Protein 3ZHC (pdb70)

CATH classification: 3.40.50.1240 (+1 more: 3.40.50.1240)

Radius of gyration: 28.51 Å; Cα contacts (8 Å, |Δi|>4): 1708; chains: 2; bounding box: 86×76×58 Å

Nearest PDB structures (foldseek):
  3zhc-assembly1_B  TM=1.002E+00  e=6.112E-82  Citrobacter braakii
  3zhc-assembly1_A  TM=9.951E-01  e=2.573E-73  Citrobacter braakii
  7z1j-assembly1_A  TM=9.848E-01  e=3.747E-59  Escherichia coli K-12
  7z2t-assembly1_A  TM=9.834E-01  e=8.863E-59  Escherichia coli
  7z3v-assembly1_A  TM=9.828E-01  e=2.238E-57  Escherichia coli

Secondary structure (DSSP, 8-state):
-EEEEEEEEEE--SB--S---HHHHHT-SSPPPP-SS-TTPBPHHHHHHHHHHHHHHHHHHHHTTSS-SSSSPPTTSEEEEE-SSHHHHHHHHHHHHHHSTTS---EE------TTT-TTTTTSS---HHHHHHHHHHHTTSSHHHHHHTTHHHHHHHHHHHTGGGSTTT----HHHHS----EEETTEEE-TTHHHHHHHHHHHHHHHHHTT-SSSGGG---HHHHHHHHHHHHHHHHIIIIISHHHHHHHTHHHHHHHHHHHH-SSEE-TTT--EE--SEEEEEE-HHHHHHHHHHTT-----TT-S-SS-TT-EEEEEEEEETTTTEEEEEEEEEE--HHHHHHTPPPSSSSPPEEEEE--SS-SSB-TTSPEEHHHHHHHHHHH--GGG---/-EEEEEEEEEEE--SB--S---HHHHHT-SSPPPP-SSPTTPBPHHHHHHHHHHHHHHHHHHHHTTSS-SSSSPPTTSEEEEE-SSHHHHHHHHHHHHHHSTTS---EE--S--SS--TTT-GGGSSS----HHHHHHHHHHHTTSSHHHHHHHTHHHHHHHHHHHTGGGSGGGSS---SS---HHHHS----EEETTEEE-TTHHHHHHHHHHHHHHHHHTT-SSSGGG---HHHHHHHHHHHHHHHHIIIIISHHHHHHHHHHHHHHHHHHHH-SSEEETTTTEEE--SEEEEEE-HHHHHHHHHHHT----BTTBS-SS-TT-EEEEEEEEETTTTEEEEEEEEEE--HHHHHTTPPP-SSSPPEEEEE--TT-SSB-TTSPEEHHHHHHHHHHH--GGG----

Sequence (803 aa):
MKLERVVIVSRHGVRAPTKFTPIMKNVTPDQWPQWDVPLGWLTPRRGGELVSSELGQYQRLWFTSKGLLNNQTCPSPGQVAVIADTDQRTRKTGEAFLAGLAPKCQIQVHYQKKNDPLFNPVKMGKCSFNTLQVCNAILERAGGNIELYTQRYQSSFRTLENVLNFSQSETCCKKCTLPEALPSELKCTPDNVSLPGAWSLSSSTLTEIFLLQEAQGMPQQVAWGRITGEEKEWRDLLSLHNAQFDLLQRTPEVARSRATPLLDMIDTALLTNGTTENRYGIKLPVSLLFIAGHDTNLANLSGALDLNWSLPGQPDNTPPGGELVFEKWKRTSDNTDWVQVSFVYQTLRDMRDIQPLSLEKPAGKVDDLKLIACEEKNSQGMCSLKSFSRLIKEIRVPECAVTGMKLERVVIVSRHGVRAPTKFTPIMKNVTPDQWPQWDVPLGWLTPRGGELVSSELGQYQRLWFTSKGLLNNQTCPSPGQVAVIADTDQRTRKTGEAFLAGLAPKCQQIQVHYQKDEEKNDPLFNPVKMGKKCSFNNTLQVCNAILERAGGNNIELYTQQRYQSSFRTLENNVLNFSSQSETCKTTEKSTKCTLPEALPSELKCTPDNVVSLPGAWSLSSTLTEIFLLQEAQGMPQVAWGRITTGEKEWRDLLSSLHNAQQFDLLQRTPEVARSRATPLLDMIDTALLTNGTTENRYGIKLPVSLLFIAGHDTNLANLSGALDLNWSLPGQPDNTPPGGELVFEKWKRTSDNTDWVQVSFVYQTLRDMRDIQPLSLEKPAGKVDLKKLIACEEKNSQGMCCSLKKSFSRLIKEIRVPECAVTEE

InterPro domains:
  IPR000560 Histidine phosphatase superfamily, clade-2 [PF00328] (29-373)
  IPR000560 Histidine phosphatase superfamily, clade-2 [cd07061] (29-373)
  IPR029033 Histidine phosphatase superfamily [G3DSA:3.40.50.1240] (29-421)
  IPR029033 Histidine phosphatase superfamily [G3DSA:3.40.50.1240] (157-279)
  IPR029033 Histidine phosphatase superfamily [SSF53254] (27-427)
  IPR033379 Histidine acid phosphatase active site [PS00616] (30-44)
  IPR033379 Histidine acid phosphatase active site [PS00778] (318-334)
  IPR050645 Histidine Acid Phosphatase [PTHR11567] (19-386)

B-factor: mean 24.71, std 9.29, range [7.01, 67.53]

Foldseek 3Di:
DAFAAKEKEWEFFQFAAQDDDPVLQQQFVDDDDDDDDDHPAADVLRLLLLLLVLQACLQVCCVRPLADPDQAGDPQAEAAEFEPDNRLLSSRVSSCCNNHNPNPHHHFYPCVADLLQALQQNPLFWAPQVVLVCLLCVVCVNFVVSVCVVLVVLQVLVSQLRVSCPGNQVCVDTQCRSWPWHWDGDGRFIDTGGSLRVLLSLLLNLLSCLLVQPPQRSNPSQDDVVSNLSSCVSNVVRLCSGQLRLSRLQLSQQSVLVVVLCQQPDPWDQDPPRRRIDNHRYYYYHHHLSNVSSCCNLQVKDDDFVLANHPNHGGKIWMWIWDADPPVRFIWIFIKIWAAHSVCSNVVPNDYPVRHTTMDGIARPPFDDADPSRTHTSVSSSVSSVVSHDVSSHPD/DKAFAAKEKEWEFFQFAFQDDDPVLPQQFVDDDDDDPDPHPAQDVLRLLLLLLVLQACLQVCCVRPLAPPDQAGDPQAEAAEFWLDNRLQSSSVSSCCNNHNPHPHDYFYFPVSVDGDLLQALLPDPLAWAPFVVLQQLLCVVCVVHVVSVCVVLVVLQVLVCQLRVRCPGNLVPPDDDPDGDTQCVSWPWDWDGDGRAIAIDGSLVVLLSLLLNLLSCLLSLPPQRSNVRQDDPVNNLSSLVSNQVRLCSGQQSLSRLQLSQQSVLVVVLCQQDDPWDADDSGGRIDNHRYYYYYHHLSNVNSCCNLLVWDDDFVLASHPNHGGKIWMWIWMADPVPRFIWIWTKIWAAHSVCSNVVPNDYPVRHTTIDGIASPQFDDADPVRTHTSVSSSVSSVVRHDVSSYDPD

Structure (mmCIF, N/CA/C/O backbone):
data_3ZHC
#
_entry.id   3ZHC
#
_cell.length_a   121.510
_cell.length_b   121.510
_cell.length_c   129.110
_cell.angle_alpha   90.00
_cell.angle_beta   90.00
_cell.angle_gamma   120.00
#
_symmetry.space_group_name_H-M   'P 31 2 1'
#
loop_
_entity.id
_entity.type
_entity.pdbx_description
1 polymer PHYTASE
2 non-polymer 'FORMIC ACID'
3 non-polymer 'CHLORIDE ION'
4 water water
#
loop_
_atom_site.group_PDB
_atom_site.id
_atom_site.type_symbol
_atom_site.label_atom_id
_atom_site.label_alt_id
_atom_site.label_comp_id
_atom_site.label_asym_id
_atom_site.label_entity_id
_atom_site.label_seq_id
_atom_site.pdbx_PDB_ins_code
_atom_site.Cartn_x
_atom_site.Cartn_y
_atom_site.Cartn_z
_atom_site.occupancy
_atom_site.B_iso_or_equiv
_atom_site.auth_seq_id
_atom_site.auth_comp_id
_atom_site.auth_asym_id
_atom_site.auth_atom_id
_atom_site.pdbx_PDB_model_num
ATOM 1 N N . MET A 1 28 ? -17.720 -0.504 8.042 1.00 38.81 6 MET A N 1
ATOM 2 C CA . MET A 1 28 ? -19.171 -0.456 7.720 1.00 38.79 6 MET A CA 1
ATOM 3 C C . MET A 1 28 ? -19.502 0.712 6.746 1.00 38.42 6 MET A C 1
ATOM 4 O O . MET A 1 28 ? -19.455 1.890 7.137 1.00 38.41 6 MET A O 1
ATOM 9 N N . LYS A 1 29 ? -19.827 0.362 5.492 1.00 37.91 7 LYS A N 1
ATOM 10 C CA . LYS A 1 29 ? -20.216 1.317 4.456 1.00 37.56 7 LYS A CA 1
ATOM 11 C C . LYS A 1 29 ? -21.682 1.050 4.030 1.00 37.08 7 LYS A C 1
ATOM 12 O O . LYS A 1 29 ? -22.011 -0.060 3.572 1.00 37.00 7 LYS A O 1
ATOM 18 N N . LEU A 1 30 ? -22.543 2.073 4.181 1.00 36.43 8 LEU A N 1
ATOM 19 C CA . LEU A 1 30 ? -23.972 1.990 3.791 1.00 35.88 8 LEU A CA 1
ATOM 20 C C . LEU A 1 30 ? -24.081 2.148 2.279 1.00 35.32 8 LEU A C 1
ATOM 21 O O . LEU A 1 30 ? -23.723 3.206 1.746 1.00 35.30 8 LEU A O 1
ATOM 26 N N . GLU A 1 31 ? -24.572 1.099 1.588 1.00 34.57 9 GLU A N 1
ATOM 27 C CA . GLU A 1 31 ? -24.641 1.082 0.100 1.00 34.06 9 GLU A CA 1
ATOM 28 C C . GLU A 1 31 ? -26.066 1.134 -0.517 1.00 33.22 9 GLU A C 1
ATOM 29 O O . GLU A 1 31 ? -26.243 1.719 -1.592 1.00 33.08 9 GLU A O 1
ATOM 35 N N . ARG A 1 32 ? -27.056 0.514 0.147 1.00 32.25 10 ARG A N 1
ATOM 36 C CA . ARG A 1 32 ? -28.480 0.554 -0.310 1.00 31.44 10 ARG A CA 1
ATOM 37 C C . ARG A 1 32 ? -29.440 0.652 0.859 1.00 30.56 10 ARG A C 1
ATOM 38 O O . ARG A 1 32 ? -29.112 0.228 1.976 1.00 30.47 10 ARG A O 1
ATOM 46 N N . VAL A 1 33 ? -30.631 1.215 0.591 1.00 29.47 11 VAL A N 1
ATOM 47 C CA . VAL A 1 33 ? -31.698 1.363 1.597 1.00 28.59 11 VAL A CA 1
ATOM 48 C C . VAL A 1 33 ? -33.089 1.193 0.961 1.00 27.77 11 VAL A C 1
ATOM 49 O O . VAL A 1 33 ? -33.338 1.712 -0.123 1.00 27.73 11 VAL A O 1
ATOM 53 N N . VAL A 1 34 ? -33.972 0.451 1.644 1.00 26.73 12 VAL A N 1
ATOM 54 C CA . VAL A 1 34 ? -35.382 0.313 1.250 1.00 25.92 12 VAL A CA 1
ATOM 55 C C . VAL A 1 34 ? -36.213 0.779 2.430 1.00 25.17 12 VAL A C 1
ATOM 56 O O . VAL A 1 34 ? -35.995 0.319 3.561 1.00 25.15 12 VAL A O 1
ATOM 60 N N . ILE A 1 35 ? -37.147 1.701 2.166 1.00 24.16 13 ILE A N 1
ATOM 61 C CA . ILE A 1 35 ? -38.056 2.231 3.174 1.00 23.38 13 ILE A CA 1
ATOM 62 C C . ILE A 1 35 ? -39.459 1.896 2.769 1.00 22.62 13 ILE A C 1
ATOM 63 O O . ILE A 1 35 ? -39.846 2.169 1.635 1.00 22.52 13 ILE A O 1
ATOM 68 N N . VAL A 1 36 ? -40.216 1.290 3.699 1.00 21.64 14 VAL A N 1
ATOM 69 C CA . VAL A 1 36 ? -41.640 1.079 3.540 1.00 20.91 14 VAL A CA 1
ATOM 70 C C . VAL A 1 36 ? -42.282 2.018 4.558 1.00 20.22 14 VAL A C 1
ATOM 71 O O . VAL A 1 36 ? -42.110 1.844 5.781 1.00 19.97 14 VAL A O 1
ATOM 75 N N . SER A 1 37 ? -43.017 3.005 4.051 1.00 19.45 15 SER A N 1
ATOM 76 C CA . SER A 1 37 ? -43.612 4.044 4.876 1.00 18.80 15 SER A CA 1
ATOM 77 C C . SER A 1 37 ? -45.114 3.998 4.863 1.00 18.23 15 SER A C 1
ATOM 78 O O . SER A 1 37 ? -45.722 3.703 3.847 1.00 18.16 15 SER A O 1
ATOM 81 N N . ARG A 1 38 ? -45.710 4.292 6.011 1.00 17.64 16 ARG A N 1
ATOM 82 C CA . ARG A 1 38 ? -47.108 4.558 6.071 1.00 17.16 16 ARG A CA 1
ATOM 83 C C . ARG A 1 38 ? -47.272 5.975 5.526 1.00 17.00 16 ARG A C 1
ATOM 84 O O . ARG A 1 38 ? -46.380 6.824 5.685 1.00 16.78 16 ARG A O 1
ATOM 92 N N . HIS A 1 39 ? -48.406 6.214 4.881 1.00 16.72 17 HIS A N 1
ATOM 93 C CA . HIS A 1 39 ? -48.804 7.545 4.453 1.00 16.62 17 HIS A CA 1
ATOM 94 C C . HIS A 1 39 ? -48.865 8.507 5.658 1.00 16.50 17 HIS A C 1
ATOM 95 O O . HIS A 1 39 ? -49.005 8.066 6.814 1.00 16.38 17 HIS A O 1
ATOM 102 N N . GLY A 1 40 ? -48.770 9.805 5.388 1.00 16.29 18 GLY A N 1
ATOM 103 C CA . GLY A 1 40 ? -48.807 10.817 6.441 1.00 16.20 18 GLY A CA 1
ATOM 104 C C . GLY A 1 40 ? -50.164 10.988 7.095 1.00 16.10 18 GLY A C 1
ATOM 105 O O . GLY A 1 40 ? -51.082 10.204 6.861 1.00 16.07 18 GLY A O 1
ATOM 106 N N . VAL A 1 41 ? -50.291 12.023 7.920 1.00 16.17 19 VAL A N 1
ATOM 107 C CA . VAL A 1 41 ? -51.564 12.307 8.610 1.00 16.12 19 VAL A CA 1
ATOM 108 C C . VAL A 1 41 ? -52.669 12.554 7.570 1.00 16.33 19 VAL A C 1
ATOM 109 O O . VAL A 1 41 ? -52.486 13.321 6.630 1.00 16.32 19 VAL A O 1
ATOM 113 N N . ARG A 1 42 ? -53.800 11.872 7.766 1.00 16.53 20 ARG A N 1
ATOM 114 C CA . ARG A 1 42 ? -54.930 11.918 6.864 1.00 16.64 20 ARG A CA 1
ATOM 115 C C . ARG A 1 42 ? -56.214 12.132 7.609 1.00 16.79 20 ARG A C 1
ATOM 116 O O . ARG A 1 42 ? -56.278 11.915 8.840 1.00 16.88 20 ARG A O 1
ATOM 124 N N . ALA A 1 43 ? -57.250 12.545 6.870 1.00 16.90 21 ALA A N 1
ATOM 125 C CA . ALA A 1 43 ? -58.590 12.619 7.418 1.00 17.06 21 ALA A CA 1
ATOM 126 C C . ALA A 1 43 ? -59.073 11.172 7.712 1.00 17.43 21 ALA A C 1
ATOM 127 O O . ALA A 1 43 ? -58.519 10.203 7.157 1.00 17.32 21 ALA A O 1
ATOM 129 N N . PRO A 1 44 ? -60.099 11.015 8.583 1.00 17.92 22 PRO A N 1
ATOM 130 C CA . PRO A 1 44 ? -60.636 9.661 8.833 1.00 18.20 22 PRO A CA 1
ATOM 131 C C . PRO A 1 44 ? -61.110 8.967 7.535 1.00 18.66 22 PRO A C 1
ATOM 132 O O . PRO A 1 44 ? -61.509 9.648 6.594 1.00 18.52 22 PRO A O 1
ATOM 136 N N . THR A 1 45 ? -61.050 7.636 7.501 1.00 19.27 23 THR A N 1
ATOM 137 C CA . THR A 1 45 ? -61.456 6.860 6.295 1.00 19.80 23 THR A CA 1
ATOM 138 C C . THR A 1 45 ? -62.962 6.797 6.086 1.00 20.19 23 THR A C 1
ATOM 139 O O . THR A 1 45 ? -63.408 6.510 4.987 1.00 20.15 23 THR A O 1
ATOM 143 N N . LYS A 1 46 ? -63.735 7.060 7.141 1.00 20.83 24 LYS A N 1
ATOM 144 C CA . LYS A 1 46 ? -65.183 7.023 7.064 1.00 21.34 24 LYS A CA 1
ATOM 145 C C . LYS A 1 46 ? -65.839 7.810 8.181 1.00 21.63 24 LYS A C 1
ATOM 146 O O . LYS A 1 46 ? -65.195 8.162 9.184 1.00 21.53 24 LYS A O 1
ATOM 152 N N . PHE A 1 47 ? -67.125 8.086 7.975 1.00 22.07 25 PHE A N 1
ATOM 153 C CA . PHE A 1 47 ? -67.970 8.759 8.940 1.00 22.55 25 PHE A CA 1
ATOM 154 C C . PHE A 1 47 ? -69.360 8.097 8.866 1.00 22.63 25 PHE A C 1
ATOM 155 O O . PHE A 1 47 ? -70.096 8.316 7.904 1.00 22.74 25 PHE A O 1
ATOM 163 N N . THR A 1 48 ? -69.687 7.290 9.891 1.00 22.68 26 THR A N 1
ATOM 164 C CA . THR A 1 48 ? -70.908 6.467 9.931 1.00 22.68 26 THR A CA 1
ATOM 165 C C . THR A 1 48 ? -71.873 6.857 11.079 1.00 22.67 26 THR A C 1
ATOM 166 O O . THR A 1 48 ? -71.454 7.488 12.037 1.00 22.69 26 THR A O 1
ATOM 170 N N . PRO A 1 49 ? -73.179 6.484 10.968 1.00 22.68 27 PRO A N 1
ATOM 171 C CA . PRO A 1 49 ? -74.168 6.675 12.065 1.00 22.62 27 PRO A CA 1
ATOM 172 C C . PRO A 1 49 ? -73.738 6.134 13.458 1.00 22.60 27 PRO A C 1
ATOM 173 O O . PRO A 1 49 ? -73.983 6.799 14.472 1.00 22.55 27 PRO A O 1
ATOM 177 N N . ILE A 1 50 ? -73.104 4.950 13.503 1.00 22.58 28 ILE A N 1
ATOM 178 C CA . ILE A 1 50 ? -72.663 4.379 14.793 1.00 22.58 28 ILE A CA 1
ATOM 179 C C . ILE A 1 50 ? -71.643 5.305 15.477 1.00 22.58 28 ILE A C 1
ATOM 180 O O . ILE A 1 50 ? -71.652 5.442 16.706 1.00 22.61 28 ILE A O 1
ATOM 185 N N . MET A 1 51 ? -70.782 5.940 14.677 1.00 22.62 29 MET A N 1
ATOM 186 C CA . MET A 1 51 ? -69.807 6.917 15.198 1.00 22.63 29 MET A CA 1
ATOM 187 C C . MET A 1 51 ? -70.492 8.114 15.865 1.00 22.55 29 MET A C 1
ATOM 188 O O . MET A 1 51 ? -69.998 8.616 16.867 1.00 22.55 29 MET A O 1
ATOM 193 N N . LYS A 1 52 ? -71.620 8.556 15.304 1.00 22.54 30 LYS A N 1
ATOM 194 C CA . LYS A 1 52 ? -72.413 9.655 15.897 1.00 22.59 30 LYS A CA 1
ATOM 195 C C . LYS A 1 52 ? -73.177 9.208 17.146 1.00 22.46 30 LYS A C 1
ATOM 196 O O . LYS A 1 52 ? -73.293 9.963 18.102 1.00 22.43 30 LYS A O 1
ATOM 202 N N . ASN A 1 53 ? -73.701 7.980 17.120 1.00 22.22 31 ASN A N 1
ATOM 203 C CA . ASN A 1 53 ? -74.558 7.476 18.210 1.00 21.97 31 ASN A CA 1
ATOM 204 C C . ASN A 1 53 ? -73.839 6.991 19.448 1.00 21.54 31 ASN A C 1
ATOM 205 O O . ASN A 1 53 ? -74.476 6.847 20.469 1.00 21.52 31 ASN A O 1
ATOM 210 N N . VAL A 1 54 ? -72.528 6.737 19.373 1.00 21.03 32 VAL A N 1
ATOM 211 C CA . VAL A 1 54 ? -71.761 6.288 20.575 1.00 20.67 32 VAL A CA 1
ATOM 212 C C . VAL A 1 54 ? -71.209 7.463 21.451 1.00 20.35 32 VAL A C 1
ATOM 213 O O . VAL A 1 54 ? -70.501 7.227 22.428 1.00 20.32 32 VAL A O 1
ATOM 217 N N . THR A 1 55 ? -71.542 8.704 21.081 1.00 19.99 33 THR A N 1
ATOM 218 C CA . THR A 1 55 ? -71.195 9.890 21.858 1.00 19.75 33 THR A CA 1
ATOM 219 C C . THR A 1 55 ? -72.321 10.961 21.753 1.00 19.74 33 THR A C 1
ATOM 220 O O . THR A 1 55 ? -72.912 11.113 20.703 1.00 19.68 33 THR A O 1
ATOM 224 N N . PRO A 1 56 ? -72.619 11.682 22.856 1.00 19.76 34 PRO A N 1
ATOM 225 C CA . PRO A 1 56 ? -73.574 12.805 22.772 1.00 19.85 34 PRO A CA 1
ATOM 226 C C . PRO A 1 56 ? -72.978 14.059 22.111 1.00 19.79 34 PRO A C 1
ATOM 227 O O . PRO A 1 56 ? -73.711 14.942 21.731 1.00 19.78 34 PRO A O 1
ATOM 231 N N . ASP A 1 57 ? -71.653 14.115 21.998 1.00 19.92 35 ASP A N 1
ATOM 232 C CA . ASP A 1 57 ? -70.957 15.235 21.362 1.00 19.98 35 ASP A CA 1
ATOM 233 C C . ASP A 1 57 ? -70.852 15.025 19.851 1.00 19.88 35 ASP A C 1
ATOM 234 O O . ASP A 1 57 ? -71.078 13.917 19.341 1.00 19.78 35 ASP A O 1
ATOM 239 N N . GLN A 1 58 ? -70.509 16.095 19.149 1.00 19.77 36 GLN A N 1
ATOM 240 C CA . GLN A 1 58 ? -70.319 16.051 17.701 1.00 19.79 36 GLN A CA 1
ATOM 241 C C . GLN A 1 58 ? -68.834 15.946 17.356 1.00 19.50 36 GLN A C 1
ATOM 242 O O . GLN A 1 58 ? -67.990 16.567 18.006 1.00 19.47 36 GLN A O 1
ATOM 248 N N . TRP A 1 59 ? -68.527 15.153 16.332 1.00 19.29 37 TRP A N 1
ATOM 249 C CA . TRP A 1 59 ? -67.151 14.988 15.853 1.00 19.11 37 TRP A CA 1
ATOM 250 C C . TRP A 1 59 ? -66.701 16.209 15.051 1.00 19.07 37 TRP A C 1
ATOM 251 O O . TRP A 1 59 ? -67.467 16.729 14.255 1.00 18.96 37 TRP A O 1
ATOM 262 N N . PRO A 1 60 ? -65.455 16.675 15.260 1.00 19.05 38 PRO A N 1
ATOM 263 C CA . PRO A 1 60 ? -64.977 17.772 14.425 1.00 19.06 38 PRO A CA 1
ATOM 264 C C . PRO A 1 60 ? -64.789 17.341 12.964 1.00 19.10 38 PRO A C 1
ATOM 265 O O . PRO A 1 60 ? -64.321 16.230 12.714 1.00 19.23 38 PRO A O 1
ATOM 269 N N . GLN A 1 61 ? -65.162 18.222 12.028 1.00 19.03 39 GLN A N 1
ATOM 270 C CA . GLN A 1 61 ? -65.034 17.952 10.603 1.00 19.01 39 GLN A CA 1
ATOM 271 C C . GLN A 1 61 ? -63.660 18.351 10.091 1.00 18.62 39 GLN A C 1
ATOM 272 O O . GLN A 1 61 ? -63.004 19.259 10.631 1.00 18.51 39 GLN A O 1
ATOM 278 N N . TRP A 1 62 ? -63.244 17.661 9.040 1.00 18.19 40 TRP A N 1
ATOM 279 C CA . TRP A 1 62 ? -61.971 17.870 8.391 1.00 17.96 40 TRP A CA 1
ATOM 280 C C . TRP A 1 62 ? -62.225 18.612 7.079 1.00 17.92 40 TRP A C 1
ATOM 281 O O . TRP A 1 62 ? -63.344 18.575 6.550 1.00 17.89 40 TRP A O 1
ATOM 292 N N . ASP A 1 63 ? -61.192 19.288 6.558 1.00 17.89 41 ASP A N 1
ATOM 293 C CA . ASP A 1 63 ? -61.332 20.093 5.304 1.00 17.77 41 ASP A CA 1
ATOM 294 C C . ASP A 1 63 ? -60.620 19.481 4.064 1.00 17.45 41 ASP A C 1
ATOM 295 O O . ASP A 1 63 ? -60.343 20.185 3.097 1.00 17.39 41 ASP A O 1
ATOM 300 N N . VAL A 1 64 ? -60.336 18.177 4.129 1.00 17.17 42 VAL A N 1
ATOM 301 C CA . VAL A 1 64 ? -59.889 17.388 2.980 1.00 16.93 42 VAL A CA 1
ATOM 302 C C . VAL A 1 64 ? -60.813 16.177 2.918 1.00 16.86 42 VAL A C 1
ATOM 303 O O . VAL A 1 64 ? -61.400 15.813 3.947 1.00 16.87 42 VAL A O 1
ATOM 307 N N . PRO A 1 65 ? -60.955 15.535 1.724 1.00 16.81 43 PRO A N 1
ATOM 308 C CA . PRO A 1 65 ? -61.840 14.357 1.648 1.00 16.77 43 PRO A CA 1
ATOM 309 C C . PRO A 1 65 ? -61.422 13.229 2.606 1.00 16.75 43 PRO A C 1
ATOM 310 O O . PRO A 1 65 ? -60.241 13.128 2.975 1.00 16.43 43 PRO A O 1
ATOM 314 N N . LEU A 1 66 ? -62.394 12.411 3.000 1.00 16.80 44 LEU A N 1
ATOM 315 C CA . LEU A 1 66 ? -62.155 11.264 3.879 1.00 16.87 44 LEU A CA 1
ATOM 316 C C . LEU A 1 66 ? -61.036 10.377 3.328 1.00 16.86 44 LEU A C 1
ATOM 317 O O . LEU A 1 66 ? -61.073 9.994 2.157 1.00 16.86 44 LEU A O 1
ATOM 322 N N . GLY A 1 67 ? -60.044 10.077 4.171 1.00 16.82 45 GLY A N 1
ATOM 323 C CA . GLY A 1 67 ? -58.916 9.223 3.796 1.00 16.91 45 GLY A CA 1
ATOM 324 C C . GLY A 1 67 ? -57.790 9.892 3.014 1.00 16.99 45 GLY A C 1
ATOM 325 O O . GLY A 1 67 ? -56.825 9.230 2.660 1.00 16.86 45 GLY A O 1
ATOM 326 N N . TRP A 1 68 ? -57.908 11.202 2.746 1.00 17.01 46 TRP A N 1
ATOM 327 C CA . TRP A 1 68 ? -56.882 11.940 2.005 1.00 17.02 46 TRP A CA 1
ATOM 328 C C . TRP A 1 68 ? -55.894 12.571 2.963 1.00 17.03 46 TRP A C 1
ATOM 329 O O . TRP A 1 68 ? -56.230 12.896 4.121 1.00 16.86 46 TRP A O 1
ATOM 340 N N . LEU A 1 69 ? -54.674 12.753 2.468 1.00 17.14 47 LEU A N 1
ATOM 341 C CA . LEU A 1 69 ? -53.608 13.372 3.222 1.00 17.16 47 LEU A CA 1
ATOM 342 C C . LEU A 1 69 ? -53.925 14.852 3.420 1.00 17.29 47 LEU A C 1
ATOM 343 O O . LEU A 1 69 ? -54.431 15.500 2.508 1.00 17.34 47 LEU A O 1
ATOM 348 N N . THR A 1 70 ? -53.638 15.374 4.615 1.00 17.47 48 THR A N 1
ATOM 349 C CA . THR A 1 70 ? -53.760 16.798 4.873 1.00 17.50 48 THR A CA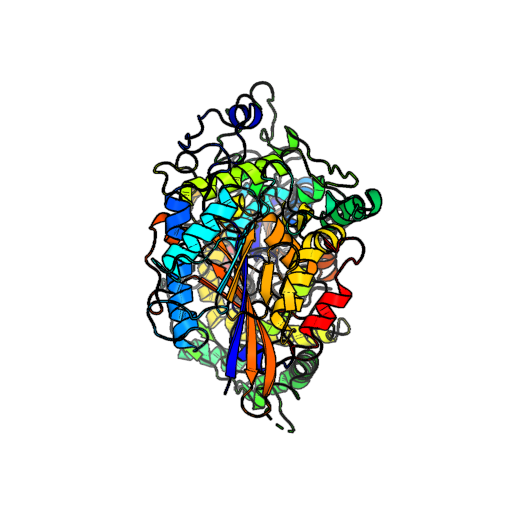 1
ATOM 350 C C . THR A 1 70 ? -52.447 17.435 4.442 1.00 17.71 48 THR A C 1
ATOM 351 O O . THR A 1 70 ? -51.405 16.739 4.401 1.00 17.60 48 THR A O 1
ATOM 355 N N . PRO A 1 71 ? -52.471 18.750 4.103 1.00 18.01 49 PRO A N 1
ATOM 356 C CA . PRO A 1 71 ? -51.220 19.504 3.828 1.00 18.20 49 PRO A CA 1
ATOM 357 C C . PRO A 1 71 ? -50.202 19.372 4.968 1.00 18.34 49 PRO A C 1
ATOM 358 O O . PRO A 1 71 ? -48.995 19.184 4.722 1.00 18.45 49 PRO A O 1
ATOM 362 N N . ARG A 1 72 ? -50.696 19.464 6.196 1.00 18.49 50 ARG A N 1
ATOM 363 C CA A ARG A 1 72 ? -49.855 19.301 7.385 0.50 18.58 50 ARG A CA 1
ATOM 364 C CA B ARG A 1 72 ? -49.855 19.298 7.397 0.50 18.63 50 ARG A CA 1
ATOM 365 C C . ARG A 1 72 ? -49.270 17.885 7.474 1.00 18.59 50 ARG A C 1
ATOM 366 O O . ARG A 1 72 ? -48.132 17.709 7.911 1.00 18.69 50 ARG A O 1
ATOM 381 N N . GLY A 1 73 ? -50.052 16.881 7.060 1.00 18.58 51 GLY A N 1
ATOM 382 C CA . GLY A 1 73 ? -49.571 15.502 7.007 1.00 18.66 51 GLY A CA 1
ATOM 383 C C . GLY A 1 73 ? -48.400 15.424 6.034 1.00 18.71 51 GLY A C 1
ATOM 384 O O . GLY A 1 73 ? -47.391 14.791 6.319 1.00 18.43 51 GLY A O 1
ATOM 385 N N . GLY A 1 74 ? -48.557 16.089 4.881 1.00 19.06 52 GLY A N 1
ATOM 386 C CA . GLY A 1 74 ? -47.497 16.220 3.892 1.00 19.41 52 GLY A CA 1
ATOM 387 C C . GLY A 1 74 ? -46.251 16.890 4.452 1.00 19.82 52 GLY A C 1
ATOM 388 O O . GLY A 1 74 ? -45.145 16.431 4.200 1.00 19.86 52 GLY A O 1
ATOM 389 N N . GLU A 1 75 ? -46.430 17.97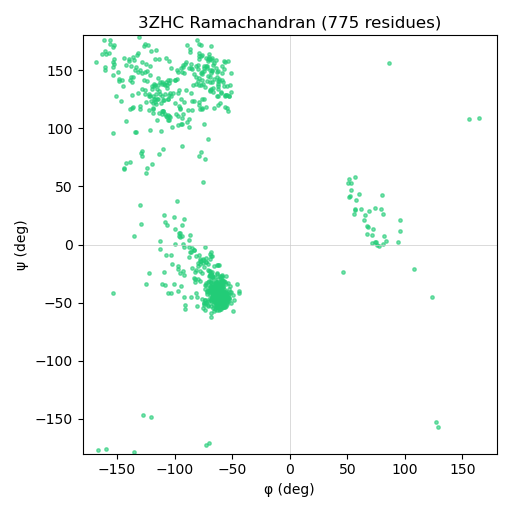2 5.218 1.00 20.38 53 GLU A N 1
ATOM 390 C CA . GLU A 1 75 ? -45.283 18.671 5.842 1.00 20.95 53 GLU A CA 1
ATOM 391 C C . GLU A 1 75 ? -44.543 17.749 6.814 1.00 21.28 53 GLU A C 1
ATOM 392 O O . GLU A 1 75 ? -43.324 17.712 6.813 1.00 21.31 53 GLU A O 1
ATOM 398 N N . LEU A 1 76 ? -45.293 17.011 7.635 1.00 21.72 54 LEU A N 1
ATOM 399 C CA . LEU A 1 76 ? -44.689 16.064 8.614 1.00 21.96 54 LEU A CA 1
ATOM 400 C C . LEU A 1 76 ? -43.847 14.982 7.934 1.00 22.43 54 LEU A C 1
ATOM 401 O O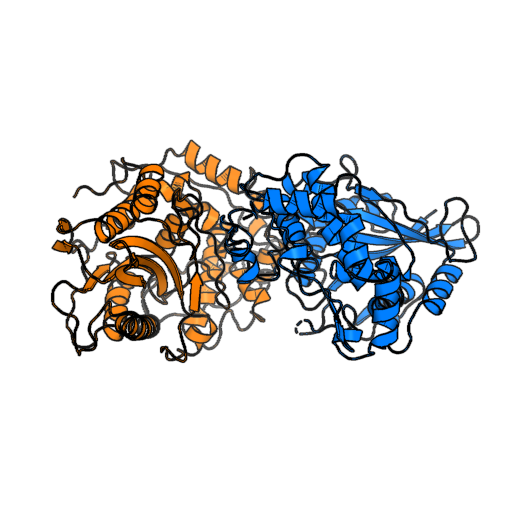 . LEU A 1 76 ? -42.784 14.607 8.459 1.00 22.61 54 LEU A O 1
ATOM 406 N N . VAL A 1 77 ? -44.311 14.492 6.779 1.00 22.97 55 VAL A N 1
ATOM 407 C CA . VAL A 1 77 ? -43.539 13.536 5.968 1.00 23.37 55 VAL A CA 1
ATOM 408 C C . VAL A 1 77 ? -42.283 14.216 5.380 1.00 23.95 55 VAL A C 1
ATOM 409 O O . VAL A 1 77 ? -41.213 13.597 5.363 1.00 23.87 55 VAL A O 1
ATOM 413 N N . SER A 1 78 ? -42.410 15.481 4.905 1.00 24.50 56 SER A N 1
ATOM 414 C CA A SER A 1 78 ? -41.248 16.211 4.344 0.50 24.79 56 SER A CA 1
ATOM 415 C CA B SER A 1 78 ? -41.248 16.232 4.358 0.50 24.79 56 SER A CA 1
ATOM 416 C C . SER A 1 78 ? -40.145 16.383 5.399 1.00 25.10 56 SER A C 1
ATOM 417 O O . SER A 1 78 ? -38.970 16.328 5.068 1.00 25.05 56 SER A O 1
ATOM 422 N N . GLU A 1 79 ? -40.538 16.579 6.669 1.00 25.74 57 GLU A N 1
ATOM 423 C CA . GLU A 1 79 ? -39.562 16.666 7.785 1.00 26.38 57 GLU A CA 1
ATOM 424 C C . GLU A 1 79 ? -38.759 15.364 7.911 1.00 26.80 57 GLU A C 1
ATOM 425 O O . GLU A 1 79 ? -37.545 15.409 8.161 1.00 26.97 57 GLU A O 1
ATOM 431 N N . LEU A 1 80 ? -39.441 14.215 7.746 1.00 27.33 58 LEU A N 1
ATOM 432 C CA . LEU A 1 80 ? -38.767 12.895 7.720 1.00 27.78 58 LEU A CA 1
ATOM 433 C C . LEU A 1 80 ? -37.858 12.783 6.488 1.00 28.27 58 LEU A C 1
ATOM 434 O O . LEU A 1 80 ? -36.790 12.217 6.577 1.00 28.20 58 LEU A O 1
ATOM 439 N N . GLY A 1 81 ? -38.307 13.333 5.350 1.00 29.01 59 GLY A N 1
ATOM 440 C CA . GLY A 1 81 ? -37.497 13.398 4.115 1.00 29.62 59 GLY A CA 1
ATOM 441 C C . GLY A 1 81 ? -36.229 14.223 4.304 1.00 30.29 59 GLY A C 1
ATOM 442 O O . GLY A 1 81 ? -35.161 13.843 3.808 1.00 30.30 59 GLY A O 1
ATOM 443 N N . GLN A 1 82 ? -36.347 15.352 5.024 1.00 31.10 60 GLN A N 1
ATOM 444 C CA . GLN A 1 82 ? -35.176 16.201 5.352 1.00 31.80 60 GLN A CA 1
ATOM 445 C C . GLN A 1 82 ? -34.214 15.463 6.268 1.00 32.22 60 GLN A C 1
ATOM 446 O O . GLN A 1 82 ? -33.019 15.423 5.993 1.00 32.26 60 GLN A O 1
ATOM 452 N N . TYR A 1 83 ? -34.747 14.878 7.352 1.00 32.76 61 TYR A N 1
ATOM 453 C CA . TYR A 1 83 ? -33.935 14.101 8.296 1.00 33.25 61 TYR A CA 1
ATOM 454 C C . TYR A 1 83 ? -33.142 12.988 7.592 1.00 33.72 61 TYR A C 1
ATOM 455 O O . TYR A 1 83 ? -31.953 12.812 7.851 1.00 33.74 61 TYR A O 1
ATOM 464 N N . GLN A 1 84 ? -33.819 12.253 6.710 1.00 34.34 62 GLN A N 1
ATOM 465 C CA . GLN A 1 84 ? -33.191 11.156 5.959 1.00 34.80 62 GLN A CA 1
ATOM 466 C C . GLN A 1 84 ? -32.144 11.651 4.955 1.00 35.24 62 GLN A C 1
ATOM 467 O O . GLN A 1 84 ? -31.128 10.989 4.773 1.00 35.32 62 GLN A O 1
ATOM 473 N N . ARG A 1 85 ? -32.395 12.804 4.309 1.00 35.84 63 ARG A N 1
ATOM 474 C CA . ARG A 1 85 ? -31.368 13.448 3.446 1.00 36.33 63 ARG A CA 1
ATOM 475 C C . ARG A 1 85 ? -30.103 13.713 4.266 1.00 36.56 63 ARG A C 1
ATOM 476 O O . ARG A 1 85 ? -29.015 13.357 3.845 1.00 36.52 63 ARG A O 1
ATOM 484 N N . LEU A 1 86 ? -30.270 14.336 5.434 1.00 36.94 64 LEU A N 1
ATOM 485 C CA . LEU A 1 86 ? -29.145 14.629 6.321 1.00 37.25 64 LEU A CA 1
ATOM 486 C C . LEU A 1 86 ? -28.449 13.349 6.793 1.00 37.60 64 LEU A C 1
ATOM 487 O O . LEU A 1 86 ? -27.220 13.266 6.746 1.00 37.63 64 LEU A O 1
ATOM 492 N N . TRP A 1 87 ? -29.231 12.355 7.228 1.00 38.05 65 TRP A N 1
ATOM 493 C CA . TRP A 1 87 ? -28.655 11.105 7.761 1.00 38.45 65 TRP A CA 1
ATOM 494 C C . TRP A 1 87 ? -27.948 10.276 6.674 1.00 38.78 65 TRP A C 1
ATOM 495 O O . TRP A 1 87 ? -26.808 9.851 6.875 1.00 38.85 65 TRP A O 1
ATOM 506 N N . PHE A 1 88 ? -28.620 10.061 5.535 1.00 39.16 66 PHE A N 1
ATOM 507 C CA . PHE A 1 88 ? -28.029 9.289 4.418 1.00 39.47 66 PHE A CA 1
ATOM 508 C C . PHE A 1 88 ? -26.836 9.999 3.755 1.00 39.80 66 PHE A C 1
ATOM 509 O O . PHE A 1 88 ? -25.958 9.323 3.200 1.00 39.88 66 PHE A O 1
ATOM 517 N N . THR A 1 89 ? -26.805 11.344 3.807 1.00 40.13 67 THR A N 1
ATOM 518 C CA . THR A 1 89 ? -25.654 12.122 3.292 1.00 40.41 67 THR A CA 1
ATOM 519 C C . THR A 1 89 ? -24.431 11.962 4.217 1.00 40.67 67 THR A C 1
ATOM 520 O O . THR A 1 89 ? -23.310 11.801 3.726 1.00 40.68 67 THR A O 1
ATOM 524 N N . SER A 1 90 ? -24.656 12.007 5.546 1.00 40.98 68 SER A N 1
ATOM 525 C CA . SER A 1 90 ? -23.560 11.822 6.543 1.00 41.25 68 SER A CA 1
ATOM 526 C C . SER A 1 90 ? -22.928 10.416 6.484 1.00 41.46 68 SER A C 1
ATOM 527 O O . SER A 1 90 ? -21.717 10.267 6.715 1.00 41.53 68 SER A O 1
ATOM 530 N N . LYS A 1 91 ? -23.762 9.403 6.180 1.00 41.66 69 LYS A N 1
ATOM 531 C CA . LYS A 1 91 ? -23.323 7.993 6.056 1.00 41.82 69 LYS A CA 1
ATOM 532 C C . LYS A 1 91 ? -22.752 7.618 4.655 1.00 41.88 69 LYS A C 1
ATOM 533 O O . LYS A 1 91 ? -22.302 6.481 4.455 1.00 41.83 69 LYS A O 1
ATOM 539 N N . GLY A 1 92 ? -22.776 8.566 3.703 1.00 41.98 70 GLY A N 1
ATOM 540 C CA . GLY A 1 92 ? -22.201 8.356 2.352 1.00 42.06 70 GLY A CA 1
ATOM 541 C C . GLY A 1 92 ? -23.071 7.659 1.305 1.00 42.13 70 GLY A C 1
ATOM 542 O O . GLY A 1 92 ? -22.601 7.420 0.180 1.00 42.15 70 GLY A O 1
ATOM 543 N N . LEU A 1 93 ? -24.328 7.332 1.660 1.00 42.18 71 LEU A N 1
ATOM 544 C CA . LEU A 1 93 ? -25.275 6.682 0.723 1.00 42.21 71 LEU A CA 1
ATOM 545 C C . LEU A 1 93 ? -25.565 7.615 -0.443 1.00 42.26 71 LEU A C 1
ATOM 546 O O . LEU A 1 93 ? -25.353 7.254 -1.596 1.00 42.29 71 LEU A O 1
ATOM 551 N N . LEU A 1 94 ? -26.044 8.816 -0.116 1.00 42.34 72 LEU A N 1
ATOM 552 C CA . LEU A 1 94 ? -26.301 9.869 -1.094 1.00 42.41 72 LEU A CA 1
ATOM 553 C C . LEU A 1 94 ? -25.165 10.881 -1.005 1.00 42.49 72 LEU A C 1
ATOM 554 O O . LEU A 1 94 ? -24.546 11.036 0.062 1.00 42.56 72 LEU A O 1
ATOM 559 N N . ASN A 1 95 ? -24.888 11.565 -2.119 1.00 42.52 73 ASN A N 1
ATOM 560 C CA . ASN A 1 95 ? -23.779 12.554 -2.190 1.00 42.51 73 ASN A CA 1
ATOM 561 C C . ASN A 1 95 ? -24.221 13.910 -1.651 1.00 42.44 73 ASN A C 1
ATOM 562 O O . ASN A 1 95 ? -25.401 14.280 -1.805 1.00 42.42 73 ASN A O 1
ATOM 567 N N . ASN A 1 96 ? -23.295 14.657 -1.015 1.00 42.36 74 ASN A N 1
ATOM 568 C CA . ASN A 1 96 ? -23.608 16.023 -0.517 1.00 42.29 74 ASN A CA 1
ATOM 569 C C . ASN A 1 96 ? -23.750 16.913 -1.762 1.00 42.10 74 ASN A C 1
ATOM 570 O O . ASN A 1 96 ? -22.770 17.491 -2.262 1.00 42.20 74 ASN A O 1
ATOM 575 N N . GLN A 1 97 ? -24.994 16.995 -2.249 1.00 41.75 75 GLN A N 1
ATOM 576 C CA . GLN A 1 97 ? -25.311 17.568 -3.545 1.00 41.46 75 GLN A CA 1
ATOM 577 C C . GLN A 1 97 ? -26.740 18.129 -3.563 1.00 41.04 75 GLN A C 1
ATOM 578 O O . GLN A 1 97 ? -27.579 17.741 -2.728 1.00 41.05 75 GLN A O 1
ATOM 584 N N . THR A 1 98 ? -27.014 19.041 -4.513 1.00 40.45 76 THR A N 1
ATOM 585 C CA . THR A 1 98 ? -28.337 19.700 -4.628 1.00 39.94 76 THR A CA 1
ATOM 586 C C . THR A 1 98 ? -29.440 18.680 -4.979 1.00 39.45 76 THR A C 1
ATOM 587 O O . THR A 1 98 ? -30.443 18.572 -4.249 1.00 39.37 76 THR A O 1
ATOM 591 N N . CYS A 1 99 ? -29.239 17.943 -6.082 1.00 38.78 77 CYS A N 1
ATOM 592 C CA . CYS A 1 99 ? -30.161 16.877 -6.516 1.00 38.20 77 CYS A CA 1
ATOM 593 C C . CYS A 1 99 ? -29.422 15.552 -6.675 1.00 38.11 77 CYS A C 1
ATOM 594 O O . CYS A 1 99 ? -28.232 15.554 -7.010 1.00 38.13 77 CYS A O 1
ATOM 597 N N . PRO A 1 100 ? -30.125 14.401 -6.442 1.00 37.88 78 PRO A N 1
ATOM 598 C CA . PRO A 1 100 ? -29.422 13.118 -6.562 1.00 37.67 78 PRO A CA 1
ATOM 599 C C . PRO A 1 100 ? -29.110 12.768 -8.003 1.00 37.45 78 PRO A C 1
ATOM 600 O O . PRO A 1 100 ? -29.825 13.214 -8.918 1.00 37.48 78 PRO A O 1
ATOM 604 N N . SER A 1 101 ? -28.050 11.975 -8.203 1.00 37.13 79 SER A N 1
ATOM 605 C CA . SER A 1 101 ? -27.658 11.513 -9.545 1.00 36.88 79 SER A CA 1
ATOM 606 C C . SER A 1 101 ? -28.686 10.495 -10.080 1.00 36.55 79 SER A C 1
ATOM 607 O O . SER A 1 101 ? -29.452 9.935 -9.289 1.00 36.57 79 SER A O 1
ATOM 610 N N . PRO A 1 102 ? -28.713 10.261 -11.429 1.00 36.17 80 PRO A N 1
ATOM 611 C CA . PRO A 1 102 ? -29.661 9.275 -12.000 1.00 35.82 80 PRO A CA 1
ATOM 612 C C . PRO A 1 102 ? -29.513 7.872 -11.404 1.00 35.32 80 PRO A C 1
ATOM 613 O O . PRO A 1 102 ? -28.378 7.392 -11.218 1.00 35.42 80 PRO A O 1
ATOM 617 N N . GLY A 1 103 ? -30.644 7.234 -11.105 1.00 34.63 81 GLY A N 1
ATOM 618 C CA . GLY A 1 103 ? -30.655 5.887 -10.534 1.00 34.08 81 GLY A CA 1
ATOM 619 C C . GLY A 1 103 ? -30.136 5.774 -9.111 1.00 33.50 81 GLY A C 1
ATOM 620 O O . 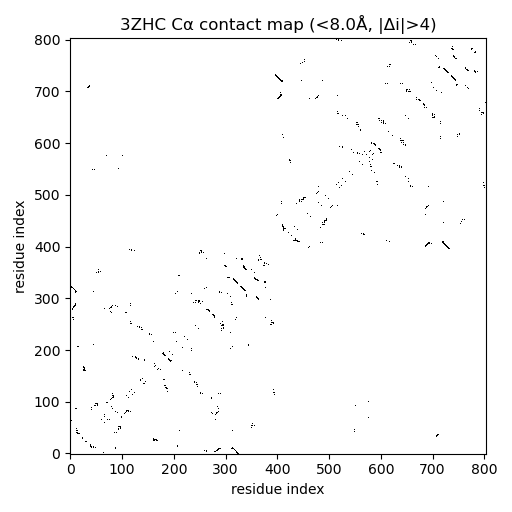GLY A 1 103 ? -29.597 4.725 -8.736 1.00 33.57 81 GLY A O 1
ATOM 621 N N . GLN A 1 104 ? -30.289 6.855 -8.325 1.00 32.71 82 GLN A N 1
ATOM 622 C CA . GLN A 1 104 ? -29.919 6.879 -6.894 1.00 32.11 82 GLN A CA 1
ATOM 623 C C . GLN A 1 104 ? -31.166 6.839 -5.984 1.00 31.25 82 GLN A C 1
ATOM 624 O O . GLN A 1 104 ? -31.163 6.145 -4.970 1.00 31.28 82 GLN A O 1
ATOM 630 N N . VAL A 1 105 ? -32.214 7.589 -6.358 1.00 30.27 83 VAL A N 1
ATOM 631 C CA . VAL A 1 105 ? -33.467 7.657 -5.593 1.00 29.45 83 VAL A CA 1
ATOM 632 C C . VAL A 1 105 ? -34.668 7.309 -6.479 1.00 28.68 83 VAL A C 1
ATOM 633 O O . VAL A 1 105 ? -34.895 7.958 -7.512 1.00 28.71 83 VAL A O 1
ATOM 637 N N . ALA A 1 106 ? -35.427 6.285 -6.067 1.00 27.69 84 ALA A N 1
ATOM 638 C CA . ALA A 1 106 ? -36.684 5.876 -6.741 1.00 26.88 84 ALA A CA 1
ATOM 639 C C . ALA A 1 106 ? -37.816 5.835 -5.723 1.00 26.13 84 ALA A C 1
ATOM 640 O O . ALA A 1 106 ? -37.585 5.538 -4.545 1.00 25.93 84 ALA A O 1
ATOM 642 N N . VAL A 1 107 ? -39.045 6.132 -6.177 1.00 25.32 85 VAL A N 1
ATOM 643 C CA . VAL A 1 107 ? -40.220 6.165 -5.301 1.00 24.61 85 VAL A CA 1
ATOM 644 C C . VAL A 1 107 ? -41.422 5.389 -5.890 1.00 24.01 85 VAL A C 1
ATOM 645 O O . VAL A 1 107 ? -41.789 5.585 -7.039 1.00 23.97 85 VAL A O 1
ATOM 649 N N . ILE A 1 108 ? -42.010 4.506 -5.065 1.00 23.27 86 ILE A N 1
ATOM 650 C CA . ILE A 1 108 ? -43.204 3.750 -5.405 1.00 22.64 86 ILE A CA 1
ATOM 651 C C . ILE A 1 108 ? -44.294 4.136 -4.420 1.00 22.16 86 ILE A C 1
ATOM 652 O O . ILE A 1 108 ? -44.041 4.242 -3.221 1.00 22.15 86 ILE A O 1
ATOM 657 N N . ALA A 1 109 ? -45.501 4.350 -4.920 1.00 21.56 87 ALA A N 1
ATOM 658 C CA . ALA A 1 109 ? -46.645 4.667 -4.076 1.00 21.17 87 ALA A CA 1
ATOM 659 C C . ALA A 1 109 ? -47.838 3.847 -4.507 1.00 20.82 87 ALA A C 1
ATOM 660 O O . ALA A 1 109 ? -47.956 3.494 -5.681 1.00 20.68 87 ALA A O 1
ATOM 662 N N . ASP A 1 110 ? -48.717 3.544 -3.541 1.00 20.49 88 ASP A N 1
ATOM 663 C CA . ASP A 1 110 ? -49.992 2.887 -3.808 1.00 20.41 88 ASP A CA 1
ATOM 664 C C . ASP A 1 110 ? -50.885 3.914 -4.554 1.00 20.23 88 ASP A C 1
ATOM 665 O O . ASP A 1 110 ? -50.633 5.133 -4.488 1.00 19.99 88 ASP A O 1
ATOM 670 N N . THR A 1 111 ? -51.909 3.414 -5.251 1.00 20.04 89 THR A N 1
ATOM 671 C CA . THR A 1 111 ? -52.790 4.240 -6.108 1.00 20.04 89 THR A CA 1
ATOM 672 C C . THR A 1 111 ? -53.591 5.335 -5.394 1.00 19.98 89 THR A C 1
ATOM 673 O O . THR A 1 111 ? -54.089 6.264 -6.058 1.00 20.00 89 THR A O 1
ATOM 677 N N . ASP A 1 112 ? -53.725 5.237 -4.069 1.00 19.86 90 ASP A N 1
ATOM 678 C CA . ASP A 1 112 ? -54.467 6.237 -3.296 1.00 19.73 90 ASP A CA 1
ATOM 679 C C . ASP A 1 112 ? -53.757 7.562 -3.296 1.00 19.46 90 ASP A C 1
ATOM 680 O O . ASP A 1 112 ? -52.518 7.624 -3.382 1.00 19.37 90 ASP A O 1
ATOM 685 N N . GLN A 1 113 ? -54.541 8.627 -3.202 1.00 19.19 91 GLN A N 1
ATOM 686 C CA . GLN A 1 113 ? -54.002 9.962 -3.112 1.00 19.02 91 GLN A CA 1
ATOM 687 C C . GLN A 1 113 ? -53.084 10.097 -1.899 1.00 18.84 91 GLN A C 1
ATOM 688 O O . GLN A 1 113 ? -52.027 10.707 -1.999 1.00 18.65 91 GLN A O 1
ATOM 694 N N . ARG A 1 114 ? -53.497 9.528 -0.761 1.00 18.70 92 ARG A N 1
ATOM 695 C CA . ARG A 1 114 ? -52.713 9.647 0.481 1.00 18.71 92 ARG A CA 1
ATOM 696 C C . ARG A 1 114 ? -51.287 9.082 0.372 1.00 18.46 92 ARG A C 1
ATOM 697 O O . ARG A 1 114 ? -50.375 9.629 0.971 1.00 18.35 92 ARG A O 1
ATOM 705 N N . THR A 1 115 ? -51.113 8.003 -0.391 1.00 18.29 93 THR A N 1
ATOM 706 C CA . THR A 1 115 ? -49.789 7.390 -0.576 1.00 18.30 93 THR A CA 1
ATOM 707 C C . THR A 1 115 ? -48.963 8.146 -1.631 1.00 18.41 93 THR A C 1
ATOM 708 O O . THR A 1 115 ? -47.771 8.407 -1.413 1.00 18.39 93 THR A O 1
ATOM 712 N N . ARG A 1 116 ? -49.593 8.485 -2.763 1.00 18.59 94 ARG A N 1
ATOM 713 C CA . ARG A 1 116 ? -48.934 9.289 -3.836 1.00 18.81 94 ARG A CA 1
ATOM 714 C C . ARG A 1 116 ? -48.385 10.585 -3.269 1.00 18.85 94 ARG A C 1
ATOM 715 O O . ARG A 1 116 ? -47.229 10.921 -3.479 1.00 18.81 94 ARG A O 1
ATOM 723 N N . LYS A 1 117 ? -49.242 11.285 -2.530 1.00 19.07 95 LYS A N 1
ATOM 724 C CA . LYS A 1 117 ? -48.896 12.557 -1.877 1.00 19.18 95 LYS A CA 1
ATOM 725 C C . LYS A 1 117 ? -47.782 12.370 -0.846 1.00 19.05 95 LYS A C 1
ATOM 726 O O . LYS A 1 117 ? -46.931 13.237 -0.691 1.00 19.12 95 LYS A O 1
ATOM 732 N N . THR A 1 118 ? -47.802 11.241 -0.138 1.00 18.98 96 THR A N 1
ATOM 733 C CA . THR A 1 118 ? -46.754 10.920 0.832 1.00 18.94 96 THR A CA 1
ATOM 734 C C . THR A 1 118 ? -45.401 10.730 0.110 1.00 19.08 96 THR A C 1
ATOM 735 O O . THR A 1 118 ? -44.370 11.167 0.612 1.00 19.02 96 THR A O 1
ATOM 739 N N . GLY A 1 119 ? -45.424 10.086 -1.058 1.00 19.35 97 GLY A N 1
ATOM 740 C CA . GLY A 1 119 ? -44.214 9.940 -1.896 1.00 19.63 97 GLY A CA 1
ATOM 741 C C . GLY A 1 119 ? -43.672 11.309 -2.301 1.00 19.85 97 GLY A C 1
ATOM 742 O O . GLY A 1 119 ? -42.491 11.578 -2.133 1.00 19.76 97 GLY A O 1
ATOM 743 N N . GLU A 1 120 ? -44.569 12.160 -2.825 1.00 20.22 98 GLU A N 1
ATOM 744 C CA . GLU A 1 120 ? -44.252 13.550 -3.215 1.00 20.61 98 GLU A CA 1
ATOM 745 C C . GLU A 1 120 ? -43.723 14.380 -2.033 1.00 20.71 98 GLU A C 1
ATOM 746 O O . GLU A 1 120 ? -42.693 15.029 -2.143 1.00 20.75 98 GLU A O 1
ATOM 752 N N . ALA A 1 121 ? -44.454 14.345 -0.907 1.00 20.89 99 ALA A N 1
ATOM 753 C CA . ALA A 1 121 ? -44.050 15.059 0.329 1.00 21.01 99 ALA A CA 1
ATOM 754 C C . ALA A 1 121 ? -42.671 14.612 0.809 1.00 21.17 99 ALA A C 1
ATOM 755 O O . ALA A 1 121 ? -41.853 15.446 1.226 1.00 21.18 99 ALA A O 1
ATOM 757 N N . PHE A 1 122 ? -42.412 13.301 0.743 1.00 21.32 100 PHE A N 1
ATOM 758 C CA . PHE A 1 122 ? -41.102 12.752 1.131 1.00 21.56 100 PHE A CA 1
ATOM 759 C C . PHE A 1 122 ? -39.973 13.325 0.245 1.00 21.90 100 PHE A C 1
ATOM 760 O O . PHE A 1 122 ? -38.941 13.746 0.762 1.00 21.95 100 PHE A O 1
ATOM 768 N N . LEU A 1 123 ? -40.196 13.331 -1.078 1.00 22.34 101 LEU A N 1
ATOM 769 C CA . LEU A 1 123 ? -39.255 13.949 -2.051 1.00 22.67 101 LEU A CA 1
ATOM 770 C C . LEU A 1 123 ? -39.128 15.468 -1.835 1.00 23.00 101 LEU A C 1
ATOM 771 O O . LEU A 1 123 ? -38.044 16.027 -2.029 1.00 23.04 101 LEU A O 1
ATOM 776 N N . ALA A 1 124 ? -40.223 16.128 -1.430 1.00 23.36 102 ALA A N 1
ATOM 777 C CA . ALA A 1 124 ? -40.188 17.578 -1.092 1.00 23.69 102 ALA A CA 1
ATOM 778 C C . ALA A 1 124 ? -39.178 17.916 0.057 1.00 24.04 102 ALA A C 1
ATOM 779 O O . ALA A 1 124 ? -38.681 19.054 0.144 1.00 24.05 102 ALA A O 1
ATOM 781 N N . GLY A 1 125 ? -38.905 16.930 0.924 1.00 24.42 103 GLY A N 1
ATOM 782 C CA . GLY A 1 125 ? -37.917 17.046 2.001 1.00 24.75 103 GLY A CA 1
ATOM 783 C C . GLY A 1 125 ? -36.565 16.451 1.632 1.00 25.10 103 GLY A C 1
ATOM 784 O O . GLY A 1 125 ? -35.528 17.015 1.977 1.00 25.23 103 GLY A O 1
ATOM 785 N N . LEU A 1 126 ? -36.580 15.304 0.934 1.00 25.49 104 LEU A N 1
ATOM 786 C CA . LEU A 1 126 ? -35.352 14.625 0.497 1.00 25.82 104 LEU A CA 1
ATOM 787 C C . LEU A 1 126 ? -34.627 15.380 -0.623 1.00 26.21 104 LEU A C 1
ATOM 788 O O . LEU A 1 126 ? -33.433 15.642 -0.518 1.00 26.24 104 LEU A O 1
ATOM 793 N N . ALA A 1 127 ? -35.366 15.706 -1.692 1.00 26.58 105 ALA A N 1
ATOM 794 C CA . ALA A 1 127 ? -34.808 16.354 -2.895 1.00 26.91 105 ALA A CA 1
ATOM 795 C C . ALA A 1 127 ? -35.756 17.435 -3.399 1.00 27.20 105 ALA A C 1
ATOM 796 O O . ALA A 1 127 ? -36.409 17.259 -4.443 1.00 27.19 105 ALA A O 1
ATOM 798 N N . PRO A 1 128 ? -35.856 18.562 -2.654 1.00 27.65 106 PRO A N 1
ATOM 799 C CA . PRO A 1 128 ? -36.800 19.610 -3.050 1.00 28.03 106 PRO A CA 1
ATOM 800 C C . PRO A 1 128 ? -36.508 20.151 -4.440 1.00 28.51 106 PRO A C 1
ATOM 801 O O . PRO A 1 128 ? -35.362 20.477 -4.734 1.00 28.40 106 PRO A O 1
ATOM 805 N N . LYS A 1 129 ? -37.557 20.208 -5.277 1.00 29.12 107 LYS A N 1
ATOM 806 C CA . LYS A 1 129 ? -37.511 20.770 -6.641 1.00 29.63 107 LYS A CA 1
ATOM 807 C C . LYS A 1 129 ? -36.641 19.958 -7.652 1.00 30.07 107 LYS A C 1
ATOM 808 O O . LYS A 1 129 ? -36.302 20.476 -8.724 1.00 30.07 107 LYS A O 1
ATOM 814 N N . CYS A 1 130 ? -36.303 18.697 -7.311 1.00 30.57 108 CYS A N 1
ATOM 815 C CA . CYS A 1 130 ? -35.463 17.829 -8.187 1.00 31.03 108 CYS A CA 1
ATOM 816 C C . CYS A 1 130 ? -36.261 17.055 -9.230 1.00 30.93 108 CYS A C 1
ATOM 817 O O . CYS A 1 130 ? -35.667 16.408 -10.078 1.00 30.78 108 CYS A O 1
ATOM 820 N N . GLN A 1 131 ? -37.603 17.129 -9.153 1.00 31.03 109 GLN A N 1
ATOM 821 C CA . GLN A 1 131 ? -38.533 16.493 -10.132 1.00 31.08 109 GLN A CA 1
ATOM 822 C C . GLN A 1 131 ? -38.426 14.939 -10.206 1.00 31.13 109 GLN A C 1
ATOM 823 O O . GLN A 1 131 ? -38.674 14.329 -11.274 1.00 31.04 109 GLN A O 1
ATOM 829 N N . ILE A 1 132 ? -38.066 14.313 -9.077 1.00 31.25 110 ILE A N 1
ATOM 830 C CA . ILE A 1 132 ? -38.002 12.848 -8.993 1.00 31.40 110 ILE A CA 1
ATOM 831 C C . ILE A 1 132 ? -39.448 12.370 -9.085 1.00 31.54 110 ILE A C 1
ATOM 832 O O . ILE A 1 132 ? -40.332 12.922 -8.419 1.00 31.55 110 ILE A O 1
ATOM 837 N N . GLN A 1 133 ? -39.690 11.366 -9.913 1.00 31.79 111 GLN A N 1
ATOM 838 C CA . GLN A 1 133 ? -41.057 10.885 -10.163 1.00 32.08 111 GLN A CA 1
ATOM 839 C C . GLN A 1 133 ? -41.542 9.975 -9.029 1.00 31.98 111 GLN A C 1
ATOM 840 O O . GLN A 1 133 ? -40.740 9.311 -8.366 1.00 31.96 111 GLN A O 1
ATOM 846 N N . VAL A 1 134 ? -42.856 9.968 -8.813 1.00 31.94 112 VAL A N 1
ATOM 847 C CA . VAL A 1 134 ? -43.501 9.042 -7.896 1.00 31.98 112 VAL A CA 1
ATOM 848 C C . VAL A 1 134 ? -44.182 8.002 -8.785 1.00 32.10 112 VAL A C 1
ATOM 849 O O . VAL A 1 134 ? -45.145 8.317 -9.467 1.00 32.02 112 VAL A O 1
ATOM 853 N N . HIS A 1 135 ? -43.664 6.768 -8.783 1.00 32.38 113 HIS A N 1
ATOM 854 C CA . HIS A 1 135 ? -44.239 5.677 -9.595 1.00 32.62 113 HIS A CA 1
ATOM 855 C C . HIS A 1 135 ? -45.459 5.074 -8.919 1.00 32.74 113 HIS A C 1
ATOM 856 O O . HIS A 1 135 ? -45.478 4.912 -7.702 1.00 32.64 113 HIS A O 1
ATOM 863 N N . TYR A 1 136 ? -46.469 4.744 -9.722 1.00 33.05 114 TYR A N 1
ATOM 864 C CA . TYR A 1 136 ? -47.703 4.091 -9.247 1.00 33.37 114 TYR A CA 1
ATOM 865 C C . TYR A 1 136 ? -48.458 3.480 -10.439 1.00 33.74 114 TYR A C 1
ATOM 866 O O . TYR A 1 136 ? -48.169 3.825 -11.587 1.00 33.81 114 TYR A O 1
ATOM 875 N N . GLN A 1 137 ? -49.412 2.581 -10.169 1.00 34.20 115 GLN A N 1
ATOM 876 C CA . GLN A 1 137 ? -50.242 1.981 -11.242 1.00 34.62 115 GLN A CA 1
ATOM 877 C C . GLN A 1 137 ? -51.277 2.992 -11.800 1.00 34.73 115 GLN A C 1
ATOM 878 O O . GLN A 1 137 ? -52.157 3.457 -11.068 1.00 34.69 115 GLN A O 1
ATOM 884 N N . LYS A 1 138 ? -51.165 3.305 -13.094 1.00 34.95 116 LYS A N 1
ATOM 885 C CA . LYS A 1 138 ? -52.035 4.302 -13.748 1.00 35.15 116 LYS A CA 1
ATOM 886 C C . LYS A 1 138 ? -53.447 3.747 -14.011 1.00 35.21 116 LYS A C 1
ATOM 887 O O . LYS A 1 138 ? -53.617 2.566 -14.360 1.00 35.28 116 LYS A O 1
ATOM 893 N N . LYS A 1 142 ? -56.496 0.028 -2.859 1.00 37.28 120 LYS A N 1
ATOM 894 C CA . LYS A 1 142 ? -57.655 0.205 -3.757 1.00 37.30 120 LYS A CA 1
ATOM 895 C C . LYS A 1 142 ? -57.494 -0.405 -5.177 1.00 36.99 120 LYS A C 1
ATOM 896 O O . LYS A 1 142 ? -58.519 -0.712 -5.838 1.00 37.10 120 LYS A O 1
ATOM 902 N N . ASN A 1 143 ? -56.239 -0.576 -5.643 1.00 36.44 121 ASN A N 1
ATOM 903 C CA . ASN A 1 143 ? -55.977 -1.120 -7.002 1.00 35.93 121 ASN A CA 1
ATOM 904 C C . ASN A 1 143 ? -54.599 -1.857 -7.181 1.00 35.18 121 ASN A C 1
ATOM 905 O O . ASN A 1 143 ? -54.556 -2.906 -7.844 1.00 35.22 121 ASN A O 1
ATOM 910 N N . ASP A 1 144 ? -53.502 -1.319 -6.607 1.00 34.15 122 ASP A N 1
ATOM 911 C CA . ASP A 1 144 ? -52.148 -1.919 -6.774 1.00 33.37 122 ASP A CA 1
ATOM 912 C C . ASP A 1 144 ? -51.957 -3.186 -5.892 1.00 32.92 122 ASP A C 1
ATOM 913 O O . ASP A 1 144 ? -51.983 -3.085 -4.663 1.00 32.84 122 ASP A O 1
ATOM 918 N N . PRO A 1 145 ? -51.746 -4.381 -6.526 1.00 32.33 123 PRO A N 1
ATOM 919 C CA . PRO A 1 145 ? -51.565 -5.632 -5.750 1.00 31.91 123 PRO A CA 1
ATOM 920 C C . PRO A 1 145 ? -50.241 -5.753 -4.895 1.00 31.42 123 PRO A C 1
ATOM 921 O O . PRO A 1 145 ? -50.125 -6.693 -4.101 1.00 31.38 123 PRO A O 1
ATOM 925 N N . LEU A 1 146 ? -49.281 -4.827 -5.066 1.00 30.83 124 LEU A N 1
ATOM 926 C CA . LEU A 1 146 ? -48.074 -4.782 -4.204 1.00 30.46 124 LEU A CA 1
ATOM 927 C C . LEU A 1 146 ? -48.439 -4.556 -2.743 1.00 30.12 124 LEU A C 1
ATOM 928 O O . LEU A 1 146 ? -47.809 -5.108 -1.850 1.00 30.02 124 LEU A O 1
ATOM 933 N N . PHE A 1 147 ? -49.465 -3.728 -2.530 1.00 29.83 125 PHE A N 1
ATOM 934 C CA . PHE A 1 147 ? -49.944 -3.343 -1.211 1.00 29.65 125 PHE A CA 1
ATOM 935 C C . PHE A 1 147 ? -51.152 -4.169 -0.734 1.00 29.91 125 PHE A C 1
ATOM 936 O O . PHE A 1 147 ? -51.415 -4.216 0.464 1.00 29.79 125 PHE A O 1
ATOM 944 N N . ASN A 1 148 ? -51.881 -4.805 -1.667 1.00 30.26 126 ASN A N 1
ATOM 945 C CA . ASN A 1 148 ? -53.064 -5.608 -1.329 1.00 30.64 126 ASN A CA 1
ATOM 946 C C . ASN A 1 148 ? -53.219 -6.892 -2.247 1.00 30.72 126 ASN A C 1
ATOM 947 O O . ASN A 1 148 ? -54.184 -7.001 -2.993 1.00 30.72 126 ASN A O 1
ATOM 952 N N . PRO A 1 149 ? -52.275 -7.858 -2.164 1.00 30.89 127 PRO A N 1
ATOM 953 C CA . PRO A 1 149 ? -52.315 -9.049 -3.069 1.00 31.05 127 PRO A CA 1
ATOM 954 C C . PRO A 1 149 ? -53.544 -9.958 -2.899 1.00 31.26 127 PRO A C 1
ATOM 955 O O . PRO A 1 149 ? -54.003 -10.532 -3.875 1.00 31.17 127 PRO A O 1
ATOM 959 N N . VAL A 1 150 ? -54.051 -10.072 -1.667 1.00 31.62 128 VAL A N 1
ATOM 960 C CA . VAL A 1 150 ? -55.208 -10.915 -1.368 1.00 31.97 128 VAL A CA 1
ATOM 961 C C . VAL A 1 150 ? -56.496 -10.246 -1.880 1.00 32.37 128 VAL A C 1
ATOM 962 O O . VAL A 1 150 ? -57.287 -10.890 -2.590 1.00 32.29 128 VAL A O 1
ATOM 966 N N . LYS A 1 151 ? -56.690 -8.957 -1.518 1.00 32.84 129 LYS A N 1
ATOM 967 C CA . LYS A 1 151 ? -57.871 -8.146 -1.971 1.00 33.23 129 LYS A CA 1
ATOM 968 C C . LYS A 1 151 ? -58.016 -8.046 -3.495 1.00 33.42 129 LYS A C 1
ATOM 969 O O . LYS A 1 151 ? -59.127 -8.160 -4.013 1.00 33.61 129 LYS A O 1
ATOM 975 N N . MET A 1 152 ? -56.905 -7.834 -4.198 1.00 33.64 130 MET A N 1
ATOM 976 C CA . MET A 1 152 ? -56.928 -7.742 -5.678 1.00 33.86 130 MET A CA 1
ATOM 977 C C . MET A 1 152 ? -57.147 -9.115 -6.392 1.00 33.58 130 MET A C 1
ATOM 978 O O . MET A 1 152 ? -57.459 -9.148 -7.601 1.00 33.73 130 MET A O 1
ATOM 983 N N . GLY A 1 153 ? -56.980 -10.219 -5.662 1.00 33.14 131 GLY A N 1
ATOM 984 C CA . GLY A 1 153 ? -57.288 -11.556 -6.182 1.00 32.79 131 GLY A CA 1
ATOM 985 C C . GLY A 1 153 ? -56.148 -12.349 -6.752 1.00 32.36 131 GLY A C 1
ATOM 986 O O . GLY A 1 153 ? -56.392 -13.267 -7.541 1.00 32.40 131 GLY A O 1
ATOM 987 N N . LYS A 1 154 ? -54.898 -12.011 -6.367 1.00 31.84 132 LYS A N 1
ATOM 988 C CA . LYS A 1 154 ? -53.713 -12.810 -6.760 1.00 31.41 132 LYS A CA 1
ATOM 989 C C . LYS A 1 154 ? -53.839 -14.178 -6.069 1.00 30.77 132 LYS A C 1
ATOM 990 O O . LYS A 1 154 ? -53.800 -15.242 -6.720 1.00 30.87 132 LYS A O 1
ATOM 996 N N . CYS A 1 155 ? -53.996 -14.108 -4.737 1.00 29.92 133 CYS A N 1
ATOM 997 C CA . CYS A 1 155 ? -54.192 -15.242 -3.856 1.00 29.14 133 CYS A CA 1
ATOM 998 C C . CYS A 1 155 ? -55.391 -14.969 -2.947 1.00 28.38 133 CYS A C 1
ATOM 999 O O . CYS A 1 155 ? -56.007 -13.905 -3.031 1.00 28.25 133 CYS A O 1
ATOM 1002 N N . SER A 1 156 ? -55.716 -15.937 -2.086 1.00 27.40 134 SER A N 1
ATOM 1003 C CA . SER A 1 156 ? -56.819 -15.803 -1.122 1.00 26.64 134 SER A CA 1
ATOM 1004 C C . SER A 1 156 ? -56.495 -16.480 0.214 1.00 25.82 134 SER A C 1
ATOM 1005 O O . SER A 1 156 ? -55.606 -17.330 0.294 1.00 25.61 134 SER A O 1
ATOM 1008 N N . PHE A 1 157 ? -57.221 -16.087 1.257 1.00 24.99 135 PHE A N 1
ATOM 1009 C CA . PHE A 1 157 ? -57.068 -16.691 2.566 1.00 24.32 135 PHE A CA 1
ATOM 1010 C C . PHE A 1 157 ? -57.843 -17.982 2.629 1.00 23.87 135 PHE A C 1
ATOM 1011 O O . PHE A 1 157 ? -58.975 -18.043 2.129 1.00 23.87 135 PHE A O 1
ATOM 1019 N N . ASN A 1 158 ? -57.243 -19.020 3.234 1.00 23.26 136 ASN A N 1
ATOM 1020 C CA . ASN A 1 158 ? -58.007 -20.179 3.647 1.00 22.83 136 ASN A CA 1
ATOM 1021 C C . ASN A 1 158 ? -58.721 -19.636 4.877 1.00 22.41 136 ASN A C 1
ATOM 1022 O O . ASN A 1 158 ? -58.097 -19.478 5.943 1.00 22.28 136 ASN A O 1
ATOM 1027 N N . THR A 1 159 ? -60.019 -19.338 4.713 1.00 21.92 137 THR A N 1
ATOM 1028 C CA . THR A 1 159 ? -60.819 -18.648 5.740 1.00 21.57 137 THR A CA 1
ATOM 1029 C C . THR A 1 159 ? -60.818 -19.327 7.116 1.00 21.33 137 THR A C 1
ATOM 1030 O O . THR A 1 159 ? -60.699 -18.650 8.118 1.00 21.31 137 THR A O 1
ATOM 1034 N N . LEU A 1 160 ? -60.935 -20.661 7.143 1.00 21.06 138 LEU A N 1
ATOM 1035 C CA . LEU A 1 160 ? -60.918 -21.425 8.408 1.00 20.79 138 LEU A CA 1
ATOM 1036 C C . LEU A 1 160 ? -59.572 -21.345 9.117 1.00 20.60 138 LEU A C 1
ATOM 1037 O O . LEU A 1 160 ? -59.525 -21.103 10.331 1.00 20.60 138 LEU A O 1
ATOM 1042 N N . GLN A 1 161 ? -58.490 -21.542 8.369 1.00 20.28 139 GLN A N 1
ATOM 1043 C CA . GLN A 1 161 ? -57.117 -21.507 8.945 1.00 20.16 139 GLN A CA 1
ATOM 1044 C C . GLN A 1 161 ? -56.754 -20.143 9.497 1.00 19.83 139 GLN A C 1
ATOM 1045 O O . GLN A 1 161 ? -56.184 -20.047 10.589 1.00 19.61 139 GLN A O 1
ATOM 1051 N N . VAL A 1 162 ? -57.093 -19.099 8.736 1.00 19.61 140 VAL A N 1
ATOM 1052 C CA . VAL A 1 162 ? -56.882 -17.707 9.149 1.00 19.40 140 VAL A CA 1
ATOM 1053 C C . VAL A 1 162 ? -57.724 -17.375 10.404 1.00 19.37 140 VAL A C 1
ATOM 1054 O O . VAL A 1 162 ? -57.185 -16.861 11.381 1.00 19.12 140 VAL A O 1
ATOM 1058 N N . CYS A 1 163 ? -59.033 -17.680 10.364 1.00 19.36 141 CYS A N 1
ATOM 1059 C CA . CYS A 1 163 ? -59.925 -17.420 11.518 1.00 19.52 141 CYS A CA 1
ATOM 1060 C C . CYS A 1 163 ? -59.494 -18.194 12.775 1.00 18.95 141 CYS A C 1
ATOM 1061 O O . CYS A 1 163 ? -59.516 -17.633 13.881 1.00 18.75 141 CYS A O 1
ATOM 1064 N N . ASN A 1 164 ? -59.106 -19.465 12.597 1.00 18.35 142 ASN A N 1
ATOM 1065 C CA . ASN A 1 164 ? -58.627 -20.285 13.712 1.00 17.94 142 ASN A CA 1
ATOM 1066 C C . ASN A 1 164 ? -57.338 -19.715 14.329 1.00 17.70 142 ASN A C 1
ATOM 1067 O O . ASN A 1 164 ? -57.243 -19.610 15.552 1.00 17.61 142 ASN A O 1
ATOM 1072 N N . ALA A 1 165 ? -56.364 -19.354 13.477 1.00 17.38 143 ALA A N 1
ATOM 1073 C CA . ALA A 1 165 ? -55.096 -18.752 13.944 1.00 17.26 143 ALA A CA 1
ATOM 1074 C C . ALA A 1 165 ? -55.380 -17.476 14.739 1.00 17.21 143 ALA A C 1
ATOM 1075 O O . ALA A 1 165 ? -54.839 -17.296 15.828 1.00 17.10 143 ALA A O 1
ATOM 1077 N N . ILE A 1 166 ? -56.244 -16.609 14.193 1.00 17.28 144 ILE A N 1
ATOM 1078 C CA . ILE A 1 166 ? -56.636 -15.351 14.873 1.00 17.42 144 ILE A CA 1
ATOM 1079 C C . ILE A 1 166 ? -57.310 -15.630 16.225 1.00 17.65 144 ILE A C 1
ATOM 1080 O O . ILE A 1 166 ? -56.899 -15.066 17.237 1.00 17.50 144 ILE A O 1
ATOM 1085 N N . LEU A 1 167 ? -58.335 -16.502 16.225 1.00 18.04 145 LEU A N 1
ATOM 1086 C CA . LEU A 1 167 ? -59.060 -16.863 17.474 1.00 18.41 145 LEU A CA 1
ATOM 1087 C C . LEU A 1 167 ? -58.103 -17.396 18.583 1.00 18.89 145 LEU A C 1
ATOM 1088 O O . LEU A 1 167 ? -58.279 -17.052 19.741 1.00 18.65 145 LEU A O 1
ATOM 1093 N N . GLU A 1 168 ? -57.099 -18.211 18.199 1.00 19.53 146 GLU A N 1
ATOM 1094 C CA . GLU A 1 168 ? -56.060 -18.685 19.151 1.00 20.19 146 GLU A CA 1
ATOM 1095 C C . GLU A 1 168 ? -55.214 -17.524 19.705 1.00 20.58 146 GLU A C 1
ATOM 1096 O O . GLU A 1 168 ? -54.854 -17.523 20.885 1.00 20.52 146 GLU A O 1
ATOM 1102 N N . ARG A 1 169 ? -54.900 -16.543 18.858 1.00 21.13 147 ARG A N 1
ATOM 1103 C CA . ARG A 1 169 ? -54.161 -15.331 19.318 1.00 21.53 147 ARG A CA 1
ATOM 1104 C C . ARG A 1 169 ? -55.050 -14.467 20.191 1.00 21.96 147 ARG A C 1
ATOM 1105 O O . ARG A 1 169 ? -54.564 -13.828 21.126 1.00 22.13 147 ARG A O 1
ATOM 1113 N N . ALA A 1 170 ? -56.357 -14.464 19.899 1.00 22.50 148 ALA A N 1
ATOM 1114 C CA . ALA A 1 170 ? -57.351 -13.756 20.732 1.00 22.89 148 ALA A CA 1
ATOM 1115 C C . ALA A 1 170 ? -57.548 -14.380 22.145 1.00 23.40 148 ALA A C 1
ATOM 1116 O O . ALA A 1 170 ? -58.215 -13.782 22.980 1.00 23.32 148 ALA A O 1
ATOM 1118 N N . GLY A 1 171 ? -56.970 -15.578 22.387 1.00 24.02 149 GLY A N 1
ATOM 1119 C CA . GLY A 1 171 ? -57.134 -16.308 23.646 1.00 24.53 149 GLY A CA 1
ATOM 1120 C C . GLY A 1 171 ? -58.249 -17.368 23.589 1.00 25.00 149 GLY A C 1
ATOM 1121 O O . GLY A 1 171 ? -58.641 -17.905 24.640 1.00 25.13 149 GLY A O 1
ATOM 1122 N N . GLY A 1 172 ? -58.750 -17.673 22.373 1.00 25.43 150 GLY A N 1
ATOM 1123 C CA . GLY A 1 172 ? -59.827 -18.675 22.169 1.00 25.82 150 GLY A CA 1
ATOM 1124 C C . GLY A 1 172 ? -61.024 -18.096 21.450 1.00 26.15 150 GLY A C 1
ATOM 1125 O O . GLY A 1 172 ? -61.569 -18.724 20.541 1.00 26.30 150 GLY A O 1
ATOM 1126 N N . ASN A 1 173 ? -61.439 -16.897 21.874 1.00 26.51 151 ASN A N 1
ATOM 1127 C CA . ASN A 1 173 ? -62.527 -16.150 21.225 1.00 26.81 151 ASN A CA 1
ATOM 1128 C C . ASN A 1 173 ? -62.409 -14.627 21.516 1.00 27.18 151 ASN A C 1
ATOM 1129 O O . ASN A 1 173 ? -61.509 -14.192 22.283 1.00 27.18 151 ASN A O 1
ATOM 1134 N N . ILE A 1 174 ? -63.298 -13.838 20.916 1.00 27.48 152 ILE A N 1
ATOM 1135 C CA . ILE A 1 174 ? -63.222 -12.367 21.025 1.00 27.84 152 ILE A CA 1
ATOM 1136 C C . ILE A 1 174 ? -63.526 -11.867 22.459 1.00 28.04 152 ILE A C 1
ATOM 1137 O O . ILE A 1 174 ? -62.897 -10.900 22.908 1.00 28.03 152 ILE A O 1
ATOM 1142 N N . GLU A 1 175 ? -64.472 -12.528 23.158 1.00 28.33 153 GLU A N 1
ATOM 1143 C CA . GLU A 1 175 ? -64.800 -12.187 24.586 1.00 28.58 153 GLU A CA 1
ATOM 1144 C C . GLU A 1 175 ? -63.606 -12.297 25.521 1.00 28.43 153 GLU A C 1
ATOM 1145 O O . GLU A 1 175 ? -63.446 -11.476 26.412 1.00 28.58 153 GLU A O 1
ATOM 1151 N N . LEU A 1 176 ? -62.781 -13.318 25.322 1.00 28.37 154 LEU A N 1
ATOM 1152 C CA . LEU A 1 176 ? -61.568 -13.498 26.132 1.00 28.29 154 LEU A CA 1
ATOM 1153 C C . LEU A 1 176 ? -60.571 -12.342 25.848 1.00 28.22 154 LEU A C 1
ATOM 1154 O O . LEU A 1 176 ? -59.932 -11.835 26.767 1.00 28.21 154 LEU A O 1
ATOM 1159 N N . TYR A 1 177 ? -60.462 -11.949 24.572 1.00 28.13 155 TYR A N 1
ATOM 1160 C CA . TYR A 1 177 ? -59.597 -10.822 24.153 1.00 28.16 155 TYR A CA 1
ATOM 1161 C C . TYR A 1 177 ? -60.108 -9.511 24.757 1.00 28.13 155 TYR A C 1
ATOM 1162 O O . TYR A 1 177 ? -59.312 -8.711 25.223 1.00 28.06 155 TYR A O 1
ATOM 1171 N N . THR A 1 178 ? -61.443 -9.313 24.747 1.00 28.08 156 THR A N 1
ATOM 1172 C CA . THR A 1 178 ? -62.081 -8.139 25.382 1.00 28.13 156 THR A CA 1
ATOM 1173 C C . THR A 1 178 ? -61.659 -7.997 26.862 1.00 28.25 156 THR A C 1
ATOM 1174 O O . THR A 1 178 ? -61.312 -6.893 27.312 1.00 28.20 156 THR A O 1
ATOM 1178 N N . GLN A 1 179 ? -61.685 -9.124 27.596 1.00 28.31 157 GLN A N 1
ATOM 1179 C CA . GLN A 1 179 ? -61.272 -9.169 29.017 1.00 28.32 157 GLN A CA 1
ATOM 1180 C C . GLN A 1 179 ? -59.844 -8.696 29.268 1.00 28.24 157 GLN A C 1
ATOM 1181 O O . GLN A 1 179 ? -59.567 -8.151 30.333 1.00 28.25 157 GLN A O 1
ATOM 1187 N N . ARG A 1 180 ? -58.949 -8.902 28.294 1.00 28.09 158 ARG A N 1
ATOM 1188 C CA . ARG A 1 180 ? -57.547 -8.433 28.402 1.00 28.04 158 ARG A CA 1
ATOM 1189 C C . ARG A 1 180 ? -57.373 -6.901 28.193 1.00 27.62 158 ARG A C 1
ATOM 1190 O O . ARG A 1 180 ? -56.280 -6.361 28.476 1.00 27.55 158 ARG A O 1
ATOM 1198 N N . TYR A 1 181 ? -58.436 -6.218 27.698 1.00 27.16 159 TYR A N 1
ATOM 1199 C CA . TYR A 1 181 ? -58.409 -4.759 27.419 1.00 26.78 159 TYR A CA 1
ATOM 1200 C C . TYR A 1 181 ? -59.609 -4.016 28.036 1.00 26.62 159 TYR A C 1
ATOM 1201 O O . TYR A 1 181 ? -60.101 -3.040 27.468 1.00 26.44 159 TYR A O 1
ATOM 1210 N N . GLN A 1 182 ? -60.068 -4.485 29.204 1.00 26.47 160 GLN A N 1
ATOM 1211 C CA . GLN A 1 182 ? -61.224 -3.878 29.889 1.00 26.40 160 GLN A CA 1
ATOM 1212 C C . GLN A 1 182 ? -60.976 -2.416 30.248 1.00 25.99 160 GLN A C 1
ATOM 1213 O O . GLN A 1 182 ? -61.811 -1.567 29.953 1.00 25.99 160 GLN A O 1
ATOM 1219 N N . SER A 1 183 ? -59.830 -2.132 30.872 1.00 25.54 161 SER A N 1
ATOM 1220 C CA . SER A 1 183 ? -59.511 -0.761 31.283 1.00 25.32 161 SER A CA 1
ATOM 1221 C C . SER A 1 183 ? -59.494 0.152 30.041 1.00 24.93 161 SER A C 1
ATOM 1222 O O . SER A 1 183 ? -60.065 1.230 30.064 1.00 24.81 161 SER A O 1
ATOM 1225 N N . SER A 1 184 ? -58.846 -0.319 28.965 1.00 24.50 162 SER A N 1
ATOM 1226 C CA . SER A 1 184 ? -58.828 0.397 27.674 1.00 24.09 162 SER A CA 1
ATOM 1227 C C . SER A 1 184 ? -60.242 0.761 27.183 1.00 23.64 162 SER A C 1
ATOM 1228 O O . SER A 1 184 ? -60.469 1.898 26.755 1.00 23.54 162 SER A O 1
ATOM 1231 N N . PHE A 1 185 ? -61.173 -0.196 27.254 1.00 23.17 163 PHE A N 1
ATOM 1232 C CA . PHE A 1 185 ? -62.585 0.064 26.864 1.00 22.96 163 PHE A CA 1
ATOM 1233 C C . PHE A 1 185 ? -63.271 1.079 27.800 1.00 22.72 163 PHE A C 1
ATOM 1234 O O . PHE A 1 185 ? -64.061 1.901 27.328 1.00 22.72 163 PHE A O 1
ATOM 1242 N N . ARG A 1 186 ? -62.965 1.011 29.116 1.00 22.40 164 ARG A N 1
ATOM 1243 C CA . ARG A 1 186 ? -63.486 1.989 30.103 1.00 22.17 164 ARG A CA 1
ATOM 1244 C C . ARG A 1 186 ? -62.996 3.403 29.791 1.00 21.82 164 ARG A C 1
ATOM 1245 O O . ARG A 1 186 ? -63.764 4.343 29.876 1.00 21.84 164 ARG A O 1
ATOM 1253 N N . THR A 1 187 ? -61.709 3.529 29.441 1.00 21.46 165 THR A N 1
ATOM 1254 C CA . THR A 1 187 ? -61.100 4.827 29.074 1.00 21.26 165 THR A CA 1
ATOM 1255 C C . THR A 1 187 ? -61.780 5.418 27.824 1.00 21.13 165 THR A C 1
ATOM 1256 O O . THR A 1 187 ? -62.097 6.600 27.800 1.00 21.14 165 THR A O 1
ATOM 1260 N N . LEU A 1 188 ? -62.010 4.584 26.798 1.00 21.05 166 LEU A N 1
ATOM 1261 C CA . LEU A 1 188 ? -62.700 5.034 25.557 1.00 20.95 166 LEU A CA 1
ATOM 1262 C C . LEU A 1 188 ? -64.136 5.495 25.843 1.00 21.08 166 LEU A C 1
ATOM 1263 O O . LEU A 1 188 ? -64.565 6.515 25.335 1.00 21.02 166 LEU A O 1
ATOM 1268 N N . GLU A 1 189 ? -64.856 4.732 26.658 1.00 21.30 167 GLU A N 1
ATOM 1269 C CA . GLU A 1 189 ? -66.242 5.084 27.054 1.00 21.51 167 GLU A CA 1
ATOM 1270 C C . GLU A 1 189 ? -66.313 6.424 27.794 1.00 21.52 167 GLU A C 1
ATOM 1271 O O . GLU A 1 189 ? -67.264 7.182 27.606 1.00 21.48 167 GLU A O 1
ATOM 1277 N N . ASN A 1 190 ? -65.306 6.698 28.626 1.00 21.69 168 ASN A N 1
ATOM 1278 C CA . ASN A 1 190 ? -65.196 7.983 29.332 1.00 21.95 168 ASN A CA 1
ATOM 1279 C C . ASN A 1 190 ? -64.907 9.123 28.331 1.00 21.93 168 ASN A C 1
ATOM 1280 O O . ASN A 1 190 ? -65.533 10.198 28.401 1.00 21.90 168 ASN A O 1
ATOM 1285 N N . VAL A 1 191 ? -63.965 8.881 27.400 1.00 21.94 169 VAL A N 1
ATOM 1286 C CA . VAL A 1 191 ? -63.630 9.880 26.343 1.00 21.95 169 VAL A CA 1
ATOM 1287 C C . VAL A 1 191 ? -64.872 10.204 25.480 1.00 22.06 169 VAL A C 1
ATOM 1288 O O . VAL A 1 191 ? -65.100 11.358 25.135 1.00 21.94 169 VAL A O 1
ATOM 1292 N N . LEU A 1 192 ? -65.658 9.175 25.158 1.00 22.21 170 LEU A N 1
ATOM 1293 C CA . LEU A 1 192 ? -66.886 9.334 24.365 1.00 22.45 170 LEU A CA 1
ATOM 1294 C C . LEU A 1 192 ? -68.095 9.874 25.145 1.00 22.77 170 LEU A C 1
ATOM 1295 O O . LEU A 1 192 ? -69.084 10.287 24.523 1.00 22.56 170 LEU A O 1
ATOM 1300 N N . ASN A 1 193 ? -68.018 9.869 26.486 1.00 23.25 171 ASN A N 1
ATOM 1301 C CA . ASN A 1 193 ? -69.172 10.122 27.354 1.00 23.87 171 ASN A CA 1
ATOM 1302 C C . ASN A 1 193 ? -70.310 9.149 26.940 1.00 24.36 171 ASN A C 1
ATOM 1303 O O . ASN A 1 193 ? -71.460 9.539 26.774 1.00 24.30 171 ASN A O 1
ATOM 1308 N N . PHE A 1 194 ? -69.916 7.876 26.780 1.00 25.17 172 PHE A N 1
ATOM 1309 C CA . PHE A 1 194 ? -70.766 6.781 26.268 1.00 25.87 172 PHE A CA 1
ATOM 1310 C C . PHE A 1 194 ? -72.111 6.624 27.015 1.00 26.61 172 PHE A C 1
ATOM 1311 O O . PHE A 1 194 ? -73.141 6.337 26.382 1.00 26.54 172 PHE A O 1
ATOM 1319 N N . SER A 1 195 ? -72.078 6.820 28.347 1.00 27.53 173 SER A N 1
ATOM 1320 C CA . SER A 1 195 ? -73.288 6.787 29.216 1.00 28.35 173 SER A CA 1
ATOM 1321 C C . SER A 1 195 ? -74.443 7.637 28.693 1.00 29.10 173 SER A C 1
ATOM 1322 O O . SER A 1 195 ? -75.599 7.199 28.711 1.00 29.11 173 SER A O 1
ATOM 1325 N N . GLN A 1 196 ? -74.121 8.848 28.220 1.00 29.97 174 GLN A N 1
ATOM 1326 C CA . GLN A 1 196 ? -75.140 9.794 27.717 1.00 30.73 174 GLN A CA 1
ATOM 1327 C C . GLN A 1 196 ? -75.383 9.721 26.188 1.00 31.29 174 GLN A C 1
ATOM 1328 O O . GLN A 1 196 ? -75.971 10.633 25.620 1.00 31.39 174 GLN A O 1
ATOM 1334 N N . SER A 1 197 ? -74.948 8.638 25.538 1.00 32.03 175 SER A N 1
ATOM 1335 C CA . SER A 1 197 ? -75.080 8.500 24.088 1.00 32.64 175 SER A CA 1
ATOM 1336 C C . SER A 1 197 ? -76.398 7.822 23.670 1.00 33.31 175 SER A C 1
ATOM 1337 O O . SER A 1 197 ? -77.009 7.087 24.454 1.00 33.28 175 SER A O 1
ATOM 1340 N N . GLU A 1 198 ? -76.807 8.083 22.419 1.00 34.12 176 GLU A N 1
ATOM 1341 C CA . GLU A 1 198 ? -77.991 7.458 21.783 1.00 34.90 176 GLU A CA 1
ATOM 1342 C C . GLU A 1 198 ? -77.951 5.912 21.847 1.00 35.33 176 GLU A C 1
ATOM 1343 O O . GLU A 1 198 ? -78.996 5.266 21.957 1.00 35.52 176 GLU A O 1
ATOM 1349 N N . THR A 1 199 ? -76.740 5.339 21.777 1.00 35.81 177 THR A N 1
ATOM 1350 C CA . THR A 1 199 ? -76.537 3.885 21.833 1.00 36.15 177 THR A CA 1
ATOM 1351 C C . THR A 1 199 ? -76.923 3.262 23.207 1.00 36.57 177 THR A C 1
ATOM 1352 O O . THR A 1 199 ? -77.496 2.176 23.232 1.00 36.61 177 THR A O 1
ATOM 1356 N N . CYS A 1 200 ? -76.611 3.952 24.319 1.00 36.98 178 CYS A N 1
ATOM 1357 C CA A CYS A 1 200 ? -76.954 3.464 25.678 0.75 37.22 178 CYS A CA 1
ATOM 1358 C CA B CYS A 1 200 ? -76.973 3.448 25.682 0.25 37.16 178 CYS A CA 1
ATOM 1359 C C . CYS A 1 200 ? -78.462 3.592 25.998 1.00 37.33 178 CYS A C 1
ATOM 1360 O O . CYS A 1 200 ? -79.013 2.774 26.738 1.00 37.50 178 CYS A O 1
ATOM 1365 N N . LYS A 1 201 ? -79.116 4.620 25.442 1.00 37.52 179 LYS A N 1
ATOM 1366 C CA . LYS A 1 201 ? -80.562 4.863 25.692 1.00 37.76 179 LYS A CA 1
ATOM 1367 C C . LYS A 1 201 ? -81.489 3.859 24.969 1.00 37.85 179 LYS A C 1
ATOM 1368 O O . LYS A 1 201 ? -81.047 2.820 24.451 1.00 38.00 179 LYS A O 1
ATOM 1374 N N . LYS A 1 208 ? -76.054 -0.409 33.721 1.00 37.74 186 LYS A N 1
ATOM 1375 C CA . LYS A 1 208 ? -74.708 0.036 33.379 1.00 37.66 186 LYS A CA 1
ATOM 1376 C C . LYS A 1 208 ? -74.335 -0.484 31.971 1.00 37.41 186 LYS A C 1
ATOM 1377 O O . LYS A 1 208 ? -74.282 -1.710 31.750 1.00 37.44 186 LYS A O 1
ATOM 1383 N N . CYS A 1 209 ? -74.083 0.446 31.030 1.00 37.01 187 CYS A N 1
ATOM 1384 C CA . CYS A 1 209 ? -73.780 0.104 29.614 1.00 36.67 187 CYS A CA 1
ATOM 1385 C C . CYS A 1 209 ? -72.295 0.281 29.277 1.00 35.99 187 CYS A C 1
ATOM 1386 O O . CYS A 1 209 ? -71.651 1.211 29.756 1.00 35.91 187 CYS A O 1
ATOM 1389 N N . THR A 1 210 ? -71.772 -0.639 28.454 1.00 35.20 188 THR A N 1
ATOM 1390 C CA . THR A 1 210 ? -70.380 -0.623 27.980 1.00 34.61 188 THR A CA 1
ATOM 1391 C C . THR A 1 210 ? -70.336 -0.917 26.467 1.00 34.09 188 THR A C 1
ATOM 1392 O O . THR A 1 210 ? -71.292 -1.490 25.899 1.00 33.90 188 THR A O 1
ATOM 1396 N N . LEU A 1 211 ? -69.238 -0.518 25.823 1.00 33.50 189 LEU A N 1
ATOM 1397 C CA . LEU A 1 211 ? -69.059 -0.732 24.359 1.00 33.10 189 LEU A CA 1
ATOM 1398 C C . LEU A 1 211 ? -69.115 -2.221 23.937 1.00 32.68 189 LEU A C 1
ATOM 1399 O O . LEU A 1 211 ? -69.850 -2.553 23.011 1.00 32.54 189 LEU A O 1
ATOM 1404 N N . PRO A 1 212 ? -68.346 -3.113 24.621 1.00 32.38 190 PRO A N 1
ATOM 1405 C CA . PRO A 1 212 ? -68.390 -4.538 24.251 1.00 32.27 190 PRO A CA 1
ATOM 1406 C C . PRO A 1 212 ? -69.751 -5.193 24.490 1.00 32.12 190 PRO A C 1
ATOM 1407 O O . PRO A 1 212 ? -70.119 -6.099 23.758 1.00 32.07 190 PRO A O 1
ATOM 1411 N N . GLU A 1 213 ? -70.477 -4.722 25.509 1.00 31.98 191 GLU A N 1
ATOM 1412 C CA . GLU A 1 213 ? -71.811 -5.228 25.830 1.00 31.92 191 GLU A CA 1
ATOM 1413 C C . GLU A 1 213 ? -72.843 -4.710 24.829 1.00 31.50 191 GLU A C 1
ATOM 1414 O O . GLU A 1 213 ? -73.623 -5.491 24.274 1.00 31.51 191 GLU A O 1
ATOM 1420 N N . ALA A 1 214 ? -72.841 -3.394 24.601 1.00 31.05 192 ALA A N 1
ATOM 1421 C CA . ALA A 1 214 ? -73.783 -2.748 23.664 1.00 30.67 192 ALA A CA 1
ATOM 1422 C C . ALA A 1 214 ? -73.511 -3.076 22.178 1.00 30.35 192 ALA A C 1
ATOM 1423 O O . ALA A 1 214 ? -74.449 -3.111 21.370 1.00 30.17 192 ALA A O 1
ATOM 1425 N N . LEU A 1 215 ? -72.233 -3.304 21.832 1.00 30.06 193 LEU A N 1
ATOM 1426 C CA . LEU A 1 215 ? -71.815 -3.658 20.457 1.00 29.85 193 LEU A CA 1
ATOM 1427 C C . LEU A 1 215 ? -70.935 -4.924 20.485 1.00 29.72 193 LEU A C 1
ATOM 1428 O O . LEU A 1 215 ? -69.689 -4.831 20.439 1.00 29.65 193 LEU A O 1
ATOM 1433 N N . PRO A 1 216 ? -71.578 -6.130 20.572 1.00 29.59 194 PRO A N 1
ATOM 1434 C CA . PRO A 1 216 ? -70.802 -7.374 20.617 1.00 29.50 194 PRO A CA 1
ATOM 1435 C C . PRO A 1 216 ? -69.993 -7.581 19.342 1.00 29.36 194 PRO A C 1
ATOM 1436 O O . PRO A 1 216 ? -70.496 -7.328 18.232 1.00 29.20 194 PRO A O 1
ATOM 1440 N N . SER A 1 217 ? -68.759 -8.026 19.511 1.00 29.30 195 SER A N 1
ATOM 1441 C CA . SER A 1 217 ? -67.853 -8.227 18.410 1.00 29.29 195 SER A CA 1
ATOM 1442 C C . SER A 1 217 ? -67.827 -9.697 17.977 1.00 29.38 195 SER A C 1
ATOM 1443 O O . SER A 1 217 ? -67.908 -10.605 18.815 1.00 29.31 195 SER A O 1
ATOM 1446 N N . GLU A 1 218 ? -67.726 -9.922 16.667 1.00 29.42 196 GLU A N 1
ATOM 1447 C CA . GLU A 1 218 ? -67.532 -11.283 16.121 1.00 29.54 196 GLU A CA 1
ATOM 1448 C C . GLU A 1 218 ? -66.512 -11.238 14.999 1.00 29.26 196 GLU A C 1
ATOM 1449 O O . GLU A 1 218 ? -66.464 -10.269 14.243 1.00 29.28 196 GLU A O 1
ATOM 1455 N N . LEU A 1 219 ? -65.691 -12.288 14.906 1.00 28.98 197 LEU A N 1
ATOM 1456 C CA . LEU A 1 219 ? -64.674 -12.384 13.873 1.00 28.72 197 LEU A CA 1
ATOM 1457 C C . LEU A 1 219 ? -65.343 -12.773 12.550 1.00 28.51 197 LEU A C 1
ATOM 1458 O O . LEU A 1 219 ? -66.230 -13.636 12.521 1.00 28.43 197 LEU A O 1
ATOM 1463 N N . LYS A 1 220 ? -64.913 -12.115 11.471 1.00 28.29 198 LYS A N 1
ATOM 1464 C CA . LYS A 1 220 ? -65.409 -12.371 10.126 1.00 28.20 198 LYS A CA 1
ATOM 1465 C C . LYS A 1 220 ? -64.219 -12.549 9.213 1.00 27.91 198 LYS A C 1
ATOM 1466 O O . LYS A 1 220 ? -63.434 -11.629 9.043 1.00 27.94 198 LYS A O 1
ATOM 1472 N N . CYS A 1 221 ? -64.080 -13.747 8.638 1.00 27.63 199 CYS A N 1
ATOM 1473 C CA . CYS A 1 221 ? -63.025 -14.037 7.654 1.00 27.32 199 CYS A CA 1
ATOM 1474 C C . CYS A 1 221 ? -63.695 -14.413 6.335 1.00 27.31 199 CYS A C 1
ATOM 1475 O O . CYS A 1 221 ? -64.548 -15.332 6.296 1.00 27.16 199 CYS A O 1
ATOM 1478 N N . THR A 1 222 ? -63.313 -13.684 5.276 1.00 27.20 200 THR A N 1
ATOM 1479 C CA . THR A 1 222 ? -63.720 -13.942 3.919 1.00 27.18 200 THR A CA 1
ATOM 1480 C C . THR A 1 222 ? -62.427 -14.201 3.121 1.00 27.30 200 THR A C 1
ATOM 1481 O O . THR A 1 222 ? -61.320 -13.914 3.623 1.00 27.14 200 THR A O 1
ATOM 1485 N N . PRO A 1 223 ? -62.545 -14.752 1.872 1.00 27.48 201 PRO A N 1
ATOM 1486 C CA . PRO A 1 223 ? -61.340 -15.073 1.077 1.00 27.53 201 PRO A CA 1
ATOM 1487 C C . PRO A 1 223 ? -60.365 -13.911 0.845 1.00 27.60 201 PRO A C 1
ATOM 1488 O O . PRO A 1 223 ? -59.175 -14.168 0.678 1.00 27.56 201 PRO A O 1
ATOM 1492 N N . ASP A 1 224 ? -60.870 -12.659 0.843 1.00 27.75 202 ASP A N 1
ATOM 1493 C CA . ASP A 1 224 ? -60.029 -11.454 0.622 1.00 28.01 202 ASP A CA 1
ATOM 1494 C C . ASP A 1 224 ? -59.857 -10.493 1.845 1.00 27.90 202 ASP A C 1
ATOM 1495 O O . ASP A 1 224 ? -59.112 -9.493 1.743 1.00 27.94 202 ASP A O 1
ATOM 1500 N N . ASN A 1 225 ? -60.529 -10.775 2.977 1.00 27.68 203 ASN A N 1
ATOM 1501 C CA . ASN A 1 225 ? -60.444 -9.879 4.143 1.00 27.53 203 ASN A CA 1
ATOM 1502 C C . ASN A 1 225 ? -60.854 -10.533 5.486 1.00 27.26 203 ASN A C 1
ATOM 1503 O O . ASN A 1 225 ? -61.666 -11.488 5.527 1.00 27.14 203 ASN A O 1
ATOM 1508 N N . VAL A 1 226 ? -60.276 -10.005 6.568 1.00 26.89 204 VAL A N 1
ATOM 1509 C CA . VAL A 1 226 ? -60.635 -10.381 7.936 1.00 26.62 204 VAL A CA 1
ATOM 1510 C C . VAL A 1 226 ? -61.082 -9.102 8.652 1.00 26.24 204 VAL A C 1
ATOM 1511 O O . VAL A 1 226 ? -60.561 -8.014 8.376 1.00 26.19 204 VAL A O 1
ATOM 1515 N N . SER A 1 227 ? -62.048 -9.232 9.556 1.00 25.80 205 SER A N 1
ATOM 1516 C CA . SER A 1 227 ? -62.539 -8.084 10.335 1.00 25.41 205 SER A CA 1
ATOM 1517 C C . SER A 1 227 ? -63.208 -8.498 11.654 1.00 24.91 205 SER A C 1
ATOM 1518 O O . SER A 1 227 ? -63.552 -9.676 11.856 1.00 24.82 205 SER A O 1
ATOM 1521 N N . LEU A 1 228 ? -63.376 -7.502 12.532 1.00 24.22 206 LEU A N 1
ATOM 1522 C CA . LEU A 1 228 ? -63.986 -7.643 13.860 1.00 23.73 206 LEU A CA 1
ATOM 1523 C C . LEU A 1 228 ? -65.173 -6.659 14.026 1.00 23.14 206 LEU A C 1
ATOM 1524 O O . LEU A 1 228 ? -65.141 -5.796 14.898 1.00 23.00 206 LEU A O 1
ATOM 1529 N N . PRO A 1 229 ? -66.241 -6.799 13.177 1.00 22.50 207 PRO A N 1
ATOM 1530 C CA . PRO A 1 229 ? -67.399 -5.893 13.314 1.00 22.10 207 PRO A CA 1
ATOM 1531 C C . PRO A 1 229 ? -67.949 -5.918 14.741 1.00 21.66 207 PRO A C 1
ATOM 1532 O O . PRO A 1 229 ? -68.063 -6.994 15.332 1.00 21.65 207 PRO A O 1
ATOM 1536 N N . GLY A 1 230 ? -68.265 -4.741 15.273 1.00 21.02 208 GLY A N 1
ATOM 1537 C CA . GLY A 1 230 ? -68.716 -4.586 16.666 1.00 20.59 208 GLY A CA 1
ATOM 1538 C C . GLY A 1 230 ? -67.863 -3.547 17.362 1.00 20.14 208 GLY A C 1
ATOM 1539 O O . GLY A 1 230 ? -67.310 -2.643 16.702 1.00 20.18 208 GLY A O 1
ATOM 1540 N N . ALA A 1 231 ? -67.743 -3.666 18.686 1.00 19.49 209 ALA A N 1
ATOM 1541 C CA . ALA A 1 231 ? -66.986 -2.684 19.492 1.00 18.95 209 ALA A CA 1
ATOM 1542 C C . ALA A 1 231 ? -65.487 -2.649 19.166 1.00 18.44 209 ALA A C 1
ATOM 1543 O O . ALA A 1 231 ? -64.870 -1.581 19.237 1.00 18.24 209 ALA A O 1
ATOM 1545 N N . TRP A 1 232 ? -64.907 -3.804 18.815 1.00 17.81 210 TRP A N 1
ATOM 1546 C CA . TRP A 1 232 ? -63.480 -3.851 18.434 1.00 17.33 210 TRP A CA 1
ATOM 1547 C C . TRP A 1 232 ? -63.182 -3.020 17.156 1.00 17.11 210 TRP A C 1
ATOM 1548 O O . TRP A 1 232 ? -62.309 -2.160 17.190 1.00 16.97 210 TRP A O 1
ATOM 1559 N N . SER A 1 233 ? -63.914 -3.280 16.062 1.00 16.72 211 SER A N 1
ATOM 1560 C CA . SER A 1 233 ? -63.742 -2.506 14.798 1.00 16.58 211 SER A CA 1
ATOM 1561 C C . SER A 1 233 ? -63.883 -1.011 15.046 1.00 16.22 211 SER A C 1
ATOM 1562 O O . SER A 1 233 ? -63.000 -0.227 14.650 1.00 16.05 211 SER A O 1
ATOM 1565 N N . LEU A 1 234 ? -64.984 -0.641 15.705 1.00 15.85 212 LEU A N 1
ATOM 1566 C CA . LEU A 1 234 ? -65.289 0.753 16.033 1.00 15.66 212 LEU A CA 1
ATOM 1567 C C . LEU A 1 234 ? -64.174 1.419 16.854 1.00 15.44 212 LEU A C 1
ATOM 1568 O O . LEU A 1 234 ? -63.689 2.470 16.472 1.00 15.47 212 LEU A O 1
ATOM 1573 N N . SER A 1 235 ? -63.779 0.781 17.963 1.00 15.26 213 SER A N 1
ATOM 1574 C CA A SER A 1 235 ? -62.741 1.331 18.862 0.50 15.13 213 SER A CA 1
ATOM 1575 C CA B SER A 1 235 ? -62.736 1.321 18.872 0.50 15.19 213 SER A CA 1
ATOM 1576 C C . SER A 1 235 ? -61.400 1.502 18.167 1.00 15.17 213 SER A C 1
ATOM 1577 O O . SER A 1 235 ? -60.673 2.492 18.425 1.00 15.31 213 SER A O 1
ATOM 1582 N N . SER A 1 236 ? -61.063 0.555 17.290 1.00 14.99 214 SER A N 1
ATOM 1583 C CA . SER A 1 236 ? -59.841 0.635 16.519 1.00 14.95 214 SER A CA 1
ATOM 1584 C C . SER A 1 236 ? -59.863 1.873 15.590 1.00 14.89 214 SER A C 1
ATOM 1585 O O . SER A 1 236 ? -58.851 2.539 15.424 1.00 15.05 214 SER A O 1
ATOM 1588 N N . THR A 1 237 ? -61.028 2.159 15.009 1.00 14.80 215 THR A N 1
ATOM 1589 C CA . THR A 1 237 ? -61.214 3.322 14.148 1.00 14.71 215 THR A CA 1
ATOM 1590 C C . THR A 1 237 ? -61.257 4.622 14.961 1.00 14.44 215 THR A C 1
ATOM 1591 O O . THR A 1 237 ? -60.571 5.576 14.607 1.00 14.47 215 THR A O 1
ATOM 1595 N N . LEU A 1 238 ? -62.048 4.659 16.045 1.00 14.03 216 LEU A N 1
ATOM 1596 C CA . LEU A 1 238 ? -62.174 5.907 16.862 1.00 13.80 216 LEU A CA 1
ATOM 1597 C C . LEU A 1 238 ? -60.845 6.345 17.515 1.00 13.64 216 LEU A C 1
ATOM 1598 O O . LEU A 1 238 ? -60.512 7.530 17.498 1.00 13.81 216 LEU A O 1
ATOM 1603 N N . THR A 1 239 ? -60.087 5.399 18.069 1.00 13.38 217 THR A N 1
ATOM 1604 C CA . THR A 1 239 ? -58.815 5.742 18.732 1.00 13.23 217 THR A CA 1
ATOM 1605 C C . THR A 1 239 ? -57.739 6.230 17.717 1.00 13.09 217 THR A C 1
ATOM 1606 O O . THR A 1 239 ? -56.923 7.084 18.058 1.00 12.84 217 THR A O 1
ATOM 1610 N N . GLU A 1 240 ? -57.755 5.690 16.482 1.00 12.96 218 GLU A N 1
ATOM 1611 C CA . GLU A 1 240 ? -56.891 6.207 15.407 1.00 12.85 218 GLU A CA 1
ATOM 1612 C C . GLU A 1 240 ? -57.337 7.633 15.032 1.00 12.71 218 GLU A C 1
ATOM 1613 O O . GLU A 1 240 ? -56.503 8.496 14.784 1.00 12.70 218 GLU A O 1
ATOM 1619 N N . ILE A 1 241 ? -58.649 7.869 14.995 1.00 12.55 219 ILE A N 1
ATOM 1620 C CA . ILE A 1 241 ? -59.174 9.221 14.701 1.00 12.63 219 ILE A CA 1
ATOM 1621 C C . ILE A 1 241 ? -58.624 10.240 15.724 1.00 12.60 219 ILE A C 1
ATOM 1622 O O . ILE A 1 241 ? -58.157 11.287 15.331 1.00 12.54 219 ILE A O 1
ATOM 1627 N N . PHE A 1 242 ? -58.665 9.904 17.022 1.00 12.69 220 PHE A N 1
ATOM 1628 C CA . PHE A 1 242 ? -58.126 10.811 18.057 1.00 12.66 220 PHE A CA 1
ATOM 1629 C C . PHE A 1 242 ? -56.651 11.105 17.821 1.00 12.83 220 PHE A C 1
ATOM 1630 O O . PHE A 1 242 ? -56.226 12.243 17.945 1.00 12.85 220 PHE A O 1
ATOM 1638 N N . LEU A 1 243 ? -55.875 10.072 17.472 1.00 12.89 221 LEU A N 1
ATOM 1639 C CA . LEU A 1 243 ? -54.455 10.255 17.193 1.00 12.95 221 LEU A CA 1
ATOM 1640 C C . LEU A 1 243 ? -54.217 11.181 15.963 1.00 12.98 221 LEU A C 1
ATOM 1641 O O . LEU A 1 243 ? -53.367 12.086 16.011 1.00 12.95 221 LEU A O 1
ATOM 1646 N N . LEU A 1 244 ? -54.971 10.947 14.890 1.00 12.93 222 LEU A N 1
ATOM 1647 C CA . LEU A 1 244 ? -54.902 11.787 13.689 1.00 12.98 222 LEU A CA 1
ATOM 1648 C C . LEU A 1 244 ? -55.303 13.232 14.016 1.00 13.05 222 LEU A C 1
ATOM 1649 O O . LEU A 1 244 ? -54.654 14.149 13.555 1.00 12.90 222 LEU A O 1
ATOM 1654 N N . GLN A 1 245 ? -56.371 13.418 14.822 1.00 13.25 223 GLN A N 1
ATOM 1655 C CA . GLN A 1 245 ? -56.782 14.774 15.290 1.00 13.33 223 GLN A CA 1
ATOM 1656 C C . GLN A 1 245 ? -55.643 15.499 16.006 1.00 13.79 223 GLN A C 1
ATOM 1657 O O . GLN A 1 245 ? -55.381 16.680 15.737 1.00 13.97 223 GLN A O 1
ATOM 1663 N N . GLU A 1 246 ? -54.980 14.788 16.921 1.00 14.16 224 GLU A N 1
ATOM 1664 C CA . GLU A 1 246 ? -53.832 15.324 17.691 1.00 14.59 224 GLU A CA 1
ATOM 1665 C C . GLU A 1 246 ? -52.623 15.621 16.792 1.00 14.71 224 GLU A C 1
ATOM 1666 O O . GLU A 1 246 ? -51.989 16.704 16.904 1.00 14.93 224 GLU A O 1
ATOM 1672 N N . ALA A 1 247 ? -52.298 14.671 15.921 1.00 14.78 225 ALA A N 1
ATOM 1673 C CA . ALA A 1 247 ? -51.189 14.824 14.971 1.00 14.98 225 ALA A CA 1
ATOM 1674 C C . ALA A 1 247 ? -51.461 15.913 13.928 1.00 15.05 225 ALA A C 1
ATOM 1675 O O . ALA A 1 247 ? -50.523 16.511 13.408 1.00 15.22 225 ALA A O 1
ATOM 1677 N N . GLN A 1 248 ? -52.749 16.153 13.629 1.00 15.21 226 GLN A N 1
ATOM 1678 C CA . GLN A 1 248 ? -53.189 17.230 12.728 1.00 15.22 226 GLN A CA 1
ATOM 1679 C C . GLN A 1 248 ? -53.163 18.632 13.412 1.00 15.54 226 GLN A C 1
ATOM 1680 O O . GLN A 1 248 ? -53.281 19.677 12.729 1.00 15.44 226 GLN A O 1
ATOM 1686 N N . GLY A 1 249 ? -53.015 18.658 14.745 1.00 15.72 227 GLY A N 1
ATOM 1687 C CA . GLY A 1 249 ? -52.996 19.892 15.488 1.00 15.96 227 GLY A CA 1
ATOM 1688 C C . GLY A 1 249 ? -54.352 20.550 15.628 1.00 16.23 227 GLY A C 1
ATOM 1689 O O . GLY A 1 249 ? -54.437 21.782 15.695 1.00 16.45 227 GLY A O 1
ATOM 1690 N N . MET A 1 250 ? -55.417 19.750 15.681 1.00 16.48 228 MET A N 1
ATOM 1691 C CA . MET A 1 250 ? -56.765 20.302 15.854 1.00 16.79 228 MET A CA 1
ATOM 1692 C C . MET A 1 250 ? -56.902 20.899 17.257 1.00 16.65 228 MET A C 1
ATOM 1693 O O . MET A 1 250 ? -56.280 20.394 18.204 1.00 16.63 228 MET A O 1
ATOM 1698 N N . PRO A 1 251 ? -57.713 21.981 17.397 1.00 16.52 229 PRO A N 1
ATOM 1699 C CA . PRO A 1 251 ? -57.856 22.627 18.704 1.00 16.37 229 PRO A CA 1
ATOM 1700 C C . PRO A 1 251 ? -58.548 21.761 19.762 1.00 16.21 229 PRO A C 1
ATOM 1701 O O . PRO A 1 251 ? -58.123 21.778 20.925 1.00 16.40 229 PRO A O 1
ATOM 1705 N N . GLN A 1 252 ? -59.588 21.020 19.342 1.00 15.99 230 GLN A N 1
ATOM 1706 C CA A GLN A 1 252 ? -60.383 20.153 20.218 0.50 15.86 230 GLN A CA 1
ATOM 1707 C CA B GLN A 1 252 ? -60.364 20.158 20.231 0.50 15.92 230 GLN A CA 1
ATOM 1708 C C . GLN A 1 252 ? -60.192 18.677 19.835 1.00 15.83 230 GLN A C 1
ATOM 1709 O O . GLN A 1 252 ? -60.884 18.172 18.941 1.00 15.85 230 GLN A O 1
ATOM 1720 N N . VAL A 1 253 ? -59.242 17.996 20.518 1.00 15.63 231 VAL A N 1
ATOM 1721 C CA . VAL A 1 253 ? -58.921 16.566 20.296 1.00 15.47 231 VAL A CA 1
ATOM 1722 C C . VAL A 1 253 ? -59.683 15.705 21.292 1.00 15.53 231 VAL A C 1
ATOM 1723 O O . VAL A 1 253 ? -59.464 15.826 22.498 1.00 15.58 231 VAL A O 1
ATOM 1727 N N . ALA A 1 254 ? -60.576 14.844 20.790 1.00 15.51 232 ALA A N 1
ATOM 1728 C CA . ALA A 1 254 ? -61.412 13.952 21.630 1.00 15.58 232 ALA A CA 1
ATOM 1729 C C . ALA A 1 254 ? -62.173 14.726 22.731 1.00 15.67 232 ALA A C 1
ATOM 1730 O O . ALA A 1 254 ? -62.263 14.284 23.901 1.00 15.43 232 ALA A O 1
ATOM 1732 N N . TRP A 1 255 ? -62.706 15.894 22.337 1.00 15.83 233 TRP A N 1
ATOM 1733 C CA . TRP A 1 255 ? -63.453 16.797 23.233 1.00 15.92 233 TRP A CA 1
ATOM 1734 C C . TRP A 1 255 ? -62.645 17.200 24.479 1.00 15.87 233 TRP A C 1
ATOM 1735 O O . TRP A 1 255 ? -63.211 17.543 25.524 1.00 15.77 233 TRP A O 1
ATOM 1746 N N . GLY A 1 256 ? -61.313 17.169 24.341 1.00 16.01 234 GLY A N 1
ATOM 1747 C CA . GLY A 1 256 ? -60.410 17.446 25.418 1.00 16.21 234 GLY A CA 1
ATOM 1748 C C . GLY A 1 256 ? -60.377 16.430 26.564 1.00 16.48 234 GLY A C 1
ATOM 1749 O O . GLY A 1 256 ? -59.833 16.746 27.595 1.00 16.10 234 GLY A O 1
ATOM 1750 N N . ARG A 1 257 ? -60.941 15.213 26.374 1.00 16.92 235 ARG A N 1
ATOM 1751 C CA . ARG A 1 257 ? -61.026 14.166 27.461 1.00 17.30 235 ARG A CA 1
ATOM 1752 C C . ARG A 1 257 ? -59.920 13.069 27.490 1.00 17.44 235 ARG A C 1
ATOM 1753 O O . ARG A 1 257 ? -60.057 12.084 28.244 1.00 17.77 235 ARG A O 1
ATOM 1761 N N . ILE A 1 258 ? -58.852 13.214 26.698 1.00 17.52 236 ILE A N 1
ATOM 1762 C CA . ILE A 1 258 ? -57.721 12.249 26.737 1.00 17.58 236 ILE A CA 1
ATOM 1763 C C . ILE A 1 258 ? -56.658 12.863 27.648 1.00 17.82 236 ILE A C 1
ATOM 1764 O O . ILE A 1 258 ? -55.925 13.779 27.225 1.00 18.06 236 ILE A O 1
ATOM 1769 N N . THR A 1 259 ? -56.579 12.359 28.896 1.00 17.99 237 THR A N 1
ATOM 1770 C CA . THR A 1 259 ? -55.688 12.919 29.943 1.00 18.11 237 THR A CA 1
ATOM 1771 C C . THR A 1 259 ? -54.467 12.039 30.271 1.00 18.18 237 THR A C 1
ATOM 1772 O O . THR A 1 259 ? -54.601 10.964 30.862 1.00 18.12 237 THR A O 1
ATOM 1776 N N . GLY A 1 260 ? -53.287 12.517 29.883 1.00 18.25 238 GLY A N 1
ATOM 1777 C CA . GLY A 1 260 ? -52.025 11.844 30.156 1.00 18.38 238 GLY A CA 1
ATOM 1778 C C . GLY A 1 260 ? -51.662 10.802 29.115 1.00 18.49 238 GLY A C 1
ATOM 1779 O O . GLY A 1 260 ? -52.533 10.279 28.436 1.00 18.47 238 GLY A O 1
ATOM 1780 N N . GLU A 1 261 ? -50.355 10.509 28.994 1.00 18.63 239 GLU A N 1
ATOM 1781 C CA A GLU A 1 261 ? -49.878 9.479 28.054 0.50 18.75 239 GLU A CA 1
ATOM 1782 C CA B GLU A 1 261 ? -49.877 9.473 28.045 0.50 18.65 239 GLU A CA 1
ATOM 1783 C C . GLU A 1 261 ? -50.461 8.100 28.394 1.00 18.73 239 GLU A C 1
ATOM 1784 O O . GLU A 1 261 ? -50.662 7.275 27.512 1.00 18.77 239 GLU A O 1
ATOM 1795 N N . LYS A 1 262 ? -50.731 7.865 29.683 1.00 18.82 240 LYS A N 1
ATOM 1796 C CA . LYS A 1 262 ? -51.366 6.622 30.135 1.00 18.86 240 LYS A CA 1
ATOM 1797 C C . LYS A 1 262 ? -52.686 6.373 29.414 1.00 18.66 240 LYS A C 1
ATOM 1798 O O . LYS A 1 262 ? -52.949 5.252 28.995 1.00 18.82 240 LYS A O 1
ATOM 1804 N N . GLU A 1 263 ? -53.511 7.413 29.285 1.00 18.40 241 GLU A N 1
ATOM 1805 C CA . GLU A 1 263 ? -54.809 7.287 28.583 1.00 18.29 241 GLU A CA 1
ATOM 1806 C C . GLU A 1 263 ? -54.629 7.163 27.051 1.00 18.15 241 GLU A C 1
ATOM 1807 O O . GLU A 1 263 ? -55.415 6.486 26.395 1.00 17.97 241 GLU A O 1
ATOM 1813 N N . TRP A 1 264 ? -53.603 7.826 26.500 1.00 18.09 242 TRP A N 1
ATOM 1814 C CA . TRP A 1 264 ? -53.247 7.667 25.064 1.00 18.14 242 TRP A CA 1
ATOM 1815 C C . TRP A 1 264 ? -52.887 6.200 24.758 1.00 18.27 242 TRP A C 1
ATOM 1816 O O . TRP A 1 264 ? -53.358 5.622 23.773 1.00 18.16 242 TRP A O 1
ATOM 1827 N N . ARG A 1 265 ? -52.054 5.625 25.625 1.00 18.45 243 ARG A N 1
ATOM 1828 C CA . ARG A 1 265 ? -51.615 4.231 25.506 1.00 18.68 243 ARG A CA 1
ATOM 1829 C C . ARG A 1 265 ? -52.774 3.252 25.656 1.00 18.62 243 ARG A C 1
ATOM 1830 O O . ARG A 1 265 ? -52.913 2.334 24.849 1.00 18.61 243 ARG A O 1
ATOM 1838 N N . ASP A 1 266 ? -53.602 3.456 26.680 1.00 18.59 244 ASP A N 1
ATOM 1839 C CA . ASP A 1 266 ? -54.813 2.639 26.877 1.00 18.62 244 ASP A CA 1
ATOM 1840 C C . ASP A 1 266 ? -55.744 2.675 25.652 1.00 18.33 244 ASP A C 1
ATOM 1841 O O . ASP A 1 266 ? -56.221 1.648 25.214 1.00 18.20 244 ASP A O 1
ATOM 1846 N N . LEU A 1 267 ? -55.986 3.874 25.116 1.00 18.18 245 LEU A N 1
ATOM 1847 C CA . LEU A 1 267 ? -56.881 4.040 23.936 1.00 17.91 245 LEU A CA 1
ATOM 1848 C C . LEU A 1 267 ? -56.332 3.321 22.690 1.00 17.85 245 LEU A C 1
ATOM 1849 O O . LEU A 1 267 ? -57.032 2.509 22.083 1.00 17.84 245 LEU A O 1
ATOM 1854 N N . LEU A 1 268 ? -55.095 3.617 22.337 1.00 17.61 246 LEU A N 1
ATOM 1855 C CA . LEU A 1 268 ? -54.473 3.035 21.127 1.00 17.76 246 LEU A CA 1
ATOM 1856 C C . LEU A 1 268 ? -54.043 1.562 21.243 1.00 17.81 246 LEU A C 1
ATOM 1857 O O . LEU A 1 268 ? -53.750 0.955 20.238 1.00 17.72 246 LEU A O 1
ATOM 1862 N N . SER A 1 269 ? -54.011 1.012 22.474 1.00 17.80 247 SER A N 1
ATOM 1863 C CA . SER A 1 269 ? -53.847 -0.435 22.690 1.00 17.80 247 SER A CA 1
ATOM 1864 C C . SER A 1 269 ? -54.975 -1.219 22.017 1.00 17.68 247 SER A C 1
ATOM 1865 O O . SER A 1 269 ? -54.749 -2.330 21.568 1.00 17.71 247 SER A O 1
ATOM 1868 N N . LEU A 1 270 ? -56.184 -0.626 21.969 1.00 17.53 248 LEU A N 1
ATOM 1869 C CA . LEU A 1 270 ? -57.327 -1.198 21.248 1.00 17.44 248 LEU A CA 1
ATOM 1870 C C . LEU A 1 270 ? -57.045 -1.220 19.745 1.00 17.57 248 LEU A C 1
ATOM 1871 O O . LEU A 1 270 ? -57.259 -2.242 19.084 1.00 17.50 248 LEU A O 1
ATOM 1876 N N . HIS A 1 271 ? -56.564 -0.088 19.215 1.00 17.60 249 HIS A N 1
ATOM 1877 C CA . HIS A 1 271 ? -56.170 0.006 17.811 1.00 17.59 249 HIS A CA 1
ATOM 1878 C C . HIS A 1 271 ? -55.048 -0.991 17.502 1.00 17.65 249 HIS A C 1
ATOM 1879 O O . HIS A 1 271 ? -55.136 -1.766 16.531 1.00 17.55 249 HIS A O 1
ATOM 1886 N N . ASN A 1 272 ? -54.012 -0.967 18.335 1.00 17.62 250 ASN A N 1
ATOM 1887 C CA . ASN A 1 272 ? -52.857 -1.837 18.162 1.00 17.63 250 ASN A CA 1
ATOM 1888 C C . ASN A 1 272 ? -53.211 -3.337 18.295 1.00 17.67 250 ASN A C 1
ATOM 1889 O O . ASN A 1 272 ? -52.724 -4.141 17.525 1.00 17.67 250 ASN A O 1
ATOM 1894 N N . ALA A 1 273 ? -54.064 -3.684 19.268 1.00 17.83 251 ALA A N 1
ATOM 1895 C CA . ALA A 1 273 ? -54.520 -5.089 19.463 1.00 17.86 251 ALA A CA 1
ATOM 1896 C C . ALA A 1 273 ? -55.285 -5.615 18.237 1.00 17.91 251 ALA A C 1
ATOM 1897 O O . ALA A 1 273 ? -55.097 -6.762 17.859 1.00 17.86 251 ALA A O 1
ATOM 1899 N N . GLN A 1 274 ? -56.138 -4.771 17.629 1.00 18.06 252 GLN A N 1
ATOM 1900 C CA . GLN A 1 274 ? -56.829 -5.139 16.358 1.00 18.20 252 GLN A CA 1
ATOM 1901 C C . GLN A 1 274 ? -55.862 -5.460 15.235 1.00 18.11 252 GLN A C 1
ATOM 1902 O O . GLN A 1 274 ? -55.976 -6.510 14.589 1.00 18.21 252 GLN A O 1
ATOM 1908 N N . PHE A 1 275 ? -54.927 -4.541 15.006 1.00 17.91 253 PHE A N 1
ATOM 1909 C CA . PHE A 1 275 ? -53.912 -4.707 13.974 1.00 17.85 253 PHE A CA 1
ATOM 1910 C C . PHE A 1 275 ? -52.995 -5.920 14.237 1.00 17.71 253 PHE A C 1
ATOM 1911 O O . PHE A 1 275 ? -52.504 -6.530 13.293 1.00 17.54 253 PHE A O 1
ATOM 1919 N N . ASP A 1 276 ? -52.788 -6.260 15.517 1.00 17.65 254 ASP A N 1
ATOM 1920 C CA . ASP A 1 276 ? -52.016 -7.453 15.894 1.00 17.57 254 ASP A CA 1
ATOM 1921 C C . ASP A 1 276 ? -52.755 -8.692 15.397 1.00 17.45 254 ASP A C 1
ATOM 1922 O O . ASP A 1 276 ? -52.175 -9.517 14.704 1.00 17.47 254 ASP A O 1
ATOM 1927 N N . LEU A 1 277 ? -54.040 -8.806 15.742 1.00 17.38 255 LEU A N 1
ATOM 1928 C CA . LEU A 1 277 ? -54.861 -9.946 15.319 1.00 17.32 255 LEU A CA 1
ATOM 1929 C C . LEU A 1 277 ? -55.136 -9.975 13.814 1.00 17.37 255 LEU A C 1
ATOM 1930 O O . LEU A 1 277 ? -54.888 -10.983 13.154 1.00 17.35 255 LEU A O 1
ATOM 1935 N N . LEU A 1 278 ? -55.650 -8.861 13.284 1.00 17.36 256 LEU A N 1
ATOM 1936 C CA . LEU A 1 278 ? -56.107 -8.803 11.886 1.00 17.37 256 LEU A CA 1
ATOM 1937 C C . LEU A 1 278 ? -55.005 -8.664 10.839 1.00 17.31 256 LEU A C 1
ATOM 1938 O O . LEU A 1 278 ? -55.229 -9.025 9.686 1.00 17.51 256 LEU A O 1
ATOM 1943 N N . GLN A 1 279 ? -53.829 -8.142 11.225 1.00 17.19 257 GLN A N 1
ATOM 1944 C CA . GLN A 1 279 ? -52.726 -7.889 10.254 1.00 16.95 257 GLN A CA 1
ATOM 1945 C C . GLN A 1 279 ? -51.393 -8.522 10.586 1.00 17.10 257 GLN A C 1
ATOM 1946 O O . GLN A 1 279 ? -50.667 -8.906 9.660 1.00 16.97 257 GLN A O 1
ATOM 1952 N N . ARG A 1 280 ? -51.037 -8.631 11.875 1.00 17.31 258 ARG A N 1
ATOM 1953 C CA . ARG A 1 280 ? -49.739 -9.259 12.239 1.00 17.50 258 ARG A CA 1
ATOM 1954 C C . ARG A 1 280 ? -49.794 -10.806 12.343 1.00 17.41 258 ARG A C 1
ATOM 1955 O O . ARG A 1 280 ? -48.750 -11.448 12.265 1.00 17.39 258 ARG A O 1
ATOM 1963 N N . THR A 1 281 ? -50.991 -11.393 12.519 1.00 17.36 259 THR A N 1
ATOM 1964 C CA . THR A 1 281 ? -51.119 -12.865 12.586 1.00 17.38 259 THR A CA 1
ATOM 1965 C C . THR A 1 281 ? -50.471 -13.468 11.322 1.00 17.43 259 THR A C 1
ATOM 1966 O O . THR A 1 281 ? -50.937 -13.185 10.222 1.00 17.37 259 THR A O 1
ATOM 1970 N N . PRO A 1 282 ? -49.385 -14.289 11.487 1.00 17.57 260 PRO A N 1
ATOM 1971 C CA . PRO A 1 282 ? -48.600 -14.855 10.341 1.00 17.73 260 PRO A CA 1
ATOM 1972 C C . PRO A 1 282 ? -49.425 -15.411 9.183 1.00 17.90 260 PRO A C 1
ATOM 1973 O O . PRO A 1 282 ? -49.055 -15.203 8.027 1.00 18.10 260 PRO A O 1
ATOM 1977 N N . GLU A 1 283 ? -50.529 -16.097 9.490 1.00 18.03 261 GLU A N 1
ATOM 1978 C CA . GLU A 1 283 ? -51.407 -16.664 8.445 1.00 18.27 261 GLU A CA 1
ATOM 1979 C C . GLU A 1 283 ? -52.048 -15.574 7.534 1.00 18.37 261 GLU A C 1
ATOM 1980 O O . GLU A 1 283 ? -52.407 -15.855 6.390 1.00 18.37 261 GLU A O 1
ATOM 1986 N N . VAL A 1 284 ? -52.189 -14.354 8.063 1.00 18.50 262 VAL A N 1
ATOM 1987 C CA . VAL A 1 284 ? -52.637 -13.211 7.292 1.00 18.60 262 VAL A CA 1
ATOM 1988 C C . VAL A 1 284 ? -51.407 -12.503 6.717 1.00 18.81 262 VAL A C 1
ATOM 1989 O O . VAL A 1 284 ? -51.298 -12.319 5.496 1.00 18.86 262 VAL A O 1
ATOM 1993 N N . ALA A 1 285 ? -50.490 -12.132 7.623 1.00 18.93 263 ALA A N 1
ATOM 1994 C CA . ALA A 1 285 ? -49.310 -11.300 7.329 1.00 19.07 263 ALA A CA 1
ATOM 1995 C C . ALA A 1 285 ? -48.392 -11.790 6.207 1.00 19.27 263 ALA A C 1
ATOM 1996 O O . ALA A 1 285 ? -48.009 -11.005 5.354 1.00 19.14 263 ALA A O 1
ATOM 1998 N N . ARG A 1 286 ? -48.055 -13.078 6.227 1.00 19.62 264 ARG A N 1
ATOM 1999 C CA . ARG A 1 286 ? -47.116 -13.673 5.242 1.00 20.02 264 ARG A CA 1
ATOM 2000 C C . ARG A 1 286 ? -47.630 -13.571 3.796 1.00 20.11 264 ARG A C 1
ATOM 2001 O O . ARG A 1 286 ? -46.853 -13.311 2.882 1.00 20.12 264 ARG A O 1
ATOM 2009 N N . SER A 1 287 ? -48.937 -13.773 3.608 1.00 20.25 265 SER A N 1
ATOM 2010 C CA . SER A 1 287 ? -49.570 -13.625 2.295 1.00 20.32 265 SER A CA 1
ATOM 2011 C C . SER A 1 287 ? -49.569 -12.157 1.860 1.00 20.46 265 SER A C 1
ATOM 2012 O O . SER A 1 287 ? -48.996 -11.806 0.808 1.00 20.45 265 SER A O 1
ATOM 2015 N N . ARG A 1 288 ? -50.203 -11.308 2.679 1.00 20.52 266 ARG A N 1
ATOM 2016 C CA . ARG A 1 288 ? -50.311 -9.864 2.385 1.00 20.61 266 ARG A CA 1
ATOM 2017 C C . ARG A 1 288 ? -48.973 -9.137 2.224 1.00 20.39 266 ARG A C 1
ATOM 2018 O O . ARG A 1 288 ? -48.883 -8.211 1.428 1.00 20.43 266 ARG A O 1
ATOM 2026 N N . ALA A 1 289 ? -47.961 -9.552 2.979 1.00 20.24 267 ALA A N 1
ATOM 2027 C CA . ALA A 1 289 ? -46.606 -8.938 2.900 1.00 20.18 267 ALA A CA 1
ATOM 2028 C C . ALA A 1 289 ? -45.679 -9.523 1.792 1.00 20.15 267 ALA A C 1
ATOM 2029 O O . ALA A 1 289 ? -44.574 -8.994 1.584 1.00 20.15 267 ALA A O 1
ATOM 2031 N N . THR A 1 290 ? -46.111 -10.592 1.099 1.00 20.14 268 THR A N 1
ATOM 2032 C CA . THR A 1 290 ? -45.238 -11.278 0.088 1.00 20.37 268 THR A CA 1
ATOM 2033 C C . THR A 1 290 ? -44.707 -10.338 -1.043 1.00 20.33 268 THR A C 1
ATOM 2034 O O . THR A 1 290 ? -43.498 -10.293 -1.262 1.00 20.32 268 THR A O 1
ATOM 2038 N N . PRO A 1 291 ? -45.607 -9.599 -1.748 1.00 20.44 269 PRO A N 1
ATOM 2039 C CA . PRO A 1 291 ? -45.130 -8.631 -2.780 1.00 20.47 269 PRO A CA 1
ATOM 2040 C C . PRO A 1 291 ? -44.074 -7.630 -2.266 1.00 20.59 269 PRO A C 1
ATOM 2041 O O . PRO A 1 291 ? -43.040 -7.422 -2.936 1.00 20.56 269 PRO A O 1
ATOM 2045 N N . LEU A 1 292 ? -44.325 -7.036 -1.097 1.00 20.77 270 LEU A N 1
ATOM 2046 C CA . LEU A 1 292 ? -43.359 -6.100 -0.482 1.00 20.98 270 LEU A CA 1
ATOM 2047 C C . LEU A 1 292 ? -42.056 -6.803 -0.076 1.00 21.22 270 LEU A C 1
ATOM 2048 O O . LEU A 1 292 ? -40.984 -6.266 -0.284 1.00 21.28 270 LEU A O 1
ATOM 2053 N N . LEU A 1 293 ? -42.162 -7.998 0.501 1.00 21.62 271 LEU A N 1
ATOM 2054 C CA . LEU A 1 293 ? -40.973 -8.790 0.861 1.00 21.88 271 LEU A CA 1
ATOM 2055 C C . LEU A 1 293 ? -40.104 -9.074 -0.381 1.00 22.34 271 LEU A C 1
ATOM 2056 O O . LEU A 1 293 ? -38.872 -8.903 -0.333 1.00 22.28 271 LEU A O 1
ATOM 2061 N N . ASP A 1 294 ? -40.757 -9.488 -1.484 1.00 22.87 272 ASP A N 1
ATOM 2062 C CA . ASP A 1 294 ? -40.067 -9.741 -2.784 1.00 23.35 272 ASP A CA 1
ATOM 2063 C C . ASP A 1 294 ? -39.365 -8.507 -3.341 1.00 23.83 272 ASP A C 1
ATOM 2064 O O . ASP A 1 294 ? -38.240 -8.613 -3.845 1.00 23.77 272 ASP A O 1
ATOM 2069 N N . MET A 1 295 ? -40.039 -7.347 -3.248 1.00 24.45 273 MET A N 1
ATOM 2070 C CA . MET A 1 295 ? -39.493 -6.062 -3.711 1.00 24.96 273 MET A CA 1
ATOM 2071 C C . MET A 1 295 ? -38.283 -5.650 -2.884 1.00 25.36 273 MET A C 1
ATOM 2072 O O . MET A 1 295 ? -37.267 -5.202 -3.442 1.00 25.24 273 MET A O 1
ATOM 2077 N N . ILE A 1 296 ? -38.396 -5.800 -1.551 1.00 25.90 274 ILE A N 1
ATOM 2078 C CA . ILE A 1 296 ? -37.280 -5.502 -0.632 1.00 26.32 274 ILE A CA 1
ATOM 2079 C C . ILE A 1 296 ? -36.096 -6.419 -0.950 1.00 26.77 274 ILE A C 1
ATOM 2080 O O . ILE A 1 296 ? -34.973 -5.963 -1.012 1.00 26.76 274 ILE A O 1
ATOM 2085 N N . ASP A 1 297 ? -36.385 -7.708 -1.159 1.00 27.48 275 ASP A N 1
ATOM 2086 C CA . ASP A 1 297 ? -35.363 -8.720 -1.497 1.00 28.09 275 ASP A CA 1
ATOM 2087 C C . ASP A 1 297 ? -34.640 -8.358 -2.804 1.00 28.52 275 ASP A C 1
ATOM 2088 O O . ASP A 1 297 ? -33.411 -8.247 -2.822 1.00 28.58 275 ASP A O 1
ATOM 2093 N N . THR A 1 298 ? -35.412 -8.167 -3.879 1.00 29.10 276 THR A N 1
ATOM 2094 C CA . THR A 1 298 ? -34.857 -7.795 -5.199 1.00 29.61 276 THR A CA 1
ATOM 2095 C C . THR A 1 298 ? -34.009 -6.510 -5.150 1.00 30.18 276 THR A C 1
ATOM 2096 O O . THR A 1 298 ? -32.939 -6.457 -5.747 1.00 30.40 276 THR A O 1
ATOM 2100 N N . ALA A 1 299 ? -34.495 -5.494 -4.432 1.00 30.80 277 ALA A N 1
ATOM 2101 C CA . ALA A 1 299 ? -33.794 -4.194 -4.315 1.00 31.22 277 ALA A CA 1
ATOM 2102 C C . ALA A 1 299 ? -32.434 -4.278 -3.604 1.00 31.71 277 ALA A C 1
ATOM 2103 O O . ALA A 1 299 ? -31.525 -3.516 -3.926 1.00 31.65 277 ALA A O 1
ATOM 2105 N N . LEU A 1 300 ? -32.314 -5.202 -2.643 1.00 32.34 278 LEU A N 1
ATOM 2106 C CA . LEU A 1 300 ? -31.073 -5.402 -1.864 1.00 32.88 278 LEU A CA 1
ATOM 2107 C C . LEU A 1 300 ? -30.104 -6.480 -2.446 1.00 33.37 278 LEU A C 1
ATOM 2108 O O . LEU A 1 300 ? -28.904 -6.432 -2.158 1.00 33.42 278 LEU A O 1
ATOM 2113 N N . LEU A 1 301 ? -30.619 -7.422 -3.254 1.00 33.94 279 LEU A N 1
ATOM 2114 C CA . LEU A 1 301 ? -29.802 -8.560 -3.783 1.00 34.49 279 LEU A CA 1
ATOM 2115 C C . LEU A 1 301 ? -29.289 -8.432 -5.238 1.00 35.00 279 LEU A C 1
ATOM 2116 O O . LEU A 1 301 ? -28.193 -8.923 -5.536 1.00 34.98 279 LEU A O 1
ATOM 2121 N N . THR A 1 302 ? -30.061 -7.796 -6.130 1.00 35.67 280 THR A N 1
ATOM 2122 C CA . THR A 1 302 ? -29.663 -7.723 -7.565 1.00 36.18 280 THR A CA 1
ATOM 2123 C C . THR A 1 302 ? -28.446 -6.845 -7.826 1.00 36.65 280 THR A C 1
ATOM 2124 O O . THR A 1 302 ? -28.083 -5.987 -7.006 1.00 36.63 280 THR A O 1
ATOM 2128 N N . ASN A 1 303 ? -27.821 -7.094 -8.980 1.00 37.22 281 ASN A N 1
ATOM 2129 C CA . ASN A 1 303 ? -26.710 -6.288 -9.499 1.00 37.63 281 ASN A CA 1
ATOM 2130 C C . ASN A 1 303 ? -27.144 -5.429 -10.696 1.00 37.87 281 ASN A C 1
ATOM 2131 O O . ASN A 1 303 ? -26.373 -4.565 -11.145 1.00 37.96 281 ASN A O 1
ATOM 2136 N N . GLY A 1 304 ? -28.368 -5.657 -11.210 1.00 38.08 282 GLY A N 1
ATOM 2137 C CA . GLY A 1 304 ? -28.872 -4.915 -12.355 1.00 38.30 282 GLY A CA 1
ATOM 2138 C C . GLY A 1 304 ? -30.084 -5.565 -13.018 1.00 38.47 282 GLY A C 1
ATOM 2139 O O . GLY A 1 304 ? -29.959 -6.612 -13.668 1.00 38.60 282 GLY A O 1
ATOM 2140 N N . THR A 1 305 ? -31.249 -4.944 -12.842 1.00 38.61 283 THR A N 1
ATOM 2141 C CA . THR A 1 305 ? -32.496 -5.378 -13.484 1.00 38.70 283 THR A CA 1
ATOM 2142 C C . THR A 1 305 ? -33.435 -4.193 -13.650 1.00 38.73 283 THR A C 1
ATOM 2143 O O . THR A 1 305 ? -33.449 -3.283 -12.805 1.00 38.71 283 THR A O 1
ATOM 2147 N N . THR A 1 306 ? -34.206 -4.202 -14.739 1.00 38.80 284 THR A N 1
ATOM 2148 C CA . THR A 1 306 ? -35.267 -3.216 -14.954 1.00 38.82 284 THR A CA 1
ATOM 2149 C C . THR A 1 306 ? -36.522 -3.889 -14.432 1.00 38.70 284 THR A C 1
ATOM 2150 O O . THR A 1 306 ? -37.084 -4.783 -15.084 1.00 38.82 284 THR A O 1
ATOM 2154 N N . GLU A 1 307 ? -36.947 -3.470 -13.236 1.00 38.49 285 GLU A N 1
ATOM 2155 C CA . GLU A 1 307 ? -38.146 -4.007 -12.570 1.00 38.27 285 GLU A CA 1
ATOM 2156 C C . GLU A 1 307 ? -39.408 -3.842 -13.507 1.00 38.04 285 GLU A C 1
ATOM 2157 O O . GLU A 1 307 ? -39.688 -2.746 -13.995 1.00 38.02 285 GLU A O 1
ATOM 2163 N N . ASN A 1 308 ? -40.136 -4.951 -13.722 1.00 37.78 286 ASN A N 1
ATOM 2164 C CA . ASN A 1 308 ? -41.169 -5.058 -14.818 1.00 37.57 286 ASN A CA 1
ATOM 2165 C C . ASN A 1 308 ? -42.576 -4.428 -14.645 1.00 37.22 286 ASN A C 1
ATOM 2166 O O . ASN A 1 308 ? -43.342 -4.397 -15.626 1.00 37.24 286 ASN A O 1
ATOM 2171 N N . ARG A 1 309 ? -42.929 -3.943 -13.451 1.00 36.74 287 ARG A N 1
ATOM 2172 C CA . ARG A 1 309 ? -44.304 -3.357 -13.231 1.00 36.33 287 ARG A CA 1
ATOM 2173 C C . ARG A 1 309 ? -44.338 -1.819 -13.201 1.00 35.84 287 ARG A C 1
ATOM 2174 O O . ARG A 1 309 ? -45.245 -1.220 -13.767 1.00 35.87 287 ARG A O 1
ATOM 2182 N N . TYR A 1 310 ? -43.355 -1.202 -12.547 1.00 35.32 288 TYR A N 1
ATOM 2183 C CA . TYR A 1 310 ? -43.238 0.281 -12.463 1.00 34.92 288 TYR A CA 1
ATOM 2184 C C . TYR A 1 310 ? -42.173 0.858 -13.429 1.00 34.76 288 TYR A C 1
ATOM 2185 O O . TYR A 1 310 ? -42.180 2.064 -13.703 1.00 34.79 288 TYR A O 1
ATOM 2194 N N . GLY A 1 311 ? -41.271 -0.009 -13.930 1.00 34.48 289 GLY A N 1
ATOM 2195 C CA . GLY A 1 311 ? -40.201 0.387 -14.845 1.00 34.25 289 GLY A CA 1
ATOM 2196 C C . GLY A 1 311 ? -39.018 1.045 -14.162 1.00 33.97 289 GLY A C 1
ATOM 2197 O O . GLY A 1 311 ? -38.359 1.894 -14.762 1.00 34.06 289 GLY A O 1
ATOM 2198 N N . ILE A 1 312 ? -38.742 0.655 -12.909 1.00 33.62 290 ILE A N 1
ATOM 2199 C CA . ILE A 1 312 ? -37.622 1.214 -12.137 1.00 33.31 290 ILE A CA 1
ATOM 2200 C C . ILE A 1 312 ? -36.391 0.370 -12.389 1.00 33.03 290 ILE A C 1
ATOM 2201 O O . ILE A 1 312 ? -36.452 -0.862 -12.337 1.00 33.03 290 ILE A O 1
ATOM 2206 N N . LYS A 1 313 ? -35.271 1.038 -12.663 1.00 32.65 291 LYS A N 1
ATOM 2207 C CA . LYS A 1 313 ? -34.011 0.372 -12.899 1.00 32.28 291 LYS A CA 1
ATOM 2208 C C . LYS A 1 313 ? -33.317 0.218 -11.557 1.00 31.79 291 LYS A C 1
ATOM 2209 O O . LYS A 1 313 ? -32.808 1.196 -10.994 1.00 31.76 291 LYS A O 1
ATOM 2215 N N . LEU A 1 314 ? -33.316 -1.020 -11.047 1.00 31.20 292 LEU A N 1
ATOM 2216 C CA . LEU A 1 314 ? -32.675 -1.362 -9.783 1.00 30.70 292 LEU A CA 1
ATOM 2217 C C . LEU A 1 314 ? -31.251 -1.872 -10.070 1.00 30.24 292 LEU A C 1
ATOM 2218 O O . LEU A 1 314 ? -31.003 -2.429 -11.134 1.00 30.22 292 LEU A O 1
ATOM 2223 N N . PRO A 1 315 ? -30.311 -1.699 -9.116 1.00 29.65 293 PRO A N 1
ATOM 2224 C CA . PRO A 1 315 ? -30.478 -1.140 -7.787 1.00 29.17 293 PRO A CA 1
ATOM 2225 C C . PRO A 1 315 ? -30.386 0.393 -7.737 1.00 28.67 293 PRO A C 1
ATOM 2226 O O . PRO A 1 315 ? -29.686 1.014 -8.561 1.00 28.63 293 PRO A O 1
ATOM 2230 N N . VAL A 1 316 ? -31.101 0.968 -6.762 1.00 27.90 294 VAL A N 1
ATOM 2231 C CA . VAL A 1 316 ? -31.042 2.388 -6.428 1.00 27.26 294 VAL A CA 1
ATOM 2232 C C . VAL A 1 316 ? -30.429 2.476 -5.049 1.00 26.78 294 VAL A C 1
ATOM 2233 O O . VAL A 1 316 ? -30.436 1.486 -4.301 1.00 26.80 294 VAL A O 1
ATOM 2237 N N . SER A 1 317 ? -29.889 3.645 -4.700 1.00 26.12 295 SER A N 1
ATOM 2238 C CA . SER A 1 317 ? -29.340 3.861 -3.342 1.00 25.59 295 SER A CA 1
ATOM 2239 C C . SER A 1 317 ? -30.476 3.919 -2.300 1.00 24.85 295 SER A C 1
ATOM 2240 O O . SER A 1 317 ? -30.316 3.405 -1.172 1.00 24.76 295 SER A O 1
ATOM 2243 N N . LEU A 1 318 ? -31.611 4.537 -2.685 1.00 23.93 296 LEU A N 1
ATOM 2244 C CA . LEU A 1 318 ? -32.790 4.657 -1.811 1.00 23.27 296 LEU A CA 1
ATOM 2245 C C . LEU A 1 318 ? -34.078 4.366 -2.561 1.00 22.60 296 LEU A C 1
ATOM 2246 O O . LEU A 1 318 ? -34.407 5.065 -3.527 1.00 22.63 296 LEU A O 1
ATOM 2251 N N . LEU A 1 319 ? -34.799 3.326 -2.117 1.00 21.69 297 LEU A N 1
ATOM 2252 C CA . LEU A 1 319 ? -36.118 2.989 -2.630 1.00 21.08 297 LEU A CA 1
ATOM 2253 C C . LEU A 1 319 ? -37.132 3.314 -1.513 1.00 20.52 297 LEU A C 1
ATOM 2254 O O . LEU A 1 319 ? -37.106 2.691 -0.444 1.00 20.36 297 LEU A O 1
ATOM 2259 N N . PHE A 1 320 ? -37.999 4.294 -1.771 1.00 19.83 298 PHE A N 1
ATOM 2260 C CA . PHE A 1 320 ? -39.045 4.708 -0.836 1.00 19.35 298 PHE A CA 1
ATOM 2261 C C . PHE A 1 320 ? -40.358 4.134 -1.335 1.00 18.92 298 PHE A C 1
ATOM 2262 O O . PHE A 1 320 ? -40.706 4.323 -2.497 1.00 18.88 298 PHE A O 1
ATOM 2270 N N . ILE A 1 321 ? -41.081 3.434 -0.453 1.00 18.46 299 ILE A N 1
ATOM 2271 C CA . ILE A 1 321 ? -42.355 2.789 -0.786 1.00 18.14 299 ILE A CA 1
ATOM 2272 C C . ILE A 1 321 ? -43.456 3.331 0.145 1.00 18.03 299 ILE A C 1
ATOM 2273 O O . ILE A 1 321 ? -43.393 3.128 1.365 1.00 17.98 299 ILE A O 1
ATOM 2278 N N . ALA A 1 322 ? -44.454 4.018 -0.444 1.00 17.85 300 ALA A N 1
ATOM 2279 C CA . ALA A 1 322 ? -45.570 4.649 0.301 1.00 17.67 300 ALA A CA 1
ATOM 2280 C C . ALA A 1 322 ? -46.773 3.715 0.390 1.00 17.61 300 ALA A C 1
ATOM 2281 O O . ALA A 1 322 ? -47.520 3.550 -0.588 1.00 17.28 300 ALA A O 1
ATOM 2283 N N . GLY A 1 323 ? -46.957 3.113 1.572 1.00 17.73 301 GLY A N 1
ATOM 2284 C CA . GLY A 1 323 ? -48.054 2.167 1.832 1.00 17.83 301 GLY A CA 1
ATOM 2285 C C . GLY A 1 323 ? -48.956 2.626 2.947 1.00 17.99 301 GLY A C 1
ATOM 2286 O O . GLY A 1 323 ? -49.142 3.837 3.159 1.00 18.03 301 GLY A O 1
ATOM 2287 N N . HIS A 1 324 ? -49.519 1.653 3.670 1.00 18.14 302 HIS A N 1
ATOM 2288 C CA . HIS A 1 324 ? -50.463 1.910 4.755 1.00 18.18 302 HIS A CA 1
ATOM 2289 C C . HIS A 1 324 ? -50.019 1.230 6.032 1.00 18.07 302 HIS A C 1
ATOM 2290 O O . HIS A 1 324 ? -49.073 0.431 6.036 1.00 18.13 302 HIS A O 1
ATOM 2297 N N . ASP A 1 325 ? -50.710 1.558 7.122 1.00 17.95 303 ASP A N 1
ATOM 2298 C CA . ASP A 1 325 ? -50.462 0.921 8.450 1.00 17.86 303 ASP A CA 1
ATOM 2299 C C . ASP A 1 325 ? -50.640 -0.596 8.387 1.00 17.83 303 ASP A C 1
ATOM 2300 O O . ASP A 1 325 ? -49.900 -1.339 9.064 1.00 17.79 303 ASP A O 1
ATOM 2305 N N . THR A 1 326 ? -51.606 -1.050 7.567 1.00 17.73 304 THR A N 1
ATOM 2306 C CA . THR A 1 326 ? -51.829 -2.478 7.342 1.00 17.63 304 THR A CA 1
ATOM 2307 C C . THR A 1 326 ? -50.571 -3.153 6.771 1.00 17.60 304 THR A C 1
ATOM 2308 O O . THR A 1 326 ? -50.257 -4.282 7.158 1.00 17.68 304 THR A O 1
ATOM 2312 N N . ASN A 1 327 ? -49.850 -2.463 5.871 1.00 17.41 305 ASN A N 1
ATOM 2313 C CA . ASN A 1 327 ? -48.605 -3.019 5.277 1.00 17.33 305 ASN A CA 1
ATOM 2314 C C . ASN A 1 327 ? -47.478 -3.142 6.286 1.00 17.14 305 ASN A C 1
ATOM 2315 O O . ASN A 1 327 ? -46.747 -4.135 6.277 1.00 17.17 305 ASN A O 1
ATOM 2320 N N . LEU A 1 328 ? -47.322 -2.133 7.146 1.00 16.92 306 LEU A N 1
ATOM 2321 C CA . LEU A 1 328 ? -46.294 -2.176 8.223 1.00 16.74 306 LEU A CA 1
ATOM 2322 C C . LEU A 1 328 ? -46.572 -3.327 9.206 1.00 16.49 306 LEU A C 1
ATOM 2323 O O . LEU A 1 328 ? -45.652 -4.019 9.628 1.00 16.35 306 LEU A O 1
ATOM 2328 N N . ALA A 1 329 ? -47.846 -3.513 9.549 1.00 16.37 307 ALA A N 1
ATOM 2329 C CA . ALA A 1 329 ? -48.275 -4.626 10.410 1.00 16.38 307 ALA A CA 1
ATOM 2330 C C . ALA A 1 329 ? -47.989 -5.988 9.754 1.00 16.37 307 ALA A C 1
ATOM 2331 O O . ALA A 1 329 ? -47.485 -6.898 10.419 1.00 16.17 307 ALA A O 1
ATOM 2333 N N . ASN A 1 330 ? -48.311 -6.112 8.453 1.00 16.47 308 ASN A N 1
ATOM 2334 C CA . ASN A 1 330 ? -48.059 -7.363 7.698 1.00 16.65 308 ASN A CA 1
ATOM 2335 C C . ASN A 1 330 ? -46.583 -7.720 7.721 1.00 16.84 308 ASN A C 1
ATOM 2336 O O . ASN A 1 330 ? -46.218 -8.857 8.051 1.00 16.65 308 ASN A O 1
ATOM 2341 N N . LE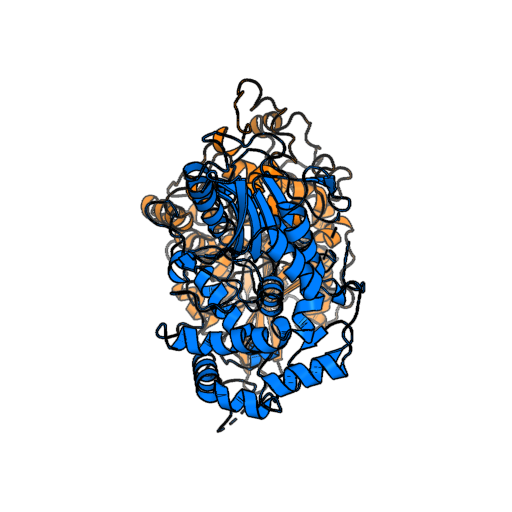U A 1 331 ? -45.739 -6.744 7.382 1.00 17.11 309 LEU A N 1
ATOM 2342 C CA . LEU A 1 331 ? -44.270 -6.937 7.383 1.00 17.42 309 LEU A CA 1
ATOM 2343 C C . LEU A 1 331 ? -43.742 -7.287 8.768 1.00 17.84 309 LEU A C 1
ATOM 2344 O O . LEU A 1 331 ? -42.849 -8.136 8.899 1.00 17.99 309 LEU A O 1
ATOM 2349 N N . SER A 1 332 ? -44.298 -6.623 9.790 1.00 18.25 310 SER A N 1
ATOM 2350 C CA . SER A 1 332 ? -43.965 -6.865 11.200 1.00 18.58 310 SER A CA 1
ATOM 2351 C C . SER A 1 332 ? -44.317 -8.304 11.641 1.00 18.89 310 SER A C 1
ATOM 2352 O O . SER A 1 332 ? -43.545 -8.956 12.332 1.00 18.89 310 SER A O 1
ATOM 2355 N N . GLY A 1 333 ? -45.493 -8.766 11.236 1.00 19.32 311 GLY A N 1
ATOM 2356 C CA . GLY A 1 333 ? -45.956 -10.110 11.551 1.00 19.67 311 GLY A CA 1
ATOM 2357 C C . GLY A 1 333 ? -45.157 -11.200 10.840 1.00 19.98 311 GLY A C 1
ATOM 2358 O O . GLY A 1 333 ? -44.751 -12.199 11.466 1.00 19.87 311 GLY A O 1
ATOM 2359 N N . ALA A 1 334 ? -44.939 -10.998 9.536 1.00 20.32 312 ALA A N 1
ATOM 2360 C CA . ALA A 1 334 ? -44.206 -11.938 8.695 1.00 20.71 312 ALA A CA 1
ATOM 2361 C C . ALA A 1 334 ? -42.734 -12.071 9.101 1.00 21.12 312 ALA A C 1
ATOM 2362 O O . ALA A 1 334 ? -42.183 -13.174 9.067 1.00 21.28 312 ALA A O 1
ATOM 2364 N N . LEU A 1 335 ? -42.117 -10.947 9.479 1.00 21.56 313 LEU A N 1
ATOM 2365 C CA . LEU A 1 335 ? -40.706 -10.902 9.888 1.00 21.91 313 LEU A CA 1
ATOM 2366 C C . LEU A 1 335 ? -40.506 -11.059 11.402 1.00 22.39 313 LEU A C 1
ATOM 2367 O O . LEU A 1 335 ? -39.367 -11.030 11.873 1.00 22.27 313 LEU A O 1
ATOM 2372 N N . ASP A 1 336 ? -41.609 -11.225 12.153 1.00 23.02 314 ASP A N 1
ATOM 2373 C CA . ASP A 1 336 ? -41.574 -11.434 13.604 1.00 23.57 314 ASP A CA 1
ATOM 2374 C C . ASP A 1 336 ? -40.847 -10.269 14.339 1.00 23.80 314 ASP A C 1
ATOM 2375 O O . ASP A 1 336 ? -40.107 -10.476 15.299 1.00 23.83 314 ASP A O 1
ATOM 2380 N N . LEU A 1 337 ? -41.084 -9.051 13.848 1.00 24.09 315 LEU A N 1
ATOM 2381 C CA . LEU A 1 337 ? -40.529 -7.852 14.418 1.00 24.27 315 LEU A CA 1
ATOM 2382 C C . LEU A 1 337 ? -41.565 -7.269 15.340 1.00 24.44 315 LEU A C 1
ATOM 2383 O O . LEU A 1 337 ? -42.661 -6.945 14.905 1.00 24.45 315 LEU A O 1
ATOM 2388 N N . ASN A 1 338 ? -41.220 -7.152 16.621 1.00 24.73 316 ASN A N 1
ATOM 2389 C CA . ASN A 1 338 ? -42.057 -6.480 17.609 1.00 24.97 316 ASN A CA 1
ATOM 2390 C C . ASN A 1 338 ? -41.349 -5.221 18.053 1.00 24.86 316 ASN A C 1
ATOM 2391 O O . ASN A 1 338 ? -40.106 -5.208 18.235 1.00 24.94 316 ASN A O 1
ATOM 2396 N N . TRP A 1 339 ? -42.127 -4.161 18.210 1.00 24.66 317 TRP A N 1
ATOM 2397 C CA . TRP A 1 339 ? -41.617 -2.893 18.650 1.00 24.46 317 TRP A CA 1
ATOM 2398 C C . TRP A 1 339 ? -42.696 -2.103 19.366 1.00 24.38 317 TRP A C 1
ATOM 2399 O O . TRP A 1 339 ? -43.902 -2.314 19.136 1.00 24.38 317 TRP A O 1
ATOM 2410 N N . SER A 1 340 ? -42.249 -1.203 20.234 1.00 24.22 318 SER A N 1
ATOM 2411 C CA . SER A 1 340 ? -43.092 -0.206 20.865 1.00 24.07 318 SER A CA 1
ATOM 2412 C C . SER A 1 340 ? -42.369 1.099 20.565 1.00 23.85 318 SER A C 1
ATOM 2413 O O . SER A 1 340 ? -41.119 1.134 20.577 1.00 23.96 318 SER A O 1
ATOM 2416 N N . LEU A 1 341 ? -43.116 2.161 20.282 1.00 23.52 319 LEU A N 1
ATOM 2417 C CA . LEU A 1 341 ? -42.515 3.433 19.872 1.00 23.27 319 LEU A CA 1
ATOM 2418 C C . LEU A 1 341 ? -42.588 4.446 20.993 1.00 23.05 319 LEU A C 1
ATOM 2419 O O . LEU A 1 341 ? -43.668 4.945 21.279 1.00 23.19 319 LEU A O 1
ATOM 2424 N N . PRO A 1 342 ? -41.428 4.755 21.652 1.00 22.76 320 PRO A N 1
ATOM 2425 C CA . PRO A 1 342 ? -41.407 5.779 22.697 1.00 22.44 320 PRO A CA 1
ATOM 2426 C C . PRO A 1 342 ? -42.012 7.122 22.232 1.00 22.05 320 PRO A C 1
ATOM 2427 O O . PRO A 1 342 ? -41.621 7.637 21.188 1.00 22.03 320 PRO A O 1
ATOM 2431 N N . GLY A 1 343 ? -42.962 7.649 23.011 1.00 21.53 321 GLY A N 1
ATOM 2432 C CA . GLY A 1 343 ? -43.649 8.902 22.693 1.00 21.13 321 GLY A CA 1
ATOM 2433 C C . GLY A 1 343 ? -44.702 8.838 21.572 1.00 20.69 321 GLY A C 1
ATOM 2434 O O . GLY A 1 343 ? -45.297 9.869 21.237 1.00 20.61 321 GLY A O 1
ATOM 2435 N N . GLN A 1 344 ? -44.938 7.638 21.004 1.00 20.03 322 GLN A N 1
ATOM 2436 C CA . GLN A 1 344 ? -45.861 7.463 19.884 1.00 19.60 322 GLN A CA 1
ATOM 2437 C C . GLN A 1 344 ? -46.813 6.247 20.133 1.00 19.32 322 GLN A C 1
ATOM 2438 O O . GLN A 1 344 ? -46.434 5.110 19.871 1.00 19.36 322 GLN A O 1
ATOM 2444 N N . PRO A 1 345 ? -48.047 6.511 20.643 1.00 18.91 323 PRO A N 1
ATOM 2445 C CA . PRO A 1 345 ? -49.052 5.482 20.973 1.00 18.78 323 PRO A CA 1
ATOM 2446 C C . PRO A 1 345 ? -49.460 4.490 19.850 1.00 18.60 323 PRO A C 1
ATOM 2447 O O . PRO A 1 345 ? -49.758 3.327 20.144 1.00 18.73 323 PRO A O 1
ATOM 2451 N N . ASP A 1 346 ? -49.488 4.953 18.603 1.00 18.39 324 ASP A N 1
ATOM 2452 C CA . ASP A 1 346 ? -49.795 4.098 17.445 1.00 18.13 324 ASP A CA 1
ATOM 2453 C C . ASP A 1 346 ? -48.517 3.375 17.033 1.00 17.88 324 ASP A C 1
ATOM 2454 O O . ASP A 1 346 ? -47.508 4.030 16.751 1.00 17.74 324 ASP A O 1
ATOM 2459 N N . ASN A 1 347 ? -48.566 2.020 17.006 1.00 17.51 325 ASN A N 1
ATOM 2460 C CA . ASN A 1 347 ? -47.409 1.182 16.568 1.00 17.35 325 ASN A CA 1
ATOM 2461 C C . ASN A 1 347 ? -47.103 1.323 15.100 1.00 17.08 325 ASN A C 1
ATOM 2462 O O . ASN A 1 347 ? -45.972 1.132 14.697 1.00 17.03 325 ASN A O 1
ATOM 2467 N N . THR A 1 348 ? -48.124 1.656 14.309 1.00 16.87 326 THR A N 1
ATOM 2468 C CA . THR A 1 348 ? -48.007 1.914 12.885 1.00 16.71 326 THR A CA 1
ATOM 2469 C C . THR A 1 348 ? -48.459 3.368 12.641 1.00 16.76 326 THR A C 1
ATOM 2470 O O . THR A 1 348 ? -49.520 3.609 12.037 1.00 16.63 326 THR A O 1
ATOM 2474 N N . PRO A 1 349 ? -47.645 4.356 13.110 1.00 16.86 327 PRO A N 1
ATOM 2475 C CA . PRO A 1 349 ? -48.063 5.747 13.082 1.00 16.93 327 PRO A CA 1
ATOM 2476 C C . PRO A 1 349 ? -47.940 6.422 11.704 1.00 17.13 327 PRO A C 1
ATOM 2477 O O . PRO A 1 349 ? -47.215 5.903 10.845 1.00 16.91 327 PRO A O 1
ATOM 2481 N N . PRO A 1 350 ? -48.652 7.591 11.499 1.00 17.45 328 PRO A N 1
ATOM 2482 C CA . PRO A 1 350 ? -48.571 8.360 10.246 1.00 17.67 328 PRO A CA 1
ATOM 2483 C C . PRO A 1 350 ? -47.138 8.690 9.915 1.00 17.98 328 PRO A C 1
ATOM 2484 O O . PRO A 1 350 ? -46.401 9.197 10.785 1.00 17.98 328 PRO A O 1
ATOM 2488 N N . GLY A 1 351 ? -46.727 8.384 8.687 1.00 18.32 329 GLY A N 1
ATOM 2489 C CA . GLY A 1 351 ? -45.367 8.617 8.252 1.00 18.68 329 GLY A CA 1
ATOM 2490 C C . GLY A 1 351 ? -44.315 7.641 8.779 1.00 19.17 329 GLY A C 1
ATOM 2491 O O . GLY A 1 351 ? -43.149 7.788 8.436 1.00 19.04 329 GLY A O 1
ATOM 2492 N N . GLY A 1 352 ? -44.713 6.644 9.601 1.00 19.73 330 GLY A N 1
ATOM 2493 C CA . GLY A 1 352 ? -43.774 5.678 10.191 1.00 20.09 330 GLY A CA 1
ATOM 2494 C C . GLY A 1 352 ? -43.078 4.856 9.114 1.00 20.59 330 GLY A C 1
ATOM 2495 O O . GLY A 1 352 ? -43.739 4.359 8.184 1.00 20.60 330 GLY A O 1
ATOM 2496 N N . GLU A 1 353 ? -41.754 4.712 9.249 1.00 21.08 331 GLU A N 1
ATOM 2497 C CA . GLU A 1 353 ? -40.921 4.072 8.255 1.00 21.56 331 GLU A CA 1
ATOM 2498 C C . GLU A 1 353 ? -40.197 2.834 8.780 1.00 22.04 331 GLU A C 1
ATOM 2499 O O . GLU A 1 353 ? -39.451 2.927 9.741 1.00 21.95 331 GLU A O 1
ATOM 2505 N N . LEU A 1 354 ? -40.441 1.686 8.132 1.00 22.68 332 LEU A N 1
ATOM 2506 C CA . LEU A 1 354 ? -39.690 0.455 8.366 1.00 23.25 332 LEU A CA 1
ATOM 2507 C C . LEU A 1 354 ? -38.526 0.557 7.394 1.00 23.86 332 LEU A C 1
ATOM 2508 O O . LEU A 1 354 ? -38.739 0.582 6.176 1.00 23.89 332 LEU A O 1
ATOM 2513 N N . VAL A 1 355 ? -37.302 0.631 7.931 1.00 24.70 333 VAL A N 1
ATOM 2514 C CA . VAL A 1 355 ? -36.079 0.885 7.147 1.00 25.38 333 VAL A CA 1
ATOM 2515 C C . VAL A 1 355 ? -35.184 -0.334 7.078 1.00 26.11 333 VAL A C 1
ATOM 2516 O O . VAL A 1 355 ? -34.807 -0.858 8.104 1.00 26.13 333 VAL A O 1
ATOM 2520 N N . PHE A 1 356 ? -34.853 -0.771 5.854 1.00 27.10 334 PHE A N 1
ATOM 2521 C CA . PHE A 1 356 ? -33.940 -1.901 5.613 1.00 27.97 334 PHE A CA 1
ATOM 2522 C C . PHE A 1 356 ? -32.652 -1.345 5.013 1.00 28.95 334 PHE A C 1
ATOM 2523 O O . PHE A 1 356 ? -32.662 -0.850 3.884 1.00 28.94 334 PHE A O 1
ATOM 2531 N N . GLU A 1 357 ? -31.551 -1.425 5.773 1.00 30.15 335 GLU A N 1
ATOM 2532 C CA . GLU A 1 357 ? -30.240 -0.897 5.364 1.00 31.22 335 GLU A CA 1
ATOM 2533 C C . GLU A 1 357 ? -29.286 -2.027 4.953 1.00 32.11 335 GLU A C 1
ATOM 2534 O O . GLU A 1 357 ? -29.115 -2.987 5.703 1.00 32.06 335 GLU A O 1
ATOM 2540 N N . LYS A 1 358 ? -28.673 -1.901 3.761 1.00 33.23 336 LYS A N 1
ATOM 2541 C CA . LYS A 1 358 ? -27.645 -2.846 3.271 1.00 34.07 336 LYS A CA 1
ATOM 2542 C C . LYS A 1 358 ? -26.281 -2.249 3.587 1.00 34.86 336 LYS A C 1
ATOM 2543 O O . LYS A 1 358 ? -25.901 -1.238 2.986 1.00 34.86 336 LYS A O 1
ATOM 2549 N N . TRP A 1 359 ? -25.556 -2.868 4.536 1.00 35.87 337 TRP A N 1
ATOM 2550 C CA . TRP A 1 359 ? -24.212 -2.424 4.951 1.00 36.70 337 TRP A CA 1
ATOM 2551 C C . TRP A 1 359 ? -23.137 -3.391 4.437 1.00 37.48 337 TRP A C 1
ATOM 2552 O O . TRP A 1 359 ? -23.326 -4.608 4.463 1.00 37.47 337 TRP A O 1
ATOM 2563 N N . LYS A 1 360 ? -22.015 -2.832 3.976 1.00 38.47 338 LYS A N 1
ATOM 2564 C CA . LYS A 1 360 ? -20.880 -3.617 3.469 1.00 39.28 338 LYS A CA 1
ATOM 2565 C C . LYS A 1 360 ? -19.720 -3.526 4.454 1.00 39.85 338 LYS A C 1
ATOM 2566 O O . LYS A 1 360 ? -19.294 -2.417 4.800 1.00 39.88 338 LYS A O 1
ATOM 2572 N N . ARG A 1 361 ? -19.217 -4.686 4.919 1.00 40.63 339 ARG A N 1
ATOM 2573 C CA . ARG A 1 361 ? -18.021 -4.712 5.778 1.00 41.22 339 ARG A CA 1
ATOM 2574 C C . ARG A 1 361 ? -16.803 -4.691 4.827 1.00 41.67 339 ARG A C 1
ATOM 2575 O O . ARG A 1 361 ? -16.611 -5.631 4.039 1.00 41.75 339 ARG A O 1
ATOM 2583 N N . THR A 1 362 ? -15.999 -3.623 4.895 1.00 42.18 340 THR A N 1
ATOM 2584 C CA . THR A 1 362 ? -14.793 -3.475 4.029 1.00 42.55 340 THR A CA 1
ATOM 2585 C C . THR A 1 362 ? -13.628 -4.435 4.382 1.00 42.81 340 THR A C 1
ATOM 2586 O O . THR A 1 362 ? -12.721 -4.619 3.568 1.00 42.94 340 THR A O 1
ATOM 2590 N N . SER A 1 363 ? -13.662 -5.027 5.588 1.00 43.08 341 SER A N 1
ATOM 2591 C CA . SER A 1 363 ? -12.642 -5.991 6.045 1.00 43.23 341 SER A CA 1
ATOM 2592 C C . SER A 1 363 ? -12.528 -7.210 5.121 1.00 43.34 341 SER A C 1
ATOM 2593 O O . SER A 1 363 ? -11.437 -7.526 4.636 1.00 43.39 341 SER A O 1
ATOM 2596 N N . ASP A 1 364 ? -13.667 -7.876 4.883 1.00 43.43 342 ASP A N 1
ATOM 2597 C CA . ASP A 1 364 ? -13.734 -9.108 4.030 1.00 43.44 342 ASP A CA 1
ATOM 2598 C C . ASP A 1 364 ? -14.830 -9.068 2.922 1.00 43.30 342 ASP A C 1
ATOM 2599 O O . ASP A 1 364 ? -15.198 -10.123 2.370 1.00 43.40 342 ASP A O 1
ATOM 2604 N N . ASN A 1 365 ? -15.325 -7.853 2.601 1.00 43.06 343 ASN A N 1
ATOM 2605 C CA . ASN A 1 365 ? -16.364 -7.632 1.549 1.00 42.84 343 ASN A CA 1
ATOM 2606 C C . ASN A 1 365 ? -17.621 -8.511 1.737 1.00 42.50 343 ASN A C 1
ATOM 2607 O O . ASN A 1 365 ? -18.065 -9.234 0.820 1.00 42.53 343 ASN A O 1
ATOM 2612 N N . THR A 1 366 ? -18.167 -8.424 2.953 1.00 42.03 344 THR A N 1
ATOM 2613 C CA . THR A 1 366 ? -19.354 -9.148 3.362 1.00 41.63 344 THR A CA 1
ATOM 2614 C C . THR A 1 366 ? -20.534 -8.157 3.448 1.00 41.18 344 THR A C 1
ATOM 2615 O O . THR A 1 366 ? -20.394 -7.049 4.003 1.00 41.22 344 THR A O 1
ATOM 2619 N N . ASP A 1 367 ? -21.681 -8.561 2.895 1.00 40.57 345 ASP A N 1
ATOM 2620 C CA . ASP A 1 367 ? -22.889 -7.728 2.861 1.00 40.05 345 ASP A CA 1
ATOM 2621 C C . ASP A 1 367 ? -23.823 -8.104 4.001 1.00 39.51 345 ASP A C 1
ATOM 2622 O O . ASP A 1 367 ? -24.125 -9.287 4.191 1.00 39.50 345 ASP A O 1
ATOM 2627 N N . TRP A 1 368 ? -24.280 -7.092 4.756 1.00 38.81 346 TRP A N 1
ATOM 2628 C CA . TRP A 1 368 ? -25.144 -7.292 5.937 1.00 38.29 346 TRP A CA 1
ATOM 2629 C C . TRP A 1 368 ? -26.399 -6.415 5.880 1.00 37.57 346 TRP A C 1
ATOM 2630 O O . TRP A 1 368 ? -26.367 -5.307 5.337 1.00 37.52 346 TRP A O 1
ATOM 2641 N N . VAL A 1 369 ? -27.500 -6.931 6.445 1.00 36.72 347 VAL A N 1
ATOM 2642 C CA . VAL A 1 369 ? -28.800 -6.236 6.479 1.00 35.99 347 VAL A CA 1
ATOM 2643 C C . VAL A 1 369 ? -29.159 -5.797 7.908 1.00 35.26 347 VAL A C 1
ATOM 2644 O O . VAL A 1 369 ? -29.131 -6.615 8.837 1.00 35.22 347 VAL A O 1
ATOM 2648 N N . GLN A 1 370 ? -29.492 -4.505 8.061 1.00 34.31 348 GLN A N 1
ATOM 2649 C CA . GLN A 1 370 ? -29.939 -3.921 9.331 1.00 33.59 348 GLN A CA 1
ATOM 2650 C C . GLN A 1 370 ? -31.355 -3.346 9.175 1.00 32.65 348 GLN A C 1
ATOM 2651 O O . GLN A 1 370 ? -31.632 -2.641 8.201 1.00 32.53 348 GLN A O 1
ATOM 2657 N N . VAL A 1 371 ? -32.230 -3.653 10.148 1.00 31.51 349 VAL A N 1
ATOM 2658 C CA . VAL A 1 371 ? -33.643 -3.240 10.146 1.00 30.59 349 VAL A CA 1
ATOM 2659 C C . VAL A 1 371 ? -33.921 -2.250 11.279 1.00 29.68 349 VAL A C 1
ATOM 2660 O O . VAL A 1 371 ? -33.536 -2.490 12.412 1.00 29.46 349 VAL A O 1
ATOM 2664 N N . SER A 1 372 ? -34.591 -1.141 10.956 1.00 28.66 350 SER A N 1
ATOM 2665 C CA . SER A 1 372 ? -34.958 -0.103 11.941 1.00 27.92 350 SER A CA 1
ATOM 2666 C C . SER A 1 372 ? -36.344 0.421 11.684 1.00 27.13 350 SER A C 1
ATOM 2667 O O . SER A 1 372 ? -36.864 0.286 10.574 1.00 26.95 350 SER A O 1
ATOM 2670 N N . PHE A 1 373 ? -36.950 1.022 12.712 1.00 26.28 351 PHE A N 1
ATOM 2671 C CA . PHE A 1 373 ? -38.220 1.722 12.547 1.00 25.62 351 PHE A CA 1
ATOM 2672 C C . PHE A 1 373 ? -38.000 3.185 12.912 1.00 25.16 351 PHE A C 1
ATOM 2673 O O . PHE A 1 373 ? -37.649 3.486 14.049 1.00 25.12 351 PHE A O 1
ATOM 2681 N N . VAL A 1 374 ? -38.206 4.078 11.928 1.00 24.56 352 VAL A N 1
ATOM 2682 C CA . VAL A 1 374 ? -38.038 5.524 12.087 1.00 24.17 352 VAL A CA 1
ATOM 2683 C C . VAL A 1 374 ? -39.416 6.189 12.080 1.00 23.90 352 VAL A C 1
ATOM 2684 O O . VAL A 1 374 ? -40.280 5.842 11.271 1.00 23.87 352 VAL A O 1
ATOM 2688 N N . TYR A 1 375 ? -39.609 7.152 12.982 1.00 23.59 353 TYR A N 1
ATOM 2689 C CA . TYR A 1 375 ? -40.915 7.754 13.213 1.00 23.34 353 TYR A CA 1
ATOM 2690 C C . TYR A 1 375 ? -40.837 9.118 13.926 1.00 23.21 353 TYR A C 1
ATOM 2691 O O . TYR A 1 375 ? -39.771 9.562 14.313 1.00 23.21 353 TYR A O 1
ATOM 2700 N N . GLN A 1 376 ? -41.997 9.749 14.092 1.00 23.14 354 GLN A N 1
ATOM 2701 C CA . GLN A 1 376 ? -42.134 10.991 14.831 1.00 23.06 354 GLN A CA 1
ATOM 2702 C C . GLN A 1 376 ? -43.030 10.758 16.043 1.00 23.02 354 GLN A C 1
ATOM 2703 O O . GLN A 1 376 ? -44.076 10.072 15.941 1.00 22.85 354 GLN A O 1
ATOM 2709 N N . THR A 1 377 ? -42.632 11.324 17.192 1.00 22.99 355 THR A N 1
ATOM 2710 C CA . THR A 1 377 ? -43.429 11.236 18.422 1.00 22.97 355 THR A CA 1
ATOM 2711 C C . THR A 1 377 ? -44.718 11.998 18.207 1.00 23.11 355 THR A C 1
ATOM 2712 O O . THR A 1 377 ? -44.776 12.899 17.351 1.00 22.93 355 THR A O 1
ATOM 2716 N N . LEU A 1 378 ? -45.751 11.657 18.961 1.00 23.33 356 LEU A N 1
ATOM 2717 C CA . LEU A 1 378 ? -47.038 12.347 18.806 1.00 23.68 356 LEU A CA 1
ATOM 2718 C C . LEU A 1 378 ? -46.927 13.861 19.078 1.00 24.13 356 LEU A C 1
ATOM 2719 O O . LEU A 1 378 ? -47.591 14.645 18.415 1.00 24.17 356 LEU A O 1
ATOM 2724 N N . ARG A 1 379 ? -46.084 14.253 20.038 1.00 24.71 357 ARG A N 1
ATOM 2725 C CA . ARG A 1 379 ? -45.895 15.682 20.358 1.00 25.28 357 ARG A CA 1
ATOM 2726 C C . ARG A 1 379 ? -45.178 16.395 19.207 1.00 25.34 357 ARG A C 1
ATOM 2727 O O . ARG A 1 379 ? -45.582 17.505 18.821 1.00 25.36 357 ARG A O 1
ATOM 2735 N N . ASP A 1 380 ? -44.128 15.755 18.655 1.00 25.44 358 ASP A N 1
ATOM 2736 C CA . ASP A 1 380 ? -43.411 16.292 17.470 1.00 25.54 358 ASP A CA 1
ATOM 2737 C C . ASP A 1 380 ? -44.297 16.437 16.231 1.00 25.74 358 ASP A C 1
ATOM 2738 O O . ASP A 1 380 ? -44.010 17.282 15.377 1.00 25.65 358 ASP A O 1
ATOM 2743 N N . MET A 1 381 ? -45.355 15.609 16.127 1.00 26.02 359 MET A N 1
ATOM 2744 C CA . MET A 1 381 ? -46.335 15.720 15.025 1.00 26.23 359 MET A CA 1
ATOM 2745 C C . MET A 1 381 ? -47.207 16.939 15.256 1.00 26.74 359 MET A C 1
ATOM 2746 O O . MET A 1 381 ? -47.413 17.733 14.340 1.00 26.53 359 MET A O 1
ATOM 2751 N N . ARG A 1 382 ? -47.715 17.076 16.495 1.00 27.51 360 ARG A N 1
ATOM 2752 C CA . ARG A 1 382 ? -48.562 18.209 16.871 1.00 28.28 360 ARG A CA 1
ATOM 2753 C C . ARG A 1 382 ? -47.816 19.550 16.776 1.00 28.64 360 ARG A C 1
ATOM 2754 O O . ARG A 1 382 ? -48.370 20.517 16.268 1.00 28.68 360 ARG A O 1
ATOM 2762 N N . ASP A 1 383 ? -46.582 19.589 17.263 1.00 29.08 361 ASP A N 1
ATOM 2763 C CA . ASP A 1 383 ? -45.765 20.806 17.204 1.00 29.55 361 ASP A CA 1
ATOM 2764 C C . ASP A 1 383 ? -45.143 21.054 15.812 1.00 29.94 361 ASP A C 1
ATOM 2765 O O . ASP A 1 383 ? -44.704 22.179 15.527 1.00 29.98 361 ASP A O 1
ATOM 2770 N N . ILE A 1 384 ? -45.113 20.012 14.957 1.00 30.38 362 ILE A N 1
ATOM 2771 C CA . ILE A 1 384 ? -44.408 20.043 13.659 1.00 30.77 362 ILE A CA 1
ATOM 2772 C C . ILE A 1 384 ? -42.918 20.405 13.931 1.00 31.17 362 ILE A C 1
ATOM 2773 O O . ILE A 1 384 ? -42.386 21.394 13.421 1.00 31.19 362 ILE A O 1
ATOM 2778 N N . GLN A 1 385 ? -42.287 19.573 14.761 1.00 31.77 363 GLN A N 1
ATOM 2779 C CA . GLN A 1 385 ? -40.892 19.733 15.167 1.00 32.26 363 GLN A CA 1
ATOM 2780 C C . GLN A 1 385 ? -39.964 19.626 13.960 1.00 32.78 363 GLN A C 1
ATOM 2781 O O . GLN A 1 385 ? -39.970 18.593 13.290 1.00 32.77 363 GLN A O 1
ATOM 2787 N N . PRO A 1 386 ? -39.166 20.700 13.663 1.00 33.44 364 PRO A N 1
ATOM 2788 C CA . PRO A 1 386 ? -38.180 20.571 12.589 1.00 33.83 364 PRO A CA 1
ATOM 2789 C C . PRO A 1 386 ? -37.157 19.482 12.921 1.00 34.27 364 PRO A C 1
ATOM 2790 O O . PRO A 1 386 ? -36.574 19.501 14.017 1.00 34.31 364 PRO A O 1
ATOM 2794 N N . LEU A 1 387 ? -36.957 18.539 11.996 1.00 34.82 365 LEU A N 1
ATOM 2795 C CA . LEU A 1 387 ? -36.016 17.432 12.211 1.00 35.25 365 LEU A CA 1
ATOM 2796 C C . LEU A 1 387 ? -34.656 17.717 11.570 1.00 35.72 365 LEU A C 1
ATOM 2797 O O . LEU A 1 387 ? -34.564 18.404 10.538 1.00 35.76 365 LEU A O 1
ATOM 2802 N N . SER A 1 388 ? -33.608 17.175 12.208 1.00 36.31 366 SER A N 1
ATOM 2803 C CA . SER A 1 388 ? -32.212 17.318 11.769 1.00 36.79 366 SER A CA 1
ATOM 2804 C C . SER A 1 388 ? -31.348 16.305 12.520 1.00 37.28 366 SER A C 1
ATOM 2805 O O . SER A 1 388 ? -31.878 15.516 13.297 1.00 37.36 366 SER A O 1
ATOM 2808 N N . LEU A 1 389 ? -30.027 16.319 12.298 1.00 37.76 367 LEU A N 1
ATOM 2809 C CA . LEU A 1 389 ? -29.117 15.461 13.094 1.00 38.15 367 LEU A CA 1
ATOM 2810 C C . LEU A 1 389 ? -29.025 15.955 14.572 1.00 38.40 367 LEU A C 1
ATOM 2811 O O . LEU A 1 389 ? -28.690 15.175 15.461 1.00 38.50 367 LEU A O 1
ATOM 2816 N N . GLU A 1 390 ? -29.331 17.241 14.808 1.00 38.72 368 GLU A N 1
ATOM 2817 C CA . GLU A 1 390 ? -29.355 17.832 16.160 1.00 39.01 368 GLU A CA 1
ATOM 2818 C C . GLU A 1 390 ? -30.603 17.358 16.912 1.00 38.93 368 GLU A C 1
ATOM 2819 O O . GLU A 1 390 ? -30.511 16.862 18.039 1.00 38.94 368 GLU A O 1
ATOM 2825 N N . LYS A 1 391 ? -31.767 17.538 16.258 1.00 38.90 369 LYS A N 1
ATOM 2826 C CA . LYS A 1 391 ? -33.085 17.130 16.758 1.00 38.83 369 LYS A CA 1
ATOM 2827 C C . LYS A 1 391 ? -33.578 15.931 15.889 1.00 38.59 369 LYS A C 1
ATOM 2828 O O . LYS A 1 391 ? -34.365 16.124 14.947 1.00 38.57 369 LYS A O 1
ATOM 2834 N N . PRO A 1 392 ? -33.118 14.690 16.195 1.00 38.29 370 PRO A N 1
ATOM 2835 C CA . PRO A 1 392 ? -33.442 13.560 15.308 1.00 38.06 370 PRO A CA 1
ATOM 2836 C C . PRO A 1 392 ? -34.847 13.021 15.492 1.00 37.85 370 PRO A C 1
ATOM 2837 O O . PRO A 1 392 ? -35.472 13.241 16.532 1.00 37.78 370 PRO A O 1
ATOM 2841 N N . ALA A 1 393 ? -35.328 12.312 14.470 1.00 37.66 371 ALA A N 1
ATOM 2842 C CA . ALA A 1 393 ? -36.595 11.614 14.547 1.00 37.55 371 ALA A CA 1
ATOM 2843 C C . ALA A 1 393 ? -36.435 10.429 15.487 1.00 37.47 371 ALA A C 1
ATOM 2844 O O . ALA A 1 393 ? -35.308 9.969 15.747 1.00 37.28 371 ALA A O 1
ATOM 2846 N N . GLY A 1 394 ? -37.558 9.932 16.001 1.00 37.46 372 GLY A N 1
ATOM 2847 C CA . GLY A 1 394 ? -37.555 8.718 16.814 1.00 37.49 372 GLY A CA 1
ATOM 2848 C C . GLY A 1 394 ? -36.984 7.554 16.010 1.00 37.51 372 GLY A C 1
ATOM 2849 O O . GLY A 1 394 ? -37.145 7.496 14.792 1.00 37.42 372 GLY A O 1
ATOM 2850 N N . LYS A 1 395 ? -36.309 6.639 16.688 1.00 37.68 373 LYS A N 1
ATOM 2851 C CA . LYS A 1 395 ? -35.702 5.490 16.021 1.00 37.82 373 LYS A CA 1
ATOM 2852 C C . LYS A 1 395 ? -35.630 4.292 16.956 1.00 37.85 373 LYS A C 1
ATOM 2853 O O . LYS A 1 395 ? -35.119 4.411 18.066 1.00 37.91 373 LYS A O 1
ATOM 2859 N N . VAL A 1 396 ? -36.149 3.142 16.496 1.00 37.89 374 VAL A N 1
ATOM 2860 C CA . VAL A 1 396 ? -36.087 1.890 17.242 1.00 37.91 374 VAL A CA 1
ATOM 2861 C C . VAL A 1 396 ? -35.193 0.888 16.476 1.00 38.07 374 VAL A C 1
ATOM 2862 O O . VAL A 1 396 ? -35.422 0.602 15.285 1.00 37.89 374 VAL A O 1
ATOM 2866 N N . ASP A 1 397 ? -34.175 0.381 17.185 1.00 38.24 375 ASP A N 1
ATOM 2867 C CA A ASP A 1 397 ? -33.262 -0.615 16.618 0.67 38.31 375 ASP A CA 1
ATOM 2868 C CA B ASP A 1 397 ? -33.244 -0.620 16.685 0.33 38.33 375 ASP A CA 1
ATOM 2869 C C . ASP A 1 397 ? -33.944 -1.982 16.700 1.00 38.40 375 ASP A C 1
ATOM 2870 O O . ASP A 1 397 ? -34.288 -2.461 17.774 1.00 38.44 375 ASP A O 1
ATOM 2879 N N . LEU A 1 398 ? -34.153 -2.594 15.525 1.00 38.60 376 LEU A N 1
ATOM 2880 C CA . LEU A 1 398 ? -34.805 -3.910 15.410 1.00 38.85 376 LEU A CA 1
ATOM 2881 C C . LEU A 1 398 ? -33.785 -4.986 15.052 1.00 39.16 376 LEU A C 1
ATOM 2882 O O . LEU A 1 398 ? -32.689 -4.682 14.547 1.00 39.10 376 LEU A O 1
ATOM 2887 N N . LYS A 1 399 ? -34.158 -6.239 15.321 1.00 39.65 377 LYS A N 1
ATOM 2888 C CA . LYS A 1 399 ? -33.307 -7.414 15.078 1.00 40.10 377 LYS A CA 1
ATOM 2889 C C . LYS A 1 399 ? -34.115 -8.535 14.467 1.00 40.40 377 LYS A C 1
ATOM 2890 O O . LYS A 1 399 ? -35.169 -8.901 15.002 1.00 40.41 377 LYS A O 1
ATOM 2896 N N . LEU A 1 400 ? -33.624 -9.080 13.350 1.00 40.83 378 LEU A N 1
ATOM 2897 C CA . LEU A 1 400 ? -34.247 -10.230 12.704 1.00 41.19 378 LEU A CA 1
ATOM 2898 C C . LEU A 1 400 ? -33.668 -11.484 13.353 1.00 41.62 378 LEU A C 1
ATOM 2899 O O . LEU A 1 400 ? -32.501 -11.834 13.144 1.00 41.68 378 LEU A O 1
ATOM 2904 N N . ILE A 1 401 ? -34.500 -12.139 14.146 1.00 42.14 379 ILE A N 1
ATOM 2905 C CA . ILE A 1 401 ? -34.125 -13.330 14.898 1.00 42.54 379 ILE A CA 1
ATOM 2906 C C . ILE A 1 401 ? -33.892 -14.572 14.009 1.00 42.88 379 ILE A C 1
ATOM 2907 O O . ILE A 1 401 ? -32.877 -15.274 14.169 1.00 42.86 379 ILE A O 1
ATOM 2912 N N . ALA A 1 402 ? -34.824 -14.812 13.079 1.00 43.29 380 ALA A N 1
ATOM 2913 C CA . ALA A 1 402 ? -34.863 -16.052 12.264 1.00 43.66 380 ALA A CA 1
ATOM 2914 C C . ALA A 1 402 ? -33.712 -16.300 11.267 1.00 44.02 380 ALA A C 1
ATOM 2915 O O . ALA A 1 402 ? -33.525 -17.451 10.836 1.00 44.16 380 ALA A O 1
ATOM 2917 N N . CYS A 1 403 ? -32.954 -15.260 10.896 1.00 44.39 381 CYS A N 1
ATOM 2918 C CA . CYS A 1 403 ? -31.859 -15.428 9.901 1.00 44.75 381 CYS A CA 1
ATOM 2919 C C . CYS A 1 403 ? -30.659 -16.218 10.508 1.00 45.01 381 CYS A C 1
ATOM 2920 O O . CYS A 1 403 ? -30.303 -16.028 11.679 1.00 44.99 381 CYS A O 1
ATOM 2923 N N . GLU A 1 404 ? -30.056 -17.094 9.694 1.00 45.37 382 GLU A N 1
ATOM 2924 C CA . GLU A 1 404 ? -28.974 -18.004 10.158 1.00 45.68 382 GLU A CA 1
ATOM 2925 C C . GLU A 1 404 ? -27.659 -17.301 10.528 1.00 45.79 382 GLU A C 1
ATOM 2926 O O . GLU A 1 404 ? -27.223 -17.356 11.686 1.00 45.81 382 GLU A O 1
ATOM 2932 N N . GLU A 1 405 ? -27.044 -16.649 9.543 1.00 45.93 383 GLU A N 1
ATOM 2933 C CA . GLU A 1 405 ? -25.755 -15.974 9.723 1.00 46.06 383 GLU A CA 1
ATOM 2934 C C . GLU A 1 405 ? -26.031 -14.571 10.252 1.00 46.10 383 GLU A C 1
ATOM 2935 O O . GLU A 1 405 ? -26.870 -13.851 9.684 1.00 46.03 383 GLU A O 1
ATOM 2941 N N . LYS A 1 406 ? -25.336 -14.176 11.329 1.00 46.20 384 LYS A N 1
ATOM 2942 C CA . LYS A 1 406 ? -25.514 -12.834 11.934 1.00 46.25 384 LYS A CA 1
ATOM 2943 C C . LYS A 1 406 ? -24.190 -12.147 12.345 1.00 46.28 384 LYS A C 1
ATOM 2944 O O . LYS A 1 406 ? -23.193 -12.799 12.632 1.00 46.31 384 LYS A O 1
ATOM 2950 N N . ASN A 1 407 ? -24.241 -10.814 12.366 1.00 46.33 385 ASN A N 1
ATOM 2951 C CA . ASN A 1 407 ? -23.116 -9.930 12.685 1.00 46.34 385 ASN A CA 1
ATOM 2952 C C . ASN A 1 407 ? -22.929 -9.875 14.201 1.00 46.28 385 ASN A C 1
ATOM 2953 O O . ASN A 1 407 ? -23.769 -10.419 14.959 1.00 46.25 385 ASN A O 1
ATOM 2958 N N . SER A 1 408 ? -21.842 -9.229 14.658 1.00 46.14 386 SER A N 1
ATOM 2959 C CA . SER A 1 408 ? -21.612 -8.981 16.106 1.00 46.05 386 SER A CA 1
ATOM 2960 C C . SER A 1 408 ? -22.658 -7.995 16.662 1.00 45.95 386 SER A C 1
ATOM 2961 O O . SER A 1 408 ? -23.101 -8.137 17.807 1.00 45.95 386 SER A O 1
ATOM 2964 N N . GLN A 1 409 ? -23.041 -7.004 15.830 1.00 45.81 387 GLN A N 1
ATOM 2965 C CA . GLN A 1 409 ? -24.079 -6.004 16.176 1.00 45.64 387 GLN A CA 1
ATOM 2966 C C . GLN A 1 409 ? -25.490 -6.370 15.583 1.00 45.38 387 GLN A C 1
ATOM 2967 O O . GLN A 1 409 ? -26.256 -5.482 15.151 1.00 45.38 387 GLN A O 1
ATOM 2973 N N . GLY A 1 410 ? -25.807 -7.681 15.572 1.00 44.99 388 GLY A N 1
ATOM 2974 C CA . GLY A 1 410 ? -27.144 -8.195 15.197 1.00 44.69 388 GLY A CA 1
ATOM 2975 C C . GLY A 1 410 ? -27.636 -8.170 13.745 1.00 44.38 388 GLY A C 1
ATOM 2976 O O . GLY A 1 410 ? -28.768 -8.598 13.483 1.00 44.32 388 GLY A O 1
ATOM 2977 N N . MET A 1 411 ? -26.817 -7.686 12.806 1.00 43.98 389 MET A N 1
ATOM 2978 C CA . MET A 1 411 ? -27.226 -7.609 11.385 1.00 43.68 389 MET A CA 1
ATOM 2979 C C . MET A 1 411 ? -27.240 -8.994 10.733 1.00 43.44 389 MET A C 1
ATOM 2980 O O . MET A 1 411 ? -26.315 -9.765 10.938 1.00 43.46 389 MET A O 1
ATOM 2985 N N . CYS A 1 412 ? -28.297 -9.304 9.956 1.00 43.10 390 CYS A N 1
ATOM 2986 C CA . CYS A 1 412 ? -28.347 -10.548 9.169 1.00 42.89 390 CYS A CA 1
ATOM 2987 C C . CYS A 1 412 ? -27.402 -10.421 8.010 1.00 42.42 390 CYS A C 1
ATOM 2988 O O . CYS A 1 412 ? -27.120 -9.305 7.549 1.00 42.35 390 CYS A O 1
ATOM 2991 N N . SER A 1 413 ? -26.906 -11.557 7.522 1.00 41.89 391 SER A N 1
ATOM 2992 C CA . SER A 1 413 ? -26.093 -11.569 6.305 1.00 41.43 391 SER A CA 1
ATOM 2993 C C . SER A 1 413 ? -27.055 -11.430 5.141 1.00 40.99 391 SER A C 1
ATOM 2994 O O . SER A 1 413 ? -28.201 -11.908 5.220 1.00 40.91 391 SER A O 1
ATOM 2997 N N . LEU A 1 414 ? -26.599 -10.781 4.068 1.00 40.46 392 LEU A N 1
ATOM 2998 C CA . LEU A 1 414 ? -27.429 -10.556 2.865 1.00 40.10 392 LEU A CA 1
ATOM 2999 C C . LEU A 1 414 ? -28.026 -11.875 2.328 1.00 39.81 392 LEU A C 1
ATOM 3000 O O . LEU A 1 414 ? -29.221 -11.928 1.971 1.00 39.75 392 LEU A O 1
ATOM 3005 N N . LYS A 1 415 ? -27.188 -12.929 2.289 1.00 39.45 393 LYS A N 1
ATOM 3006 C CA . LYS A 1 415 ? -27.605 -14.280 1.845 1.00 39.17 393 LYS A CA 1
ATOM 3007 C C . LYS A 1 415 ? -28.683 -14.857 2.766 1.00 38.74 393 LYS A C 1
ATOM 3008 O O . LYS A 1 415 ? -29.681 -15.398 2.286 1.00 38.63 393 LYS A O 1
ATOM 3014 N N . SER A 1 416 ? -28.469 -14.735 4.087 1.00 38.32 394 SER A N 1
ATOM 3015 C CA . SER A 1 416 ? -29.448 -15.215 5.093 1.00 38.01 394 SER A CA 1
ATOM 3016 C C . SER A 1 416 ? -30.762 -14.433 5.029 1.00 37.60 394 SER A C 1
ATOM 3017 O O . SER A 1 416 ? -31.833 -15.020 5.138 1.00 37.57 394 SER A O 1
ATOM 3020 N N . PHE A 1 417 ? -30.668 -13.109 4.855 1.00 37.16 395 PHE A N 1
ATOM 3021 C CA . PHE A 1 417 ? -31.861 -12.253 4.717 1.00 36.79 395 PHE A CA 1
ATOM 3022 C C . PHE A 1 417 ? -32.725 -12.734 3.540 1.00 36.49 395 PHE A C 1
ATOM 3023 O O . PHE A 1 417 ? -33.939 -12.902 3.687 1.00 36.39 395 PHE A O 1
ATOM 3031 N N . SER A 1 418 ? -32.083 -12.962 2.385 1.00 36.15 396 SER A N 1
ATOM 3032 C CA . SER A 1 418 ? -32.784 -13.462 1.182 1.00 35.90 396 SER A CA 1
ATOM 3033 C C . SER A 1 418 ? -33.408 -14.848 1.445 1.00 35.66 396 SER A C 1
ATOM 3034 O O . SER A 1 418 ? -34.566 -15.084 1.086 1.00 35.60 396 SER A O 1
ATOM 3037 N N . ARG A 1 419 ? -32.629 -15.743 2.075 1.00 35.45 397 ARG A N 1
ATOM 3038 C CA . ARG A 1 419 ? -33.122 -17.100 2.527 1.00 35.34 397 ARG A CA 1
ATOM 3039 C C . ARG A 1 419 ? -34.359 -17.008 3.444 1.00 34.86 397 ARG A C 1
ATOM 3040 O O . ARG A 1 419 ? -35.290 -17.794 3.307 1.00 34.76 397 ARG A O 1
ATOM 3048 N N . LEU A 1 420 ? -34.350 -16.046 4.367 1.00 34.46 398 LEU A N 1
ATOM 3049 C CA . LEU A 1 420 ? -35.469 -15.848 5.322 1.00 34.17 398 LEU A CA 1
ATOM 3050 C C . LEU A 1 420 ? -36.739 -15.450 4.583 1.00 33.96 398 LEU A C 1
ATOM 3051 O O . LEU A 1 420 ? -37.820 -15.995 4.856 1.00 33.98 398 LEU A O 1
ATOM 3056 N N . ILE A 1 421 ? -36.602 -14.506 3.645 1.00 33.67 399 ILE A N 1
ATOM 3057 C CA . ILE A 1 421 ? -37.719 -14.084 2.783 1.00 33.47 399 ILE A CA 1
ATOM 3058 C C . ILE A 1 421 ? -38.253 -15.277 1.942 1.00 33.37 399 ILE A C 1
ATOM 3059 O O . ILE A 1 421 ? -39.464 -15.441 1.804 1.00 33.29 399 ILE A O 1
ATOM 3064 N N . LYS A 1 422 ? -37.335 -16.093 1.402 1.00 33.28 400 LYS A N 1
ATOM 3065 C CA . LYS A 1 422 ? -37.696 -17.311 0.631 1.00 33.29 400 LYS A CA 1
ATOM 3066 C C . LYS A 1 422 ? -38.506 -18.328 1.479 1.00 33.07 400 LYS A C 1
ATOM 3067 O O . LYS A 1 422 ? -39.382 -19.002 0.970 1.00 33.08 400 LYS A O 1
ATOM 3073 N N . GLU A 1 423 ? -38.186 -18.406 2.768 1.00 32.85 401 GLU A N 1
ATOM 3074 C CA . GLU A 1 423 ? -38.866 -19.296 3.712 1.00 32.70 401 GLU A CA 1
ATOM 3075 C C . GLU A 1 423 ? -40.271 -18.791 4.049 1.00 32.16 401 GLU A C 1
ATOM 3076 O O . GLU A 1 423 ? -41.246 -19.552 3.972 1.00 32.18 401 GLU A O 1
ATOM 3082 N N . ILE A 1 424 ? -40.370 -17.508 4.416 1.00 31.58 402 ILE A N 1
ATOM 3083 C CA . ILE A 1 424 ? -41.659 -16.918 4.882 1.00 31.14 402 ILE A CA 1
ATOM 3084 C C . ILE A 1 424 ? -42.646 -16.476 3.776 1.00 30.73 402 ILE A C 1
ATOM 3085 O O . ILE A 1 424 ? -43.844 -16.376 4.049 1.00 30.66 402 ILE A O 1
ATOM 3090 N N . ARG A 1 425 ? -42.157 -16.223 2.555 1.00 30.20 403 ARG A N 1
ATOM 3091 C CA . ARG A 1 425 ? -43.041 -15.790 1.435 1.00 29.86 403 ARG A CA 1
ATOM 3092 C C . ARG A 1 425 ? -44.071 -16.862 1.036 1.00 29.65 403 ARG A C 1
ATOM 3093 O O . ARG A 1 425 ? -43.834 -18.051 1.210 1.00 29.63 403 ARG A O 1
ATOM 3101 N N . VAL A 1 426 ? -45.206 -16.404 0.516 1.00 29.43 404 VAL A N 1
ATOM 3102 C CA . VAL A 1 426 ? -46.282 -17.260 0.030 1.00 29.33 404 VAL A CA 1
ATOM 3103 C C . VAL A 1 426 ? -46.316 -17.055 -1.516 1.00 29.35 404 VAL A C 1
ATOM 3104 O O . VAL A 1 426 ? -46.909 -16.081 -1.984 1.00 29.29 404 VAL A O 1
ATOM 3108 N N . PRO A 1 427 ? -45.667 -17.984 -2.309 1.00 29.39 405 PRO A N 1
ATOM 3109 C CA . PRO A 1 427 ? -45.508 -17.867 -3.794 1.00 29.42 405 PRO A CA 1
ATOM 3110 C C . PRO A 1 427 ? -46.751 -17.463 -4.605 1.00 29.47 405 PRO A C 1
ATOM 3111 O O . PRO A 1 427 ? -46.624 -16.774 -5.601 1.00 29.44 405 PRO A O 1
ATOM 3115 N N . GLU A 1 428 ? -47.920 -17.900 -4.158 1.00 29.59 406 GLU A N 1
ATOM 3116 C CA . GLU A 1 428 ? -49.200 -17.615 -4.838 1.00 29.75 406 GLU A CA 1
ATOM 3117 C C . GLU A 1 428 ? -49.607 -16.147 -4.726 1.00 29.92 406 GLU A C 1
ATOM 3118 O O . GLU A 1 428 ? -50.394 -15.662 -5.544 1.00 30.01 406 GLU A O 1
ATOM 3124 N N . CYS A 1 429 ? -49.081 -15.453 -3.706 1.00 30.10 407 CYS A N 1
ATOM 3125 C CA . CYS A 1 429 ? -49.346 -14.026 -3.493 1.00 30.20 407 CYS A CA 1
ATOM 3126 C C . CYS A 1 429 ? -48.281 -13.124 -4.131 1.00 30.57 407 CYS A C 1
ATOM 3127 O O . CYS A 1 429 ? -48.308 -11.917 -3.914 1.00 30.60 407 CYS A O 1
ATOM 3130 N N . ALA A 1 430 ? -47.347 -13.704 -4.915 1.00 30.96 408 ALA A N 1
ATOM 3131 C CA . ALA A 1 430 ? -46.330 -12.913 -5.621 1.00 31.30 408 ALA A CA 1
ATOM 3132 C C . ALA A 1 430 ? -47.002 -12.100 -6.730 1.00 31.67 408 ALA A C 1
ATOM 3133 O O . ALA A 1 430 ? -47.955 -12.566 -7.368 1.00 31.63 408 ALA A O 1
ATOM 3135 N N . VAL A 1 431 ? -46.501 -10.887 -6.944 1.00 32.19 409 VAL A N 1
ATOM 3136 C CA . VAL A 1 431 ? -47.110 -9.925 -7.894 1.00 32.67 409 VAL A CA 1
ATOM 3137 C C . VAL A 1 431 ? -46.627 -9.856 -9.435 1.00 33.03 409 VAL A C 1
ATOM 3138 O O . VAL A 1 431 ? -47.444 -9.445 -10.257 1.00 33.32 409 VAL A O 1
ATOM 3142 N N . THR A 1 432 ? -45.397 -10.221 -9.865 1.00 33.38 410 THR A N 1
ATOM 3143 C CA . THR A 1 432 ? -44.280 -10.802 -9.093 1.00 33.65 410 THR A CA 1
ATOM 3144 C C . THR A 1 432 ? -43.128 -9.795 -8.922 1.00 33.71 410 THR A C 1
ATOM 3145 O O . THR A 1 432 ? -42.214 -9.716 -9.744 1.00 33.89 410 THR A O 1
ATOM 3149 N N . GLY B 1 27 ? -93.326 14.797 13.531 1.00 30.98 5 GLY B N 1
ATOM 3150 C CA . GLY B 1 27 ? -91.981 14.775 14.210 1.00 30.96 5 GLY B CA 1
ATOM 3151 C C . GLY B 1 27 ? -91.260 16.119 14.144 1.00 30.84 5 GLY B C 1
ATOM 3152 O O . GLY B 1 27 ? -91.313 16.904 15.096 1.00 30.90 5 GLY B O 1
ATOM 3153 N N . MET B 1 28 ? -90.590 16.370 13.012 1.00 30.70 6 MET B N 1
ATOM 3154 C CA . MET B 1 28 ? -89.835 17.622 12.758 1.00 30.52 6 MET B CA 1
ATOM 3155 C C . MET B 1 28 ? -90.389 18.309 11.533 1.00 29.96 6 MET B C 1
ATOM 3156 O O . MET B 1 28 ? -90.424 17.709 10.471 1.00 30.10 6 MET B O 1
ATOM 3161 N N . LYS B 1 29 ? -90.818 19.573 11.690 1.00 29.29 7 LYS B N 1
ATOM 3162 C CA . LYS B 1 29 ? -91.392 20.372 10.616 1.00 28.76 7 LYS B CA 1
ATOM 3163 C C . LYS B 1 29 ? -90.467 21.551 10.247 1.00 28.09 7 LYS B C 1
ATOM 3164 O O . LYS B 1 29 ? -90.040 22.311 11.128 1.00 28.11 7 LYS B O 1
ATOM 3170 N N . LEU B 1 30 ? -90.179 21.695 8.945 1.00 27.21 8 LEU B N 1
ATOM 3171 C CA . LEU B 1 30 ? -89.357 22.797 8.419 1.00 26.50 8 LEU B CA 1
ATOM 3172 C C . LEU B 1 30 ? -90.206 24.045 8.324 1.00 25.88 8 LEU B C 1
ATOM 3173 O O . LEU B 1 30 ? -91.210 24.050 7.616 1.00 25.73 8 LEU B O 1
ATOM 3178 N N . GLU B 1 31 ? -89.804 25.108 9.034 1.00 25.16 9 GLU B N 1
ATOM 3179 C CA . GLU B 1 31 ? -90.577 26.373 9.073 1.00 24.66 9 GLU B CA 1
ATOM 3180 C C . GLU B 1 31 ? -89.947 27.544 8.312 1.00 23.84 9 GLU B C 1
ATOM 3181 O O . GLU B 1 31 ? -90.675 28.351 7.748 1.00 23.67 9 GLU B O 1
ATOM 3187 N N . ARG B 1 32 ? -88.606 27.634 8.314 1.00 22.86 10 ARG B N 1
ATOM 3188 C CA . ARG B 1 32 ? -87.870 28.730 7.646 1.00 22.16 10 ARG B CA 1
ATOM 3189 C C . ARG B 1 32 ? -86.501 28.294 7.139 1.00 21.28 10 ARG B C 1
ATOM 3190 O O . ARG B 1 32 ? -85.871 27.424 7.732 1.00 21.18 10 ARG B O 1
ATOM 3198 N N . VAL B 1 33 ? -86.053 28.909 6.039 1.00 20.29 11 VAL B N 1
ATOM 3199 C CA . VAL B 1 33 ? -84.719 28.666 5.480 1.00 19.59 11 VAL B CA 1
ATOM 3200 C C . VAL B 1 33 ? -84.053 29.979 5.058 1.00 18.74 11 VAL B C 1
ATOM 3201 O O . VAL B 1 33 ? -84.695 30.870 4.527 1.00 18.54 11 VAL B O 1
ATOM 3205 N N . VAL B 1 34 ? -82.762 30.082 5.327 1.00 17.87 12 VAL B N 1
ATOM 3206 C CA . VAL B 1 34 ? -81.947 31.166 4.813 1.00 17.10 12 VAL B CA 1
ATOM 3207 C C . VAL B 1 34 ? -80.843 30.496 4.038 1.00 16.47 12 VAL B C 1
ATOM 3208 O O . VAL B 1 34 ? -80.213 29.585 4.544 1.00 16.39 12 VAL B O 1
ATOM 3212 N N . ILE B 1 35 ? -80.631 30.946 2.795 1.00 15.77 13 ILE B N 1
ATOM 3213 C CA . ILE B 1 35 ? -79.562 30.460 1.941 1.00 15.07 13 ILE B CA 1
ATOM 3214 C C . ILE B 1 35 ? -78.631 31.608 1.651 1.00 14.53 13 ILE B C 1
ATOM 3215 O O . ILE B 1 35 ? -79.086 32.659 1.198 1.00 14.45 13 ILE B O 1
ATOM 3220 N N . VAL B 1 36 ? -77.332 31.422 1.934 1.00 13.80 14 VAL B N 1
ATOM 3221 C CA . VAL B 1 36 ? -76.295 32.348 1.492 1.00 13.37 14 VAL B CA 1
ATOM 3222 C C . VAL B 1 36 ? -75.598 31.604 0.350 1.00 13.04 14 VAL B C 1
ATOM 3223 O O . VAL B 1 36 ? -74.922 30.588 0.579 1.00 13.00 14 VAL B O 1
ATOM 3227 N N . SER B 1 37 ? -75.774 32.103 -0.871 1.00 12.72 15 SER B N 1
ATOM 3228 C CA . SER B 1 37 ? -75.222 31.469 -2.080 1.00 12.39 15 SER B CA 1
ATOM 3229 C C . SER B 1 37 ? -74.120 32.286 -2.693 1.00 12.05 15 SER B C 1
ATOM 3230 O O . SER B 1 37 ? -74.202 33.532 -2.741 1.00 11.98 15 SER B O 1
ATOM 3233 N N . ARG B 1 38 ? -73.083 31.592 -3.158 1.00 11.66 16 ARG B N 1
ATOM 3234 C CA . ARG B 1 38 ? -72.099 32.185 -4.017 1.00 11.49 16 ARG B CA 1
ATOM 3235 C C . ARG B 1 38 ? -72.756 32.278 -5.377 1.00 11.26 16 ARG B C 1
ATOM 3236 O O . ARG B 1 38 ? -73.578 31.416 -5.760 1.00 11.11 16 ARG B O 1
ATOM 3244 N N . HIS B 1 39 ? -72.402 33.330 -6.107 1.00 10.99 17 HIS B N 1
ATOM 3245 C CA . HIS B 1 39 ? -72.806 33.490 -7.497 1.00 10.74 17 HIS B CA 1
ATOM 3246 C C . HIS B 1 39 ? -72.430 32.267 -8.323 1.00 10.69 17 HIS B C 1
ATOM 3247 O O . HIS B 1 39 ? -71.515 31.504 -7.955 1.00 10.62 17 HIS B O 1
ATOM 3254 N N . GLY B 1 40 ? -73.117 32.081 -9.444 1.00 10.60 18 GLY B N 1
ATOM 3255 C CA . GLY B 1 40 ? -72.843 30.963 -10.341 1.00 10.57 18 GLY B CA 1
ATOM 3256 C C . GLY B 1 40 ? -71.545 31.116 -11.121 1.00 10.59 18 GLY B C 1
ATOM 3257 O O . GLY B 1 40 ? -70.766 32.042 -10.876 1.00 10.51 18 GLY B O 1
ATOM 3258 N N . VAL B 1 41 ? -71.330 30.196 -12.068 1.00 10.75 19 VAL B N 1
ATOM 3259 C CA . VAL B 1 41 ? -70.125 30.179 -12.919 1.00 10.86 19 VAL B CA 1
ATOM 3260 C C . VAL B 1 41 ? -69.973 31.495 -13.646 1.00 10.99 19 VAL B C 1
ATOM 3261 O O . VAL B 1 41 ? -70.913 31.976 -14.278 1.00 11.05 19 VAL B O 1
ATOM 3265 N N . ARG B 1 42 ? -68.774 32.072 -13.539 1.00 11.12 20 ARG B N 1
ATOM 3266 C CA . ARG B 1 42 ? -68.451 33.363 -14.125 1.00 11.09 20 ARG B CA 1
ATOM 3267 C C . ARG B 1 42 ? -67.153 33.307 -14.876 1.00 11.16 20 ARG B C 1
ATOM 3268 O O . ARG B 1 42 ? -66.367 32.372 -14.709 1.00 11.21 20 ARG B O 1
ATOM 3276 N N . ALA B 1 43 ? -66.919 34.325 -15.697 1.00 11.38 21 ALA B N 1
ATOM 3277 C CA . ALA B 1 43 ? -65.651 34.494 -16.384 1.00 11.53 21 ALA B CA 1
ATOM 3278 C C . ALA B 1 43 ? -64.617 34.930 -15.362 1.00 11.84 21 ALA B C 1
ATOM 3279 O O . ALA B 1 43 ? -64.990 35.413 -14.275 1.00 11.62 21 ALA B O 1
ATOM 3281 N N . PRO B 1 44 ? -63.307 34.758 -15.684 1.00 12.31 22 PRO B N 1
ATOM 3282 C CA . PRO B 1 44 ? -62.265 35.212 -14.792 1.00 12.72 22 PRO B CA 1
ATOM 3283 C C . PRO B 1 44 ? -62.436 36.668 -14.356 1.00 13.23 22 PRO B C 1
ATOM 3284 O O . PRO B 1 44 ? -62.953 37.491 -15.111 1.00 13.27 22 PRO B O 1
ATOM 3288 N N . THR B 1 45 ? -62.000 36.941 -13.138 1.00 13.73 23 THR B N 1
ATOM 3289 C CA . THR B 1 45 ? -62.047 38.252 -12.551 1.00 14.26 23 THR B CA 1
ATOM 3290 C C . THR B 1 45 ? -61.049 39.233 -13.199 1.00 14.34 23 THR B C 1
ATOM 3291 O O . THR B 1 45 ? -61.280 40.430 -13.193 1.00 14.79 23 THR B O 1
ATOM 3295 N N . LYS B 1 46 ? -59.950 38.716 -13.746 1.00 14.36 24 LYS B N 1
ATOM 3296 C CA . LYS B 1 46 ? -58.928 39.542 -14.386 1.00 14.31 24 LYS B CA 1
ATOM 3297 C C . LYS B 1 46 ? -58.157 38.790 -15.455 1.00 14.03 24 LYS B C 1
ATOM 3298 O O . LYS B 1 46 ? -58.276 37.579 -15.586 1.00 13.95 24 LYS B O 1
ATOM 3304 N N . PHE B 1 47 ? -57.369 39.534 -16.217 1.00 13.75 25 PHE B N 1
ATOM 3305 C CA . PHE B 1 47 ? -56.563 38.968 -17.304 1.00 13.63 25 PHE B CA 1
ATOM 3306 C C . PHE B 1 47 ? -55.366 39.888 -17.496 1.00 13.38 25 PHE B C 1
ATOM 3307 O O . PHE B 1 47 ? -55.450 40.869 -18.178 1.00 13.48 25 PHE B O 1
ATOM 3315 N N . THR B 1 48 ? -54.257 39.528 -16.863 1.00 13.12 26 THR B N 1
ATOM 3316 C CA . THR B 1 48 ? -53.110 40.406 -16.698 1.00 12.93 26 THR B CA 1
ATOM 3317 C C . THR B 1 48 ? -51.830 39.910 -17.413 1.00 12.80 26 THR B C 1
ATOM 3318 O O . THR B 1 48 ? -51.786 38.743 -17.851 1.00 12.71 26 THR B O 1
ATOM 3322 N N . PRO B 1 49 ? -50.789 40.797 -17.541 1.00 12.66 27 PRO B N 1
ATOM 3323 C CA . PRO B 1 49 ? -49.491 40.425 -18.109 1.00 12.69 27 PRO B CA 1
ATOM 3324 C C . PRO B 1 49 ? -48.812 39.251 -17.423 1.00 12.75 27 PRO B C 1
ATOM 3325 O O . PRO B 1 49 ? -48.251 38.402 -18.100 1.00 12.78 27 PRO B O 1
ATOM 3329 N N . ILE B 1 50 ? -48.867 39.220 -16.083 1.00 12.95 28 ILE B N 1
ATOM 3330 C CA . ILE B 1 50 ? -48.296 38.129 -15.293 1.00 13.07 28 ILE B CA 1
ATOM 3331 C C . ILE B 1 50 ? -48.935 36.803 -15.667 1.00 13.32 28 ILE B C 1
ATOM 3332 O O . ILE B 1 50 ? -48.215 35.814 -15.869 1.00 13.39 28 ILE B O 1
ATOM 3337 N N . MET B 1 51 ? -50.276 36.785 -15.768 1.00 13.56 29 MET B N 1
ATOM 3338 C CA . MET B 1 51 ? -51.025 35.550 -16.168 1.00 13.93 29 MET B CA 1
ATOM 3339 C C . MET B 1 51 ? -50.547 35.049 -17.523 1.00 14.22 29 MET B C 1
ATOM 3340 O O . MET B 1 51 ? -50.356 33.836 -17.719 1.00 14.33 29 MET B O 1
ATOM 3345 N N . LYS B 1 52 ? -50.339 35.984 -18.451 1.00 14.47 30 LYS B N 1
ATOM 3346 C CA . LYS B 1 52 ? -49.846 35.651 -19.781 1.00 14.77 30 LYS B CA 1
ATOM 3347 C C . LYS B 1 52 ? -48.396 35.151 -19.760 1.00 14.91 30 LYS B C 1
ATOM 3348 O O . LYS B 1 52 ? -48.072 34.248 -20.485 1.00 15.11 30 LYS B O 1
ATOM 3354 N N . ASN B 1 53 ? -47.549 35.747 -18.910 1.00 15.05 31 ASN B N 1
ATOM 3355 C CA . ASN B 1 53 ? -46.105 35.423 -18.864 1.00 15.06 31 ASN B CA 1
ATOM 3356 C C . ASN B 1 53 ? -45.678 34.247 -17.948 1.00 14.83 31 ASN B C 1
ATOM 3357 O O . ASN B 1 53 ? -44.479 33.908 -17.912 1.00 14.93 31 ASN B O 1
ATOM 3362 N N . VAL B 1 54 ? -46.628 33.635 -17.230 1.00 14.52 32 VAL B N 1
ATOM 3363 C CA . VAL B 1 54 ? -46.339 32.408 -16.396 1.00 14.24 32 VAL B CA 1
ATOM 3364 C C . VAL B 1 54 ? -46.667 31.109 -17.151 1.00 14.18 32 VAL B C 1
ATOM 3365 O O . VAL B 1 54 ? -46.599 30.026 -16.585 1.00 14.23 32 VAL B O 1
ATOM 3369 N N . THR B 1 55 ? -47.023 31.224 -18.431 1.00 14.06 33 THR B N 1
ATOM 3370 C CA . THR B 1 55 ? -47.186 30.056 -19.285 1.00 13.98 33 THR B CA 1
ATOM 3371 C C . THR B 1 55 ? -46.820 30.401 -20.724 1.00 14.00 33 THR B C 1
ATOM 3372 O O . THR B 1 55 ? -47.115 31.509 -21.175 1.00 14.17 33 THR B O 1
ATOM 3376 N N . PRO B 1 56 ? -46.164 29.456 -21.459 1.00 13.93 34 PRO B N 1
ATOM 3377 C CA . PRO B 1 56 ? -45.931 29.695 -22.890 1.00 13.97 34 PRO B CA 1
ATOM 3378 C C . PRO B 1 56 ? -47.215 29.561 -23.739 1.00 13.93 34 PRO B C 1
ATOM 3379 O O . PRO B 1 56 ? -47.211 29.935 -24.899 1.00 14.20 34 PRO B O 1
ATOM 3383 N N . ASP B 1 57 ? -48.289 29.041 -23.162 1.00 13.93 35 ASP B N 1
ATOM 3384 C CA . ASP B 1 57 ? -49.556 28.876 -23.885 1.00 13.98 35 ASP B CA 1
ATOM 3385 C C . ASP B 1 57 ? -50.428 30.119 -23.765 1.00 13.87 35 ASP B C 1
ATOM 3386 O O . ASP B 1 57 ? -50.108 31.031 -23.022 1.00 13.77 35 ASP B O 1
ATOM 3391 N N . GLN B 1 58 ? -51.522 30.133 -24.524 1.00 13.94 36 GLN B N 1
ATOM 3392 C CA . GLN B 1 58 ? -52.501 31.233 -24.550 1.00 13.97 36 GLN B CA 1
ATOM 3393 C C . GLN B 1 58 ? -53.736 30.836 -23.780 1.00 14.03 36 GLN B C 1
ATOM 3394 O O . GLN B 1 58 ? -54.174 29.684 -23.857 1.00 14.04 36 GLN B O 1
ATOM 3400 N N . TRP B 1 59 ? -54.313 31.791 -23.049 1.00 14.10 37 TRP B N 1
ATOM 3401 C CA . TRP B 1 59 ? -55.525 31.536 -22.264 1.00 14.14 37 TRP B CA 1
ATOM 3402 C C . TRP B 1 59 ? -56.789 31.544 -23.141 1.00 14.45 37 TRP B C 1
ATOM 3403 O O . TRP B 1 59 ? -56.916 32.411 -24.006 1.00 14.55 37 TRP B O 1
ATOM 3414 N N . PRO B 1 60 ? -57.727 30.571 -22.922 1.00 14.72 38 PRO B N 1
ATOM 3415 C CA . PRO B 1 60 ? -59.018 30.617 -23.605 1.00 14.98 38 PRO B CA 1
ATOM 3416 C C . PRO B 1 60 ? -59.779 31.883 -23.229 1.00 15.20 38 PRO B C 1
ATOM 3417 O O . PRO B 1 60 ? -59.720 32.310 -22.066 1.00 15.05 38 PRO B O 1
ATOM 3421 N N . GLN B 1 61 ? -60.479 32.465 -24.193 1.00 15.51 39 GLN B N 1
ATOM 3422 C CA . GLN B 1 61 ? -61.224 33.697 -23.972 1.00 15.76 39 GLN B CA 1
ATOM 3423 C C . GLN B 1 61 ? -62.647 33.382 -23.595 1.00 15.78 39 GLN B C 1
ATOM 3424 O O . GLN B 1 61 ? -63.170 32.333 -23.950 1.00 15.66 39 GLN B O 1
ATOM 3430 N N . TRP B 1 62 ? -63.264 34.312 -22.871 1.00 15.95 40 TRP B N 1
ATOM 3431 C CA . TRP B 1 62 ? -64.648 34.202 -22.418 1.00 16.08 40 TRP B CA 1
ATOM 3432 C C . TRP B 1 62 ? -65.433 35.311 -23.095 1.00 16.46 40 TRP B C 1
ATOM 3433 O O . TRP B 1 62 ? -64.975 36.444 -23.099 1.00 16.73 40 TRP B O 1
ATOM 3444 N N . ASP B 1 63 ? -66.607 35.021 -23.662 1.00 16.96 41 ASP B N 1
ATOM 3445 C CA . ASP B 1 63 ? -67.373 36.136 -24.416 1.00 17.44 41 ASP B CA 1
ATOM 3446 C C . ASP B 1 63 ? -68.097 37.159 -23.526 1.00 17.25 41 ASP B C 1
ATOM 3447 O O . ASP B 1 63 ? -68.318 38.304 -23.976 1.00 17.59 41 ASP B O 1
ATOM 3452 N N . VAL B 1 64 ? -68.450 36.792 -22.295 1.00 16.93 42 VAL B N 1
ATOM 3453 C CA . VAL B 1 64 ? -69.007 37.774 -21.356 1.00 16.55 42 VAL B CA 1
ATOM 3454 C C . VAL B 1 64 ? -67.843 38.574 -20.763 1.00 16.33 42 VAL B C 1
ATOM 3455 O O . VAL B 1 64 ? -66.733 38.071 -20.713 1.00 16.27 42 VAL B O 1
ATOM 3459 N N . PRO B 1 65 ? -68.091 39.824 -20.311 1.00 16.19 43 PRO B N 1
ATOM 3460 C CA . PRO B 1 65 ? -67.015 40.609 -19.636 1.00 16.12 43 PRO B CA 1
ATOM 3461 C C . PRO B 1 65 ? -66.409 39.890 -18.416 1.00 16.03 43 PRO B C 1
ATOM 3462 O O . PRO B 1 65 ? -67.057 39.025 -17.833 1.00 16.09 43 PRO B O 1
ATOM 3466 N N . LEU B 1 66 ? -65.180 40.254 -18.048 1.00 15.87 44 LEU B N 1
ATOM 3467 C CA . LEU B 1 66 ? -64.507 39.657 -16.895 1.00 15.75 44 LEU B CA 1
ATOM 3468 C C . LEU B 1 66 ? -65.403 39.720 -15.638 1.00 15.61 44 LEU B C 1
ATOM 3469 O O . LEU B 1 66 ? -66.064 40.739 -15.386 1.00 15.56 44 LEU B O 1
ATOM 3474 N N . GLY B 1 67 ? -65.434 38.621 -14.882 1.00 15.22 45 GLY B N 1
ATOM 3475 C CA . GLY B 1 67 ? -66.195 38.547 -13.659 1.00 15.12 45 GLY B CA 1
ATOM 3476 C C . GLY B 1 67 ? -67.718 38.496 -13.753 1.00 14.98 45 GLY B C 1
ATOM 3477 O O . GLY B 1 67 ? -68.383 38.583 -12.728 1.00 14.81 45 GLY B O 1
ATOM 3478 N N . TRP B 1 68 ? -68.273 38.356 -14.964 1.00 14.84 46 TRP B N 1
ATOM 3479 C CA . TRP B 1 68 ? -69.733 38.266 -15.155 1.00 14.80 46 TRP B CA 1
ATOM 3480 C C . TRP B 1 68 ? -70.204 36.834 -15.149 1.00 14.67 46 TRP B C 1
ATOM 3481 O O . TRP B 1 68 ? -69.479 35.934 -15.587 1.00 14.46 46 TRP B O 1
ATOM 3492 N N . LEU B 1 69 ? -71.433 36.630 -14.656 1.00 14.66 47 LEU B N 1
ATOM 3493 C CA . LEU B 1 69 ? -72.102 35.327 -14.716 1.00 14.71 47 LEU B CA 1
ATOM 3494 C C . LEU B 1 69 ? -72.385 35.010 -16.166 1.00 14.76 47 LEU B C 1
ATOM 3495 O O . LEU B 1 69 ? -72.864 35.883 -16.896 1.00 14.89 47 LEU B O 1
ATOM 3500 N N . THR B 1 70 ? -72.091 33.775 -16.582 1.00 14.84 48 THR B N 1
ATOM 3501 C CA . THR B 1 70 ? -72.392 33.319 -17.934 1.00 14.87 48 THR B CA 1
ATOM 3502 C C . THR B 1 70 ? -73.786 32.689 -17.952 1.00 15.14 48 THR B C 1
ATOM 3503 O O . THR B 1 70 ? -74.247 32.220 -16.917 1.00 15.14 48 THR B O 1
ATOM 3507 N N . PRO B 1 71 ? -74.470 32.667 -19.132 1.00 15.51 49 PRO B N 1
ATOM 3508 C CA . PRO B 1 71 ? -75.788 31.997 -19.234 1.00 15.66 49 PRO B CA 1
ATOM 3509 C C . PRO B 1 71 ? -75.776 30.546 -18.715 1.00 15.88 49 PRO B C 1
ATOM 3510 O O . PRO B 1 71 ? -76.745 30.092 -18.123 1.00 15.80 49 PRO B O 1
ATOM 3514 N N . ARG B 1 72 ? -74.674 29.854 -18.944 1.00 16.20 50 ARG B N 1
ATOM 3515 C CA . ARG B 1 72 ? -74.480 28.519 -18.411 1.00 16.56 50 ARG B CA 1
ATOM 3516 C C . ARG B 1 72 ? -74.398 28.515 -16.857 1.00 16.52 50 ARG B C 1
ATOM 3517 O O . ARG B 1 72 ? -74.911 27.591 -16.213 1.00 16.44 50 ARG B O 1
ATOM 3525 N N . GLY B 1 73 ? -73.750 29.539 -16.288 1.00 16.55 51 GLY B N 1
ATOM 3526 C CA . GLY B 1 73 ? -73.692 29.724 -14.837 1.00 16.57 51 GLY B CA 1
ATOM 3527 C C . GLY B 1 73 ? -75.091 29.898 -14.268 1.00 16.56 51 GLY B C 1
ATOM 3528 O O . GLY B 1 73 ? -75.426 29.302 -13.246 1.00 16.35 51 GLY B O 1
ATOM 3529 N N . GLY B 1 74 ? -75.898 30.719 -14.949 1.00 16.64 52 GLY B N 1
ATOM 3530 C CA . GLY B 1 74 ? -77.301 30.904 -14.608 1.00 16.77 52 GLY B CA 1
ATOM 3531 C C . GLY B 1 74 ? -78.074 29.590 -14.663 1.00 16.81 52 GLY B C 1
ATOM 3532 O O . GLY B 1 74 ? -78.780 29.262 -13.735 1.00 16.82 52 GLY B O 1
ATOM 3533 N N . GLU B 1 75 ? -77.910 28.850 -15.761 1.00 16.97 53 GLU B N 1
ATOM 3534 C CA . GLU B 1 75 ? -78.588 27.537 -15.969 1.00 17.27 53 GLU B CA 1
ATOM 3535 C C . GLU B 1 75 ? -78.280 26.535 -14.836 1.00 16.99 53 GLU B C 1
ATOM 3536 O O . GLU B 1 75 ? -79.170 25.824 -14.373 1.00 17.02 53 GLU B O 1
ATOM 3542 N N . LEU B 1 76 ? -77.021 26.497 -14.399 1.00 16.82 54 LEU B N 1
ATOM 3543 C CA . LEU B 1 76 ? -76.605 25.632 -13.272 1.00 16.65 54 LEU B CA 1
ATOM 3544 C C . LEU B 1 76 ? -77.238 26.069 -11.933 1.00 16.50 54 LEU B C 1
ATOM 3545 O O . LEU B 1 76 ? -77.606 25.219 -11.122 1.00 16.32 54 LEU B O 1
ATOM 3550 N N . VAL B 1 77 ? -77.358 27.384 -11.709 1.00 16.45 55 VAL B N 1
ATOM 3551 C CA . VAL B 1 77 ? -78.035 27.890 -10.491 1.00 16.46 55 VAL B CA 1
ATOM 3552 C C . VAL B 1 77 ? -79.554 27.546 -10.549 1.00 16.50 55 VAL B C 1
ATOM 3553 O O . VAL B 1 77 ? -80.145 27.227 -9.518 1.00 16.60 55 VAL B O 1
ATOM 3557 N N . SER B 1 78 ? -80.162 27.607 -11.750 1.00 16.55 56 SER B N 1
ATOM 3558 C CA A SER B 1 78 ? -81.593 27.252 -11.916 0.50 16.60 56 SER B CA 1
ATOM 3559 C CA B SER B 1 78 ? -81.591 27.249 -11.920 0.50 16.53 56 SER B CA 1
ATOM 3560 C C . SER B 1 78 ? -81.823 25.779 -11.563 1.00 16.58 56 SER B C 1
ATOM 3561 O O . SER B 1 78 ? -82.862 25.433 -11.041 1.00 16.53 56 SER B O 1
ATOM 3566 N N . GLU B 1 79 ? -80.829 24.918 -11.855 1.00 16.65 57 GLU B N 1
ATOM 3567 C CA . GLU B 1 79 ? -80.895 23.500 -11.455 1.00 16.82 57 GLU B CA 1
ATOM 3568 C C . GLU B 1 79 ? -80.943 23.350 -9.931 1.00 16.94 57 GLU B C 1
ATOM 3569 O O . GLU B 1 79 ? -81.668 22.499 -9.426 1.00 16.83 57 GLU B O 1
ATOM 3575 N N . LEU B 1 80 ? -80.164 24.171 -9.209 1.00 17.11 58 LEU B N 1
ATOM 3576 C CA . LEU B 1 80 ? -80.232 24.196 -7.739 1.00 17.43 58 LEU B CA 1
ATOM 3577 C C . LEU B 1 80 ? -81.591 24.747 -7.285 1.00 17.86 58 LEU B C 1
ATOM 3578 O O . LEU B 1 80 ? -82.188 24.207 -6.375 1.00 17.80 58 LEU B O 1
ATOM 3583 N N . GLY B 1 81 ? -82.060 25.817 -7.938 1.00 18.59 59 GLY B N 1
ATOM 3584 C CA . GLY B 1 81 ? -83.393 26.405 -7.653 1.00 19.29 59 GLY B CA 1
ATOM 3585 C C . GLY B 1 81 ? -84.503 25.378 -7.817 1.00 19.87 59 GLY B C 1
ATOM 3586 O O . GLY B 1 81 ? -85.410 25.296 -6.987 1.00 19.99 59 GLY B O 1
ATOM 3587 N N . GLN B 1 82 ? -84.400 24.597 -8.895 1.00 20.62 60 GLN B N 1
ATOM 3588 C CA . GLN B 1 82 ? -85.331 23.510 -9.225 1.00 21.21 60 GLN B CA 1
ATOM 3589 C C . GLN B 1 82 ? -85.278 22.420 -8.163 1.00 21.51 60 GLN B C 1
ATOM 3590 O O . GLN B 1 82 ? -86.322 22.006 -7.658 1.00 21.51 60 GLN B O 1
ATOM 3596 N N . TYR B 1 83 ? -84.063 21.959 -7.824 1.00 21.91 61 TYR B N 1
ATOM 3597 C CA . TYR B 1 83 ? -83.880 20.947 -6.745 1.00 22.24 61 TYR B CA 1
ATOM 3598 C C . TYR B 1 83 ? -84.446 21.457 -5.417 1.00 22.49 61 TYR B C 1
ATOM 3599 O O . TYR B 1 83 ? -85.158 20.720 -4.728 1.00 22.33 61 TYR B O 1
ATOM 3608 N N . GLN B 1 84 ? -84.126 22.712 -5.073 1.00 22.85 62 GLN B N 1
ATOM 3609 C CA . GLN B 1 84 ? -84.603 23.308 -3.813 1.00 23.22 62 GLN B CA 1
ATOM 3610 C C . GLN B 1 84 ? -86.136 23.477 -3.783 1.00 23.71 62 GLN B C 1
ATOM 3611 O O . GLN B 1 84 ? -86.741 23.299 -2.722 1.00 23.82 62 GLN B O 1
ATOM 3617 N N . ARG B 1 85 ? -86.750 23.811 -4.934 1.00 24.21 63 ARG B N 1
ATOM 3618 C CA . ARG B 1 85 ? -88.230 23.862 -5.054 1.00 24.74 63 ARG B CA 1
ATOM 3619 C C . ARG B 1 85 ? -88.842 22.509 -4.662 1.00 24.80 63 ARG B C 1
ATOM 3620 O O . ARG B 1 85 ? -89.732 22.453 -3.831 1.00 24.64 63 ARG B O 1
ATOM 3628 N N . LEU B 1 86 ? -88.336 21.436 -5.283 1.00 25.07 64 LEU B N 1
ATOM 3629 C CA . LEU B 1 86 ? -88.808 20.055 -5.024 1.00 25.31 64 LEU B CA 1
ATOM 3630 C C . LEU B 1 86 ? -88.563 19.625 -3.584 1.00 25.72 64 LEU B C 1
ATOM 3631 O O . LEU B 1 86 ? -89.438 19.021 -2.957 1.00 25.64 64 LEU B O 1
ATOM 3636 N N . TRP B 1 87 ? -87.375 19.943 -3.059 1.00 26.33 65 TRP B N 1
ATOM 3637 C CA . TRP B 1 87 ? -87.014 19.559 -1.691 1.00 26.80 65 TRP B CA 1
ATOM 3638 C C . TRP B 1 87 ? -87.830 20.348 -0.649 1.00 27.05 65 TRP B C 1
ATOM 3639 O O . TRP B 1 87 ? -88.376 19.749 0.271 1.00 26.97 65 TRP B O 1
ATOM 3650 N N . PHE B 1 88 ? -87.908 21.675 -0.804 1.00 27.45 66 PHE B N 1
ATOM 3651 C CA . PHE B 1 88 ? -88.712 22.519 0.126 1.00 27.87 66 PHE B CA 1
ATOM 3652 C C . PHE B 1 88 ? -90.227 22.197 0.082 1.00 28.14 66 PHE B C 1
ATOM 3653 O O . PHE B 1 88 ? -90.921 22.313 1.105 1.00 28.02 66 PHE B O 1
ATOM 3661 N N . THR B 1 89 ? -90.717 21.800 -1.097 1.00 28.55 67 THR B N 1
ATOM 3662 C CA . THR B 1 89 ? -92.125 21.412 -1.279 1.00 28.87 67 THR B CA 1
ATOM 3663 C C . THR B 1 89 ? -92.418 20.058 -0.608 1.00 29.22 67 THR B C 1
ATOM 3664 O O . THR B 1 89 ? -93.468 19.902 0.014 1.00 29.31 67 THR B O 1
ATOM 3668 N N . SER B 1 90 ? -91.490 19.098 -0.728 1.00 29.65 68 SER B N 1
ATOM 3669 C CA . SER B 1 90 ? -91.654 17.769 -0.103 1.00 30.07 68 SER B CA 1
ATOM 3670 C C . SER B 1 90 ? -91.668 17.823 1.439 1.00 30.46 68 SER B C 1
ATOM 3671 O O . SER B 1 90 ? -92.266 16.960 2.074 1.00 30.42 68 SER B O 1
ATOM 3674 N N . LYS B 1 91 ? -90.993 18.831 2.012 1.00 30.99 69 LYS B N 1
ATOM 3675 C CA . LYS B 1 91 ? -90.969 19.054 3.469 1.00 31.45 69 LYS B CA 1
ATOM 3676 C C . LYS B 1 91 ? -92.081 20.006 3.943 1.00 31.79 69 LYS B C 1
ATOM 3677 O O . LYS B 1 91 ? -92.193 20.250 5.136 1.00 31.93 69 LYS B O 1
ATOM 3683 N N . GLY B 1 92 ? -92.889 20.537 3.015 1.00 32.26 70 GLY B N 1
ATOM 3684 C CA . GLY B 1 92 ? -93.996 21.445 3.351 1.00 32.70 70 GLY B CA 1
ATOM 3685 C C . GLY B 1 92 ? -93.654 22.917 3.580 1.00 33.13 70 GLY B C 1
ATOM 3686 O O . GLY B 1 92 ? -94.527 23.683 3.989 1.00 33.29 70 GLY B O 1
ATOM 3687 N N . LEU B 1 93 ? -92.395 23.323 3.324 1.00 33.59 71 LEU B N 1
ATOM 3688 C CA . LEU B 1 93 ? -91.971 24.734 3.503 1.00 33.87 71 LEU B CA 1
ATOM 3689 C C . LEU B 1 93 ? -92.711 25.652 2.541 1.00 34.15 71 LEU B C 1
ATOM 3690 O O . LEU B 1 93 ? -93.178 26.722 2.932 1.00 34.20 71 LEU B O 1
ATOM 3695 N N . LEU B 1 94 ? -92.797 25.217 1.282 1.00 34.53 72 LEU B N 1
ATOM 3696 C CA . LEU B 1 94 ? -93.552 25.895 0.232 1.00 34.82 72 LEU B CA 1
ATOM 3697 C C . LEU B 1 94 ? -94.687 24.964 -0.166 1.00 35.21 72 LEU B C 1
ATOM 3698 O O . LEU B 1 94 ? -94.470 23.752 -0.296 1.00 35.21 72 LEU B O 1
ATOM 3703 N N . ASN B 1 95 ? -95.897 25.512 -0.357 1.00 35.75 73 ASN B N 1
ATOM 3704 C CA . ASN B 1 95 ? -97.067 24.691 -0.775 1.00 36.16 73 ASN B CA 1
ATOM 3705 C C . ASN B 1 95 ? -96.890 24.167 -2.201 1.00 36.32 73 ASN B C 1
ATOM 3706 O O . ASN B 1 95 ? -96.243 24.822 -3.021 1.00 36.40 73 ASN B O 1
ATOM 3711 N N . ASN B 1 96 ? -97.454 22.981 -2.487 1.00 36.48 74 ASN B N 1
ATOM 3712 C CA . ASN B 1 96 ? -97.334 22.352 -3.822 1.00 36.59 74 ASN B CA 1
ATOM 3713 C C . ASN B 1 96 ? -98.333 23.016 -4.786 1.00 36.61 74 ASN B C 1
ATOM 3714 O O . ASN B 1 96 ? -99.398 22.462 -5.119 1.00 36.78 74 ASN B O 1
ATOM 3719 N N . GLN B 1 97 ? -97.958 24.221 -5.216 1.00 36.45 75 GLN B N 1
ATOM 3720 C CA . GLN B 1 97 ? -98.770 25.082 -6.086 1.00 36.33 75 GLN B CA 1
ATOM 3721 C C . GLN B 1 97 ? -97.862 25.658 -7.171 1.00 35.94 75 GLN B C 1
ATOM 3722 O O . GLN B 1 97 ? -96.665 25.334 -7.205 1.00 36.07 75 GLN B O 1
ATOM 3728 N N . THR B 1 98 ? -98.402 26.492 -8.054 1.00 35.41 76 THR B N 1
ATOM 3729 C CA . THR B 1 98 ? -97.594 27.060 -9.160 1.00 34.94 76 THR B CA 1
ATOM 3730 C C . THR B 1 98 ? -96.585 28.098 -8.642 1.00 34.41 76 THR B C 1
ATOM 3731 O O . THR B 1 98 ? -95.363 27.997 -8.927 1.00 34.38 76 THR B O 1
ATOM 3735 N N . CYS B 1 99 ? -97.091 29.080 -7.887 1.00 33.62 77 CYS B N 1
ATOM 3736 C CA . CYS B 1 99 ? -96.260 30.153 -7.344 1.00 32.91 77 CYS B CA 1
ATOM 3737 C C . CYS B 1 99 ? -96.382 30.255 -5.831 1.00 32.73 77 CYS B C 1
ATOM 3738 O O . CYS B 1 99 ? -97.485 30.087 -5.294 1.00 32.75 77 CYS B O 1
ATOM 3741 N N . PRO B 1 100 ? -95.238 30.532 -5.124 1.00 32.37 78 PRO B N 1
ATOM 3742 C CA . PRO B 1 100 ? -95.309 30.714 -3.682 1.00 32.10 78 PRO B CA 1
ATOM 3743 C C . PRO B 1 100 ? -96.187 31.900 -3.293 1.00 31.79 78 PRO B C 1
ATOM 3744 O O . PRO B 1 100 ? -96.272 32.883 -4.040 1.00 31.70 78 PRO B O 1
ATOM 3748 N N . SER B 1 101 ? -96.826 31.800 -2.127 1.00 31.46 79 SER B N 1
ATOM 3749 C CA . SER B 1 101 ? -97.735 32.841 -1.649 1.00 31.16 79 SER B CA 1
ATOM 3750 C C . SER B 1 101 ? -96.969 34.130 -1.320 1.00 30.84 79 SER B C 1
ATOM 3751 O O . SER B 1 101 ? -95.745 34.086 -1.094 1.00 30.87 79 SER B O 1
ATOM 3754 N N . PRO B 1 102 ? -97.674 35.289 -1.297 1.00 30.31 80 PRO B N 1
ATOM 3755 C CA . PRO B 1 102 ? -96.966 36.548 -0.998 1.00 29.90 80 PRO B CA 1
ATOM 3756 C C . PRO B 1 102 ? -96.274 36.509 0.374 1.00 29.38 80 PRO B C 1
ATOM 3757 O O . PRO B 1 102 ? -96.822 35.937 1.337 1.00 29.38 80 PRO B O 1
ATOM 3761 N N . GLY B 1 103 ? -95.081 37.099 0.450 1.00 28.66 81 GLY B N 1
ATOM 3762 C CA . GLY B 1 103 ? -94.294 37.095 1.678 1.00 27.97 81 GLY B CA 1
ATOM 3763 C C . GLY B 1 103 ? -93.661 35.762 2.071 1.00 27.28 81 GLY B C 1
ATOM 3764 O O . GLY B 1 103 ? -93.191 35.629 3.208 1.00 27.40 81 GLY B O 1
ATOM 3765 N N . GLN B 1 104 ? -93.639 34.780 1.157 1.00 26.42 82 GLN B N 1
ATOM 3766 C CA . GLN B 1 104 ? -93.004 33.461 1.424 1.00 25.87 82 GLN B CA 1
ATOM 3767 C C . GLN B 1 104 ? -91.554 33.385 0.946 1.00 24.96 82 GLN B C 1
ATOM 3768 O O . GLN B 1 104 ? -90.724 32.732 1.589 1.00 24.86 82 GLN B O 1
ATOM 3774 N N . VAL B 1 105 ? -91.263 34.038 -0.182 1.00 23.90 83 VAL B N 1
ATOM 3775 C CA . VAL B 1 105 ? -89.938 34.019 -0.777 1.00 23.04 83 VAL B CA 1
ATOM 3776 C C . VAL B 1 105 ? -89.453 35.441 -0.990 1.00 22.25 83 VAL B C 1
ATOM 3777 O O . VAL B 1 105 ? -90.187 36.277 -1.494 1.00 22.30 83 VAL B O 1
ATOM 3781 N N . ALA B 1 106 ? -88.209 35.693 -0.580 1.00 21.29 84 ALA B N 1
ATOM 3782 C CA . ALA B 1 106 ? -87.532 36.965 -0.791 1.00 20.50 84 ALA B CA 1
ATOM 3783 C C . ALA B 1 106 ? -86.091 36.678 -1.247 1.00 19.76 84 ALA B C 1
ATOM 3784 O O . ALA B 1 106 ? -85.481 35.707 -0.804 1.00 19.63 84 ALA B O 1
ATOM 3786 N N . VAL B 1 107 ? -85.566 37.518 -2.136 1.00 18.95 85 VAL B N 1
ATOM 3787 C CA . VAL B 1 107 ? -84.188 37.377 -2.638 1.00 18.23 85 VAL B CA 1
ATOM 3788 C C . VAL B 1 107 ? -83.424 38.695 -2.500 1.00 17.64 85 VAL B C 1
ATOM 3789 O O . VAL B 1 107 ? -83.945 39.751 -2.837 1.00 17.67 85 VAL B O 1
ATOM 3793 N N . ILE B 1 108 ? -82.193 38.601 -1.988 1.00 16.90 86 ILE B N 1
ATOM 3794 C CA . ILE B 1 108 ? -81.263 39.722 -1.880 1.00 16.31 86 ILE B CA 1
ATOM 3795 C C . ILE B 1 108 ? -80.018 39.384 -2.684 1.00 15.94 86 ILE B C 1
ATOM 3796 O O . ILE B 1 108 ? -79.518 38.266 -2.602 1.00 15.85 86 ILE B O 1
ATOM 3801 N N . ALA B 1 109 ? -79.522 40.352 -3.452 1.00 15.51 87 ALA B N 1
ATOM 3802 C CA . ALA B 1 109 ? -78.305 40.191 -4.229 1.00 15.21 87 ALA B CA 1
ATOM 3803 C C . ALA B 1 109 ? -77.379 41.377 -4.029 1.00 14.85 87 ALA B C 1
ATOM 3804 O O . ALA B 1 109 ? -77.844 42.531 -3.810 1.00 14.84 87 ALA B O 1
ATOM 3806 N N . ASP B 1 110 ? -76.069 41.108 -4.107 1.00 14.25 88 ASP B N 1
ATOM 3807 C CA . ASP B 1 110 ? -75.073 42.150 -4.083 1.00 14.02 88 ASP B CA 1
ATOM 3808 C C . ASP B 1 110 ? -75.210 42.917 -5.449 1.00 13.97 88 ASP B C 1
ATOM 3809 O O . ASP B 1 110 ? -75.827 42.414 -6.387 1.00 13.45 88 ASP B O 1
ATOM 3814 N N . THR B 1 111 ? -74.632 44.119 -5.536 1.00 14.04 89 THR B N 1
ATOM 3815 C CA . THR B 1 111 ? -74.824 45.010 -6.720 1.00 14.24 89 THR B CA 1
ATOM 3816 C C . THR B 1 111 ? -74.164 44.536 -8.040 1.00 14.20 89 THR B C 1
ATOM 3817 O O . THR B 1 111 ? -74.412 45.129 -9.094 1.00 14.27 89 THR B O 1
ATOM 3821 N N . ASP B 1 112 ? -73.343 43.484 -7.990 1.00 14.17 90 ASP B N 1
ATOM 3822 C CA . ASP B 1 112 ? -72.689 42.986 -9.195 1.00 14.07 90 ASP B CA 1
ATOM 3823 C C . ASP B 1 112 ? -73.675 42.244 -10.068 1.00 13.90 90 ASP B C 1
ATOM 3824 O O . ASP B 1 112 ? -74.664 41.672 -9.568 1.00 13.81 90 ASP B O 1
ATOM 3829 N N . GLN B 1 113 ? -73.405 42.265 -11.380 1.00 13.61 91 GLN B N 1
ATOM 3830 C CA . GLN B 1 113 ? -74.156 41.487 -12.351 1.00 13.52 91 GLN B CA 1
ATOM 3831 C C . GLN B 1 113 ? -74.164 40.015 -11.962 1.00 13.58 91 GLN B C 1
ATOM 3832 O O . GLN B 1 113 ? -75.212 39.362 -12.051 1.00 13.57 91 GLN B O 1
ATOM 3838 N N . ARG B 1 114 ? -73.004 39.491 -11.523 1.00 13.59 92 ARG B N 1
ATOM 3839 C CA . ARG B 1 114 ? -72.889 38.038 -11.202 1.00 13.72 92 ARG B CA 1
ATOM 3840 C C . ARG B 1 114 ? -73.796 37.565 -10.076 1.00 13.66 92 ARG B C 1
ATOM 3841 O O . ARG B 1 114 ? -74.374 36.475 -10.161 1.00 13.70 92 ARG B O 1
ATOM 3849 N N . THR B 1 115 ? -73.918 38.382 -9.034 1.00 13.68 93 THR B N 1
ATOM 3850 C CA . THR B 1 115 ? -74.796 38.073 -7.912 1.00 13.67 93 THR B CA 1
ATOM 3851 C C . THR B 1 115 ? -76.268 38.335 -8.305 1.00 13.75 93 THR B C 1
ATOM 3852 O O . THR B 1 115 ? -77.120 37.503 -8.064 1.00 13.61 93 THR B O 1
ATOM 3856 N N . ARG B 1 116 ? -76.531 39.492 -8.915 1.00 14.00 94 ARG B N 1
ATOM 3857 C CA . ARG B 1 116 ? -77.894 39.869 -9.370 1.00 14.28 94 ARG B CA 1
ATOM 3858 C C . ARG B 1 116 ? -78.515 38.833 -10.312 1.00 14.23 94 ARG B C 1
ATOM 3859 O O . ARG B 1 116 ? -79.665 38.433 -10.110 1.00 14.16 94 ARG B O 1
ATOM 3867 N N . LYS B 1 117 ? -77.748 38.405 -11.323 1.00 14.25 95 LYS B N 1
ATOM 3868 C CA . LYS B 1 117 ? -78.199 37.349 -12.249 1.00 14.33 95 LYS B CA 1
ATOM 3869 C C . LYS B 1 117 ? -78.235 35.960 -11.596 1.00 14.27 95 LYS B C 1
ATOM 3870 O O . LYS B 1 117 ? -78.937 35.078 -12.093 1.00 14.02 95 LYS B O 1
ATOM 3876 N N . THR B 1 118 ? -77.474 35.751 -10.506 1.00 14.35 96 THR B N 1
ATOM 3877 C CA . THR B 1 118 ? -77.594 34.484 -9.734 1.00 14.47 96 THR B CA 1
ATOM 3878 C C . THR B 1 118 ? -78.967 34.469 -9.003 1.00 14.51 96 THR B C 1
ATOM 3879 O O . THR B 1 118 ? -79.616 33.433 -8.939 1.00 14.57 96 THR B O 1
ATOM 3883 N N . GLY B 1 119 ? -79.387 35.624 -8.470 1.00 14.62 97 GLY B N 1
ATOM 3884 C CA . GLY B 1 119 ? -80.734 35.772 -7.874 1.00 14.76 97 GLY B CA 1
ATOM 3885 C C . GLY B 1 119 ? -81.816 35.468 -8.914 1.00 14.92 97 GLY B C 1
ATOM 3886 O O . GLY B 1 119 ? -82.768 34.717 -8.644 1.00 14.77 97 GLY B O 1
ATOM 3887 N N . GLU B 1 120 ? -81.651 36.054 -10.110 1.00 15.10 98 GLU B N 1
ATOM 3888 C CA . GLU B 1 120 ? -82.563 35.817 -11.247 1.00 15.24 98 GLU B CA 1
ATOM 3889 C C . GLU B 1 120 ? -82.608 34.357 -11.589 1.00 15.17 98 GLU B C 1
ATOM 3890 O O . GLU B 1 120 ? -83.700 33.756 -11.654 1.00 15.16 98 GLU B O 1
ATOM 3896 N N . ALA B 1 121 ? -81.419 33.786 -11.810 1.00 15.10 99 ALA B N 1
ATOM 3897 C CA . ALA B 1 121 ? -81.276 32.378 -12.188 1.00 15.12 99 ALA B CA 1
ATOM 3898 C C . ALA B 1 121 ? -81.857 31.422 -11.141 1.00 15.21 99 ALA B C 1
ATOM 3899 O O . ALA B 1 121 ? -82.512 30.425 -11.509 1.00 15.15 99 ALA B O 1
ATOM 3901 N N . PHE B 1 122 ? -81.636 31.714 -9.847 1.00 15.30 100 PHE B N 1
ATOM 3902 C CA . PHE B 1 122 ? -82.191 30.854 -8.769 1.00 15.40 100 PHE B CA 1
ATOM 3903 C C . PHE B 1 122 ? -83.736 30.828 -8.798 1.00 15.65 100 PHE B C 1
ATOM 3904 O O . PHE B 1 122 ? -84.331 29.757 -8.670 1.00 15.55 100 PHE B O 1
ATOM 3912 N N . LEU B 1 123 ? -84.360 32.002 -8.972 1.00 16.04 101 LEU B N 1
ATOM 3913 C CA . LEU B 1 123 ? -85.842 32.104 -9.075 1.00 16.50 101 LEU B CA 1
ATOM 3914 C C . LEU B 1 123 ? -86.388 31.406 -10.316 1.00 17.07 101 LEU B C 1
ATOM 3915 O O . LEU B 1 123 ? -87.483 30.833 -10.265 1.00 17.22 101 LEU B O 1
ATOM 3920 N N . ALA B 1 124 ? -85.629 31.448 -11.430 1.00 17.58 102 ALA B N 1
ATOM 3921 C CA . ALA B 1 124 ? -86.024 30.757 -12.676 1.00 17.98 102 ALA B CA 1
ATOM 3922 C C . ALA B 1 124 ? -86.192 29.239 -12.463 1.00 18.40 102 ALA B C 1
ATOM 3923 O O . ALA B 1 124 ? -87.010 28.591 -13.142 1.00 18.49 102 ALA B O 1
ATOM 3925 N N . GLY B 1 125 ? -85.418 28.688 -11.529 1.00 18.81 103 GLY B N 1
ATOM 3926 C CA . GLY B 1 125 ? -85.524 27.291 -11.137 1.00 19.17 103 GLY B CA 1
ATOM 3927 C C . GLY B 1 125 ? -86.574 27.060 -10.065 1.00 19.54 103 GLY B C 1
ATOM 3928 O O . GLY B 1 125 ? -87.367 26.120 -10.164 1.00 19.67 103 GLY B O 1
ATOM 3929 N N . LEU B 1 126 ? -86.571 27.931 -9.041 1.00 19.88 104 LEU B N 1
ATOM 3930 C CA . LEU B 1 126 ? -87.442 27.800 -7.870 1.00 20.09 104 LEU B CA 1
ATOM 3931 C C . LEU B 1 126 ? -88.903 28.118 -8.154 1.00 20.37 104 LEU B C 1
ATOM 3932 O O . LEU B 1 126 ? -89.787 27.353 -7.780 1.00 20.37 104 LEU B O 1
ATOM 3937 N N . ALA B 1 127 ? -89.133 29.257 -8.801 1.00 20.76 105 ALA B N 1
ATOM 3938 C CA . ALA B 1 127 ? -90.471 29.777 -9.049 1.00 21.04 105 ALA B CA 1
ATOM 3939 C C . ALA B 1 127 ? -90.552 30.479 -10.425 1.00 21.37 105 ALA B C 1
ATOM 3940 O O . ALA B 1 127 ? -90.756 31.694 -10.498 1.00 21.28 105 ALA B O 1
ATOM 3942 N N . PRO B 1 128 ? -90.388 29.701 -11.525 1.00 21.98 106 PRO B N 1
ATOM 3943 C CA . PRO B 1 128 ? -90.445 30.306 -12.874 1.00 22.39 106 PRO B CA 1
ATOM 3944 C C . PRO B 1 128 ? -91.804 30.920 -13.155 1.00 22.94 106 PRO B C 1
ATOM 3945 O O . PRO B 1 128 ? -92.828 30.351 -12.762 1.00 22.98 106 PRO B O 1
ATOM 3949 N N . LYS B 1 129 ? -91.793 32.073 -13.818 1.00 23.56 107 LYS B N 1
ATOM 3950 C CA . LYS B 1 129 ? -93.004 32.798 -14.208 1.00 24.13 107 LYS B CA 1
ATOM 3951 C C . LYS B 1 129 ? -93.836 33.324 -13.003 1.00 24.35 107 LYS B C 1
ATOM 3952 O O . LYS B 1 129 ? -95.042 33.523 -13.139 1.00 24.50 107 LYS B O 1
ATOM 3958 N N . CYS B 1 130 ? -93.173 33.546 -11.849 1.00 24.57 108 CYS B N 1
ATOM 3959 C CA . CYS B 1 130 ? -93.810 34.109 -10.636 1.00 24.78 108 CYS B CA 1
ATOM 3960 C C . CYS B 1 130 ? -93.476 35.600 -10.411 1.00 24.42 108 CYS B C 1
ATOM 3961 O O . CYS B 1 130 ? -94.070 36.227 -9.544 1.00 24.29 108 CYS B O 1
ATOM 3964 N N . GLN B 1 131 ? -92.523 36.139 -11.202 1.00 24.22 109 GLN B N 1
ATOM 3965 C CA A GLN B 1 131 ? -92.114 37.563 -11.144 0.50 24.10 109 GLN B CA 1
ATOM 3966 C CA B GLN B 1 131 ? -92.114 37.562 -11.149 0.50 24.10 109 GLN B CA 1
ATOM 3967 C C . GLN B 1 131 ? -91.637 38.007 -9.742 1.00 23.96 109 GLN B C 1
ATOM 3968 O O . GLN B 1 131 ? -91.822 39.173 -9.342 1.00 23.99 109 GLN B O 1
ATOM 3979 N N . ILE B 1 132 ? -91.017 37.080 -8.989 1.00 23.67 110 ILE B N 1
ATOM 3980 C CA . ILE B 1 132 ? -90.495 37.411 -7.649 1.00 23.33 110 ILE B CA 1
ATOM 3981 C C . ILE B 1 132 ? -89.286 38.364 -7.819 1.00 23.12 110 ILE B C 1
ATOM 3982 O O . ILE B 1 132 ? -88.406 38.115 -8.624 1.00 23.03 110 ILE B O 1
ATOM 3987 N N . GLN B 1 133 ? -89.279 39.439 -7.046 1.00 22.96 111 GLN B N 1
ATOM 3988 C CA . GLN B 1 133 ? -88.239 40.460 -7.115 1.00 22.81 111 GLN B CA 1
ATOM 3989 C C . GLN B 1 133 ? -86.864 40.008 -6.571 1.00 22.62 111 GLN B C 1
ATOM 3990 O O . GLN B 1 133 ? -86.790 39.244 -5.604 1.00 22.41 111 GLN B O 1
ATOM 3996 N N . VAL B 1 134 ? -85.801 40.507 -7.222 1.00 22.46 112 VAL B N 1
ATOM 3997 C CA . VAL B 1 134 ? -84.436 40.362 -6.773 1.00 22.45 112 VAL B CA 1
ATOM 3998 C C . VAL B 1 134 ? -84.079 41.723 -6.201 1.00 22.56 112 VAL B C 1
ATOM 3999 O O . VAL B 1 134 ? -83.951 42.690 -6.951 1.00 22.31 112 VAL B O 1
ATOM 4003 N N . HIS B 1 135 ? -83.937 41.809 -4.869 1.00 22.80 113 HIS B N 1
ATOM 4004 C CA . HIS B 1 135 ? -83.567 43.072 -4.215 1.00 23.06 113 HIS B CA 1
ATOM 4005 C C . HIS B 1 135 ? -82.056 43.303 -4.279 1.00 23.53 113 HIS B C 1
ATOM 4006 O O . HIS B 1 135 ? -81.259 42.351 -4.194 1.00 23.39 113 HIS B O 1
ATOM 4013 N N . TYR B 1 136 ? -81.683 44.570 -4.426 1.00 24.13 114 TYR B N 1
ATOM 4014 C CA . TYR B 1 136 ? -80.282 45.012 -4.457 1.00 24.74 114 TYR B CA 1
ATOM 4015 C C . TYR B 1 136 ? -80.241 46.527 -4.339 1.00 25.75 114 TYR B C 1
ATOM 4016 O O . TYR B 1 136 ? -81.226 47.190 -4.661 1.00 25.56 114 TYR B O 1
ATOM 4025 N N . GLN B 1 137 ? -79.107 47.071 -3.883 1.00 27.03 115 GLN B N 1
ATOM 4026 C CA . GLN B 1 137 ? -78.940 48.529 -3.789 1.00 28.25 115 GLN B CA 1
ATOM 4027 C C . GLN B 1 137 ? -78.934 49.093 -5.197 1.00 29.15 115 GLN B C 1
ATOM 4028 O O . GLN B 1 137 ? -78.227 48.587 -6.048 1.00 29.07 115 GLN B O 1
ATOM 4034 N N . LYS B 1 138 ? -79.738 50.140 -5.430 1.00 30.53 116 LYS B N 1
ATOM 4035 C CA . LYS B 1 138 ? -79.879 50.753 -6.780 1.00 31.58 116 LYS B CA 1
ATOM 4036 C C . LYS B 1 138 ? -78.731 51.698 -7.141 1.00 32.60 116 LYS B C 1
ATOM 4037 O O . LYS B 1 138 ? -78.540 51.996 -8.333 1.00 32.75 116 LYS B O 1
ATOM 4043 N N . ASP B 1 139 ? -77.966 52.182 -6.141 1.00 33.79 117 ASP B N 1
ATOM 4044 C CA . ASP B 1 139 ? -76.729 52.940 -6.424 1.00 34.73 117 ASP B CA 1
ATOM 4045 C C . ASP B 1 139 ? -75.687 51.871 -6.811 1.00 35.30 117 ASP B C 1
ATOM 4046 O O . ASP B 1 139 ? -74.834 51.461 -5.995 1.00 35.46 117 ASP B O 1
ATOM 4051 N N . GLU B 1 140 ? -75.773 51.426 -8.075 1.00 36.00 118 GLU B N 1
ATOM 4052 C CA . GLU B 1 140 ? -74.961 50.280 -8.595 1.00 36.47 118 GLU B CA 1
ATOM 4053 C C . GLU B 1 140 ? -73.452 50.572 -8.834 1.00 36.67 118 GLU B C 1
ATOM 4054 O O . GLU B 1 140 ? -72.698 49.652 -9.228 1.00 36.85 118 GLU B O 1
ATOM 4060 N N . GLU B 1 141 ? -73.028 51.832 -8.603 1.00 36.79 119 GLU B N 1
ATOM 4061 C CA . GLU B 1 141 ? -71.620 52.221 -8.641 1.00 36.84 119 GLU B CA 1
ATOM 4062 C C . GLU B 1 141 ? -71.001 51.818 -7.286 1.00 36.56 119 GLU B C 1
ATOM 4063 O O . GLU B 1 141 ? -69.967 51.109 -7.219 1.00 36.74 119 GLU B O 1
ATOM 4069 N N . LYS B 1 142 ? -71.669 52.283 -6.212 1.00 36.01 120 LYS B N 1
ATOM 4070 C CA . LYS B 1 142 ? -71.243 52.119 -4.800 1.00 35.51 120 LYS B CA 1
ATOM 4071 C C . LYS B 1 142 ? -71.326 50.632 -4.319 1.00 34.71 120 LYS B C 1
ATOM 4072 O O . LYS B 1 142 ? -71.871 49.755 -5.044 1.00 34.89 120 LYS B O 1
ATOM 4078 N N . ASN B 1 143 ? -70.782 50.353 -3.118 1.00 33.56 121 ASN B N 1
ATOM 4079 C CA . ASN B 1 143 ? -70.781 48.974 -2.558 1.00 32.62 121 ASN B CA 1
ATOM 4080 C C . ASN B 1 143 ? -71.907 48.728 -1.552 1.00 31.49 121 ASN B C 1
ATOM 4081 O O . ASN B 1 143 ? -72.347 49.656 -0.863 1.00 31.48 121 ASN B O 1
ATOM 4086 N N . ASP B 1 144 ? -72.362 47.470 -1.479 1.00 30.05 122 ASP B N 1
ATOM 4087 C CA . ASP B 1 144 ? -73.385 47.055 -0.523 1.00 28.98 122 ASP B CA 1
ATOM 4088 C C . ASP B 1 144 ? -72.657 46.531 0.727 1.00 28.17 122 ASP B C 1
ATOM 4089 O O . ASP B 1 144 ? -72.018 45.487 0.651 1.00 28.00 122 ASP B O 1
ATOM 4094 N N . PRO B 1 145 ? -72.763 47.252 1.885 1.00 27.23 123 PRO B N 1
ATOM 4095 C CA . PRO B 1 145 ? -72.034 46.853 3.121 1.00 26.65 123 PRO B CA 1
ATOM 4096 C C . PRO B 1 145 ? -72.420 45.491 3.742 1.00 26.07 123 PRO B C 1
ATOM 4097 O O . PRO B 1 145 ? -71.658 44.967 4.543 1.00 25.94 123 PRO B O 1
ATOM 4101 N N . LEU B 1 146 ? -73.584 44.936 3.384 1.00 25.44 124 LEU B N 1
ATOM 4102 C CA . LEU B 1 146 ? -73.975 43.575 3.825 1.00 25.03 124 LEU B CA 1
ATOM 4103 C C . LEU B 1 146 ? -72.948 42.535 3.396 1.00 24.67 124 LEU B C 1
ATOM 4104 O O . LEU B 1 146 ? -72.681 41.587 4.126 1.00 24.48 124 LEU B O 1
ATOM 4109 N N . PHE B 1 147 ? -72.386 42.738 2.200 1.00 24.36 125 PHE B N 1
ATOM 4110 C CA . PHE B 1 147 ? -71.384 41.849 1.617 1.00 24.15 125 PHE B CA 1
ATOM 4111 C C . PHE B 1 147 ? -69.945 42.299 1.868 1.00 24.41 125 PHE B C 1
ATOM 4112 O O . PHE B 1 147 ? -69.049 41.472 1.838 1.00 24.21 125 PHE B O 1
ATOM 4120 N N . ASN B 1 148 ? -69.732 43.608 2.110 1.00 24.82 126 ASN B N 1
ATOM 4121 C CA . ASN B 1 148 ? -68.387 44.187 2.319 1.00 25.21 126 ASN B CA 1
ATOM 4122 C C . ASN B 1 148 ? -68.390 45.292 3.409 1.00 25.18 126 ASN B C 1
ATOM 4123 O O . ASN B 1 148 ? -68.223 46.480 3.090 1.00 25.05 126 ASN B O 1
ATOM 4128 N N . PRO B 1 149 ? -68.577 44.914 4.691 1.00 25.32 127 PRO B N 1
ATOM 4129 C CA . PRO B 1 149 ? -68.668 45.925 5.758 1.00 25.56 127 PRO B CA 1
ATOM 4130 C C . PRO B 1 149 ? -67.358 46.672 6.082 1.00 25.95 127 PRO B C 1
ATOM 4131 O O . PRO B 1 149 ? -67.418 47.803 6.537 1.00 25.81 127 PRO B O 1
ATOM 4135 N N . VAL B 1 150 ? -66.198 46.061 5.829 1.00 26.53 128 VAL B N 1
ATOM 4136 C CA . VAL B 1 150 ? -64.904 46.710 6.176 1.00 27.08 128 VAL B CA 1
ATOM 4137 C C . VAL B 1 150 ? -64.596 47.986 5.280 1.00 27.71 128 VAL B C 1
ATOM 4138 O O . VAL B 1 150 ? -63.626 48.694 5.530 1.00 27.84 128 VAL B O 1
ATOM 4142 N N . LYS B 1 151 ? -65.445 48.248 4.259 1.00 28.44 129 LYS B N 1
ATOM 4143 C CA . LYS B 1 151 ? -65.433 49.512 3.491 1.00 28.97 129 LYS B CA 1
ATOM 4144 C C . LYS B 1 151 ? -66.240 50.651 4.234 1.00 29.23 129 LYS B C 1
ATOM 4145 O O . LYS B 1 151 ? -66.277 51.774 3.770 1.00 29.22 129 LYS B O 1
ATOM 4151 N N . MET B 1 152 ? -66.885 50.332 5.368 1.00 29.61 130 MET B N 1
ATOM 4152 C CA . MET B 1 152 ? -67.558 51.349 6.202 1.00 29.80 130 MET B CA 1
ATOM 4153 C C . MET B 1 152 ? -66.542 52.032 7.078 1.00 29.80 130 MET B C 1
ATOM 4154 O O . MET B 1 152 ? -65.502 51.444 7.409 1.00 29.95 130 MET B O 1
ATOM 4159 N N . GLY B 1 153 ? -66.835 53.274 7.462 1.00 29.76 131 GLY B N 1
ATOM 4160 C CA . GLY B 1 153 ? -65.970 54.037 8.376 1.00 29.68 131 GLY B CA 1
ATOM 4161 C C . GLY B 1 153 ? -65.979 53.413 9.771 1.00 29.50 131 GLY B C 1
ATOM 4162 O O . GLY B 1 153 ? -64.914 53.244 10.382 1.00 29.66 131 GLY B O 1
ATOM 4163 N N . LYS B 1 154 ? -67.196 53.062 10.259 1.00 29.27 132 LYS B N 1
ATOM 4164 C CA A LYS B 1 154 ? -67.385 52.407 11.587 0.50 29.08 132 LYS B CA 1
ATOM 4165 C CA B LYS B 1 154 ? -67.372 52.432 11.590 0.50 29.10 132 LYS B CA 1
ATOM 4166 C C . LYS B 1 154 ? -66.608 51.097 11.761 1.00 28.86 132 LYS B C 1
ATOM 4167 O O . LYS B 1 154 ? -66.216 50.747 12.896 1.00 28.97 132 LYS B O 1
ATOM 4178 N N . CYS B 1 155 ? -66.397 50.370 10.641 1.00 28.22 133 CYS B N 1
ATOM 4179 C CA . CYS B 1 155 ? -65.743 49.049 10.638 1.00 27.55 133 CYS B CA 1
ATOM 4180 C C . CYS B 1 155 ? -64.375 48.990 9.896 1.00 27.03 133 CYS B C 1
ATOM 4181 O O . CYS B 1 155 ? -64.317 49.035 8.659 1.00 27.01 133 CYS B O 1
ATOM 4184 N N . SER B 1 156 ? -63.292 48.887 10.683 1.00 26.24 134 SER B N 1
ATOM 4185 C CA . SER B 1 156 ? -61.923 48.735 10.174 1.00 25.74 134 SER B CA 1
ATOM 4186 C C . SER B 1 156 ? -61.174 47.633 10.916 1.00 25.02 134 SER B C 1
ATOM 4187 O O . SER B 1 156 ? -61.461 47.347 12.073 1.00 25.01 134 SER B O 1
ATOM 4190 N N . PHE B 1 157 ? -60.213 47.026 10.236 1.00 24.21 135 PHE B N 1
ATOM 4191 C CA . PHE B 1 157 ? -59.357 46.024 10.837 1.00 23.63 135 PHE B CA 1
ATOM 4192 C C . PHE B 1 157 ? -58.281 46.671 11.684 1.00 23.21 135 PHE B C 1
ATOM 4193 O O . PHE B 1 157 ? -57.784 47.724 11.315 1.00 23.16 135 PHE B O 1
ATOM 4201 N N . ASN B 1 158 ? -57.932 46.047 12.820 1.00 22.90 136 ASN B N 1
ATOM 4202 C CA A ASN B 1 158 ? -56.712 46.428 13.540 0.50 22.78 136 ASN B CA 1
ATOM 4203 C CA B ASN B 1 158 ? -56.735 46.400 13.556 0.50 22.73 136 ASN B CA 1
ATOM 4204 C C . ASN B 1 158 ? -55.639 45.740 12.715 1.00 22.67 136 ASN B C 1
ATOM 4205 O O . ASN B 1 158 ? -55.417 44.518 12.837 1.00 22.63 136 ASN B O 1
ATOM 4214 N N . THR B 1 159 ? -54.976 46.527 11.858 1.00 22.48 137 THR B N 1
ATOM 4215 C CA . THR B 1 159 ? -54.009 46.011 10.855 1.00 22.37 137 THR B CA 1
ATOM 4216 C C . THR B 1 159 ? -52.913 45.063 11.369 1.00 22.20 137 THR B C 1
ATOM 4217 O O . THR B 1 159 ? -52.720 43.981 10.781 1.00 22.19 137 THR B O 1
ATOM 4221 N N . LEU B 1 160 ? -52.205 45.455 12.440 1.00 21.93 138 LEU B N 1
ATOM 4222 C CA . LEU B 1 160 ? -51.138 44.582 13.011 1.00 21.80 138 LEU B CA 1
ATOM 4223 C C . LEU B 1 160 ? -51.722 43.294 13.601 1.00 21.34 138 LEU B C 1
ATOM 4224 O O . LEU B 1 160 ? -51.198 42.220 13.363 1.00 21.13 138 LEU B O 1
ATOM 4229 N N . GLN B 1 161 ? -52.808 43.425 14.361 1.00 20.99 139 GLN B N 1
ATOM 4230 C CA . GLN B 1 161 ? -53.505 42.257 14.952 1.00 20.78 139 GLN B CA 1
ATOM 4231 C C . GLN B 1 161 ? -53.967 41.263 13.860 1.00 20.42 139 GLN B C 1
ATOM 4232 O O . GLN B 1 161 ? -53.730 40.057 13.965 1.00 20.39 139 GLN B O 1
ATOM 4238 N N . VAL B 1 162 ? -54.604 41.794 12.821 1.00 20.09 140 VAL B N 1
ATOM 4239 C CA . VAL B 1 162 ? -55.114 40.982 11.694 1.00 19.92 140 VAL B CA 1
ATOM 4240 C C . VAL B 1 162 ? -53.982 40.306 10.882 1.00 19.81 140 VAL B C 1
ATOM 4241 O O . VAL B 1 162 ? -54.055 39.098 10.638 1.00 19.58 140 VAL B O 1
ATOM 4245 N N . CYS B 1 163 ? -52.949 41.080 10.479 1.00 19.71 141 CYS B N 1
ATOM 4246 C CA . CYS B 1 163 ? -51.785 40.502 9.712 1.00 19.77 141 CYS B CA 1
ATOM 4247 C C . CYS B 1 163 ? -51.092 39.436 10.502 1.00 19.46 141 CYS B C 1
ATOM 4248 O O . CYS B 1 163 ? -50.868 38.349 9.995 1.00 19.40 141 CYS B O 1
ATOM 4251 N N . ASN B 1 164 ? -50.758 39.757 11.756 1.00 19.23 142 ASN B N 1
ATOM 4252 C CA . ASN B 1 164 ? -50.102 38.796 12.644 1.00 18.97 142 ASN B CA 1
ATOM 4253 C C . ASN B 1 164 ? -50.941 37.534 12.892 1.00 18.54 142 ASN B C 1
ATOM 4254 O O . ASN B 1 164 ? -50.395 36.451 12.944 1.00 18.44 142 ASN B O 1
ATOM 4259 N N . ALA B 1 165 ? -52.263 37.698 13.032 1.00 18.16 143 ALA B N 1
ATOM 4260 C CA . ALA B 1 165 ? -53.186 36.567 13.222 1.00 17.91 143 ALA B CA 1
ATOM 4261 C C . ALA B 1 165 ? -53.177 35.631 11.999 1.00 17.69 143 ALA B C 1
ATOM 4262 O O . ALA B 1 165 ? -53.122 34.402 12.143 1.00 17.52 143 ALA B O 1
ATOM 4264 N N . ILE B 1 166 ? -53.222 36.219 10.808 1.00 17.60 144 ILE B N 1
ATOM 4265 C CA . ILE B 1 166 ? -53.127 35.445 9.551 1.00 17.58 144 ILE B CA 1
ATOM 4266 C C . ILE B 1 166 ? -51.734 34.820 9.452 1.00 17.80 144 ILE B C 1
ATOM 4267 O O . ILE B 1 166 ? -51.605 33.665 9.067 1.00 17.42 144 ILE B O 1
ATOM 4272 N N . LEU B 1 167 ? -50.701 35.597 9.816 1.00 18.32 145 LEU B N 1
ATOM 4273 C CA . LEU B 1 167 ? -49.305 35.118 9.772 1.00 18.85 145 LEU B CA 1
ATOM 4274 C C . LEU B 1 167 ? -49.115 33.854 10.631 1.00 19.22 145 LEU B C 1
ATOM 4275 O O . LEU B 1 167 ? -48.514 32.878 10.172 1.00 19.09 145 LEU B O 1
ATOM 4280 N N . GLU B 1 168 ? -49.644 33.885 11.878 1.00 19.77 146 GLU B N 1
ATOM 4281 C CA . GLU B 1 168 ? -49.527 32.726 12.814 1.00 20.29 146 GLU B CA 1
ATOM 4282 C C . GLU B 1 168 ? -50.355 31.527 12.368 1.00 20.38 146 GLU B C 1
ATOM 4283 O O . GLU B 1 168 ? -50.012 30.379 12.702 1.00 20.47 146 GLU B O 1
ATOM 4289 N N . ARG B 1 169 ? -51.438 31.768 11.620 1.00 20.62 147 ARG B N 1
ATOM 4290 C CA . ARG B 1 169 ? -52.187 30.648 10.992 1.00 20.80 147 ARG B CA 1
ATOM 4291 C C . ARG B 1 169 ? -51.371 30.004 9.870 1.00 21.16 147 ARG B C 1
ATOM 4292 O O . ARG B 1 169 ? -51.567 28.831 9.569 1.00 21.27 147 ARG B O 1
ATOM 4300 N N . ALA B 1 170 ? -50.465 30.787 9.262 1.00 21.58 148 ALA B N 1
ATOM 4301 C CA . ALA B 1 170 ? -49.527 30.295 8.251 1.00 21.93 148 ALA B CA 1
ATOM 4302 C C . ALA B 1 170 ? -48.210 29.711 8.862 1.00 22.27 148 ALA B C 1
ATOM 4303 O O . ALA B 1 170 ? -47.269 29.406 8.115 1.00 22.36 148 ALA B O 1
ATOM 4305 N N . GLY B 1 171 ? -48.151 29.568 10.201 1.00 22.66 149 GLY B N 1
ATOM 4306 C CA . GLY B 1 171 ? -46.968 28.990 10.904 1.00 22.90 149 GLY B CA 1
ATOM 4307 C C . GLY B 1 171 ? -45.929 29.980 11.424 1.00 23.10 149 GLY B C 1
ATOM 4308 O O . GLY B 1 171 ? -44.938 29.564 11.978 1.00 23.32 149 GLY B O 1
ATOM 4309 N N . GLY B 1 172 ? -46.163 31.285 11.256 1.00 23.34 150 GLY B N 1
ATOM 4310 C CA . GLY B 1 172 ? -45.191 32.329 11.667 1.00 23.47 150 GLY B CA 1
ATOM 4311 C C . GLY B 1 172 ? -44.493 33.001 10.490 1.00 23.67 150 GLY B C 1
ATOM 4312 O O . GLY B 1 172 ? -43.956 34.120 10.638 1.00 23.74 150 GLY B O 1
ATOM 4313 N N . ASN B 1 173 ? -44.487 32.317 9.325 1.00 23.81 151 ASN B N 1
ATOM 4314 C CA A ASN B 1 173 ? -43.941 32.883 8.075 0.50 23.86 151 ASN B CA 1
ATOM 4315 C CA B ASN B 1 173 ? -43.881 32.830 8.083 0.50 23.86 151 ASN B CA 1
ATOM 4316 C C . ASN B 1 173 ? -44.552 32.186 6.858 1.00 23.87 151 ASN B C 1
ATOM 4317 O O . ASN B 1 173 ? -44.794 30.981 6.860 1.00 23.76 151 ASN B O 1
ATOM 4326 N N . ILE B 1 174 ? -44.826 32.988 5.818 1.00 23.96 152 ILE B N 1
ATOM 4327 C CA . ILE B 1 174 ? -45.473 32.485 4.581 1.00 23.93 152 ILE B CA 1
ATOM 4328 C C . ILE B 1 174 ? -44.625 31.391 3.928 1.00 23.97 152 ILE B C 1
ATOM 4329 O O . ILE B 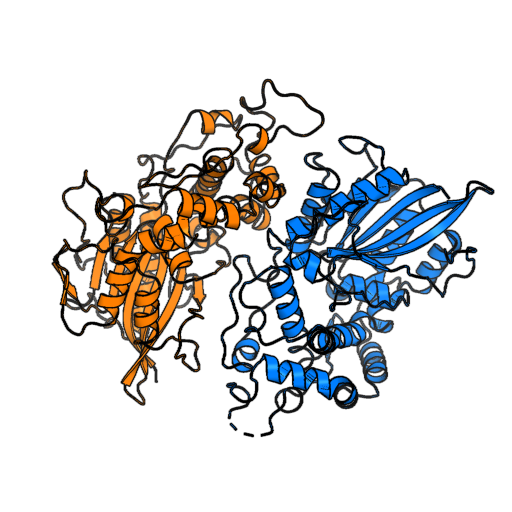1 174 ? -45.173 30.403 3.443 1.00 23.91 152 ILE B O 1
ATOM 4334 N N . GLU B 1 175 ? -43.291 31.566 3.940 1.00 24.02 153 GLU B N 1
ATOM 4335 C CA . GLU B 1 175 ? -42.356 30.553 3.378 1.00 24.11 153 GLU B CA 1
ATOM 4336 C C . GLU B 1 175 ? -42.605 29.148 3.943 1.00 23.93 153 GLU B C 1
ATOM 4337 O O . GLU B 1 175 ? -42.554 28.191 3.192 1.00 23.86 153 GLU B O 1
ATOM 4343 N N . LEU B 1 176 ? -42.885 29.036 5.261 1.00 23.82 154 LEU B N 1
ATOM 4344 C CA . LEU B 1 176 ? -43.260 27.721 5.873 1.00 23.73 154 LEU B CA 1
ATOM 4345 C C . LEU B 1 176 ? -44.603 27.210 5.329 1.00 23.54 154 LEU B C 1
ATOM 4346 O O . LEU B 1 176 ? -44.778 26.009 5.143 1.00 23.48 154 LEU B O 1
ATOM 4351 N N . TYR B 1 177 ? -45.544 28.129 5.083 1.00 23.25 155 TYR B N 1
ATOM 4352 C CA . TYR B 1 177 ? -46.836 27.780 4.466 1.00 23.09 155 TYR B CA 1
ATOM 4353 C C . TYR B 1 177 ? -46.587 27.318 3.010 1.00 23.00 155 TYR B C 1
ATOM 4354 O O . TYR B 1 177 ? -47.189 26.370 2.557 1.00 22.98 155 TYR B O 1
ATOM 4363 N N . THR B 1 178 ? -45.683 28.005 2.299 1.00 22.82 156 THR B N 1
ATOM 4364 C CA . THR B 1 178 ? -45.279 27.596 0.945 1.00 22.71 156 THR B CA 1
ATOM 4365 C C . THR B 1 178 ? -44.677 26.162 0.968 1.00 22.67 156 THR B C 1
ATOM 4366 O O . THR B 1 178 ? -45.062 25.342 0.123 1.00 22.70 156 THR B O 1
ATOM 4370 N N . GLN B 1 179 ? -43.761 25.872 1.935 1.00 22.61 157 GLN B N 1
ATOM 4371 C CA A GLN B 1 179 ? -43.174 24.501 2.070 0.50 22.60 157 GLN B CA 1
ATOM 4372 C CA B GLN B 1 179 ? -43.174 24.510 2.090 0.50 22.59 157 GLN B CA 1
ATOM 4373 C C . GLN B 1 179 ? -44.255 23.433 2.276 1.00 22.51 157 GLN B C 1
ATOM 4374 O O . GLN B 1 179 ? -44.130 22.311 1.780 1.00 22.53 157 GLN B O 1
ATOM 4385 N N . ARG B 1 180 ? -45.304 23.789 2.998 1.00 22.30 158 ARG B N 1
ATOM 4386 C CA . ARG B 1 180 ? -46.422 22.881 3.255 1.00 22.16 158 ARG B CA 1
ATOM 4387 C C . ARG B 1 180 ? -47.191 22.494 1.970 1.00 21.66 158 ARG B C 1
ATOM 4388 O O . ARG B 1 180 ? -47.700 21.376 1.861 1.00 21.69 158 ARG B O 1
ATOM 4396 N N . TYR B 1 181 ? -47.263 23.430 1.013 1.00 21.15 159 TYR B N 1
ATOM 4397 C CA . TYR B 1 181 ? -47.952 23.224 -0.263 1.00 20.58 159 TYR B CA 1
ATOM 4398 C C . TYR B 1 181 ? -46.981 23.099 -1.475 1.00 20.42 159 TYR B C 1
ATOM 4399 O O . TYR B 1 181 ? -47.382 23.369 -2.598 1.00 20.51 159 TYR B O 1
ATOM 4408 N N . GLN B 1 182 ? -45.717 22.677 -1.244 1.00 20.17 160 GLN B N 1
ATOM 4409 C CA . GLN B 1 182 ? -44.704 22.535 -2.350 1.00 19.97 160 GLN B CA 1
ATOM 4410 C C . GLN B 1 182 ? -45.212 21.757 -3.544 1.00 19.43 160 GLN B C 1
ATOM 4411 O O . GLN B 1 182 ? -45.197 22.260 -4.655 1.00 19.29 160 GLN B O 1
ATOM 4417 N N . SER B 1 183 ? -45.655 20.523 -3.293 1.00 18.82 161 SER B N 1
ATOM 4418 C CA . SER B 1 183 ? -46.113 19.610 -4.366 1.00 18.42 161 SER B CA 1
ATOM 4419 C C . SER B 1 183 ? -47.307 20.156 -5.148 1.00 17.91 161 SER B C 1
ATOM 4420 O O . SER B 1 183 ? -47.430 19.876 -6.340 1.00 17.98 161 SER B O 1
ATOM 4423 N N . SER B 1 184 ? -48.179 20.927 -4.478 1.00 17.29 162 SER B N 1
ATOM 4424 C CA . SER B 1 184 ? -49.313 21.597 -5.156 1.00 16.85 162 SER B CA 1
ATOM 4425 C C . SER B 1 184 ? -48.803 22.623 -6.164 1.00 16.35 162 SER B C 1
ATOM 4426 O O . SER B 1 184 ? -49.311 22.698 -7.289 1.00 16.16 162 SER B O 1
ATOM 4429 N N . PHE B 1 185 ? -47.804 23.409 -5.751 1.00 15.86 163 PHE B N 1
ATOM 4430 C CA . PHE B 1 185 ? -47.159 24.372 -6.645 1.00 15.62 163 PHE B CA 1
ATOM 4431 C C . PHE B 1 185 ? -46.465 23.673 -7.823 1.00 15.46 163 PHE B C 1
ATOM 4432 O O . PHE B 1 185 ? -46.480 24.200 -8.926 1.00 15.27 163 PHE B O 1
ATOM 4440 N N . ARG B 1 186 ? -45.866 22.495 -7.581 1.00 15.32 164 ARG B N 1
ATOM 4441 C CA . ARG B 1 186 ? -45.272 21.692 -8.672 1.00 15.30 164 ARG B CA 1
ATOM 4442 C C . ARG B 1 186 ? -46.335 21.291 -9.697 1.00 15.23 164 ARG B C 1
ATOM 4443 O O . ARG B 1 186 ? -46.071 21.317 -10.908 1.00 15.32 164 ARG B O 1
ATOM 4451 N N . THR B 1 187 ? -47.528 20.925 -9.214 1.00 15.12 165 THR B N 1
ATOM 4452 C CA . THR B 1 187 ? -48.639 20.529 -10.106 1.00 15.08 165 THR B CA 1
ATOM 4453 C C . THR B 1 187 ? -49.110 21.728 -10.938 1.00 14.98 165 THR B C 1
ATOM 4454 O O . THR B 1 187 ? -49.286 21.605 -12.160 1.00 14.98 165 THR B O 1
ATOM 4458 N N . LEU B 1 188 ? -49.305 22.877 -10.286 1.00 14.85 166 LEU B N 1
ATOM 4459 C CA . LEU B 1 188 ? -49.693 24.111 -11.007 1.00 14.72 166 LEU B CA 1
ATOM 4460 C C . LEU B 1 188 ? -48.642 24.465 -12.086 1.00 14.66 166 LEU B C 1
ATOM 4461 O O . LEU B 1 188 ? -48.996 24.758 -13.221 1.00 14.54 166 LEU B O 1
ATOM 4466 N N . GLU B 1 189 ? -47.370 24.423 -11.699 1.00 14.58 167 GLU B N 1
ATOM 4467 C CA . GLU B 1 189 ? -46.232 24.657 -12.621 1.00 14.55 167 GLU B CA 1
ATOM 4468 C C . GLU B 1 189 ? -46.232 23.707 -13.823 1.00 14.47 167 GLU B C 1
ATOM 4469 O O . GLU B 1 189 ? -45.984 24.144 -14.939 1.00 14.38 167 GLU B O 1
ATOM 4475 N N . ASN B 1 190 ? -46.514 22.414 -13.574 1.00 14.49 168 ASN B N 1
ATOM 4476 C CA A ASN B 1 190 ? -46.619 21.417 -14.652 0.50 14.49 168 ASN B CA 1
ATOM 4477 C CA B ASN B 1 190 ? -46.624 21.412 -14.654 0.50 14.47 168 ASN B CA 1
ATOM 4478 C C . ASN B 1 190 ? -47.790 21.723 -15.586 1.00 14.43 168 ASN B C 1
ATOM 4479 O O . ASN B 1 190 ? -47.664 21.606 -16.805 1.00 14.40 168 ASN B O 1
ATOM 4488 N N . VAL B 1 191 ? -48.928 22.121 -15.001 1.00 14.39 169 VAL B N 1
ATOM 4489 C CA . VAL B 1 191 ? -50.146 22.458 -15.790 1.00 14.39 169 VAL B CA 1
ATOM 4490 C C . VAL B 1 191 ? -49.906 23.708 -16.684 1.00 14.37 169 VAL B C 1
ATOM 4491 O O . VAL B 1 191 ? -50.326 23.744 -17.838 1.00 14.35 169 VAL B O 1
ATOM 4495 N N . LEU B 1 192 ? -49.225 24.704 -16.135 1.00 14.34 170 LEU B N 1
ATOM 4496 C CA . LEU B 1 192 ? -48.861 25.906 -16.870 1.00 14.48 170 LEU B CA 1
ATOM 4497 C C . LEU B 1 192 ? -47.674 25.718 -17.832 1.00 14.81 170 LEU B C 1
ATOM 4498 O O . LEU B 1 192 ? -47.446 26.567 -18.678 1.00 14.49 170 LEU B O 1
ATOM 4503 N N . ASN B 1 193 ? -46.925 24.606 -17.686 1.00 15.44 171 ASN B N 1
ATOM 4504 C CA . ASN B 1 193 ? -45.605 24.409 -18.340 1.00 16.00 171 ASN B CA 1
ATOM 4505 C C . ASN B 1 193 ? -44.760 25.644 -18.030 1.00 16.27 171 ASN B C 1
ATOM 4506 O O . ASN B 1 193 ? -44.226 26.291 -18.914 1.00 16.05 171 ASN B O 1
ATOM 4511 N N . PHE B 1 194 ? -44.679 25.939 -16.722 1.00 16.79 172 PHE B N 1
ATOM 4512 C CA . PHE B 1 194 ? -44.056 27.157 -16.177 1.00 17.33 172 PHE B CA 1
ATOM 4513 C C . PHE B 1 194 ? -42.592 27.318 -16.552 1.00 17.99 172 PHE B C 1
ATOM 4514 O O . PHE B 1 194 ? -42.169 28.427 -16.865 1.00 17.81 172 PHE B O 1
ATOM 4522 N N . SER B 1 195 ? -41.841 26.204 -16.522 1.00 18.76 173 SER B N 1
ATOM 4523 C CA A SER B 1 195 ? -40.399 26.178 -16.880 0.50 19.27 173 SER B CA 1
ATOM 4524 C CA B SER B 1 195 ? -40.397 26.203 -16.859 0.50 19.21 173 SER B CA 1
ATOM 4525 C C . SER B 1 195 ? -40.097 26.763 -18.267 1.00 19.70 173 SER B C 1
ATOM 4526 O O . SER B 1 195 ? -39.023 27.310 -18.490 1.00 19.69 173 SER B O 1
ATOM 4531 N N . GLN B 1 196 ? -41.056 26.629 -19.196 1.00 20.68 174 GLN B N 1
ATOM 4532 C CA . GLN B 1 196 ? -40.910 27.133 -20.569 1.00 21.86 174 GLN B CA 1
ATOM 4533 C C . GLN B 1 196 ? -41.543 28.526 -20.804 1.00 22.61 174 GLN B C 1
ATOM 4534 O O . GLN B 1 196 ? -41.596 28.978 -21.940 1.00 22.65 174 GLN B O 1
ATOM 4540 N N . SER B 1 197 ? -42.011 29.195 -19.735 1.00 23.64 175 SER B N 1
ATOM 4541 C CA . SER B 1 197 ? -42.638 30.530 -19.848 1.00 24.44 175 SER B CA 1
ATOM 4542 C C . SER B 1 197 ? -41.603 31.669 -19.801 1.00 25.39 175 SER B C 1
ATOM 4543 O O . SER B 1 197 ? -40.436 31.450 -19.466 1.00 25.38 175 SER B O 1
ATOM 4546 N N . GLU B 1 198 ? -42.061 32.878 -20.133 1.00 26.59 176 GLU B N 1
ATOM 4547 C CA . GLU B 1 198 ? -41.228 34.099 -20.111 1.00 27.71 176 GLU B CA 1
ATOM 4548 C C . GLU B 1 198 ? -40.661 34.401 -18.696 1.00 28.49 176 GLU B C 1
ATOM 4549 O O . GLU B 1 198 ? -39.567 34.954 -18.571 1.00 28.54 176 GLU B O 1
ATOM 4555 N N . THR B 1 199 ? -41.416 34.029 -17.649 1.00 29.49 177 THR B N 1
ATOM 4556 C CA . THR B 1 199 ? -40.981 34.195 -16.242 1.00 30.30 177 THR B CA 1
ATOM 4557 C C . THR B 1 199 ? -39.677 33.419 -15.919 1.00 31.15 177 THR B C 1
ATOM 4558 O O . THR B 1 199 ? -38.857 33.898 -15.141 1.00 31.25 177 THR B O 1
ATOM 4562 N N . CYS B 1 200 ? -39.508 32.238 -16.531 1.00 32.24 178 CYS B N 1
ATOM 4563 C CA . CYS B 1 200 ? -38.297 31.382 -16.364 1.00 33.08 178 CYS B CA 1
ATOM 4564 C C . CYS B 1 200 ? -37.274 31.501 -17.515 1.00 33.99 178 CYS B C 1
ATOM 4565 O O . CYS B 1 200 ? -36.355 30.672 -17.618 1.00 34.17 178 CYS B O 1
ATOM 4568 N N . LYS B 1 201 ? -37.429 32.521 -18.368 1.00 35.06 179 LYS B N 1
ATOM 4569 C CA . LYS B 1 201 ? -36.559 32.726 -19.539 1.00 35.90 179 LYS B CA 1
ATOM 4570 C C . LYS B 1 201 ? -35.085 32.869 -19.147 1.00 36.52 179 LYS B C 1
ATOM 4571 O O . LYS B 1 201 ? -34.227 32.134 -19.661 1.00 36.66 179 LYS B O 1
ATOM 4577 N N . THR B 1 202 ? -34.815 33.802 -18.230 1.00 37.18 180 THR B N 1
ATOM 4578 C CA . THR B 1 202 ? -33.436 34.130 -17.789 1.00 37.76 180 THR B CA 1
ATOM 4579 C C . THR B 1 202 ? -32.857 33.193 -16.708 1.00 38.16 180 THR B C 1
ATOM 4580 O O . THR B 1 202 ? -31.644 32.949 -16.686 1.00 38.36 180 THR B O 1
ATOM 4584 N N . THR B 1 203 ? -33.721 32.677 -15.823 1.00 38.62 181 THR B N 1
ATOM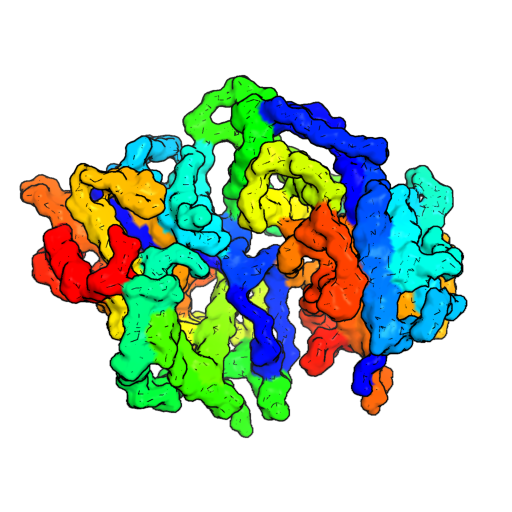 4585 C CA . THR B 1 203 ? -33.276 31.848 -14.678 1.00 38.91 181 THR B CA 1
ATOM 4586 C C . THR B 1 203 ? -32.900 30.408 -15.091 1.00 39.10 181 THR B C 1
ATOM 4587 O O . THR B 1 203 ? -33.703 29.702 -15.712 1.00 39.18 181 THR B O 1
ATOM 4591 N N . GLU B 1 204 ? -31.668 30.007 -14.734 1.00 39.32 182 GLU B N 1
ATOM 4592 C CA . GLU B 1 204 ? -31.121 28.665 -15.003 1.00 39.51 182 GLU B CA 1
ATOM 4593 C C . GLU B 1 204 ? -30.376 28.167 -13.755 1.00 39.36 182 GLU B C 1
ATOM 4594 O O . GLU B 1 204 ? -29.387 28.790 -13.339 1.00 39.50 182 GLU B O 1
ATOM 4600 N N . LYS B 1 205 ? -30.846 27.063 -13.158 1.00 39.11 183 LYS B N 1
ATOM 4601 C CA . LYS B 1 205 ? -30.222 26.497 -11.931 1.00 38.89 183 LYS B CA 1
ATOM 4602 C C . LYS B 1 205 ? -30.434 24.969 -11.796 1.00 38.51 183 LYS B C 1
ATOM 4603 O O . LYS B 1 205 ? -31.188 24.360 -12.588 1.00 38.56 183 LYS B O 1
ATOM 4609 N N . SER B 1 206 ? -29.755 24.374 -10.801 1.00 37.91 184 SER B N 1
ATOM 4610 C CA . SER B 1 206 ? -29.800 22.902 -10.524 1.00 37.51 184 SER B CA 1
ATOM 4611 C C . SER B 1 206 ? -31.219 22.405 -10.275 1.00 36.87 184 SER B C 1
ATOM 4612 O O . SER B 1 206 ? -31.664 21.405 -10.853 1.00 36.93 184 SER B O 1
ATOM 4615 N N . THR B 1 207 ? -31.916 23.125 -9.403 1.00 36.05 185 THR B N 1
ATOM 4616 C CA . THR B 1 207 ? -33.303 22.871 -9.103 1.00 35.32 185 THR B CA 1
ATOM 4617 C C . THR B 1 207 ? -34.206 23.495 -10.193 1.00 34.60 185 THR B C 1
ATOM 4618 O O . THR B 1 207 ? -33.732 24.160 -11.119 1.00 34.64 185 THR B O 1
ATOM 4622 N N . LYS B 1 208 ? -35.500 23.264 -10.068 1.00 33.60 186 LYS B N 1
ATOM 4623 C CA . LYS B 1 208 ? -36.514 23.864 -10.953 1.00 32.82 186 LYS B CA 1
ATOM 4624 C C . LYS B 1 208 ? -36.662 25.363 -10.823 1.00 31.90 186 LYS B C 1
ATOM 4625 O O . LYS B 1 208 ? -36.370 25.943 -9.773 1.00 31.88 186 LYS B O 1
ATOM 4631 N N . CYS B 1 209 ? -37.130 25.982 -11.906 1.00 30.75 187 CYS B N 1
ATOM 4632 C CA . CYS B 1 209 ? -37.659 27.328 -11.850 1.00 29.96 187 CYS B CA 1
ATOM 4633 C C . CYS B 1 209 ? -39.047 27.140 -11.178 1.00 28.71 187 CYS B C 1
ATOM 4634 O O . CYS B 1 209 ? -39.842 26.334 -11.650 1.00 28.32 187 CYS B O 1
ATOM 4637 N N . THR B 1 210 ? -39.316 27.861 -10.087 1.00 27.49 188 THR B N 1
ATOM 4638 C CA . THR B 1 210 ? -40.600 27.718 -9.347 1.00 26.67 188 THR B CA 1
ATOM 4639 C C . THR B 1 210 ? -41.346 29.047 -9.180 1.00 25.87 188 THR B C 1
ATOM 4640 O O . THR B 1 210 ? -40.745 30.122 -9.215 1.00 25.66 188 THR B O 1
ATOM 4644 N N . LEU B 1 211 ? -42.665 28.949 -9.013 1.00 25.03 189 LEU B N 1
ATOM 4645 C CA . LEU B 1 211 ? -43.536 30.138 -8.852 1.00 24.41 189 LEU B CA 1
ATOM 4646 C C . LEU B 1 211 ? -43.277 30.912 -7.565 1.00 23.97 189 LEU B C 1
ATOM 4647 O O . LEU B 1 211 ? -43.191 32.138 -7.613 1.00 23.74 189 LEU B O 1
ATOM 4652 N N . PRO B 1 212 ? -43.162 30.204 -6.411 1.00 23.58 190 PRO B N 1
ATOM 4653 C CA . PRO B 1 212 ? -42.893 30.929 -5.167 1.00 23.51 190 PRO B CA 1
ATOM 4654 C C . PRO B 1 212 ? -41.537 31.676 -5.165 1.00 23.40 190 PRO B C 1
ATOM 4655 O O . PRO B 1 212 ? -41.454 32.754 -4.623 1.00 23.42 190 PRO B O 1
ATOM 4659 N N . GLU B 1 213 ? -40.512 31.090 -5.787 1.00 23.38 191 GLU B N 1
ATOM 4660 C CA . GLU B 1 213 ? -39.182 31.721 -5.888 1.00 23.40 191 GLU B CA 1
ATOM 4661 C C . GLU B 1 213 ? -39.225 32.900 -6.878 1.00 22.89 191 GLU B C 1
ATOM 4662 O O . GLU B 1 213 ? -38.617 33.929 -6.628 1.00 22.91 191 GLU B O 1
ATOM 4668 N N . ALA B 1 214 ? -39.955 32.735 -7.991 1.00 22.37 192 ALA B N 1
ATOM 4669 C CA . ALA B 1 214 ? -40.134 33.805 -8.994 1.00 21.93 192 ALA B CA 1
ATOM 4670 C C . ALA B 1 214 ? -41.008 34.947 -8.475 1.00 21.61 192 ALA B C 1
ATOM 4671 O O . ALA B 1 214 ? -40.739 36.099 -8.766 1.00 21.40 192 ALA B O 1
ATOM 4673 N N . LEU B 1 215 ? -42.062 34.600 -7.714 1.00 21.23 193 LEU B N 1
ATOM 4674 C CA . LEU B 1 215 ? -43.012 35.572 -7.133 1.00 21.00 193 LEU B CA 1
ATOM 4675 C C . LEU B 1 215 ? -43.185 35.321 -5.616 1.00 20.83 193 LEU B C 1
ATOM 4676 O O . LEU B 1 215 ? -44.180 34.716 -5.192 1.00 20.64 193 LEU B O 1
ATOM 4681 N N . PRO B 1 216 ? -42.203 35.780 -4.788 1.00 20.76 194 PRO B N 1
ATOM 4682 C CA . PRO B 1 216 ? -42.326 35.592 -3.314 1.00 20.66 194 PRO B CA 1
ATOM 4683 C C . PRO B 1 216 ? -43.554 36.311 -2.733 1.00 20.41 194 PRO B C 1
ATOM 4684 O O . PRO B 1 216 ? -43.874 37.419 -3.143 1.00 20.41 194 PRO B O 1
ATOM 4688 N N . SER B 1 217 ? -44.217 35.655 -1.787 1.00 20.26 195 SER B N 1
ATOM 4689 C CA . SER B 1 217 ? -45.462 36.152 -1.210 1.00 20.09 195 SER B CA 1
ATOM 4690 C C . SER B 1 217 ? -45.266 36.710 0.185 1.00 20.03 195 SER B C 1
ATOM 4691 O O . SER B 1 217 ? -44.531 36.150 0.994 1.00 19.99 195 SER B O 1
ATOM 4694 N N . GLU B 1 218 ? -45.935 37.818 0.452 1.00 20.01 196 GLU B N 1
ATOM 4695 C CA . GLU B 1 218 ? -45.890 38.451 1.743 1.00 20.15 196 GLU B CA 1
ATOM 4696 C C . GLU B 1 218 ? -47.238 39.145 2.006 1.00 19.81 196 GLU B C 1
ATOM 4697 O O . GLU B 1 218 ? -47.825 39.730 1.093 1.00 19.65 196 GLU B O 1
ATOM 4703 N N . LEU B 1 219 ? -47.713 39.070 3.245 1.00 19.48 197 LEU B N 1
ATOM 4704 C CA . LEU B 1 219 ? -49.001 39.668 3.627 1.00 19.30 197 LEU B CA 1
ATOM 4705 C C . LEU B 1 219 ? -48.983 41.193 3.533 1.00 19.28 197 LEU B C 1
ATOM 4706 O O . LEU B 1 219 ? -47.978 41.822 3.840 1.00 19.27 197 LEU B O 1
ATOM 4711 N N . LYS B 1 220 ? -50.108 41.754 3.086 1.00 19.30 198 LYS B N 1
ATOM 4712 C CA . LYS B 1 220 ? -50.348 43.192 3.065 1.00 19.42 198 LYS B CA 1
ATOM 4713 C C . LYS B 1 220 ? -51.697 43.410 3.716 1.00 19.46 198 LYS B C 1
ATOM 4714 O O . LYS B 1 220 ? -52.702 42.907 3.236 1.00 19.34 198 LYS B O 1
ATOM 4720 N N . CYS B 1 221 ? -51.713 44.155 4.813 1.00 19.74 199 CYS B N 1
ATOM 4721 C CA . CYS B 1 221 ? -52.947 44.450 5.540 1.00 19.85 199 CYS B CA 1
ATOM 4722 C C . CYS B 1 221 ? -53.090 45.939 5.692 1.00 19.80 199 CYS B C 1
ATOM 4723 O O . CYS B 1 221 ? -52.157 46.610 6.116 1.00 19.81 199 CYS B O 1
ATOM 4726 N N . THR B 1 222 ? -54.266 46.441 5.332 1.00 19.84 200 THR B N 1
ATOM 4727 C CA . THR B 1 222 ? -54.638 47.833 5.487 1.00 19.92 200 THR B CA 1
ATOM 4728 C C . THR B 1 222 ? -55.939 47.844 6.335 1.00 20.10 200 THR B C 1
ATOM 4729 O O . THR B 1 222 ? -56.503 46.769 6.600 1.00 20.04 200 THR B O 1
ATOM 4733 N N . PRO B 1 223 ? -56.409 49.041 6.783 1.00 20.26 201 PRO B N 1
ATOM 4734 C CA . PRO B 1 223 ? -57.644 49.084 7.607 1.00 20.34 201 PRO B CA 1
ATOM 4735 C C . PRO B 1 223 ? -58.898 48.512 6.961 1.00 20.46 201 PRO B C 1
ATOM 4736 O O . PRO B 1 223 ? -59.772 48.055 7.674 1.00 20.40 201 PRO B O 1
ATOM 4740 N N . ASP B 1 224 ? -58.980 48.539 5.623 1.00 20.64 202 ASP B N 1
ATOM 4741 C CA . ASP B 1 224 ? -60.167 48.008 4.901 1.00 20.75 202 ASP B CA 1
ATOM 4742 C C . ASP B 1 224 ? -59.889 46.751 4.064 1.00 20.19 202 ASP B C 1
ATOM 4743 O O . ASP B 1 224 ? -60.782 46.271 3.409 1.00 20.10 202 ASP B O 1
ATOM 4748 N N . ASN B 1 225 ? -58.659 46.211 4.096 1.00 19.73 203 ASN B N 1
ATOM 4749 C CA . ASN B 1 225 ? -58.340 45.086 3.217 1.00 19.35 203 ASN B CA 1
ATOM 4750 C C . ASN B 1 225 ? -57.147 44.274 3.634 1.00 18.66 203 ASN B C 1
ATOM 4751 O O . ASN B 1 225 ? -56.218 44.791 4.259 1.00 18.58 203 ASN B O 1
ATOM 4756 N N . VAL B 1 226 ? -57.195 42.983 3.277 1.00 18.05 204 VAL B N 1
ATOM 4757 C CA A VAL B 1 226 ? -56.116 42.042 3.527 0.50 17.80 204 VAL B CA 1
ATOM 4758 C CA B VAL B 1 226 ? -56.097 42.062 3.519 0.50 17.78 204 VAL B CA 1
ATOM 4759 C C . VAL B 1 226 ? -55.809 41.296 2.221 1.00 17.55 204 VAL B C 1
ATOM 4760 O O . VAL B 1 226 ? -56.730 40.933 1.479 1.00 17.44 204 VAL B O 1
ATOM 4767 N N . SER B 1 227 ? -54.525 41.074 1.945 1.00 17.19 205 SER B N 1
ATOM 4768 C CA . SER B 1 227 ? -54.107 40.348 0.743 1.00 16.97 205 SER B CA 1
ATOM 4769 C C . SER B 1 227 ? -52.771 39.678 0.942 1.00 16.62 205 SER B C 1
ATOM 4770 O O . SER B 1 227 ? -51.989 40.081 1.800 1.00 16.60 205 SER B O 1
ATOM 4773 N N . LEU B 1 228 ? -52.523 38.646 0.134 1.00 16.34 206 LEU B N 1
ATOM 4774 C CA . LEU B 1 228 ? -51.258 37.912 0.121 1.00 16.04 206 LEU B CA 1
ATOM 4775 C C . LEU B 1 228 ? -50.760 37.847 -1.334 1.00 15.87 206 LEU B C 1
ATOM 4776 O O . LEU B 1 228 ? -50.879 36.785 -2.009 1.00 15.99 206 LEU B O 1
ATOM 4781 N N . PRO B 1 229 ? -50.207 38.974 -1.842 1.00 15.55 207 PRO B N 1
ATOM 4782 C CA . PRO B 1 229 ? -49.746 39.007 -3.233 1.00 15.31 207 PRO B CA 1
ATOM 4783 C C . PRO B 1 229 ? -48.452 38.241 -3.446 1.00 15.08 207 PRO B C 1
ATOM 4784 O O . PRO B 1 229 ? -47.634 38.177 -2.548 1.00 15.14 207 PRO B O 1
ATOM 4788 N N . GLY B 1 230 ? -48.290 37.687 -4.644 1.00 14.73 208 GLY B N 1
ATOM 4789 C CA . GLY B 1 230 ? -47.138 36.841 -5.010 1.00 14.47 208 GLY B CA 1
ATOM 4790 C C . GLY B 1 230 ? -47.662 35.557 -5.616 1.00 14.10 208 GLY B C 1
ATOM 4791 O O . GLY B 1 230 ? -48.797 35.515 -6.107 1.00 14.33 208 GLY B O 1
ATOM 4792 N N . ALA B 1 231 ? -46.856 34.511 -5.583 1.00 13.56 209 ALA B N 1
ATOM 4793 C CA . ALA B 1 231 ? -47.270 33.204 -6.120 1.00 13.19 209 ALA B CA 1
ATOM 4794 C C . ALA B 1 231 ? -48.568 32.697 -5.467 1.00 12.94 209 ALA B C 1
ATOM 4795 O O . ALA B 1 231 ? -49.347 32.025 -6.119 1.00 12.89 209 ALA B O 1
ATOM 4797 N N . TRP B 1 232 ? -48.785 33.033 -4.190 1.00 12.68 210 TRP B N 1
ATOM 4798 C CA . TRP B 1 232 ? -50.038 32.655 -3.479 1.00 12.52 210 TRP B CA 1
ATOM 4799 C C . TRP B 1 232 ? -51.333 33.258 -4.099 1.00 12.23 210 TRP B C 1
ATOM 4800 O O . TRP B 1 232 ? -52.244 32.500 -4.456 1.00 12.45 210 TRP B O 1
ATOM 4811 N N . SER B 1 233 ? -51.412 34.580 -4.228 1.00 11.91 211 SER B N 1
ATOM 4812 C CA . SER B 1 233 ? -52.604 35.223 -4.869 1.00 11.66 211 SER B CA 1
ATOM 4813 C C . SER B 1 233 ? -52.791 34.772 -6.320 1.00 11.45 211 SER B C 1
ATOM 4814 O O . SER B 1 233 ? -53.906 34.444 -6.723 1.00 11.55 211 SER B O 1
ATOM 4817 N N . LEU B 1 234 ? -51.700 34.758 -7.091 1.00 11.11 212 LEU B N 1
ATOM 4818 C CA . LEU B 1 234 ? -51.744 34.332 -8.495 1.00 10.90 212 LEU B CA 1
ATOM 4819 C C . LEU B 1 234 ? -52.308 32.913 -8.614 1.00 10.80 212 LEU B C 1
ATOM 4820 O O . LEU B 1 234 ? -53.261 32.681 -9.357 1.00 10.71 212 LEU B O 1
ATOM 4825 N N . SER B 1 235 ? -51.713 31.979 -7.868 1.00 10.90 213 SER B N 1
ATOM 4826 C CA . SER B 1 235 ? -52.144 30.559 -7.873 1.00 10.93 213 SER B CA 1
ATOM 4827 C C . SER B 1 235 ? -53.608 30.377 -7.498 1.00 10.88 213 SER B C 1
ATOM 4828 O O . SER B 1 235 ? -54.283 29.536 -8.073 1.00 10.88 213 SER B O 1
ATOM 4831 N N . SER B 1 236 ? -54.082 31.180 -6.527 1.00 10.88 214 SER B N 1
ATOM 4832 C CA . SER B 1 236 ? -55.481 31.183 -6.117 1.00 10.79 214 SER B CA 1
ATOM 4833 C C . SER B 1 236 ? -56.368 31.572 -7.293 1.00 10.74 214 SER B C 1
ATOM 4834 O O . SER B 1 236 ? -57.417 30.947 -7.532 1.00 10.84 214 SER B O 1
ATOM 4837 N N . THR B 1 237 ? -55.946 32.600 -8.030 1.00 10.55 215 THR B N 1
ATOM 4838 C CA . THR B 1 237 ? -56.675 33.058 -9.212 1.00 10.37 215 THR B CA 1
ATOM 4839 C C . THR B 1 237 ? -56.647 31.996 -10.331 1.00 10.25 215 THR B C 1
ATOM 4840 O O . THR B 1 237 ? -57.692 31.628 -10.858 1.00 10.17 215 THR B O 1
ATOM 4844 N N . LEU B 1 238 ? -55.452 31.508 -10.666 1.00 10.12 216 LEU B N 1
ATOM 4845 C CA . LEU B 1 238 ? -55.282 30.553 -11.801 1.00 10.00 216 LEU B CA 1
ATOM 4846 C C . LEU B 1 238 ? -56.005 29.244 -11.626 1.00 9.92 216 LEU B C 1
ATOM 4847 O O . LEU B 1 238 ? -56.680 28.789 -12.562 1.00 9.69 216 LEU B O 1
ATOM 4852 N N . THR B 1 239 ? -55.869 28.630 -10.439 1.00 9.79 217 THR B N 1
ATOM 4853 C CA . THR B 1 239 ? -56.532 27.352 -10.159 1.00 9.70 217 THR B CA 1
ATOM 4854 C C . THR B 1 239 ? -58.072 27.505 -10.172 1.00 9.56 217 THR B C 1
ATOM 4855 O O . THR B 1 239 ? -58.790 26.586 -10.594 1.00 9.38 217 THR B O 1
ATOM 4859 N N . GLU B 1 240 ? -58.571 28.662 -9.723 1.00 9.51 218 GLU B N 1
ATOM 4860 C CA . GLU B 1 240 ? -60.009 28.952 -9.799 1.00 9.48 218 GLU B CA 1
ATOM 4861 C C . GLU B 1 240 ? -60.433 29.082 -11.262 1.00 9.49 218 GLU B C 1
ATOM 4862 O O . GLU B 1 240 ? -61.512 28.610 -11.637 1.00 9.41 218 GLU B O 1
ATOM 4868 N N . ILE B 1 241 ? -59.583 29.720 -12.085 1.00 9.51 219 ILE B N 1
ATOM 4869 C CA . ILE B 1 241 ? -59.874 29.865 -13.525 1.00 9.50 219 ILE B CA 1
ATOM 4870 C C . ILE B 1 241 ? -60.007 28.462 -14.158 1.00 9.52 219 ILE B C 1
ATOM 4871 O O . ILE B 1 241 ? -60.944 28.219 -14.918 1.00 9.44 219 ILE B O 1
ATOM 4876 N N . PHE B 1 242 ? -59.104 27.551 -13.824 1.00 9.55 220 PHE B N 1
ATOM 4877 C CA . PHE B 1 242 ? -59.213 26.173 -14.362 1.00 9.80 220 PHE B CA 1
ATOM 4878 C C . PHE B 1 242 ? -60.538 25.516 -13.957 1.00 9.71 220 PHE B C 1
ATOM 4879 O O . PHE B 1 242 ? -61.185 24.892 -14.798 1.00 9.72 220 PHE B O 1
ATOM 4887 N N . LEU B 1 243 ? -60.931 25.672 -12.684 1.00 9.71 221 LEU B N 1
ATOM 4888 C CA . LEU B 1 243 ? -62.221 25.154 -12.189 1.00 9.90 221 LEU B CA 1
ATOM 4889 C C . LEU B 1 243 ? -63.372 25.756 -12.963 1.00 9.92 221 LEU B C 1
ATOM 4890 O O . LEU B 1 243 ? -64.271 25.040 -13.386 1.00 9.68 221 LEU B O 1
ATOM 4895 N N . LEU B 1 244 ? -63.336 27.087 -13.133 1.00 10.20 222 LEU B N 1
ATOM 4896 C CA . LEU B 1 244 ? -64.373 27.817 -13.911 1.00 10.41 222 LEU B CA 1
ATOM 4897 C C . LEU B 1 244 ? -64.458 27.323 -15.368 1.00 10.89 222 LEU B C 1
ATOM 4898 O O . LEU B 1 244 ? -65.563 27.112 -15.888 1.00 10.50 222 LEU B O 1
ATOM 4903 N N . GLN B 1 245 ? -63.295 27.130 -16.014 1.00 11.52 223 GLN B N 1
ATOM 4904 C CA . GLN B 1 245 ? -63.253 26.582 -17.395 1.00 12.11 223 GLN B CA 1
ATOM 4905 C C . GLN B 1 245 ? -64.014 25.241 -17.488 1.00 12.62 223 GLN B C 1
ATOM 4906 O O . GLN B 1 245 ? -64.864 25.047 -18.390 1.00 12.73 223 GLN B O 1
ATOM 4912 N N . GLU B 1 246 ? -63.700 24.340 -16.546 1.00 13.06 224 GLU B N 1
ATOM 4913 C CA . GLU B 1 246 ? -64.342 23.026 -16.441 1.00 13.43 224 GLU B CA 1
ATOM 4914 C C . GLU B 1 246 ? -65.860 23.158 -16.202 1.00 13.59 224 GLU B C 1
ATOM 4915 O O . GLU B 1 246 ? -66.662 22.613 -16.968 1.00 13.69 224 GLU B O 1
ATOM 4921 N N . ALA B 1 247 ? -66.242 23.880 -15.154 1.00 13.79 225 ALA B N 1
ATOM 4922 C CA . ALA B 1 247 ? -67.685 24.094 -14.814 1.00 14.05 225 ALA B CA 1
ATOM 4923 C C . ALA B 1 247 ? -68.488 24.767 -15.952 1.00 14.34 225 ALA B C 1
ATOM 4924 O O . ALA B 1 247 ? -69.681 24.508 -16.109 1.00 14.20 225 ALA B O 1
ATOM 4926 N N . GLN B 1 248 ? -67.807 25.624 -16.725 1.00 14.73 226 GLN B N 1
ATOM 4927 C CA . GLN B 1 248 ? -68.375 26.292 -17.909 1.00 15.21 226 GLN B CA 1
ATOM 4928 C C . GLN B 1 248 ? -68.575 25.353 -19.119 1.00 15.79 226 GLN B C 1
ATOM 4929 O O . GLN B 1 248 ? -69.279 25.706 -20.052 1.00 15.80 226 GLN B O 1
ATOM 4935 N N . GLY B 1 249 ? -67.955 24.170 -19.094 1.00 16.51 227 GLY B N 1
ATOM 4936 C CA . GLY B 1 249 ? -68.045 23.225 -20.182 1.00 17.14 227 GLY B CA 1
ATOM 4937 C C . GLY B 1 249 ? -67.111 23.547 -21.319 1.00 17.71 227 GLY B C 1
ATOM 4938 O O . GLY B 1 249 ? -67.383 23.161 -22.473 1.00 17.90 227 GLY B O 1
ATOM 4939 N N . MET B 1 250 ? -66.003 24.249 -21.017 1.00 18.25 228 MET B N 1
ATOM 4940 C CA . MET B 1 250 ? -65.037 24.618 -22.054 1.00 18.63 228 MET B CA 1
ATOM 4941 C C . MET B 1 250 ? -64.315 23.371 -22.550 1.00 18.79 228 MET B C 1
ATOM 4942 O O . MET B 1 250 ? -63.852 22.564 -21.746 1.00 18.83 228 MET B O 1
ATOM 4947 N N . PRO B 1 251 ? -64.216 23.214 -23.883 1.00 19.11 229 PRO B N 1
ATOM 4948 C CA . PRO B 1 251 ? -63.660 21.974 -24.497 1.00 19.16 229 PRO B CA 1
ATOM 4949 C C . PRO B 1 251 ? -62.204 21.658 -24.120 1.00 19.11 229 PRO B C 1
ATOM 4950 O O . PRO B 1 251 ? -61.867 20.494 -24.007 1.00 19.43 229 PRO B O 1
ATOM 4954 N N . GLN B 1 252 ? -61.368 22.692 -23.929 1.00 18.94 230 GLN B N 1
ATOM 4955 C CA . GLN B 1 252 ? -59.967 22.515 -23.532 1.00 18.75 230 GLN B CA 1
ATOM 4956 C C . GLN B 1 252 ? -59.703 23.246 -22.210 1.00 18.33 230 GLN B C 1
ATOM 4957 O O . GLN B 1 252 ? -59.488 24.461 -22.195 1.00 18.28 230 GLN B O 1
ATOM 4963 N N . VAL B 1 253 ? -59.720 22.486 -21.103 1.00 17.91 231 VAL B N 1
ATOM 4964 C CA . VAL B 1 253 ? -59.490 23.030 -19.759 1.00 17.50 231 VAL B CA 1
ATOM 4965 C C . VAL B 1 253 ? -58.034 22.863 -19.420 1.00 17.29 231 VAL B C 1
ATOM 4966 O O . VAL B 1 253 ? -57.512 21.757 -19.492 1.00 17.12 231 VAL B O 1
ATOM 4970 N N . ALA B 1 254 ? -57.375 23.971 -19.056 1.00 17.12 232 ALA B N 1
ATOM 4971 C CA . ALA B 1 254 ? -55.970 23.964 -18.655 1.00 17.13 232 ALA B CA 1
ATOM 4972 C C . ALA B 1 254 ? -55.053 23.252 -19.689 1.00 17.21 232 ALA B C 1
ATOM 4973 O O . ALA B 1 254 ? -54.139 22.497 -19.321 1.00 17.13 232 ALA B O 1
ATOM 4975 N N . TRP B 1 255 ? -55.329 23.506 -20.982 1.00 17.33 233 TRP B N 1
ATOM 4976 C CA . TRP B 1 255 ? -54.570 22.933 -22.104 1.00 17.44 233 TRP B CA 1
ATOM 4977 C C . TRP B 1 255 ? -54.546 21.370 -22.083 1.00 17.77 233 TRP B C 1
ATOM 4978 O O . TRP B 1 255 ? -53.600 20.749 -22.548 1.00 17.76 233 TRP B O 1
ATOM 4989 N N . GLY B 1 256 ? -55.627 20.781 -21.535 1.00 18.25 234 GLY B N 1
ATOM 4990 C CA . GLY B 1 256 ? -55.789 19.337 -21.370 1.00 18.50 234 GLY B CA 1
ATOM 4991 C C . GLY B 1 256 ? -54.818 18.650 -20.437 1.00 18.78 234 GLY B C 1
ATOM 4992 O O . GLY B 1 256 ? -54.646 17.442 -20.537 1.00 19.07 234 GLY B O 1
ATOM 4993 N N . ARG B 1 257 ? -54.199 19.403 -19.521 1.00 19.04 235 ARG B N 1
ATOM 4994 C CA . ARG B 1 257 ? -53.117 18.869 -18.641 1.00 19.25 235 ARG B CA 1
ATOM 4995 C C . ARG B 1 257 ? -53.516 18.460 -17.208 1.00 19.31 235 ARG B C 1
ATOM 4996 O O . ARG B 1 257 ? -52.654 18.023 -16.455 1.00 19.42 235 ARG B O 1
ATOM 5004 N N . ILE B 1 258 ? -54.791 18.596 -16.830 1.00 19.47 236 ILE B N 1
ATOM 5005 C CA . ILE B 1 258 ? -55.252 18.159 -15.481 1.00 19.53 236 ILE B CA 1
ATOM 5006 C C . ILE B 1 258 ? -55.732 16.694 -15.613 1.00 19.61 236 ILE B C 1
ATOM 5007 O O . ILE B 1 258 ? -56.660 16.424 -16.387 1.00 19.58 236 ILE B O 1
ATOM 5012 N N A THR B 1 259 ? -55.091 15.793 -14.841 0.50 19.72 237 THR B N 1
ATOM 5013 N N B THR B 1 259 ? -55.105 15.768 -14.884 0.50 19.75 237 THR B N 1
ATOM 5014 C CA A THR B 1 259 ? -55.372 14.339 -14.823 0.50 19.81 237 THR B CA 1
ATOM 5015 C CA B THR B 1 259 ? -55.492 14.333 -14.945 0.50 19.85 237 THR B CA 1
ATOM 5016 C C A THR B 1 259 ? -56.058 13.880 -13.539 0.50 19.82 237 THR B C 1
ATOM 5017 C C B THR B 1 259 ? -56.062 13.854 -13.600 0.50 19.84 237 THR B C 1
ATOM 5018 O O A THR B 1 259 ? -55.376 13.669 -12.527 0.50 20.01 237 THR B O 1
ATOM 5019 O O B THR B 1 259 ? -55.320 13.619 -12.643 0.50 20.03 237 THR B O 1
ATOM 5026 N N . GLY B 1 260 ? -57.385 13.725 -13.552 1.00 19.76 238 GLY B N 1
ATOM 5027 C CA . GLY B 1 260 ? -58.112 13.208 -12.363 1.00 19.61 238 GLY B CA 1
ATOM 5028 C C . GLY B 1 260 ? -58.239 14.098 -11.136 1.00 19.47 238 GLY B C 1
ATOM 5029 O O . GLY B 1 260 ? -57.631 15.183 -11.058 1.00 19.56 238 GLY B O 1
ATOM 5030 N N . GLU B 1 261 ? -59.033 13.614 -10.166 1.00 19.21 239 GLU B N 1
ATOM 5031 C CA . GLU B 1 261 ? -59.339 14.357 -8.914 1.00 18.99 239 GLU B CA 1
ATOM 5032 C C . GLU B 1 261 ? -58.113 14.739 -8.096 1.00 18.54 239 GLU B C 1
ATOM 5033 O O . GLU B 1 261 ? -58.121 15.778 -7.442 1.00 18.46 239 GLU B O 1
ATOM 5039 N N . LYS B 1 262 ? -57.067 13.917 -8.133 1.00 18.10 240 LYS B N 1
ATOM 5040 C CA . LYS B 1 262 ? -55.867 14.197 -7.348 1.00 17.77 240 LYS B CA 1
ATOM 5041 C C . LYS B 1 262 ? -55.222 15.509 -7.772 1.00 17.35 240 LYS B C 1
ATOM 5042 O O . LYS B 1 262 ? -54.937 16.356 -6.931 1.00 17.16 240 LYS B O 1
ATOM 5048 N N . GLU B 1 263 ? -54.993 15.667 -9.083 1.00 16.95 241 GLU B N 1
ATOM 5049 C CA . GLU B 1 263 ? -54.401 16.913 -9.605 1.00 16.68 241 GLU B CA 1
ATOM 5050 C C . GLU B 1 263 ? -55.374 18.110 -9.448 1.00 15.95 241 GLU B C 1
ATOM 5051 O O . GLU B 1 263 ? -54.931 19.221 -9.217 1.00 15.81 241 GLU B O 1
ATOM 5057 N N . TRP B 1 264 ? -56.679 17.862 -9.564 1.00 15.24 242 TRP B N 1
ATOM 5058 C CA . TRP B 1 264 ? -57.693 18.910 -9.321 1.00 14.84 242 TRP B CA 1
ATOM 5059 C C . TRP B 1 264 ? -57.608 19.469 -7.919 1.00 14.60 242 TRP B C 1
ATOM 5060 O O . TRP B 1 264 ? -57.675 20.690 -7.739 1.00 14.60 242 TRP B O 1
ATOM 5071 N N . ARG B 1 265 ? -57.457 18.581 -6.930 1.00 14.25 243 ARG B N 1
ATOM 5072 C CA . ARG B 1 265 ? -57.374 19.002 -5.531 1.00 14.14 243 ARG B CA 1
ATOM 5073 C C . ARG B 1 265 ? -56.004 19.565 -5.174 1.00 13.93 243 ARG B C 1
ATOM 5074 O O . ARG B 1 265 ? -55.938 20.442 -4.322 1.00 13.94 243 ARG B O 1
ATOM 5082 N N . ASP B 1 266 ? -54.916 19.078 -5.814 1.00 13.65 244 ASP B N 1
ATOM 5083 C CA . ASP B 1 266 ? -53.584 19.738 -5.697 1.00 13.34 244 ASP B CA 1
ATOM 5084 C C . ASP B 1 266 ? -53.693 21.183 -6.083 1.00 13.00 244 ASP B C 1
ATOM 5085 O O . ASP B 1 266 ? -53.195 22.059 -5.386 1.00 12.96 244 ASP B O 1
ATOM 5090 N N . LEU B 1 267 ? -54.347 21.429 -7.224 1.00 12.65 245 LEU B N 1
ATOM 5091 C CA . LEU B 1 267 ? -54.518 22.789 -7.752 1.00 12.35 245 LEU B CA 1
ATOM 5092 C C . LEU B 1 267 ? -55.391 23.639 -6.841 1.00 12.20 245 LEU B C 1
ATOM 5093 O O . LEU B 1 267 ? -54.969 24.676 -6.365 1.00 12.10 245 LEU B O 1
ATOM 5098 N N . LEU B 1 268 ? -56.604 23.181 -6.592 1.00 12.15 246 LEU B N 1
ATOM 5099 C CA . LEU B 1 268 ? -57.543 23.955 -5.750 1.00 12.09 246 LEU B CA 1
ATOM 5100 C C . LEU B 1 268 ? -57.162 24.042 -4.238 1.00 11.94 246 LEU B C 1
ATOM 5101 O O . LEU B 1 268 ? -57.732 24.854 -3.541 1.00 12.16 246 LEU B O 1
ATOM 5106 N N . SER B 1 269 ? -56.194 23.225 -3.761 1.00 11.78 247 SER B N 1
ATOM 5107 C CA A SER B 1 269 ? -55.696 23.360 -2.377 0.50 11.74 247 SER B CA 1
ATOM 5108 C CA B SER B 1 269 ? -55.681 23.354 -2.377 0.50 11.62 247 SER B CA 1
ATOM 5109 C C . SER B 1 269 ? -55.054 24.740 -2.175 1.00 11.60 247 SER B C 1
ATOM 5110 O O . SER B 1 269 ? -55.103 25.289 -1.085 1.00 11.61 247 SER B O 1
ATOM 5115 N N . LEU B 1 270 ? -54.455 25.279 -3.251 1.00 11.38 248 LEU B N 1
ATOM 5116 C CA . LEU B 1 270 ? -53.821 26.597 -3.217 1.00 11.27 248 LEU B CA 1
ATOM 5117 C C . LEU B 1 270 ? -54.865 27.699 -3.052 1.00 11.07 248 LEU B C 1
ATOM 5118 O O . LEU B 1 270 ? -54.704 28.584 -2.208 1.00 11.17 248 LEU B O 1
ATOM 5123 N N . HIS B 1 271 ? -55.928 27.616 -3.859 1.00 10.90 249 HIS B N 1
ATOM 5124 C CA . HIS B 1 271 ? -57.075 28.529 -3.803 1.00 10.66 249 HIS B CA 1
ATOM 5125 C C . HIS B 1 271 ? -57.777 28.464 -2.436 1.00 10.63 249 HIS B C 1
ATOM 5126 O O . HIS B 1 271 ? -58.032 29.513 -1.809 1.00 10.42 249 HIS B O 1
ATOM 5133 N N . ASN B 1 272 ? -58.080 27.238 -1.996 1.00 10.62 250 ASN B N 1
ATOM 5134 C CA . ASN B 1 272 ? -58.752 26.997 -0.707 1.00 10.65 250 ASN B CA 1
ATOM 5135 C C . ASN B 1 272 ? -57.927 27.469 0.471 1.00 10.79 250 ASN B C 1
ATOM 5136 O O . ASN B 1 272 ? -58.477 28.005 1.398 1.00 10.85 250 ASN B O 1
ATOM 5141 N N . ALA B 1 273 ? -56.599 27.259 0.410 1.00 11.08 251 ALA B N 1
ATOM 5142 C CA . ALA B 1 273 ? -55.672 27.724 1.451 1.00 11.18 251 ALA B CA 1
ATOM 5143 C C . ALA B 1 273 ? -55.532 29.235 1.477 1.00 11.43 251 ALA B C 1
ATOM 5144 O O . ALA B 1 273 ? -55.384 29.805 2.544 1.00 11.43 251 ALA B O 1
ATOM 5146 N N . GLN B 1 274 ? -55.573 29.900 0.308 1.00 11.78 252 GLN B N 1
ATOM 5147 C CA A GLN B 1 274 ? -55.451 31.374 0.305 0.50 11.86 252 GLN B CA 1
ATOM 5148 C CA B GLN B 1 274 ? -55.501 31.379 0.231 0.50 11.79 252 GLN B CA 1
ATOM 5149 C C . GLN B 1 274 ? -56.738 31.987 0.897 1.00 11.96 252 GLN B C 1
ATOM 5150 O O . GLN B 1 274 ? -56.656 32.946 1.684 1.00 12.03 252 GLN B O 1
ATOM 5161 N N . PHE B 1 275 ? -57.900 31.428 0.546 1.00 12.10 253 PHE B N 1
ATOM 5162 C CA . PHE B 1 275 ? -59.196 31.849 1.130 1.00 12.30 253 PHE B CA 1
ATOM 5163 C C . PHE B 1 275 ? -59.257 31.552 2.651 1.00 12.39 253 PHE B C 1
ATOM 5164 O O . PHE B 1 275 ? -59.865 32.294 3.409 1.00 12.11 253 PHE B O 1
ATOM 5172 N N . ASP B 1 276 ? -58.613 30.457 3.067 1.00 12.63 254 ASP B N 1
ATOM 5173 C CA . ASP B 1 276 ? -58.517 30.108 4.468 1.00 12.73 254 ASP B CA 1
ATOM 5174 C C . ASP B 1 276 ? -57.788 31.238 5.245 1.00 12.72 254 ASP B C 1
ATOM 5175 O O . ASP B 1 276 ? -58.298 31.750 6.249 1.00 12.44 254 ASP B O 1
ATOM 5180 N N . LEU B 1 277 ? -56.603 31.613 4.752 1.00 12.78 255 LEU B N 1
ATOM 5181 C CA . LEU B 1 277 ? -55.817 32.690 5.349 1.00 12.81 255 LEU B CA 1
ATOM 5182 C C . LEU B 1 277 ? -56.521 34.055 5.287 1.00 12.95 255 LEU B C 1
ATOM 5183 O O . LEU B 1 277 ? -56.674 34.725 6.308 1.00 12.98 255 LEU B O 1
ATOM 5188 N N . LEU B 1 278 ? -56.949 34.459 4.100 1.00 13.08 256 LEU B N 1
ATOM 5189 C CA . LEU B 1 278 ? -57.490 35.835 3.909 1.00 13.33 256 LEU B CA 1
ATOM 5190 C C . LEU B 1 278 ? -58.952 36.046 4.294 1.00 13.51 256 LEU B C 1
ATOM 5191 O O . LEU B 1 278 ? -59.335 37.186 4.582 1.00 13.45 256 LEU B O 1
ATOM 5196 N N . GLN B 1 279 ? -59.763 34.975 4.307 1.00 13.73 257 GLN B N 1
ATOM 5197 C CA . GLN B 1 279 ? -61.222 35.100 4.588 1.00 13.88 257 GLN B CA 1
ATOM 5198 C C . GLN B 1 279 ? -61.766 34.295 5.769 1.00 14.16 257 GLN B C 1
ATOM 5199 O O . GLN B 1 279 ? -62.807 34.678 6.326 1.00 14.01 257 GLN B O 1
ATOM 5205 N N . ARG B 1 280 ? -61.097 33.191 6.158 1.00 14.39 258 ARG B N 1
ATOM 5206 C CA . ARG B 1 280 ? -61.573 32.375 7.309 1.00 14.65 258 ARG B CA 1
ATOM 5207 C C . ARG B 1 280 ? -60.863 32.694 8.660 1.00 14.45 258 ARG B C 1
ATOM 5208 O O . ARG B 1 280 ? -61.389 32.349 9.721 1.00 14.79 258 ARG B O 1
ATOM 5216 N N . THR B 1 281 ? -59.694 33.341 8.613 1.00 14.07 259 THR B N 1
ATOM 5217 C CA . THR B 1 281 ? -58.982 33.771 9.817 1.00 13.76 259 THR B CA 1
ATOM 5218 C C . THR B 1 281 ? -59.947 34.609 10.657 1.00 13.66 259 THR B C 1
ATOM 5219 O O . THR B 1 281 ? -60.356 35.669 10.211 1.00 13.68 259 THR B O 1
ATOM 5223 N N . PRO B 1 282 ? -60.327 34.117 11.882 1.00 13.57 260 PRO B N 1
ATOM 5224 C CA . PRO B 1 282 ? -61.376 34.770 12.720 1.00 13.39 260 PRO B CA 1
ATOM 5225 C C . PRO B 1 282 ? -61.297 36.279 12.823 1.00 13.30 260 PRO B C 1
ATOM 5226 O O . PRO B 1 282 ? -62.315 36.930 12.758 1.00 13.34 260 PRO B O 1
ATOM 5230 N N . GLU B 1 283 ? -60.084 36.822 12.969 1.00 13.27 261 GLU B N 1
ATOM 5231 C CA . GLU B 1 283 ? -59.889 38.278 13.103 1.00 13.26 261 GLU B CA 1
ATOM 5232 C C . GLU B 1 283 ? -60.396 39.056 11.873 1.00 13.31 261 GLU B C 1
ATOM 5233 O O . GLU B 1 283 ? -60.780 40.214 12.009 1.00 13.33 261 GLU B O 1
ATOM 5239 N N . VAL B 1 284 ? -60.386 38.401 10.689 1.00 13.31 262 VAL B N 1
ATOM 5240 C CA . VAL B 1 284 ? -60.978 38.950 9.458 1.00 13.17 262 VAL B CA 1
ATOM 5241 C C . VAL B 1 284 ? -62.459 38.518 9.315 1.00 13.04 262 VAL B C 1
ATOM 5242 O O . VAL B 1 284 ? -63.326 39.372 9.122 1.00 12.99 262 VAL B O 1
ATOM 5246 N N . ALA B 1 285 ? -62.720 37.204 9.419 1.00 12.99 263 ALA B N 1
ATOM 5247 C CA . ALA B 1 285 ? -64.093 36.614 9.217 1.00 13.01 263 ALA B CA 1
ATOM 5248 C C . ALA B 1 285 ? -65.179 37.204 10.098 1.00 13.15 263 ALA B C 1
ATOM 5249 O O . ALA B 1 285 ? -66.289 37.415 9.633 1.00 13.09 263 ALA B O 1
ATOM 5251 N N . ARG B 1 286 ? -64.849 37.460 11.370 1.00 13.45 264 ARG B N 1
ATOM 5252 C CA . ARG B 1 286 ? -65.807 38.022 12.350 1.00 13.67 264 ARG B CA 1
ATOM 5253 C C . ARG B 1 286 ? -66.356 39.351 11.903 1.00 13.69 264 ARG B C 1
ATOM 5254 O O . ARG B 1 286 ? -67.560 39.550 11.894 1.00 13.72 264 ARG B O 1
ATOM 5262 N N . SER B 1 287 ? -65.465 40.261 11.538 1.00 13.85 265 SER B N 1
ATOM 5263 C CA . SER B 1 287 ? -65.867 41.594 11.046 1.00 14.04 265 SER B CA 1
ATOM 5264 C C . SER B 1 287 ? -66.668 41.511 9.740 1.00 13.97 265 SER B C 1
ATOM 5265 O O . SER B 1 287 ? -67.737 42.098 9.632 1.00 13.96 265 SER B O 1
ATOM 5268 N N . ARG B 1 288 ? -66.130 40.767 8.763 1.00 13.99 266 ARG B N 1
ATOM 5269 C CA . ARG B 1 288 ? -66.737 40.668 7.412 1.00 14.06 266 ARG B CA 1
ATOM 5270 C C . ARG B 1 288 ? -68.063 39.921 7.372 1.00 13.81 266 ARG B C 1
ATOM 5271 O O . ARG B 1 288 ? -68.932 40.280 6.606 1.00 13.63 266 ARG B O 1
ATOM 5279 N N . ALA B 1 289 ? -68.202 38.881 8.202 1.00 13.76 267 ALA B N 1
ATOM 5280 C CA . ALA B 1 289 ? -69.447 38.080 8.265 1.00 13.67 267 ALA B CA 1
ATOM 5281 C C . ALA B 1 289 ? -70.557 38.695 9.117 1.00 13.59 267 ALA B C 1
ATOM 5282 O O . ALA B 1 289 ? -71.678 38.197 9.066 1.00 13.76 267 ALA B O 1
ATOM 5284 N N . THR B 1 290 ? -70.268 39.761 9.888 1.00 13.45 268 THR B N 1
ATOM 5285 C CA . THR B 1 290 ? -71.254 40.316 10.883 1.00 13.45 268 THR B CA 1
ATOM 5286 C C . THR B 1 290 ? -72.648 40.704 10.292 1.00 13.40 268 THR B C 1
ATOM 5287 O O . THR B 1 290 ? -73.682 40.227 10.821 1.00 13.37 268 THR B O 1
ATOM 5291 N N . PRO B 1 291 ? -72.688 41.542 9.219 1.00 13.35 269 PRO B N 1
ATOM 5292 C CA . PRO B 1 291 ? -73.981 41.884 8.601 1.00 13.30 269 PRO B CA 1
ATOM 5293 C C . PRO B 1 291 ? -74.787 40.666 8.132 1.00 13.30 269 PRO B C 1
ATOM 5294 O O . PRO B 1 291 ? -75.979 40.615 8.373 1.00 13.49 269 PRO B O 1
ATOM 5298 N N . LEU B 1 292 ? -74.135 39.704 7.484 1.00 13.35 270 LEU B N 1
ATOM 5299 C CA . LEU B 1 292 ? -74.822 38.472 7.030 1.00 13.34 270 LEU B CA 1
ATOM 5300 C C . LEU B 1 292 ? -75.305 37.620 8.222 1.00 13.50 270 LEU B C 1
ATOM 5301 O O . LEU B 1 292 ? -76.433 37.118 8.203 1.00 13.20 270 LEU B O 1
ATOM 5306 N N . LEU B 1 293 ? -74.451 37.474 9.243 1.00 13.75 271 LEU B N 1
ATOM 5307 C CA . LEU B 1 293 ? -74.844 36.793 10.499 1.00 14.02 271 LEU B CA 1
ATOM 5308 C C . LEU B 1 293 ? -76.0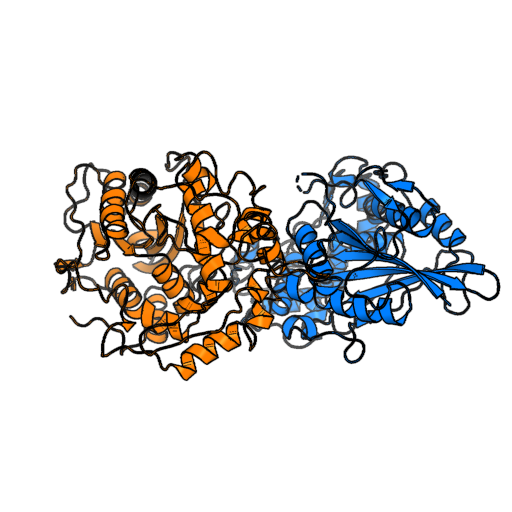60 37.470 11.168 1.00 14.51 271 LEU B C 1
ATOM 5309 O O . LEU B 1 293 ? -76.970 36.773 11.638 1.00 14.51 271 LEU B O 1
ATOM 5314 N N . ASP B 1 294 ? -76.071 38.815 11.191 1.00 15.06 272 ASP B N 1
ATOM 5315 C CA . ASP B 1 294 ? -77.214 39.597 11.761 1.00 15.61 272 ASP B CA 1
ATOM 5316 C C . ASP B 1 294 ? -78.499 39.382 10.976 1.00 16.04 272 ASP B C 1
ATOM 5317 O O . ASP B 1 294 ? -79.569 39.232 11.573 1.00 16.02 272 ASP B O 1
ATOM 5322 N N . MET B 1 295 ? -78.382 39.376 9.635 1.00 16.68 273 MET B N 1
ATOM 5323 C CA . MET B 1 295 ? -79.509 39.088 8.717 1.00 17.16 273 MET B CA 1
ATOM 5324 C C . MET B 1 295 ? -80.028 37.676 8.932 1.00 17.32 273 MET B C 1
ATOM 5325 O O . MET B 1 295 ? -81.226 37.479 9.092 1.00 17.38 273 MET B O 1
ATOM 5330 N N . ILE B 1 296 ? -79.114 36.694 8.938 1.00 17.50 274 ILE B N 1
ATOM 5331 C CA . ILE B 1 296 ? -79.473 35.270 9.151 1.00 17.68 274 ILE B CA 1
ATOM 5332 C C . ILE B 1 296 ? -80.205 35.086 10.477 1.00 17.94 274 ILE B C 1
ATOM 5333 O O . ILE B 1 296 ? -81.222 34.376 10.543 1.00 17.80 274 ILE B O 1
ATOM 5338 N N . ASP B 1 297 ? -79.677 35.741 11.527 1.00 18.22 275 ASP B N 1
ATOM 5339 C CA . ASP B 1 297 ? -80.216 35.644 12.875 1.00 18.47 275 ASP B CA 1
ATOM 5340 C C . ASP B 1 297 ? -81.639 36.250 12.942 1.00 18.84 275 ASP B C 1
ATOM 5341 O O . ASP B 1 297 ? -82.582 35.580 13.387 1.00 18.75 275 ASP B O 1
ATOM 5346 N N . THR B 1 298 ? -81.771 37.505 12.488 1.00 19.31 276 THR B N 1
ATOM 5347 C CA . THR B 1 298 ? -83.070 38.194 12.398 1.00 19.75 276 THR B CA 1
ATOM 5348 C C . THR B 1 298 ? -84.111 37.365 11.620 1.00 20.18 276 THR B C 1
ATOM 5349 O O . THR B 1 298 ? -85.245 37.199 12.079 1.00 20.11 276 THR B O 1
ATOM 5353 N N . ALA B 1 299 ? -83.704 36.849 10.455 1.00 20.66 277 ALA B N 1
ATOM 5354 C CA . ALA B 1 299 ? -84.608 36.077 9.580 1.00 21.13 277 ALA B CA 1
ATOM 5355 C C . ALA B 1 299 ? -85.115 34.782 10.223 1.00 21.62 277 ALA B C 1
ATOM 5356 O O . ALA B 1 299 ? -86.245 34.387 9.990 1.00 21.50 277 ALA B O 1
ATOM 5358 N N . LEU B 1 300 ? -84.266 34.140 11.024 1.00 22.36 278 LEU B N 1
ATOM 5359 C CA . LEU B 1 300 ? -84.630 32.910 11.753 1.00 23.03 278 LEU B CA 1
ATOM 5360 C C . LEU B 1 300 ? -85.405 33.172 13.068 1.00 23.81 278 LEU B C 1
ATOM 5361 O O . LEU B 1 300 ? -86.222 32.342 13.464 1.00 23.70 278 LEU B O 1
ATOM 5366 N N . LEU B 1 301 ? -85.159 34.324 13.716 1.00 24.81 279 LEU B N 1
ATOM 5367 C CA . LEU B 1 301 ? -85.767 34.647 15.042 1.00 25.68 279 LEU B CA 1
ATOM 5368 C C . LEU B 1 301 ? -87.092 35.411 15.070 1.00 26.46 279 LEU B C 1
ATOM 5369 O O . LEU B 1 301 ? -87.982 35.042 15.842 1.00 26.52 279 LEU B O 1
ATOM 5374 N N . THR B 1 302 ? -87.227 36.466 14.261 1.00 27.37 280 THR B N 1
ATOM 5375 C CA . THR B 1 302 ? -88.395 37.368 14.421 1.00 28.20 280 THR B CA 1
ATOM 5376 C C . THR B 1 302 ? -89.730 36.782 13.975 1.00 28.93 280 THR B C 1
ATOM 5377 O O . THR B 1 302 ? -89.789 35.913 13.100 1.00 28.87 280 THR B O 1
ATOM 5381 N N . ASN B 1 303 ? -90.794 37.287 14.621 1.00 29.85 281 ASN B N 1
ATOM 5382 C CA . ASN B 1 303 ? -92.179 36.957 14.311 1.00 30.55 281 ASN B CA 1
ATOM 5383 C C . ASN B 1 303 ? -92.877 38.140 13.588 1.00 30.98 281 ASN B C 1
ATOM 5384 O O . ASN B 1 303 ? -94.108 38.186 13.511 1.00 31.11 281 ASN B O 1
ATOM 5389 N N . GLY B 1 304 ? -92.070 39.080 13.050 1.00 31.48 282 GLY B N 1
ATOM 5390 C CA . GLY B 1 304 ? -92.569 40.267 12.347 1.00 31.88 282 GLY B CA 1
ATOM 5391 C C . GLY B 1 304 ? -91.563 41.414 12.371 1.00 32.28 282 GLY B C 1
ATOM 5392 O O . GLY B 1 304 ? -91.347 42.029 13.418 1.00 32.31 282 GLY B O 1
ATOM 5393 N N . THR B 1 305 ? -90.939 41.691 11.222 1.00 32.82 283 THR B N 1
ATOM 5394 C CA . THR B 1 305 ? -89.958 42.810 11.083 1.00 33.31 283 THR B CA 1
ATOM 5395 C C . THR B 1 305 ? -89.920 43.289 9.647 1.00 33.65 283 THR B C 1
ATOM 5396 O O . THR B 1 305 ? -90.209 42.528 8.726 1.00 33.76 283 THR B O 1
ATOM 5400 N N . THR B 1 306 ? -89.563 44.551 9.455 1.00 34.09 284 THR B N 1
ATOM 5401 C CA . THR B 1 306 ? -89.456 45.128 8.124 1.00 34.40 284 THR B CA 1
ATOM 5402 C C . THR B 1 306 ? -87.991 45.454 7.879 1.00 34.55 284 THR B C 1
ATOM 5403 O O . THR B 1 306 ? -87.421 46.315 8.547 1.00 34.72 284 THR B O 1
ATOM 5407 N N . GLU B 1 307 ? -87.374 44.740 6.925 1.00 34.66 285 GLU B N 1
ATOM 5408 C CA . GLU B 1 307 ? -85.976 44.993 6.540 1.00 34.75 285 GLU B CA 1
ATOM 5409 C C . GLU B 1 307 ? -85.923 46.388 5.913 1.00 34.62 285 GLU B C 1
ATOM 5410 O O . GLU B 1 307 ? -86.532 46.641 4.884 1.00 34.70 285 GLU B O 1
ATOM 5416 N N . ASN B 1 308 ? -85.172 47.267 6.557 1.00 34.47 286 ASN B N 1
ATOM 5417 C CA . ASN B 1 308 ? -85.167 48.701 6.248 1.00 34.31 286 ASN B CA 1
ATOM 5418 C C . ASN B 1 308 ? -84.446 49.105 4.947 1.00 33.85 286 ASN B C 1
ATOM 5419 O O . ASN B 1 308 ? -84.887 50.045 4.275 1.00 33.99 286 ASN B O 1
ATOM 5424 N N . ARG B 1 309 ? -83.352 48.405 4.595 1.00 33.19 287 ARG B N 1
ATOM 5425 C CA . ARG B 1 309 ? -82.512 48.785 3.392 1.00 32.62 287 ARG B CA 1
ATOM 5426 C C . ARG B 1 309 ? -83.019 48.276 2.049 1.00 32.05 287 ARG B C 1
ATOM 5427 O O . ARG B 1 309 ? -82.764 48.910 1.023 1.00 32.06 287 ARG B O 1
ATOM 5435 N N . TYR B 1 310 ? -83.717 47.133 2.062 1.00 31.36 288 TYR B N 1
ATOM 5436 C CA . TYR B 1 310 ? -84.312 46.528 0.851 1.00 30.77 288 TYR B CA 1
ATOM 5437 C C . TYR B 1 310 ? -85.858 46.613 0.817 1.00 30.38 288 TYR B C 1
ATOM 5438 O O . TYR B 1 310 ? -86.440 46.572 -0.256 1.00 30.44 288 TYR B O 1
ATOM 5447 N N . GLY B 1 311 ? -86.506 46.731 1.982 1.00 29.87 289 GLY B N 1
ATOM 5448 C CA . GLY B 1 311 ? -87.979 46.777 2.064 1.00 29.47 289 GLY B CA 1
ATOM 5449 C C . GLY B 1 311 ? -88.598 45.385 1.981 1.00 29.03 289 GLY B C 1
ATOM 5450 O O . GLY B 1 311 ? -89.597 45.190 1.283 1.00 29.06 289 GLY B O 1
ATOM 5451 N N . ILE B 1 312 ? -87.995 44.424 2.689 1.00 28.40 290 ILE B N 1
ATOM 5452 C CA . ILE B 1 312 ? -88.478 43.048 2.744 1.00 27.93 290 ILE B CA 1
ATOM 5453 C C . ILE B 1 312 ? -89.204 42.868 4.060 1.00 27.57 290 ILE B C 1
ATOM 5454 O O . ILE B 1 312 ? -88.682 43.227 5.104 1.00 27.43 290 ILE B O 1
ATOM 5459 N N . LYS B 1 313 ? -90.414 42.316 4.006 1.00 27.20 291 LYS B N 1
ATOM 5460 C CA . LYS B 1 313 ? -91.184 42.044 5.208 1.00 26.99 291 LYS B CA 1
ATOM 5461 C C . LYS B 1 313 ? -90.800 40.667 5.708 1.00 26.41 291 LYS B C 1
ATOM 5462 O O . LYS B 1 313 ? -91.260 39.659 5.171 1.00 26.42 291 LYS B O 1
ATOM 5468 N N . LEU B 1 314 ? -89.935 40.629 6.732 1.00 25.74 292 LEU B N 1
ATOM 5469 C CA . LEU B 1 314 ? -89.536 39.374 7.377 1.00 25.15 292 LEU B CA 1
ATOM 5470 C C . LEU B 1 314 ? -90.586 39.075 8.455 1.00 24.67 292 LEU B C 1
ATOM 5471 O O . LEU B 1 314 ? -91.186 40.001 8.988 1.00 24.77 292 LEU B O 1
ATOM 5476 N N . PRO B 1 315 ? -90.820 37.787 8.789 1.00 23.87 293 PRO B N 1
ATOM 5477 C CA . PRO B 1 315 ? -90.181 36.577 8.288 1.00 23.36 293 PRO B CA 1
ATOM 5478 C C . PRO B 1 315 ? -90.696 36.121 6.911 1.00 22.77 293 PRO B C 1
ATOM 5479 O O . PRO B 1 315 ? -91.742 36.570 6.439 1.00 22.71 293 PRO B O 1
ATOM 5483 N N . VAL B 1 316 ? -89.923 35.235 6.302 1.00 22.09 294 VAL B N 1
ATOM 5484 C CA . VAL B 1 316 ? -90.256 34.580 5.045 1.00 21.57 294 VAL B CA 1
ATOM 5485 C C . VAL B 1 316 ? -89.828 33.136 5.194 1.00 21.11 294 VAL B C 1
ATOM 5486 O O . VAL B 1 316 ? -88.967 32.835 6.034 1.00 21.12 294 VAL B O 1
ATOM 5490 N N . SER B 1 317 ? -90.418 32.249 4.401 1.00 20.47 295 SER B N 1
ATOM 5491 C CA . SER B 1 317 ? -90.080 30.812 4.458 1.00 20.10 295 SER B CA 1
ATOM 5492 C C . SER B 1 317 ? -88.712 30.518 3.855 1.00 19.49 295 SER B C 1
ATOM 5493 O O . SER B 1 317 ? -88.014 29.623 4.320 1.00 19.48 295 SER B O 1
ATOM 5496 N N . LEU B 1 318 ? -88.353 31.271 2.813 1.00 18.81 296 LEU B N 1
ATOM 5497 C CA . LEU B 1 318 ? -87.071 31.145 2.132 1.00 18.24 296 LEU B CA 1
ATOM 5498 C C . LEU B 1 318 ? -86.525 32.523 1.811 1.00 17.65 296 LEU B C 1
ATOM 5499 O O . LEU B 1 318 ? -87.143 33.264 1.058 1.00 17.66 296 LEU B O 1
ATOM 5504 N N . LEU B 1 319 ? -85.375 32.857 2.405 1.00 16.94 297 LEU B N 1
ATOM 5505 C CA . LEU B 1 319 ? -84.620 34.069 2.098 1.00 16.36 297 LEU B CA 1
ATOM 5506 C C . LEU B 1 319 ? -83.357 33.570 1.398 1.00 15.78 297 LEU B C 1
ATOM 5507 O O . LEU B 1 319 ? -82.557 32.873 2.013 1.00 15.76 297 LEU B O 1
ATOM 5512 N N . PHE B 1 320 ? -83.192 33.914 0.118 1.00 15.04 298 PHE B N 1
ATOM 5513 C CA . PHE B 1 320 ? -82.018 33.514 -0.681 1.00 14.44 298 PHE B CA 1
ATOM 5514 C C . PHE B 1 320 ? -81.147 34.736 -0.846 1.00 13.90 298 PHE B C 1
ATOM 5515 O O . PHE B 1 320 ? -81.624 35.770 -1.312 1.00 13.85 298 PHE B O 1
ATOM 5523 N N . ILE B 1 321 ? -79.870 34.628 -0.461 1.00 13.35 299 ILE B N 1
ATOM 5524 C CA . ILE B 1 321 ? -78.921 35.751 -0.505 1.00 12.90 299 ILE B CA 1
ATOM 5525 C C . ILE B 1 321 ? -77.752 35.394 -1.449 1.00 12.61 299 ILE B C 1
ATOM 5526 O O . ILE B 1 321 ? -77.011 34.446 -1.182 1.00 12.56 299 ILE B O 1
ATOM 5531 N N . ALA B 1 322 ? -77.618 36.163 -2.543 1.00 12.27 300 ALA B N 1
ATOM 5532 C CA . ALA B 1 322 ? -76.572 35.961 -3.564 1.00 12.08 300 ALA B CA 1
ATOM 5533 C C . ALA B 1 322 ? -75.340 36.837 -3.276 1.00 11.97 300 ALA B C 1
ATOM 5534 O O . ALA B 1 322 ? -75.375 38.072 -3.430 1.00 11.71 300 ALA B O 1
ATOM 5536 N N . GLY B 1 323 ? -74.264 36.176 -2.863 1.00 11.89 301 GLY B N 1
ATOM 5537 C CA . GLY B 1 323 ? -72.999 36.811 -2.577 1.00 11.96 301 GLY B CA 1
ATOM 5538 C C . GLY B 1 323 ? -71.873 36.141 -3.335 1.00 11.96 301 GLY B C 1
ATOM 5539 O O . GLY B 1 323 ? -72.068 35.658 -4.456 1.00 12.03 301 GLY B O 1
ATOM 5540 N N . HIS B 1 324 ? -70.692 36.113 -2.699 1.00 12.01 302 HIS B N 1
ATOM 5541 C CA . HIS B 1 324 ? -69.454 35.623 -3.296 1.00 11.94 302 HIS B CA 1
ATOM 5542 C C . HIS B 1 324 ? -68.804 34.556 -2.449 1.00 11.86 302 HIS B C 1
ATOM 5543 O O . HIS B 1 324 ? -69.245 34.277 -1.295 1.00 12.03 302 HIS B O 1
ATOM 5550 N N . ASP B 1 325 ? -67.751 33.948 -3.002 1.00 11.65 303 ASP B N 1
ATOM 5551 C CA . ASP B 1 325 ? -66.956 32.943 -2.259 1.00 11.40 303 ASP B CA 1
ATOM 5552 C C . ASP B 1 325 ? -66.326 33.524 -0.983 1.00 11.10 303 ASP B C 1
ATOM 5553 O O . ASP B 1 325 ? -66.197 32.818 0.032 1.00 10.77 303 ASP B O 1
ATOM 5558 N N . THR B 1 326 ? -65.948 34.810 -1.043 1.00 10.84 304 THR B N 1
ATOM 5559 C CA . THR B 1 326 ? -65.389 35.520 0.109 1.00 10.63 304 THR B CA 1
ATOM 5560 C C . THR B 1 326 ? -66.358 35.460 1.295 1.00 10.38 304 THR B C 1
ATOM 5561 O O . THR B 1 326 ? -65.937 35.195 2.408 1.00 10.43 304 THR B O 1
ATOM 5565 N N . ASN B 1 327 ? -67.651 35.683 1.022 1.00 9.97 305 ASN B N 1
ATOM 5566 C CA . ASN B 1 327 ? -68.699 35.656 2.055 1.00 9.76 305 ASN B CA 1
ATOM 5567 C C . ASN B 1 327 ? -68.912 34.272 2.660 1.00 9.68 305 ASN B C 1
ATOM 5568 O O . ASN B 1 327 ? -69.070 34.160 3.873 1.00 9.80 305 ASN B O 1
ATOM 5573 N N . LEU B 1 328 ? -68.921 33.223 1.821 1.00 9.57 306 LEU B N 1
ATOM 5574 C CA . LEU B 1 328 ? -69.032 31.834 2.309 1.00 9.48 306 LEU B CA 1
ATOM 5575 C C . LEU B 1 328 ? -67.859 31.502 3.235 1.00 9.48 306 LEU B C 1
ATOM 5576 O O . LEU B 1 328 ? -68.047 30.882 4.290 1.00 9.41 306 LEU B O 1
ATOM 5581 N N . ALA B 1 329 ? -66.652 31.922 2.827 1.00 9.47 307 ALA B N 1
ATOM 5582 C CA . ALA B 1 329 ? -65.442 31.709 3.625 1.00 9.39 307 ALA B CA 1
ATOM 5583 C C . ALA B 1 329 ? -65.497 32.504 4.960 1.00 9.32 307 ALA B C 1
ATOM 5584 O O . ALA B 1 329 ? -65.094 31.978 5.976 1.00 9.20 307 ALA B O 1
ATOM 5586 N N . ASN B 1 330 ? -66.002 33.756 4.928 1.00 9.46 308 ASN B N 1
ATOM 5587 C CA . ASN B 1 330 ? -66.178 34.580 6.165 1.00 9.58 308 ASN B CA 1
ATOM 5588 C C . ASN B 1 330 ? -67.140 33.908 7.129 1.00 9.70 308 ASN B C 1
ATOM 5589 O O . ASN B 1 330 ? -66.890 33.854 8.326 1.00 9.76 308 ASN B O 1
ATOM 5594 N N . LEU B 1 331 ? -68.256 33.411 6.594 1.00 9.94 309 LEU B N 1
ATOM 5595 C CA . LEU B 1 331 ? -69.253 32.696 7.400 1.00 10.05 309 LEU B CA 1
ATOM 5596 C C . LEU B 1 331 ? -68.651 31.411 7.948 1.00 10.31 309 LEU B C 1
ATOM 5597 O O . LEU B 1 331 ? -68.818 31.103 9.120 1.00 10.52 309 LEU B O 1
ATOM 5602 N N . SER B 1 332 ? -67.946 30.677 7.105 1.00 10.62 310 SER B N 1
ATOM 5603 C CA . SER B 1 332 ? -67.263 29.434 7.519 1.00 10.93 310 SER B CA 1
ATOM 5604 C C . SER B 1 332 ? -66.280 29.672 8.681 1.00 11.20 310 SER B C 1
ATOM 5605 O O . SER B 1 332 ? -66.301 28.949 9.686 1.00 11.35 310 SER B O 1
ATOM 5608 N N . GLY B 1 333 ? -65.434 30.690 8.540 1.00 11.40 311 GLY B N 1
ATOM 5609 C CA . GLY B 1 333 ? -64.440 31.019 9.571 1.00 11.70 311 GLY B CA 1
ATOM 5610 C C . GLY B 1 333 ? -65.022 31.572 10.872 1.00 11.92 311 GLY B C 1
ATOM 5611 O O . GLY B 1 333 ? -64.554 31.236 11.934 1.00 11.76 311 GLY B O 1
ATOM 5612 N N . ALA B 1 334 ? -66.046 32.431 10.755 1.00 12.31 312 ALA B N 1
ATOM 5613 C CA . ALA B 1 334 ? -66.719 33.045 11.917 1.00 12.64 312 ALA B CA 1
ATOM 5614 C C . ALA B 1 334 ? -67.476 32.000 12.749 1.00 12.97 312 ALA B C 1
ATOM 5615 O O . ALA B 1 334 ? -67.373 31.992 13.967 1.00 13.00 312 ALA B O 1
ATOM 5617 N N . LEU B 1 335 ? -68.227 31.132 12.067 1.00 13.48 313 LEU B N 1
ATOM 5618 C CA . LEU B 1 335 ? -69.000 30.044 12.714 1.00 13.93 313 LEU B CA 1
ATOM 5619 C C . LEU B 1 335 ? -68.163 28.779 13.015 1.00 14.44 313 LEU B C 1
ATOM 5620 O O . LEU B 1 335 ? -68.659 27.849 13.624 1.00 14.62 313 LEU B O 1
ATOM 5625 N N . ASP B 1 336 ? -66.905 28.774 12.585 1.00 15.23 314 ASP B N 1
ATOM 5626 C CA . ASP B 1 336 ? -65.980 27.654 12.749 1.00 15.84 314 ASP B CA 1
ATOM 5627 C C . ASP B 1 336 ? -66.503 26.356 12.040 1.00 15.99 314 ASP B C 1
ATOM 5628 O O . ASP B 1 336 ? -66.425 25.230 12.590 1.00 16.34 314 ASP B O 1
ATOM 5633 N N . LEU B 1 337 ? -67.022 26.546 10.823 1.00 15.95 315 LEU B N 1
ATOM 5634 C CA . LEU B 1 337 ? -67.512 25.469 9.977 1.00 15.98 315 LEU B CA 1
ATOM 5635 C C . LEU B 1 337 ? -66.388 25.010 9.100 1.00 16.10 315 LEU B C 1
ATOM 5636 O O . LEU B 1 337 ? -65.807 25.822 8.353 1.00 16.24 315 LEU B O 1
ATOM 5641 N N . ASN B 1 338 ? -66.070 23.711 9.183 1.00 16.05 316 ASN B N 1
ATOM 5642 C CA . ASN B 1 338 ? -65.037 23.091 8.376 1.00 16.13 316 ASN B CA 1
ATOM 5643 C C . ASN B 1 338 ? -65.678 22.024 7.517 1.00 15.71 316 ASN B C 1
ATOM 5644 O O . ASN B 1 338 ? -66.554 21.285 7.992 1.00 15.80 316 ASN B O 1
ATOM 5649 N N . TRP B 1 339 ? -65.260 21.948 6.252 1.00 15.18 317 TRP B N 1
ATOM 5650 C CA . TRP B 1 339 ? -65.796 20.953 5.333 1.00 14.78 317 TRP B CA 1
ATOM 5651 C C . TRP B 1 339 ? -64.921 20.669 4.112 1.00 14.62 317 TRP B C 1
ATOM 5652 O O . TRP B 1 339 ? -63.964 21.409 3.799 1.00 14.56 317 TRP B O 1
ATOM 5663 N N . SER B 1 340 ? -65.277 19.584 3.445 1.00 14.61 318 SER B N 1
ATOM 5664 C CA . SER B 1 340 ? -64.751 19.205 2.131 1.00 14.60 318 SER B CA 1
ATOM 5665 C C . SER B 1 340 ? -65.974 18.708 1.367 1.00 14.56 318 SER B C 1
ATOM 5666 O O . SER B 1 340 ? -66.841 18.046 1.964 1.00 14.68 318 SER B O 1
ATOM 5669 N N . LEU B 1 341 ? -66.049 19.028 0.067 1.00 14.41 319 LEU B N 1
ATOM 5670 C CA . LEU B 1 341 ? -67.211 18.706 -0.773 1.00 14.24 319 LEU B CA 1
ATOM 5671 C C . LEU B 1 341 ? -66.904 17.575 -1.734 1.00 14.23 319 LEU B C 1
ATOM 5672 O O . LEU B 1 341 ? -66.137 17.768 -2.657 1.00 14.37 319 LEU B O 1
ATOM 5677 N N . PRO B 1 342 ? -67.509 16.357 -1.519 1.00 14.20 320 PRO B N 1
ATOM 5678 C CA . PRO B 1 342 ? -67.252 15.228 -2.454 1.00 13.96 320 PRO B CA 1
ATOM 5679 C C . PRO B 1 342 ? -67.456 15.588 -3.919 1.00 13.72 320 PRO B C 1
ATOM 5680 O O . PRO B 1 342 ? -68.478 16.183 -4.276 1.00 13.71 320 PRO B O 1
ATOM 5684 N N . GLY B 1 343 ? -66.478 15.248 -4.752 1.00 13.33 321 GLY B N 1
ATOM 5685 C CA . GLY B 1 343 ? -66.541 15.564 -6.179 1.00 13.12 321 GLY B CA 1
ATOM 5686 C C . GLY B 1 343 ? -66.467 17.054 -6.563 1.00 12.83 321 GLY B C 1
ATOM 5687 O O . GLY B 1 343 ? -66.688 17.379 -7.719 1.00 12.73 321 GLY B O 1
ATOM 5688 N N . GLN B 1 344 ? -66.156 17.950 -5.598 1.00 12.47 322 GLN B N 1
ATOM 5689 C CA . GLN B 1 344 ? -66.067 19.407 -5.863 1.00 12.23 322 GLN B CA 1
ATOM 5690 C C . GLN B 1 344 ? -64.793 19.995 -5.208 1.00 11.92 322 GLN B C 1
ATOM 5691 O O . GLN B 1 344 ? -64.794 20.309 -4.020 1.00 12.01 322 GLN B O 1
ATOM 5697 N N . PRO B 1 345 ? -63.709 20.134 -5.986 1.00 11.62 323 PRO B N 1
ATOM 5698 C CA . PRO B 1 345 ? -62.411 20.644 -5.440 1.00 11.39 323 PRO B CA 1
ATOM 5699 C C . PRO B 1 345 ? -62.419 22.055 -4.800 1.00 11.14 323 PRO B C 1
ATOM 5700 O O . PRO B 1 345 ? -61.586 22.319 -3.911 1.00 11.14 323 PRO B O 1
ATOM 5704 N N . ASP B 1 346 ? -63.317 22.934 -5.243 1.00 10.68 324 ASP B N 1
ATOM 5705 C CA . ASP B 1 346 ? -63.431 24.288 -4.668 1.00 10.69 324 ASP B CA 1
ATOM 5706 C C . ASP B 1 346 ? -64.332 24.178 -3.444 1.00 10.43 324 ASP B C 1
ATOM 5707 O O . ASP B 1 346 ? -65.463 23.711 -3.564 1.00 10.43 324 ASP B O 1
ATOM 5712 N N . ASN B 1 347 ? -63.831 24.602 -2.277 1.00 10.14 325 ASN B N 1
ATOM 5713 C CA . ASN B 1 347 ? -64.622 24.579 -1.012 1.00 10.10 325 ASN B CA 1
ATOM 5714 C C . ASN B 1 347 ? -65.774 25.588 -1.016 1.00 10.06 325 ASN B C 1
ATOM 5715 O O . ASN B 1 347 ? -66.748 25.416 -0.310 1.00 9.84 325 ASN B O 1
ATOM 5720 N N . THR B 1 348 ? -65.628 26.642 -1.824 1.00 10.20 326 THR B N 1
ATOM 5721 C CA . THR B 1 348 ? -66.621 27.669 -1.997 1.00 10.31 326 THR B CA 1
ATOM 5722 C C . THR B 1 348 ? -66.928 27.739 -3.518 1.00 10.46 326 THR B C 1
ATOM 5723 O O . THR B 1 348 ? -66.639 28.758 -4.182 1.00 10.45 326 THR B O 1
ATOM 5727 N N . PRO B 1 349 ? -67.524 26.653 -4.073 1.00 10.60 327 PRO B N 1
ATOM 5728 C CA . PRO B 1 349 ? -67.705 26.536 -5.528 1.00 10.80 327 PRO B CA 1
ATOM 5729 C C . PRO B 1 349 ? -68.846 27.407 -6.096 1.00 11.07 327 PRO B C 1
ATOM 5730 O O . PRO B 1 349 ? -69.706 27.859 -5.328 1.00 11.08 327 PRO B O 1
ATOM 5734 N N . PRO B 1 350 ? -68.857 27.631 -7.441 1.00 11.38 328 PRO B N 1
ATOM 5735 C CA . PRO B 1 350 ? -69.902 28.435 -8.073 1.00 11.62 328 PRO B CA 1
ATOM 5736 C C . PRO B 1 350 ? -71.304 27.907 -7.746 1.00 11.84 328 PRO B C 1
ATOM 5737 O O . PRO B 1 350 ? -71.562 26.722 -7.890 1.00 11.95 328 PRO B O 1
ATOM 5741 N N . GLY B 1 351 ? -72.183 28.786 -7.288 1.00 12.13 329 GLY B N 1
ATOM 5742 C CA . GLY B 1 351 ? -73.534 28.378 -6.893 1.00 12.38 329 GLY B CA 1
ATOM 5743 C C . GLY B 1 351 ? -73.628 27.624 -5.565 1.00 12.53 329 GLY B C 1
ATOM 5744 O O . GLY B 1 351 ? -74.719 27.210 -5.191 1.00 12.50 329 GLY B O 1
ATOM 5745 N N . GLY B 1 352 ? -72.497 27.444 -4.851 1.00 12.76 330 GLY B N 1
ATOM 5746 C CA . GLY B 1 352 ? -72.482 26.731 -3.556 1.00 12.87 330 GLY B CA 1
ATOM 5747 C C . GLY B 1 352 ? -73.339 27.462 -2.533 1.00 13.10 330 GLY B C 1
ATOM 5748 O O . GLY B 1 352 ? -73.278 28.697 -2.424 1.00 12.88 330 GLY B O 1
ATOM 5749 N N . GLU B 1 353 ? -74.136 26.704 -1.785 1.00 13.47 331 GLU B N 1
ATOM 5750 C CA . GLU B 1 353 ? -75.098 27.279 -0.852 1.00 13.83 331 GLU B CA 1
ATOM 5751 C C . GLU B 1 353 ? -74.856 26.828 0.546 1.00 14.17 331 GLU B C 1
ATOM 5752 O O . GLU B 1 353 ? -74.769 25.643 0.796 1.00 14.07 331 GLU B O 1
ATOM 5758 N N . LEU B 1 354 ? -74.749 27.799 1.461 1.00 14.70 332 LEU B N 1
ATOM 5759 C CA . LEU B 1 354 ? -74.687 27.548 2.875 1.00 15.05 332 LEU B CA 1
ATOM 5760 C C . LEU B 1 354 ? -76.159 27.710 3.284 1.00 15.56 332 LEU B C 1
ATOM 5761 O O . LEU B 1 354 ? -76.742 28.790 3.129 1.00 15.41 332 LEU B O 1
ATOM 5766 N N . VAL B 1 355 ? -76.761 26.626 3.782 1.00 16.26 333 VAL B N 1
ATOM 5767 C CA . VAL B 1 355 ? -78.208 26.579 4.065 1.00 16.84 333 VAL B CA 1
ATOM 5768 C C . VAL B 1 355 ? -78.469 26.496 5.569 1.00 17.46 333 VAL B C 1
ATOM 5769 O O . VAL B 1 355 ? -78.003 25.577 6.218 1.00 17.50 333 VAL B O 1
ATOM 5773 N N . PHE B 1 356 ? -79.214 27.471 6.093 1.00 18.27 334 PHE B N 1
ATOM 5774 C CA . PHE B 1 356 ? -79.608 27.534 7.495 1.00 18.92 334 PHE B CA 1
ATOM 5775 C C . PHE B 1 356 ? -81.106 27.215 7.546 1.00 19.75 334 PHE B C 1
ATOM 5776 O O . PHE B 1 356 ? -81.919 28.000 7.061 1.00 19.66 334 PHE B O 1
ATOM 5784 N N . GLU B 1 357 ? -81.449 26.059 8.127 1.00 20.78 335 GLU B N 1
ATOM 5785 C CA . GLU B 1 357 ? -82.825 25.558 8.215 1.00 21.64 335 GLU B CA 1
ATOM 5786 C C . GLU B 1 357 ? -83.363 25.640 9.635 1.00 22.18 335 GLU B C 1
ATOM 5787 O O . GLU B 1 357 ? -82.709 25.195 10.544 1.00 22.09 335 GLU B O 1
ATOM 5793 N N . LYS B 1 358 ? -84.562 26.218 9.799 1.00 23.03 336 LYS B N 1
ATOM 5794 C CA . LYS B 1 358 ? -85.260 26.278 11.096 1.00 23.65 336 LYS B CA 1
ATOM 5795 C C . LYS B 1 358 ? -86.303 25.156 11.134 1.00 24.25 336 LYS B C 1
ATOM 5796 O O . LYS B 1 358 ? -87.286 25.191 10.382 1.00 24.09 336 LYS B O 1
ATOM 5802 N N . TRP B 1 359 ? -86.067 24.171 12.011 1.00 25.10 337 TRP B N 1
ATOM 5803 C CA . TRP B 1 359 ? -86.962 23.042 12.226 1.00 25.78 337 TRP B CA 1
ATOM 5804 C C . TRP B 1 359 ? -87.696 23.193 13.566 1.00 26.53 337 TRP B C 1
ATOM 5805 O O . TRP B 1 359 ? -87.076 23.578 14.575 1.00 26.60 337 TRP B O 1
ATOM 5816 N N . LYS B 1 360 ? -89.007 22.894 13.577 1.00 27.37 338 LYS B N 1
ATOM 5817 C CA . LYS B 1 360 ? -89.815 22.894 14.808 1.00 28.02 338 LYS B CA 1
ATOM 5818 C C . LYS B 1 360 ? -90.077 21.444 15.188 1.00 28.57 338 LYS B C 1
ATOM 5819 O O . LYS B 1 360 ? -90.586 20.675 14.366 1.00 28.59 338 LYS B O 1
ATOM 5825 N N . ARG B 1 361 ? -89.726 21.074 16.423 1.00 29.29 339 ARG B N 1
ATOM 5826 C CA . ARG B 1 361 ? -90.016 19.737 16.948 1.00 29.87 339 ARG B CA 1
ATOM 5827 C C . ARG B 1 361 ? -91.487 19.764 17.342 1.00 30.36 339 ARG B C 1
ATOM 5828 O O . ARG B 1 361 ? -91.898 20.610 18.143 1.00 30.38 339 ARG B O 1
ATOM 5836 N N . THR B 1 362 ? -92.274 18.844 16.769 1.00 30.93 340 THR B N 1
ATOM 5837 C CA . THR B 1 362 ? -93.741 18.777 16.995 1.00 31.37 340 THR B CA 1
ATOM 5838 C C . THR B 1 362 ? -94.139 18.506 18.444 1.00 31.58 340 THR B C 1
ATOM 5839 O O . THR B 1 362 ? -95.082 19.129 18.951 1.00 31.69 340 THR B O 1
ATOM 5843 N N . SER B 1 363 ? -93.421 17.582 19.096 1.00 31.82 341 SER B N 1
ATOM 5844 C CA . SER B 1 363 ? -93.757 17.133 20.479 1.00 32.07 341 SER B CA 1
ATOM 5845 C C . SER B 1 363 ? -93.782 18.240 21.554 1.00 32.14 341 SER B C 1
ATOM 5846 O O . SER B 1 363 ? -94.576 18.153 22.512 1.00 32.36 341 SER B O 1
ATOM 5849 N N . ASP B 1 364 ? -92.932 19.265 21.402 1.00 32.05 342 ASP B N 1
ATOM 5850 C CA . ASP B 1 364 ? -92.880 20.416 22.375 1.00 31.96 342 ASP B CA 1
ATOM 5851 C C . ASP B 1 364 ? -92.804 21.840 21.740 1.00 31.77 342 ASP B C 1
ATOM 5852 O O . ASP B 1 364 ? -92.633 22.830 22.463 1.00 31.84 342 ASP B O 1
ATOM 5857 N N . ASN B 1 365 ? -92.942 21.927 20.407 1.00 31.44 343 ASN B N 1
ATOM 5858 C CA . ASN B 1 365 ? -92.846 23.201 19.657 1.00 31.23 343 ASN B CA 1
ATOM 5859 C C . ASN B 1 365 ? -91.506 23.977 19.877 1.00 30.71 343 ASN B C 1
ATOM 5860 O O . ASN B 1 365 ? -91.479 25.210 19.810 1.00 30.68 343 ASN B O 1
ATOM 5865 N N . THR B 1 366 ? -90.417 23.220 20.128 1.00 30.10 344 THR B N 1
ATOM 5866 C CA . THR B 1 366 ? -89.068 23.772 20.290 1.00 29.67 344 THR B CA 1
ATOM 5867 C C . THR B 1 366 ? -88.423 23.964 18.920 1.00 29.21 344 THR B C 1
ATOM 5868 O O . THR B 1 366 ? -88.530 23.086 18.058 1.00 29.30 344 THR B O 1
ATOM 5872 N N . ASP B 1 367 ? -87.749 25.103 18.731 1.00 28.63 345 ASP B N 1
ATOM 5873 C CA . ASP B 1 367 ? -87.117 25.458 17.442 1.00 28.07 345 ASP B CA 1
ATOM 5874 C C . ASP B 1 367 ? -85.622 25.094 17.414 1.00 27.52 345 ASP B C 1
ATOM 5875 O O . ASP B 1 367 ? -84.880 25.393 18.356 1.00 27.25 345 ASP B O 1
ATOM 5880 N N . TRP B 1 368 ? -85.208 24.444 16.313 1.00 26.87 346 TRP B N 1
ATOM 5881 C CA . TRP B 1 368 ? -83.838 23.969 16.108 1.00 26.43 346 TRP B CA 1
ATOM 5882 C C . TRP B 1 368 ? -83.306 24.422 14.746 1.00 25.81 346 TRP B C 1
ATOM 5883 O O . TRP B 1 368 ? -84.080 24.589 13.803 1.00 25.61 346 TRP B O 1
ATOM 5894 N N . VAL B 1 369 ? -81.981 24.616 14.663 1.00 25.09 347 VAL B N 1
ATOM 5895 C CA . VAL B 1 369 ? -81.312 25.094 13.450 1.00 24.61 347 VAL B CA 1
ATOM 5896 C C . VAL B 1 369 ? -80.350 24.054 12.904 1.00 24.16 347 VAL B C 1
ATOM 5897 O O . VAL B 1 369 ? -79.449 23.627 13.624 1.00 24.20 347 VAL B O 1
ATOM 5901 N N . GLN B 1 370 ? -80.547 23.648 11.636 1.00 23.53 348 GLN B N 1
ATOM 5902 C CA . GLN B 1 370 ? -79.627 22.735 10.938 1.00 23.11 348 GLN B CA 1
ATOM 5903 C C . GLN B 1 370 ? -78.888 23.508 9.861 1.00 22.44 348 GLN B C 1
ATOM 5904 O O . GLN B 1 370 ? -79.499 24.321 9.152 1.00 22.35 348 GLN B O 1
ATOM 5910 N N . VAL B 1 371 ? -77.578 23.251 9.741 1.00 21.65 349 VAL B N 1
ATOM 5911 C CA . VAL B 1 371 ? -76.717 23.928 8.783 1.00 21.09 349 VAL B CA 1
ATOM 5912 C C . VAL B 1 371 ? -76.182 22.909 7.777 1.00 20.66 349 VAL B C 1
ATOM 5913 O O . VAL B 1 371 ? -75.661 21.864 8.168 1.00 20.51 349 VAL B O 1
ATOM 5917 N N . SER B 1 372 ? -76.316 23.228 6.486 1.00 20.05 350 SER B N 1
ATOM 5918 C CA . SER B 1 372 ? -75.859 22.361 5.402 1.00 19.70 350 SER B CA 1
ATOM 5919 C C . SER B 1 372 ? -75.134 23.142 4.335 1.00 19.09 350 SER B C 1
ATOM 5920 O O . SER B 1 372 ? -75.261 24.364 4.256 1.00 18.91 350 SER B O 1
ATOM 5923 N N . PHE B 1 373 ? -74.362 22.429 3.515 1.00 18.55 351 PHE B N 1
ATOM 5924 C CA . PHE B 1 373 ? -73.772 23.025 2.318 1.00 18.13 351 PHE B CA 1
ATOM 5925 C C . PHE B 1 373 ? -74.303 22.269 1.105 1.00 17.75 351 PHE B C 1
ATOM 5926 O O . PHE B 1 373 ? -74.003 21.101 0.941 1.00 17.48 351 PHE B O 1
ATOM 5934 N N . VAL B 1 374 ? -75.102 22.960 0.273 1.00 17.46 352 VAL B N 1
ATOM 5935 C CA . VAL B 1 374 ? -75.690 22.386 -0.959 1.00 17.26 352 VAL B CA 1
ATOM 5936 C C . VAL B 1 374 ? -74.908 22.917 -2.175 1.00 17.12 352 VAL B C 1
ATOM 5937 O O . VAL B 1 374 ? -74.694 24.129 -2.307 1.00 17.16 352 VAL B O 1
ATOM 5941 N N . TYR B 1 375 ? -74.495 21.996 -3.050 1.00 16.88 353 TYR B N 1
ATOM 5942 C CA . TYR B 1 375 ? -73.620 22.299 -4.177 1.00 16.68 353 TYR B CA 1
ATOM 5943 C C . TYR B 1 375 ? -73.772 21.269 -5.297 1.00 16.73 353 TYR B C 1
ATOM 5944 O O . TYR B 1 375 ? -74.443 20.257 -5.125 1.00 16.83 353 TYR B O 1
ATOM 5953 N N . GLN B 1 376 ? -73.130 21.548 -6.433 1.00 16.67 354 GLN B N 1
ATOM 5954 C CA . GLN B 1 376 ? -73.035 20.615 -7.554 1.00 16.69 354 GLN B CA 1
ATOM 5955 C C . GLN B 1 376 ? -71.625 20.157 -7.666 1.00 16.89 354 GLN B C 1
ATOM 5956 O O . GLN B 1 376 ? -70.689 20.976 -7.532 1.00 16.91 354 GLN B O 1
ATOM 5962 N N . THR B 1 377 ? -71.430 18.855 -7.917 1.00 17.08 355 THR B N 1
ATOM 5963 C CA . THR B 1 377 ? -70.095 18.328 -8.187 1.00 17.35 355 THR B CA 1
ATOM 5964 C C . THR B 1 377 ? -69.588 18.952 -9.491 1.00 17.59 355 THR B C 1
ATOM 5965 O O . THR B 1 377 ? -70.389 19.442 -10.309 1.00 17.73 355 THR B O 1
ATOM 5969 N N . LEU B 1 378 ? -68.276 18.945 -9.682 1.00 17.92 356 LEU B N 1
ATOM 5970 C CA . LEU B 1 378 ? -67.660 19.524 -10.889 1.00 18.18 356 LEU B CA 1
ATOM 5971 C C . LEU B 1 378 ? -68.151 18.790 -12.160 1.00 18.61 356 LEU B C 1
ATOM 5972 O O . LEU B 1 378 ? -68.368 19.403 -13.194 1.00 18.60 356 LEU B O 1
ATOM 5977 N N . ARG B 1 379 ? -68.318 17.476 -12.038 1.00 19.25 357 ARG B N 1
ATOM 5978 C CA . ARG B 1 379 ? -68.899 16.621 -13.082 1.00 19.73 357 ARG B CA 1
ATOM 5979 C C . ARG B 1 379 ? -70.325 17.078 -13.419 1.00 19.70 357 ARG B C 1
ATOM 5980 O O . ARG B 1 379 ? -70.680 17.204 -14.601 1.00 19.43 357 ARG B O 1
ATOM 5988 N N . ASP B 1 380 ? -71.137 17.333 -12.373 1.00 19.72 358 ASP B N 1
ATOM 5989 C CA . ASP B 1 380 ? -72.538 17.802 -12.565 1.00 19.88 358 ASP B CA 1
ATOM 5990 C C . ASP B 1 380 ? -72.624 19.227 -13.160 1.00 19.85 358 ASP B C 1
ATOM 5991 O O . ASP B 1 380 ? -73.638 19.576 -13.753 1.00 19.73 358 ASP B O 1
ATOM 5996 N N . MET B 1 381 ? -71.569 20.034 -12.989 1.00 19.92 359 MET B N 1
ATOM 5997 C CA . MET B 1 381 ? -71.480 21.346 -13.635 1.00 20.11 359 MET B CA 1
ATOM 5998 C C . MET B 1 381 ? -71.141 21.120 -15.091 1.00 20.57 359 MET B C 1
ATOM 5999 O O . MET B 1 381 ? -71.846 21.596 -15.973 1.00 20.48 359 MET B O 1
ATOM 6004 N N . ARG B 1 382 ? -70.052 20.378 -15.315 1.00 21.16 360 ARG B N 1
ATOM 6005 C CA . ARG B 1 382 ? -69.555 20.003 -16.649 1.00 21.82 360 ARG B CA 1
ATOM 6006 C C . ARG B 1 382 ? -70.644 19.439 -17.551 1.00 22.09 360 ARG B C 1
ATOM 6007 O O . ARG B 1 382 ? -70.760 19.855 -18.691 1.00 22.15 360 ARG B O 1
ATOM 6015 N N . ASP B 1 383 ? -71.434 18.508 -17.023 1.00 22.54 361 ASP B N 1
ATOM 6016 C CA . ASP B 1 383 ? -72.528 17.858 -17.770 1.00 22.86 361 ASP B CA 1
ATOM 6017 C C . ASP B 1 383 ? -73.872 18.598 -17.723 1.00 23.15 361 ASP B C 1
ATOM 6018 O O . ASP B 1 383 ? -74.779 18.251 -18.476 1.00 23.04 361 ASP B O 1
ATOM 6023 N N . ILE B 1 384 ? -73.990 19.614 -16.839 1.00 23.54 362 ILE B N 1
ATOM 6024 C CA . ILE B 1 384 ? -75.275 20.316 -16.546 1.00 23.87 362 ILE B CA 1
ATOM 6025 C C . ILE B 1 384 ? -76.327 19.241 -16.217 1.00 24.16 362 ILE B C 1
ATOM 6026 O O . ILE B 1 384 ? -77.387 19.142 -16.862 1.00 24.28 362 ILE B O 1
ATOM 6031 N N . GLN B 1 385 ? -75.986 18.433 -15.211 1.00 24.46 363 GLN B N 1
ATOM 6032 C CA . GLN B 1 385 ? -76.802 17.340 -14.750 1.00 24.75 363 GLN B CA 1
ATOM 6033 C C . GLN B 1 385 ? -78.158 17.862 -14.259 1.00 24.96 363 GLN B C 1
ATOM 6034 O O . GLN B 1 385 ? -78.185 18.709 -13.362 1.00 24.87 363 GLN B O 1
ATOM 6040 N N . PRO B 1 386 ? -79.295 17.369 -14.858 1.00 25.28 364 PRO B N 1
ATOM 6041 C CA . PRO B 1 386 ? -80.608 17.796 -14.332 1.00 25.50 364 PRO B CA 1
ATOM 6042 C C . PRO B 1 386 ? -80.795 17.322 -12.882 1.00 25.74 364 PRO B C 1
ATOM 6043 O O . PRO B 1 386 ? -80.604 16.139 -12.603 1.00 25.72 364 PRO B O 1
ATOM 6047 N N . LEU B 1 387 ? -81.148 18.247 -11.980 1.00 26.07 365 LEU B N 1
ATOM 6048 C CA . LEU B 1 387 ? -81.301 17.924 -10.543 1.00 26.37 365 LEU B CA 1
ATOM 6049 C C . LEU B 1 387 ? -82.768 17.714 -10.148 1.00 26.71 365 LEU B C 1
ATOM 6050 O O . LEU B 1 387 ? -83.658 18.414 -10.632 1.00 26.76 365 LEU B O 1
ATOM 6055 N N . SER B 1 388 ? -82.989 16.740 -9.263 1.00 27.17 366 SER B N 1
ATOM 6056 C CA . SER B 1 388 ? -84.325 16.380 -8.756 1.00 27.56 366 SER B CA 1
ATOM 6057 C C . SER B 1 388 ? -84.182 15.624 -7.441 1.00 27.91 366 SER B C 1
ATOM 6058 O O . SER B 1 388 ? -83.087 15.473 -6.946 1.00 27.99 366 SER B O 1
ATOM 6061 N N . LEU B 1 389 ? -85.287 15.145 -6.880 1.00 28.40 367 LEU B N 1
ATOM 6062 C CA . LEU B 1 389 ? -85.224 14.319 -5.645 1.00 28.74 367 LEU B CA 1
ATOM 6063 C C . LEU B 1 389 ? -84.560 12.939 -5.898 1.00 29.00 367 LEU B C 1
ATOM 6064 O O . LEU B 1 389 ? -83.989 12.344 -4.976 1.00 29.13 367 LEU B O 1
ATOM 6069 N N . GLU B 1 390 ? -84.637 12.450 -7.143 1.00 29.29 368 GLU B N 1
ATOM 6070 C CA . GLU B 1 390 ? -83.988 11.176 -7.547 1.00 29.52 368 GLU B CA 1
ATOM 6071 C C . GLU B 1 390 ? -82.497 11.356 -7.851 1.00 29.25 368 GLU B C 1
ATOM 6072 O O . GLU B 1 390 ? -81.682 10.512 -7.477 1.00 29.24 368 GLU B O 1
ATOM 6078 N N . LYS B 1 391 ? -82.161 12.454 -8.539 1.00 28.96 369 LYS B N 1
ATOM 6079 C CA . LYS B 1 391 ? -80.781 12.826 -8.863 1.00 28.72 369 LYS B CA 1
ATOM 6080 C C . LYS B 1 391 ? -80.491 14.119 -8.074 1.00 28.27 369 LYS B C 1
ATOM 6081 O O . LYS B 1 391 ? -80.516 15.214 -8.637 1.00 28.08 369 LYS B O 1
ATOM 6087 N N . PRO B 1 392 ? -80.220 13.998 -6.750 1.00 27.83 370 PRO B N 1
ATOM 6088 C CA . PRO B 1 392 ? -80.095 15.208 -5.936 1.00 27.58 370 PRO B CA 1
ATOM 6089 C C . PRO B 1 392 ? -78.779 15.943 -6.089 1.00 27.31 370 PRO B C 1
ATOM 6090 O O . PRO B 1 392 ? -77.780 15.380 -6.575 1.00 27.36 370 PRO B O 1
ATOM 6094 N N . ALA B 1 393 ? -78.791 17.205 -5.666 1.00 26.96 371 ALA B N 1
ATOM 6095 C CA . ALA B 1 393 ? -77.586 18.008 -5.578 1.00 26.73 371 ALA B CA 1
ATOM 6096 C C . ALA B 1 393 ? -76.772 17.463 -4.433 1.00 26.48 371 ALA B C 1
ATOM 6097 O O . ALA B 1 393 ? -77.315 16.793 -3.544 1.00 26.48 371 ALA B O 1
ATOM 6099 N N . GLY B 1 394 ? -75.473 17.732 -4.442 1.00 26.26 372 GLY B N 1
ATOM 6100 C CA . GLY B 1 394 ? -74.612 17.358 -3.336 1.00 26.14 372 GLY B CA 1
ATOM 6101 C C . GLY B 1 394 ? -75.058 18.104 -2.075 1.00 26.16 372 GLY B C 1
ATOM 6102 O O . GLY B 1 394 ? -75.501 19.252 -2.148 1.00 25.85 372 GLY B O 1
ATOM 6103 N N . LYS B 1 395 ? -74.959 17.438 -0.931 1.00 26.33 373 LYS B N 1
ATOM 6104 C CA . LYS B 1 395 ? -75.324 18.029 0.355 1.00 26.54 373 LYS B CA 1
ATOM 6105 C C . LYS B 1 395 ? -74.408 17.455 1.434 1.00 26.72 373 LYS B C 1
ATOM 6106 O O . LYS B 1 395 ? -74.319 16.218 1.591 1.00 26.68 373 LYS B O 1
ATOM 6112 N N . VAL B 1 396 ? -73.719 18.354 2.152 1.00 26.90 374 VAL B N 1
ATOM 6113 C CA . VAL B 1 396 ? -72.830 18.010 3.245 1.00 27.09 374 VAL B CA 1
ATOM 6114 C C . VAL B 1 396 ? -73.414 18.588 4.529 1.00 27.35 374 VAL B C 1
ATOM 6115 O O . VAL B 1 396 ? -73.686 19.789 4.605 1.00 27.24 374 VAL B O 1
ATOM 6119 N N . ASP B 1 397 ? -73.604 17.721 5.531 1.00 27.73 375 ASP B N 1
ATOM 6120 C CA . ASP B 1 397 ? -74.142 18.113 6.827 1.00 28.09 375 ASP B CA 1
ATOM 6121 C C . ASP B 1 397 ? -73.040 18.829 7.606 1.00 28.01 375 ASP B C 1
ATOM 6122 O O . ASP B 1 397 ? -72.001 18.234 7.891 1.00 27.94 375 ASP B O 1
ATOM 6127 N N . LEU B 1 398 ? -73.269 20.105 7.932 1.00 28.09 376 LEU B N 1
ATOM 6128 C CA . LEU B 1 398 ? -72.303 20.909 8.687 1.00 28.26 376 LEU B CA 1
ATOM 6129 C C . LEU B 1 398 ? -72.626 20.835 10.188 1.00 28.68 376 LEU B C 1
ATOM 6130 O O . LEU B 1 398 ? -73.814 20.716 10.581 1.00 28.47 376 LEU B O 1
ATOM 6135 N N . LYS B 1 399 ? -71.563 20.913 11.007 1.00 29.08 377 LYS B N 1
ATOM 6136 C CA A LYS B 1 399 ? -71.666 20.798 12.460 0.50 29.34 377 LYS B CA 1
ATOM 6137 C CA B LYS B 1 399 ? -71.669 20.806 12.461 0.50 29.30 377 LYS B CA 1
ATOM 6138 C C . LYS B 1 399 ? -71.240 22.104 13.160 1.00 29.56 377 LYS B C 1
ATOM 6139 O O . LYS B 1 399 ? -70.071 22.531 13.048 1.00 29.45 377 LYS B O 1
ATOM 6150 N N . LEU B 1 400 ? -72.190 22.732 13.873 1.00 30.12 378 LEU B N 1
ATOM 6151 C CA . LEU B 1 400 ? -71.934 23.920 14.682 1.00 30.73 378 LEU B CA 1
ATOM 6152 C C . LEU B 1 400 ? -71.652 23.376 16.078 1.00 31.33 378 LEU B C 1
ATOM 6153 O O . LEU B 1 400 ? -72.550 23.305 16.920 1.00 31.43 378 LEU B O 1
ATOM 6158 N N . ILE B 1 401 ? -70.392 22.999 16.305 1.00 32.07 379 ILE B N 1
ATOM 6159 C CA . ILE B 1 401 ? -69.943 22.353 17.564 1.00 32.67 379 ILE B CA 1
ATOM 6160 C C . ILE B 1 401 ? -70.048 23.268 18.816 1.00 33.15 379 ILE B C 1
ATOM 6161 O O . ILE B 1 401 ? -70.380 22.790 19.911 1.00 33.24 379 ILE B O 1
ATOM 6166 N N . ALA B 1 402 ? -69.771 24.565 18.637 1.00 33.72 380 ALA B N 1
ATOM 6167 C CA . ALA B 1 402 ? -69.798 25.560 19.742 1.00 34.13 380 ALA B CA 1
ATOM 6168 C C . ALA B 1 402 ? -71.168 25.756 20.438 1.00 34.56 380 ALA B C 1
ATOM 6169 O O . ALA B 1 402 ? -71.210 26.313 21.547 1.00 34.65 380 ALA B O 1
ATOM 6171 N N . CYS B 1 403 ? -72.272 25.317 19.794 1.00 34.99 381 CYS B N 1
ATOM 6172 C CA . CYS B 1 403 ? -73.631 25.418 20.381 1.00 35.30 381 CYS B CA 1
ATOM 6173 C C . CYS B 1 403 ? -73.736 24.706 21.717 1.00 35.78 381 CYS B C 1
ATOM 6174 O O . CYS B 1 403 ? -73.189 23.616 21.887 1.00 35.85 381 CYS B O 1
ATOM 6177 N N . GLU B 1 404 ? -74.446 25.329 22.656 1.00 36.40 382 GLU B N 1
ATOM 6178 C CA . GLU B 1 404 ? -74.634 24.772 24.002 1.00 36.93 382 GLU B CA 1
ATOM 6179 C C . GLU B 1 404 ? -75.606 23.603 23.983 1.00 37.23 382 GLU B C 1
ATOM 6180 O O . GLU B 1 404 ? -75.271 22.504 24.424 1.00 37.40 382 GLU B O 1
ATOM 6186 N N . GLU B 1 405 ? -76.811 23.865 23.462 1.00 37.52 383 GLU B N 1
ATOM 6187 C CA . GLU B 1 405 ? -77.900 22.901 23.425 1.00 37.77 383 GLU B CA 1
ATOM 6188 C C . GLU B 1 405 ? -77.986 22.268 22.034 1.00 37.89 383 GLU B C 1
ATOM 6189 O O . GLU B 1 405 ? -78.149 22.989 21.036 1.00 37.85 383 GLU B O 1
ATOM 6195 N N . LYS B 1 406 ? -77.875 20.930 21.974 1.00 38.02 384 LYS B N 1
ATOM 6196 C CA . LYS B 1 406 ? -77.980 20.156 20.722 1.00 38.17 384 LYS B CA 1
ATOM 6197 C C . LYS B 1 406 ? -79.107 19.099 20.761 1.00 38.16 384 LYS B C 1
ATOM 6198 O O . LYS B 1 406 ? -79.472 18.610 21.828 1.00 38.19 384 LYS B O 1
ATOM 6204 N N . ASN B 1 407 ? -79.627 18.769 19.568 1.00 38.16 385 ASN B N 1
ATOM 6205 C CA . ASN B 1 407 ? -80.595 17.660 19.356 1.00 38.09 385 ASN B CA 1
ATOM 6206 C C . ASN B 1 407 ? -79.936 16.310 19.375 1.00 38.00 385 ASN B C 1
ATOM 6207 O O . ASN B 1 407 ? -78.708 16.204 19.393 1.00 38.03 385 ASN B O 1
ATOM 6212 N N . SER B 1 408 ? -80.769 15.262 19.368 1.00 37.95 386 SER B N 1
ATOM 6213 C CA . SER B 1 408 ? -80.298 13.880 19.176 1.00 37.87 386 SER B CA 1
ATOM 6214 C C . SER B 1 408 ? -79.803 13.728 17.729 1.00 37.67 386 SER B C 1
ATOM 6215 O O . SER B 1 408 ? -78.875 12.954 17.464 1.00 37.80 386 SER B O 1
ATOM 6218 N N . GLN B 1 409 ? -80.442 14.477 16.805 1.00 37.32 387 GLN B N 1
ATOM 6219 C CA . GLN B 1 409 ? -80.057 14.545 15.392 1.00 37.09 387 GLN B CA 1
ATOM 6220 C C . GLN B 1 409 ? -79.033 15.716 15.057 1.00 36.58 387 GLN B C 1
ATOM 6221 O O . GLN B 1 409 ? -78.939 16.148 13.906 1.00 36.63 387 GLN B O 1
ATOM 6227 N N . GLY B 1 410 ? -78.292 16.208 16.064 1.00 35.95 388 GLY B N 1
ATOM 6228 C CA . GLY B 1 410 ? -77.198 17.205 15.854 1.00 35.49 388 GLY B CA 1
ATOM 6229 C C . GLY B 1 410 ? -77.521 18.687 15.623 1.00 34.98 388 GLY B C 1
ATOM 6230 O O . GLY B 1 410 ? -76.600 19.508 15.479 1.00 34.91 388 GLY B O 1
ATOM 6231 N N . MET B 1 411 ? -78.802 19.035 15.585 1.00 34.37 389 MET B N 1
ATOM 6232 C CA . MET B 1 411 ? -79.224 20.429 15.352 1.00 33.88 389 MET B CA 1
ATOM 6233 C C . MET B 1 411 ? -79.041 21.308 16.582 1.00 33.37 389 MET B C 1
ATOM 6234 O O . MET B 1 411 ? -79.279 20.868 17.700 1.00 33.41 389 MET B O 1
ATOM 6239 N N . CYS B 1 412 ? -78.620 22.551 16.351 1.00 32.87 390 CYS B N 1
ATOM 6240 C CA A CYS B 1 412 ? -78.452 23.524 17.406 0.50 32.68 390 CYS B CA 1
ATOM 6241 C CA B CYS B 1 412 ? -78.478 23.558 17.423 0.50 32.59 390 CYS B CA 1
ATOM 6242 C C . CYS B 1 412 ? -79.833 24.029 17.813 1.00 32.25 390 CYS B C 1
ATOM 6243 O O . CYS B 1 412 ? -80.729 24.076 16.986 1.00 32.20 390 CYS B O 1
ATOM 6248 N N . SER B 1 413 ? -80.010 24.397 19.089 1.00 31.54 391 SER B N 1
ATOM 6249 C CA . SER B 1 413 ? -81.295 24.985 19.516 1.00 30.78 391 SER B CA 1
ATOM 6250 C C . SER B 1 413 ? -81.298 26.410 18.968 1.00 30.14 391 SER B C 1
ATOM 6251 O O . SER B 1 413 ? -80.224 26.999 18.744 1.00 29.95 391 SER B O 1
ATOM 6254 N N . LEU B 1 414 ? -82.491 26.957 18.745 1.00 29.38 392 LEU B N 1
ATOM 6255 C CA . LEU B 1 414 ? -82.638 28.310 18.188 1.00 28.79 392 LEU B CA 1
ATOM 6256 C C . LEU B 1 414 ? -81.875 29.384 19.014 1.00 28.17 392 LEU B C 1
ATOM 6257 O O . LEU B 1 414 ? -81.148 30.209 18.428 1.00 28.13 392 LEU B O 1
ATOM 6262 N N . LYS B 1 415 ? -82.031 29.362 20.352 1.00 27.59 393 LYS B N 1
ATOM 6263 C CA A LYS B 1 415 ? -81.352 30.345 21.224 0.50 27.34 393 LYS B CA 1
ATOM 6264 C CA B LYS B 1 415 ? -81.349 30.355 21.221 0.50 27.30 393 LYS B CA 1
ATOM 6265 C C . LYS B 1 415 ? -79.830 30.103 21.278 1.00 27.02 393 LYS B C 1
ATOM 6266 O O . LYS B 1 415 ? -79.070 31.043 21.352 1.00 26.92 393 LYS B O 1
ATOM 6277 N N . SER B 1 416 ? -79.411 28.821 21.239 1.00 26.52 394 SER B N 1
ATOM 6278 C CA . SER B 1 416 ? -77.966 28.465 21.192 1.00 26.17 394 SER B CA 1
ATOM 6279 C C . SER B 1 416 ? -77.330 28.966 19.893 1.00 25.76 394 SER B C 1
ATOM 6280 O O . SER B 1 416 ? -76.194 29.442 19.899 1.00 25.62 394 SER B O 1
ATOM 6283 N N . PHE B 1 417 ? -78.074 28.838 18.781 1.00 25.35 395 PHE B N 1
ATOM 6284 C CA . PHE B 1 417 ? -77.628 29.346 17.485 1.00 25.06 395 PHE B CA 1
ATOM 6285 C C . PHE B 1 417 ? -77.484 30.864 17.542 1.00 24.87 395 PHE B C 1
ATOM 6286 O O . PHE B 1 417 ? -76.436 31.400 17.175 1.00 24.82 395 PHE B O 1
ATOM 6294 N N . SER B 1 418 ? -78.537 31.540 18.012 1.00 24.71 396 SER B N 1
ATOM 6295 C CA . SER B 1 418 ? -78.542 33.009 18.129 1.00 24.65 396 SER B CA 1
ATOM 6296 C C . SER B 1 418 ? -77.445 33.531 19.074 1.00 24.67 396 SER B C 1
ATOM 6297 O O . SER B 1 418 ? -76.804 34.523 18.779 1.00 24.66 396 SER B O 1
ATOM 6300 N N . ARG B 1 419 ? -77.242 32.847 20.202 1.00 24.66 397 ARG B N 1
ATOM 6301 C CA . ARG B 1 419 ? -76.212 33.256 21.187 1.00 24.73 397 ARG B CA 1
ATOM 6302 C C . ARG B 1 419 ? -74.775 33.067 20.669 1.00 24.23 397 ARG B C 1
ATOM 6303 O O . ARG B 1 419 ? -73.889 33.819 21.044 1.00 24.07 397 ARG B O 1
ATOM 6311 N N . LEU B 1 420 ? -74.567 32.068 19.812 1.00 23.77 398 LEU B N 1
ATOM 6312 C CA . LEU B 1 420 ? -73.266 31.869 19.137 1.00 23.44 398 LEU B CA 1
ATOM 6313 C C . LEU B 1 420 ? -72.974 33.034 18.194 1.00 23.03 398 LEU B C 1
ATOM 6314 O O . LEU B 1 420 ? -71.828 33.474 18.088 1.00 22.92 398 LEU B O 1
ATOM 6319 N N . ILE B 1 421 ? -74.027 33.525 17.517 1.00 22.63 399 ILE B N 1
ATOM 6320 C CA . ILE B 1 421 ? -73.937 34.698 16.644 1.00 22.39 399 ILE B CA 1
ATOM 6321 C C . ILE B 1 421 ? -73.593 35.963 17.452 1.00 22.38 399 ILE B C 1
ATOM 6322 O O . ILE B 1 421 ? -72.822 36.791 16.985 1.00 22.26 399 ILE B O 1
ATOM 6327 N N . LYS B 1 422 ? -74.158 36.100 18.656 1.00 22.41 400 LYS B N 1
ATOM 6328 C CA . LYS B 1 422 ? -73.811 37.233 19.548 1.00 22.49 400 LYS B CA 1
ATOM 6329 C C . LYS B 1 422 ? -72.338 37.225 19.964 1.00 22.52 400 LYS B C 1
ATOM 6330 O O . LYS B 1 422 ? -71.702 38.281 20.023 1.00 22.40 400 LYS B O 1
ATOM 6336 N N . GLU B 1 423 ? -71.813 36.040 20.252 1.00 22.58 401 GLU B N 1
ATOM 6337 C CA . GLU B 1 423 ? -70.433 35.896 20.697 1.00 22.87 401 GLU B CA 1
ATOM 6338 C C . GLU B 1 423 ? -69.421 36.259 19.615 1.00 22.75 401 GLU B C 1
ATOM 6339 O O . GLU B 1 423 ? -68.465 36.984 19.881 1.00 22.85 401 GLU B O 1
ATOM 6345 N N . ILE B 1 424 ? -69.644 35.758 18.408 1.00 22.61 402 ILE B N 1
ATOM 6346 C CA . ILE B 1 424 ? -68.716 35.971 17.287 1.00 22.56 402 ILE B CA 1
ATOM 6347 C C . ILE B 1 424 ? -68.837 37.353 16.581 1.00 22.33 402 ILE B C 1
ATOM 6348 O O . ILE B 1 424 ? -67.842 37.851 16.064 1.00 22.14 402 ILE B O 1
ATOM 6353 N N . ARG B 1 425 ? -70.024 37.958 16.574 1.00 22.24 403 ARG B N 1
ATOM 6354 C CA . ARG B 1 425 ? -70.237 39.226 15.830 1.00 22.25 403 ARG B CA 1
ATOM 6355 C C . ARG B 1 425 ? -69.402 40.403 16.355 1.00 22.33 403 ARG B C 1
ATOM 6356 O O . ARG B 1 425 ? -69.116 40.481 17.533 1.00 22.39 403 ARG B O 1
ATOM 6364 N N . VAL B 1 426 ? -69.027 41.300 15.443 1.00 22.50 404 VAL B N 1
ATOM 6365 C CA . VAL B 1 426 ? -68.277 42.503 15.756 1.00 22.66 404 VAL B CA 1
ATOM 6366 C C . VAL B 1 426 ? -69.299 43.651 15.670 1.00 23.09 404 VAL B C 1
ATOM 6367 O O . VAL B 1 426 ? -69.701 44.013 14.576 1.00 22.99 404 VAL B O 1
ATOM 6371 N N . PRO B 1 427 ? -69.728 44.225 16.839 1.00 23.66 405 PRO B N 1
ATOM 6372 C CA . PRO B 1 427 ? -70.801 45.275 16.830 1.00 24.06 405 PRO B CA 1
ATOM 6373 C C . PRO B 1 427 ? -70.490 46.523 15.969 1.00 24.59 405 PRO B C 1
ATOM 6374 O O . PRO B 1 427 ? -71.412 47.130 15.393 1.00 24.60 405 PRO B O 1
ATOM 6378 N N . GLU B 1 428 ? -69.207 46.876 15.872 1.00 25.28 406 GLU B N 1
ATOM 6379 C CA . GLU B 1 428 ? -68.759 47.992 15.029 1.00 25.85 406 GLU B CA 1
ATOM 6380 C C . GLU B 1 428 ? -69.035 47.771 13.515 1.00 26.21 406 GLU B C 1
ATOM 6381 O O . GLU B 1 428 ? -69.147 48.746 12.764 1.00 26.31 406 GLU B O 1
ATOM 6387 N N . CYS B 1 429 ? -69.146 46.496 13.086 1.00 26.64 407 CYS B N 1
ATOM 6388 C CA . CYS B 1 429 ? -69.360 46.144 11.654 1.00 26.96 407 CYS B CA 1
ATOM 6389 C C . CYS B 1 429 ? -70.813 45.922 11.251 1.00 27.44 407 CYS B C 1
ATOM 6390 O O . CYS B 1 429 ? -71.071 45.457 10.139 1.00 27.25 407 CYS B O 1
ATOM 6393 N N . ALA B 1 430 ? -71.757 46.264 12.146 1.00 28.11 408 ALA B N 1
ATOM 6394 C CA . ALA B 1 430 ? -73.186 46.137 11.863 1.00 28.63 408 ALA B CA 1
ATOM 6395 C C . ALA B 1 430 ? -73.620 47.162 10.814 1.00 29.25 408 ALA B C 1
ATOM 6396 O O . ALA B 1 430 ? -73.031 48.245 10.715 1.00 29.17 408 ALA B O 1
ATOM 6398 N N . VAL B 1 431 ? -74.645 46.805 10.035 1.00 30.04 409 VAL B N 1
ATOM 6399 C CA . VAL B 1 431 ? -75.216 47.692 9.022 1.00 30.70 409 VAL B CA 1
ATOM 6400 C C . VAL B 1 431 ? -76.510 48.273 9.591 1.00 31.40 409 VAL B C 1
ATOM 6401 O O . VAL B 1 431 ? -77.536 47.603 9.605 1.00 31.59 409 VAL B O 1
ATOM 6405 N N . THR B 1 432 ? -76.439 49.529 10.067 1.00 32.22 410 THR B N 1
ATOM 6406 C CA . THR B 1 432 ? -77.590 50.237 10.693 1.00 32.79 410 THR B CA 1
ATOM 6407 C C . THR B 1 432 ? -78.298 51.248 9.748 1.00 33.19 410 THR B C 1
ATOM 6408 O O . THR B 1 432 ? -78.956 52.202 10.235 1.00 33.45 410 THR B O 1
ATOM 6412 N N . GLU B 1 433 ? -78.172 51.048 8.419 1.00 33.47 411 GLU B N 1
ATOM 6413 C CA A GLU B 1 433 ? -78.811 51.948 7.425 0.50 33.58 411 GLU B CA 1
ATOM 6414 C CA B GLU B 1 433 ? -78.787 51.926 7.422 0.50 33.56 411 GLU B CA 1
ATOM 6415 C C . GLU B 1 433 ? -80.233 51.480 7.149 1.00 33.63 411 GLU B C 1
ATOM 6416 O O . GLU B 1 433 ? -81.028 51.250 8.090 1.00 33.65 411 GLU B O 1
#

Organism: Citrobacter braakii (NCBI:txid57706)

Solvent-accessible surface area: 32015 Å² total; per-residue (Å²): 95,111,2,53,28,1,1,0,0,1,0,3,1,1,22,0,11,67,96,86,45,96,62,4,88,52,0,5,60,44,20,14,18,40,27,69,22,25,97,4,45,7,4,36,33,0,9,20,5,2,7,18,1,0,75,10,3,58,76,36,1,33,72,94,50,11,12,91,146,86,68,25,32,43,136,48,52,16,8,0,0,0,0,32,20,24,47,0,38,26,0,0,40,8,0,11,16,3,0,3,45,61,24,130,40,124,17,47,40,60,195,161,91,0,12,0,4,23,0,3,106,72,56,103,15,76,10,84,44,133,114,4,26,85,13,0,50,139,82,0,38,49,77,12,139,79,5,16,116,141,48,64,72,6,0,88,21,0,18,99,0,0,54,2,71,100,0,99,37,47,184,259,40,35,0,26,134,39,35,100,27,125,31,115,24,38,80,65,50,7,32,0,55,23,0,1,34,15,0,4,28,0,0,5,5,0,0,0,1,28,0,37,23,25,114,91,16,1,44,64,66,25,100,45,142,149,43,29,76,26,0,0,37,0,4,24,5,12,33,38,1,15,18,43,0,56,83,0,0,85,12,15,0,0,1,0,0,22,17,0,23,52,3,0,62,31,143,51,68,85,22,145,71,23,49,9,156,7,45,9,14,0,1,0,0,0,0,15,11,38,1,0,1,1,0,3,9,9,5,88,3,103,29,75,0,88,46,0,10,0,44,6,0,4,2,0,1,0,2,0,2,15,20,49,61,90,99,90,102,38,46,25,2,33,4,3,0,4,6,4,35,13,152,35,1,61,82,28,55,87,9,30,90,154,128,77,7,18,78,28,106,12,107,4,122,49,2,125,82,100,23,121,92,21,6,2,7,18,155,2,0,28,77,5,1,162,120,22,60,22,84,114,1,23,26,138,87,62,102,2,54,22,1,2,0,0,1,0,2,2,2,22,0,10,69,86,75,44,94,86,3,106,65,1,6,57,39,148,16,45,125,33,153,29,72,92,6,111,10,5,112,49,0,9,90,4,2,24,24,0,0,68,11,3,66,69,33,0,31,69,91,46,8,8,106,143,72,109,46,25,53,140,47,52,16,8,0,0,0,4,13,55,24,55,0,50,75,0,0,102,10,0,13,56,10,1,4,55,198,26,183,42,102,26,25,55,42,132,90,91,176,135,49,0,15,3,3,52,0,5,112,51,80,103,1,65,11,96,47,136,111,3,25,71,19,0,48,120,86,2,47,27,63,13,124,78,5,18,79,57,20,20,19,4,0,48,14,0,2,96,0,0,58,0,47,122,5,105,43,7,138,121,64,150,107,92,32,21,17,2,0,23,114,42,44,103,20,139,25,127,23,45,71,66,64,7,33,0,64,20,1,0,33,19,0,6,20,0,0,6,5,0,0,0,1,25,0,38,27,25,128,104,14,2,41,56,73,28,95,48,78,17,31,25,18,4,0,0,34,0,4,25,5,11,31,26,1,18,21,43,0,61,66,0,0,90,10,27,0,0,4,1,0,35,18,0,9,47,2,0,61,38,141,56,56,63,24,122,39,23,54,8,146,8,45,10,12,0,1,0,0,0,0,17,11,40,1,0,1,2,0,4,8,8,6,87,1,39,10,16,0,87,34,0,5,0,28,7,0,3,2,0,0,0,1,0,0,9,25,53,72,80,102,77,99,49,40,23,2,32,4,2,0,0,6,2,32,14,145,32,1,55,85,37,49,85,2,35,92,158,134,72,6,20,77,23,57,7,20,9,51,67,10,127,81,58,18,103,124,24,8,3,9,24,145,2,1,10,125,18,0,100,141,20,50,20,83,104,2,13,33,110,138